Protein 2YW2 (pdb70)

Structure (mmCIF, N/CA/C/O backbone):
data_2YW2
#
_entry.id   2YW2
#
_cell.length_a   45.797
_cell.length_b   61.623
_cell.length_c   89.963
_cell.angle_alpha   97.65
_cell.angle_beta   102.98
_cell.angle_gamma   106.65
#
_symmetry.space_group_name_H-M   'P 1'
#
loop_
_entity.id
_entity.type
_entity.pdbx_description
1 polymer 'Phosphoribosylamine--glycine ligase'
2 non-polymer 'PHOSPHATE ION'
3 non-polymer "ADENOSINE-5'-TRIPHOSPHATE"
4 water water
#
loop_
_atom_site.group_PDB
_atom_site.id
_atom_site.type_symbol
_atom_site.label_atom_id
_atom_site.label_alt_id
_atom_site.label_comp_id
_atom_site.label_asym_id
_atom_site.label_entity_id
_atom_site.label_seq_id
_atom_site.pdbx_PDB_ins_code
_atom_site.Cartn_x
_atom_site.Cartn_y
_atom_site.Cartn_z
_atom_site.occupancy
_atom_site.B_iso_or_equiv
_atom_site.auth_seq_id
_atom_site.auth_comp_id
_atom_site.auth_asym_id
_atom_site.auth_atom_id
_atom_site.pdbx_PDB_model_num
ATOM 1 N N . MET A 1 1 ? 2.268 26.972 -1.246 1.00 30.62 1 MET A N 1
ATOM 2 C CA . MET A 1 1 ? 3.229 26.212 -0.394 1.00 29.38 1 MET A CA 1
ATOM 3 C C . MET A 1 1 ? 3.957 25.140 -1.199 1.00 27.16 1 MET A C 1
ATOM 4 O O . MET A 1 1 ? 3.497 24.732 -2.266 1.00 25.66 1 MET A O 1
ATOM 9 N N . LYS A 1 2 ? 5.095 24.691 -0.680 1.00 20.33 2 LYS A N 1
ATOM 10 C CA . LYS A 1 2 ? 5.885 23.659 -1.338 1.00 18.55 2 LYS A CA 1
ATOM 11 C C . LYS A 1 2 ? 5.563 22.306 -0.713 1.00 17.65 2 LYS A C 1
ATOM 12 O O . LYS A 1 2 ? 5.628 22.152 0.506 1.00 15.00 2 LYS A O 1
ATOM 18 N N . VAL A 1 3 ? 5.213 21.334 -1.551 1.00 18.38 3 VAL A N 1
ATOM 19 C CA . VAL A 1 3 ? 4.894 19.993 -1.077 1.00 17.08 3 VAL A CA 1
ATOM 20 C C . VAL A 1 3 ? 5.835 18.975 -1.710 1.00 15.71 3 VAL A C 1
ATOM 21 O O . VAL A 1 3 ? 6.122 19.040 -2.906 1.00 14.72 3 VAL A O 1
ATOM 25 N N . LEU A 1 4 ? 6.324 18.044 -0.894 1.00 12.32 4 LEU A N 1
ATOM 26 C CA . LEU A 1 4 ? 7.230 17.006 -1.360 1.00 11.69 4 LEU A CA 1
ATOM 27 C C . LEU A 1 4 ? 6.606 15.632 -1.154 1.00 11.41 4 LEU A C 1
ATOM 28 O O . LEU A 1 4 ? 6.086 15.333 -0.080 1.00 8.95 4 LEU A O 1
ATOM 33 N N . VAL A 1 5 ? 6.646 14.809 -2.198 1.00 13.39 5 VAL A N 1
ATOM 34 C CA . VAL A 1 5 ? 6.127 13.451 -2.132 1.00 12.38 5 VAL A CA 1
ATOM 35 C C . VAL A 1 5 ? 7.343 12.534 -2.225 1.00 10.84 5 VAL A C 1
ATOM 36 O O . VAL A 1 5 ? 8.157 12.673 -3.135 1.00 13.23 5 VAL A O 1
ATOM 40 N N . VAL A 1 6 ? 7.473 11.603 -1.284 1.00 9.19 6 VAL A N 1
ATOM 41 C CA . VAL A 1 6 ? 8.605 10.677 -1.277 1.00 9.89 6 VAL A CA 1
ATOM 42 C C . VAL A 1 6 ? 8.191 9.311 -1.818 1.00 11.31 6 VAL A C 1
ATOM 43 O O . VAL A 1 6 ? 7.280 8.678 -1.284 1.00 11.02 6 VAL A O 1
ATOM 47 N N . GLY A 1 7 ? 8.862 8.852 -2.871 1.00 12.75 7 GLY A N 1
ATOM 48 C CA . GLY A 1 7 ? 8.522 7.557 -3.447 1.00 13.83 7 GLY A CA 1
ATOM 49 C C . GLY A 1 7 ? 8.618 7.565 -4.959 1.00 13.50 7 GLY A C 1
ATOM 50 O O . GLY A 1 7 ? 8.633 8.631 -5.571 1.00 11.95 7 GLY A O 1
ATOM 51 N N . ASN A 1 8 ? 8.660 6.385 -5.568 1.00 10.69 8 ASN A N 1
ATOM 52 C CA . ASN A 1 8 ? 8.802 6.306 -7.018 1.00 10.84 8 ASN A CA 1
ATOM 53 C C . ASN A 1 8 ? 7.755 5.479 -7.752 1.00 11.86 8 ASN A C 1
ATOM 54 O O . ASN A 1 8 ? 7.895 5.263 -8.955 1.00 12.38 8 ASN A O 1
ATOM 59 N N . GLY A 1 9 ? 6.712 5.032 -7.058 1.00 12.11 9 GLY A N 1
ATOM 60 C CA . GLY A 1 9 ? 5.722 4.190 -7.711 1.00 12.36 9 GLY A CA 1
ATOM 61 C C . GLY A 1 9 ? 4.345 4.736 -8.029 1.00 13.47 9 GLY A C 1
ATOM 62 O O . GLY A 1 9 ? 4.124 5.944 -8.060 1.00 13.88 9 GLY A O 1
ATOM 63 N N . GLY A 1 10 ? 3.416 3.812 -8.278 1.00 12.69 10 GLY A N 1
ATOM 64 C CA . GLY A 1 10 ? 2.051 4.173 -8.610 1.00 12.43 10 GLY A CA 1
ATOM 65 C C . GLY A 1 10 ? 1.308 4.859 -7.487 1.00 11.11 10 GLY A C 1
ATOM 66 O O . GLY A 1 10 ? 0.494 5.747 -7.731 1.00 12.48 10 GLY A O 1
ATOM 67 N N . ARG A 1 11 ? 1.570 4.429 -6.259 1.00 6.85 11 ARG A N 1
ATOM 68 C CA . ARG A 1 11 ? 0.947 5.018 -5.086 1.00 9.58 11 ARG A CA 1
ATOM 69 C C . ARG A 1 11 ? 1.341 6.492 -5.017 1.00 10.15 11 ARG A C 1
ATOM 70 O O . ARG A 1 11 ? 0.511 7.355 -4.730 1.00 11.61 11 ARG A O 1
ATOM 78 N N . GLU A 1 12 ? 2.611 6.772 -5.293 1.00 11.54 12 GLU A N 1
ATOM 79 C CA . GLU A 1 12 ? 3.095 8.146 -5.253 1.00 12.84 12 GLU A CA 1
ATOM 80 C C . GLU A 1 12 ? 2.541 8.979 -6.408 1.00 12.96 12 GLU A C 1
ATOM 81 O O . GLU A 1 12 ? 2.341 10.188 -6.265 1.00 13.23 12 GLU A O 1
ATOM 87 N N . HIS A 1 13 ? 2.303 8.352 -7.559 1.00 10.37 13 HIS A N 1
ATOM 88 C CA . HIS A 1 13 ? 1.737 9.114 -8.669 1.00 11.13 13 HIS A CA 1
ATOM 89 C C . HIS A 1 13 ? 0.315 9.490 -8.259 1.00 11.27 13 HIS A C 1
ATOM 90 O O . HIS A 1 13 ? -0.128 10.611 -8.496 1.00 12.16 13 HIS A O 1
ATOM 97 N N . ALA A 1 14 ? -0.395 8.557 -7.627 1.00 12.91 14 ALA A N 1
ATOM 98 C CA . ALA A 1 14 ? -1.760 8.825 -7.182 1.00 13.50 14 ALA A CA 1
ATOM 99 C C . ALA A 1 14 ? -1.765 9.958 -6.155 1.00 13.78 14 ALA A C 1
ATOM 100 O O . ALA A 1 14 ? -2.629 10.837 -6.185 1.00 13.64 14 ALA A O 1
ATOM 102 N N . ILE A 1 15 ? -0.801 9.923 -5.243 1.00 12.32 15 ILE A N 1
ATOM 103 C CA . ILE A 1 15 ? -0.689 10.955 -4.211 1.00 12.85 15 ILE A CA 1
ATOM 104 C C . ILE A 1 15 ? -0.428 12.320 -4.851 1.00 12.73 15 ILE A C 1
ATOM 105 O O . ILE A 1 15 ? -1.131 13.293 -4.567 1.00 13.16 15 ILE A O 1
ATOM 110 N N . ALA A 1 16 ? 0.586 12.381 -5.710 1.00 12.81 16 ALA A N 1
ATOM 111 C CA . ALA A 1 16 ? 0.955 13.627 -6.382 1.00 13.18 16 ALA A CA 1
ATOM 112 C C . ALA A 1 16 ? -0.189 14.155 -7.236 1.00 14.70 16 ALA A C 1
ATOM 113 O O . ALA A 1 16 ? -0.451 15.357 -7.259 1.00 14.97 16 ALA A O 1
ATOM 115 N N . TRP A 1 17 ? -0.861 13.243 -7.933 1.00 14.91 17 TRP A N 1
ATOM 116 C CA . TRP A 1 17 ? -1.988 13.569 -8.801 1.00 16.51 17 TRP A CA 1
ATOM 117 C C . TRP A 1 17 ? -3.097 14.253 -8.013 1.00 17.67 17 TRP A C 1
ATOM 118 O O . TRP A 1 17 ? -3.684 15.238 -8.470 1.00 16.53 17 TRP A O 1
ATOM 129 N N . LYS A 1 18 ? -3.376 13.729 -6.822 1.00 17.03 18 LYS A N 1
ATOM 130 C CA . LYS A 1 18 ? -4.415 14.287 -5.970 1.00 19.28 18 LYS A CA 1
ATOM 131 C C . LYS A 1 18 ? -3.970 15.640 -5.409 1.00 18.79 18 LYS A C 1
ATOM 132 O O . LYS A 1 18 ? -4.731 16.612 -5.424 1.00 19.50 18 LYS A O 1
ATOM 138 N N . VAL A 1 19 ? -2.734 15.700 -4.926 1.00 17.47 19 VAL A N 1
ATOM 139 C CA . VAL A 1 19 ? -2.190 16.934 -4.371 1.00 17.58 19 VAL A CA 1
ATOM 140 C C . VAL A 1 19 ? -2.181 18.061 -5.408 1.00 17.65 19 VAL A C 1
ATOM 141 O O . VAL A 1 19 ? -2.453 19.217 -5.083 1.00 17.23 19 VAL A O 1
ATOM 145 N N . ALA A 1 20 ? -1.874 17.720 -6.655 1.00 16.44 20 ALA A N 1
ATOM 146 C CA . ALA A 1 20 ? -1.815 18.708 -7.726 1.00 18.10 20 ALA A CA 1
ATOM 147 C C . ALA A 1 20 ? -3.180 19.326 -8.046 1.00 19.10 20 ALA A C 1
ATOM 148 O O . ALA A 1 20 ? -3.261 20.332 -8.751 1.00 19.14 20 ALA A O 1
ATOM 150 N N . GLN A 1 21 ? -4.249 18.726 -7.536 1.00 21.02 21 GLN A N 1
ATOM 151 C CA . GLN A 1 21 ? -5.592 19.247 -7.777 1.00 23.07 21 GLN A CA 1
ATOM 152 C C . GLN A 1 21 ? -5.932 20.356 -6.783 1.00 23.62 21 GLN A C 1
ATOM 153 O O . GLN A 1 21 ? -6.919 21.072 -6.953 1.00 23.26 21 GLN A O 1
ATOM 159 N N . SER A 1 22 ? -5.103 20.499 -5.756 1.00 22.87 22 SER A N 1
ATOM 160 C CA . SER A 1 22 ? -5.330 21.506 -4.726 1.00 22.80 22 SER A CA 1
ATOM 161 C C . SER A 1 22 ? -4.812 22.890 -5.092 1.00 24.05 22 SER A C 1
ATOM 162 O O . SER A 1 22 ? -3.705 23.038 -5.603 1.00 23.85 22 SER A O 1
ATOM 165 N N . PRO A 1 23 ? -5.618 23.927 -4.824 1.00 27.54 23 PRO A N 1
ATOM 166 C CA . PRO A 1 23 ? -5.246 25.312 -5.115 1.00 28.70 23 PRO A CA 1
ATOM 167 C C . PRO A 1 23 ? -4.190 25.821 -4.136 1.00 29.33 23 PRO A C 1
ATOM 168 O O . PRO A 1 23 ? -3.651 26.915 -4.297 1.00 29.35 23 PRO A O 1
ATOM 172 N N . LEU A 1 24 ? -3.890 25.013 -3.124 1.00 30.44 24 LEU A N 1
ATOM 173 C CA . LEU A 1 24 ? -2.909 25.390 -2.112 1.00 29.96 24 LEU A CA 1
ATOM 174 C C . LEU A 1 24 ? -1.458 25.228 -2.550 1.00 31.17 24 LEU A C 1
ATOM 175 O O . LEU A 1 24 ? -0.616 26.073 -2.242 1.00 31.42 24 LEU A O 1
ATOM 180 N N . VAL A 1 25 ? -1.163 24.150 -3.269 1.00 26.46 25 VAL A N 1
ATOM 181 C CA . VAL A 1 25 ? 0.206 23.892 -3.706 1.00 26.64 25 VAL A CA 1
ATOM 182 C C . VAL A 1 25 ? 0.671 24.781 -4.862 1.00 27.28 25 VAL A C 1
ATOM 183 O O . VAL A 1 25 ? -0.024 24.931 -5.869 1.00 28.02 25 VAL A O 1
ATOM 187 N N . LYS A 1 26 ? 1.856 25.365 -4.703 1.00 28.45 26 LYS A N 1
ATOM 188 C CA . LYS A 1 26 ? 2.432 26.236 -5.721 1.00 29.45 26 LYS A CA 1
ATOM 189 C C . LYS A 1 26 ? 3.648 25.573 -6.361 1.00 29.20 26 LYS A C 1
ATOM 190 O O . LYS A 1 26 ? 4.003 25.872 -7.500 1.00 28.87 26 LYS A O 1
ATOM 196 N N . GLU A 1 27 ? 4.288 24.679 -5.614 1.00 24.61 27 GLU A N 1
ATOM 197 C CA . GLU A 1 27 ? 5.458 23.954 -6.096 1.00 22.62 27 GLU A CA 1
ATOM 198 C C . GLU A 1 27 ? 5.382 22.522 -5.579 1.00 20.29 27 GLU A C 1
ATOM 199 O O . GLU A 1 27 ? 5.342 22.295 -4.370 1.00 17.90 27 GLU A O 1
ATOM 205 N N . LEU A 1 28 ? 5.351 21.559 -6.490 1.00 21.92 28 LEU A N 1
ATOM 206 C CA . LEU A 1 28 ? 5.274 20.160 -6.088 1.00 20.79 28 LEU A CA 1
ATOM 207 C C . LEU A 1 28 ? 6.565 19.440 -6.457 1.00 18.85 28 LEU A C 1
ATOM 208 O O . LEU A 1 28 ? 7.074 19.580 -7.575 1.00 19.42 28 LEU A O 1
ATOM 213 N N . TYR A 1 29 ? 7.096 18.677 -5.505 1.00 13.62 29 TYR A N 1
ATOM 214 C CA . TYR A 1 29 ? 8.339 17.939 -5.697 1.00 13.17 29 TYR A CA 1
ATOM 215 C C . TYR A 1 29 ? 8.125 16.458 -5.418 1.00 11.86 29 TYR A C 1
ATOM 216 O O . TYR A 1 29 ? 7.260 16.089 -4.632 1.00 11.05 29 TYR A O 1
ATOM 225 N N . VAL A 1 30 ? 8.915 15.617 -6.075 1.00 15.51 30 VAL A N 1
ATOM 226 C CA . VAL A 1 30 ? 8.846 14.180 -5.851 1.00 15.77 30 VAL A CA 1
ATOM 227 C C . VAL A 1 30 ? 10.286 13.683 -5.821 1.00 15.51 30 VAL A C 1
ATOM 228 O O . VAL A 1 30 ? 11.047 13.895 -6.773 1.00 14.33 30 VAL A O 1
ATOM 232 N N . ALA A 1 31 ? 10.576 12.830 -4.854 1.00 13.30 31 ALA A N 1
ATOM 233 C CA . ALA A 1 31 ? 11.916 12.273 -4.738 1.00 15.07 31 ALA A CA 1
ATOM 234 C C . ALA A 1 31 ? 11.802 10.768 -4.766 1.00 16.87 31 ALA A C 1
ATOM 235 O O . ALA A 1 31 ? 11.196 10.142 -3.888 1.00 16.95 31 ALA A O 1
ATOM 237 N N . LYS A 1 32 ? 12.049 9.948 -5.767 1.00 16.16 32 LYS A N 1
ATOM 238 C CA . LYS A 1 32 ? 12.633 10.453 -6.994 1.00 18.49 32 LYS A CA 1
ATOM 239 C C . LYS A 1 32 ? 11.474 10.669 -7.954 1.00 17.89 32 LYS A C 1
ATOM 240 O O . LYS A 1 32 ? 11.683 11.148 -9.061 1.00 17.65 32 LYS A O 1
ATOM 246 N N . GLY A 1 33 ? 10.541 9.715 -7.934 1.00 15.69 33 GLY A N 1
ATOM 247 C CA . GLY A 1 33 ? 9.281 9.618 -8.656 1.00 13.42 33 GLY A CA 1
ATOM 248 C C . GLY A 1 33 ? 9.495 8.800 -9.919 1.00 14.17 33 GLY A C 1
ATOM 249 O O . GLY A 1 33 ? 10.314 7.887 -9.920 1.00 14.47 33 GLY A O 1
ATOM 250 N N . ASN A 1 34 ? 8.767 9.116 -10.988 1.00 14.24 34 ASN A N 1
ATOM 251 C CA . ASN A 1 34 ? 8.900 8.400 -12.259 1.00 14.50 34 ASN A CA 1
ATOM 252 C C . ASN A 1 34 ? 8.434 9.290 -13.412 1.00 15.95 34 ASN A C 1
ATOM 253 O O . ASN A 1 34 ? 8.016 10.424 -13.196 1.00 15.01 34 ASN A O 1
ATOM 258 N N . ALA A 1 35 ? 8.503 8.769 -14.635 1.00 17.47 35 ALA A N 1
ATOM 259 C CA . ALA A 1 35 ? 8.121 9.531 -15.817 1.00 17.05 35 ALA A CA 1
ATOM 260 C C . ALA A 1 35 ? 6.737 10.153 -15.728 1.00 17.86 35 ALA A C 1
ATOM 261 O O . ALA A 1 35 ? 6.538 11.304 -16.126 1.00 16.70 35 ALA A O 1
ATOM 263 N N . GLY A 1 36 ? 5.779 9.388 -15.216 1.00 16.85 36 GLY A N 1
ATOM 264 C CA . GLY A 1 36 ? 4.422 9.888 -15.100 1.00 16.25 36 GLY A CA 1
ATOM 265 C C . GLY A 1 36 ? 4.289 11.035 -14.115 1.00 17.77 36 GLY A C 1
ATOM 266 O O . GLY A 1 36 ? 3.619 12.030 -14.393 1.00 16.36 36 GLY A O 1
ATOM 267 N N . ILE A 1 37 ? 4.932 10.904 -12.961 1.00 15.74 37 ILE A N 1
ATOM 268 C CA . ILE A 1 37 ? 4.859 11.947 -11.949 1.00 16.71 37 ILE A CA 1
ATOM 269 C C . ILE A 1 37 ? 5.610 13.209 -12.370 1.00 16.93 37 ILE A C 1
ATOM 270 O O . ILE A 1 37 ? 5.230 14.311 -11.980 1.00 17.31 37 ILE A O 1
ATOM 275 N N . TRP A 1 38 ? 6.656 13.056 -13.179 1.00 16.99 38 TRP A N 1
ATOM 276 C CA . TRP A 1 38 ? 7.428 14.219 -13.606 1.00 17.16 38 TRP A CA 1
ATOM 277 C C . TRP A 1 38 ? 6.653 15.165 -14.520 1.00 18.25 38 TRP A C 1
ATOM 278 O O . TRP A 1 38 ? 7.143 16.245 -14.854 1.00 17.63 38 TRP A O 1
ATOM 289 N N . GLU A 1 39 ? 5.451 14.769 -14.926 1.00 18.43 39 GLU A N 1
ATOM 290 C CA . GLU A 1 39 ? 4.645 15.634 -15.780 1.00 21.27 39 GLU A CA 1
ATOM 291 C C . GLU A 1 39 ? 3.958 16.676 -14.906 1.00 22.06 39 GLU A C 1
ATOM 292 O O . GLU A 1 39 ? 3.511 17.716 -15.397 1.00 22.44 39 GLU A O 1
ATOM 298 N N . ILE A 1 40 ? 3.888 16.404 -13.606 1.00 19.92 40 ILE A N 1
ATOM 299 C CA . ILE A 1 40 ? 3.227 17.318 -12.683 1.00 19.45 40 ILE A CA 1
ATOM 300 C C . ILE A 1 40 ? 4.044 17.694 -11.449 1.00 18.45 40 ILE A C 1
ATOM 301 O O . ILE A 1 40 ? 3.593 18.493 -10.620 1.00 17.98 40 ILE A O 1
ATOM 306 N N . ALA A 1 41 ? 5.243 17.131 -11.329 1.00 15.46 41 ALA A N 1
ATOM 307 C CA . ALA A 1 41 ? 6.096 17.416 -10.182 1.00 16.02 41 ALA A CA 1
ATOM 308 C C . ALA A 1 41 ? 7.570 17.529 -10.546 1.00 16.08 41 ALA A C 1
ATOM 309 O O . ALA A 1 41 ? 8.047 16.889 -11.489 1.00 15.52 41 ALA A O 1
ATOM 311 N N . LYS A 1 42 ? 8.293 18.345 -9.786 1.00 18.27 42 LYS A N 1
ATOM 312 C CA . LYS A 1 42 ? 9.719 18.532 -10.019 1.00 19.31 42 LYS A CA 1
ATOM 313 C C . LYS A 1 42 ? 10.488 17.341 -9.463 1.00 19.05 42 LYS A C 1
ATOM 314 O O . LYS A 1 42 ? 10.279 16.932 -8.320 1.00 18.23 42 LYS A O 1
ATOM 320 N N . ARG A 1 43 ? 11.384 16.794 -10.277 1.00 18.29 43 ARG A N 1
ATOM 321 C CA . ARG A 1 43 ? 12.178 15.637 -9.884 1.00 18.98 43 ARG A CA 1
ATOM 322 C C . ARG A 1 43 ? 13.309 15.977 -8.925 1.00 19.03 43 ARG A C 1
ATOM 323 O O . ARG A 1 43 ? 14.126 16.857 -9.196 1.00 18.36 43 ARG A O 1
ATOM 331 N N . VAL A 1 44 ? 13.346 15.272 -7.798 1.00 15.62 44 VAL A N 1
ATOM 332 C CA . VAL A 1 44 ? 14.394 15.462 -6.803 1.00 15.01 44 VAL A CA 1
ATOM 333 C C . VAL A 1 44 ? 15.234 14.194 -6.834 1.00 15.05 44 VAL A C 1
ATOM 334 O O . VAL A 1 44 ? 14.772 13.121 -6.449 1.00 14.81 44 VAL A O 1
ATOM 338 N N . ASP A 1 45 ? 16.469 14.323 -7.306 1.00 16.05 45 ASP A N 1
ATOM 339 C CA . ASP A 1 45 ? 17.355 13.176 -7.434 1.00 19.22 45 ASP A CA 1
ATOM 340 C C . ASP A 1 45 ? 17.951 12.662 -6.128 1.00 18.18 45 ASP A C 1
ATOM 341 O O . ASP A 1 45 ? 19.169 12.660 -5.939 1.00 18.51 45 ASP A O 1
ATOM 346 N N . ILE A 1 46 ? 17.075 12.214 -5.234 1.00 18.64 46 ILE A N 1
ATOM 347 C CA . ILE A 1 46 ? 17.486 11.667 -3.948 1.00 17.38 46 ILE A CA 1
ATOM 348 C C . ILE A 1 46 ? 16.637 10.427 -3.677 1.00 17.07 46 ILE A C 1
ATOM 349 O O . ILE A 1 46 ? 15.412 10.497 -3.682 1.00 16.91 46 ILE A O 1
ATOM 354 N N . SER A 1 47 ? 17.287 9.293 -3.451 1.00 15.89 47 SER A N 1
ATOM 355 C CA . SER A 1 47 ? 16.568 8.049 -3.184 1.00 17.73 47 SER A CA 1
ATOM 356 C C . SER A 1 47 ? 15.697 8.179 -1.937 1.00 15.24 47 SER A C 1
ATOM 357 O O . SER A 1 47 ? 16.098 8.801 -0.954 1.00 14.64 47 SER A O 1
ATOM 360 N N . PRO A 1 48 ? 14.487 7.597 -1.962 1.00 16.57 48 PRO A N 1
ATOM 361 C CA . PRO A 1 48 ? 13.583 7.665 -0.809 1.00 16.20 48 PRO A CA 1
ATOM 362 C C . PRO A 1 48 ? 14.199 7.143 0.492 1.00 16.36 48 PRO A C 1
ATOM 363 O O . PRO A 1 48 ? 13.808 7.564 1.577 1.00 17.78 48 PRO A O 1
ATOM 367 N N . THR A 1 49 ? 15.168 6.239 0.387 1.00 15.94 49 THR A N 1
ATOM 368 C CA . THR A 1 49 ? 15.797 5.676 1.579 1.00 16.53 49 THR A CA 1
ATOM 369 C C . THR A 1 49 ? 16.998 6.459 2.095 1.00 16.79 49 THR A C 1
ATOM 370 O O . THR A 1 49 ? 17.570 6.111 3.128 1.00 15.14 49 THR A O 1
ATOM 374 N N . ASP A 1 50 ? 17.388 7.508 1.377 1.00 15.27 50 ASP A N 1
ATOM 375 C CA . ASP A 1 50 ? 18.503 8.346 1.816 1.00 17.36 50 ASP A CA 1
ATOM 376 C C . ASP A 1 50 ? 17.812 9.398 2.679 1.00 16.29 50 ASP A C 1
ATOM 377 O O . ASP A 1 50 ? 17.774 10.580 2.341 1.00 16.75 50 ASP A O 1
ATOM 382 N N . VAL A 1 51 ? 17.253 8.940 3.795 1.00 19.09 51 VAL A N 1
ATOM 383 C CA . VAL A 1 51 ? 16.480 9.789 4.694 1.00 18.78 51 VAL A CA 1
ATOM 384 C C . VAL A 1 51 ? 17.135 11.058 5.224 1.00 19.57 51 VAL A C 1
ATOM 385 O O . VAL A 1 51 ? 16.476 12.091 5.323 1.00 18.50 51 VAL A O 1
ATOM 389 N N . GLU A 1 52 ? 18.415 10.997 5.564 1.00 19.83 52 GLU A N 1
ATOM 390 C CA . GLU A 1 52 ? 19.087 12.190 6.070 1.00 22.06 52 GLU A CA 1
ATOM 391 C C . GLU A 1 52 ? 19.218 13.222 4.955 1.00 19.98 52 GLU A C 1
ATOM 392 O O . GLU A 1 52 ? 18.999 14.415 5.170 1.00 17.86 52 GLU A O 1
ATOM 398 N N . LYS A 1 53 ? 19.564 12.757 3.758 1.00 18.93 53 LYS A N 1
ATOM 399 C CA . LYS A 1 53 ? 19.733 13.649 2.617 1.00 18.84 53 LYS A CA 1
ATOM 400 C C . LYS A 1 53 ? 18.406 14.282 2.198 1.00 17.43 53 LYS A C 1
ATOM 401 O O . LYS A 1 53 ? 18.374 15.443 1.784 1.00 16.79 53 LYS A O 1
ATOM 407 N N . LEU A 1 54 ? 17.316 13.522 2.296 1.00 14.84 54 LEU A N 1
ATOM 408 C CA . LEU A 1 54 ? 15.990 14.043 1.950 1.00 13.28 54 LEU A CA 1
ATOM 409 C C . LEU A 1 54 ? 15.588 15.137 2.940 1.00 12.20 54 LEU A C 1
ATOM 410 O O . LEU A 1 54 ? 15.033 16.171 2.559 1.00 10.40 54 LEU A O 1
ATOM 415 N N . ALA A 1 55 ? 15.849 14.890 4.218 1.00 12.27 55 ALA A N 1
ATOM 416 C CA . ALA A 1 55 ? 15.522 15.864 5.256 1.00 14.00 55 ALA A CA 1
ATOM 417 C C . ALA A 1 55 ? 16.319 17.149 5.029 1.00 14.96 55 ALA A C 1
ATOM 418 O O . ALA A 1 55 ? 15.791 18.255 5.162 1.00 16.48 55 ALA A O 1
ATOM 420 N N . GLU A 1 56 ? 17.591 17.005 4.679 1.00 18.39 56 GLU A N 1
ATOM 421 C CA . GLU A 1 56 ? 18.437 18.170 4.432 1.00 19.38 56 GLU A CA 1
ATOM 422 C C . GLU A 1 56 ? 17.925 18.964 3.226 1.00 19.11 56 GLU A C 1
ATOM 423 O O . GLU A 1 56 ? 17.930 20.200 3.234 1.00 18.00 56 GLU A O 1
ATOM 429 N N . PHE A 1 57 ? 17.473 18.252 2.197 1.00 18.38 57 PHE A N 1
ATOM 430 C CA . PHE A 1 57 ? 16.931 18.894 1.006 1.00 18.38 57 PHE A CA 1
ATOM 431 C C . PHE A 1 57 ? 15.683 19.696 1.361 1.00 18.61 57 PHE A C 1
ATOM 432 O O . PHE A 1 57 ? 15.577 20.879 1.039 1.00 20.44 57 PHE A O 1
ATOM 440 N N . ALA A 1 58 ? 14.732 19.034 2.011 1.00 15.43 58 ALA A N 1
ATOM 441 C CA . ALA A 1 58 ? 13.486 19.672 2.408 1.00 14.76 58 ALA A CA 1
ATOM 442 C C . ALA A 1 58 ? 13.749 20.939 3.217 1.00 15.35 58 ALA A C 1
ATOM 443 O O . ALA A 1 58 ? 13.090 21.961 3.025 1.00 15.47 58 ALA A O 1
ATOM 445 N N . LYS A 1 59 ? 14.719 20.864 4.119 1.00 15.88 59 LYS A N 1
ATOM 446 C CA . LYS A 1 59 ? 15.068 22.000 4.962 1.00 18.52 59 LYS A CA 1
ATOM 447 C C . LYS A 1 59 ? 15.626 23.149 4.119 1.00 18.28 59 LYS A C 1
ATOM 448 O O . LYS A 1 59 ? 15.148 24.280 4.205 1.00 17.15 59 LYS A O 1
ATOM 454 N N . ASN A 1 60 ? 16.632 22.856 3.303 1.00 24.88 60 ASN A N 1
ATOM 455 C CA . ASN A 1 60 ? 17.255 23.876 2.463 1.00 27.17 60 ASN A CA 1
ATOM 456 C C . ASN A 1 60 ? 16.307 24.437 1.411 1.00 27.50 60 ASN A C 1
ATOM 457 O O . ASN A 1 60 ? 16.340 25.628 1.110 1.00 26.79 60 ASN A O 1
ATOM 462 N N . GLU A 1 61 ? 15.460 23.574 0.858 1.00 20.70 61 GLU A N 1
ATOM 463 C CA . GLU A 1 61 ? 14.508 23.978 -0.167 1.00 20.39 61 GLU A CA 1
ATOM 464 C C . GLU A 1 61 ? 13.286 24.657 0.444 1.00 20.16 61 GLU A C 1
ATOM 465 O O . GLU A 1 61 ? 12.513 25.310 -0.255 1.00 20.62 61 GLU A O 1
ATOM 471 N N . GLY A 1 62 ? 13.114 24.502 1.753 1.00 23.41 62 GLY A N 1
ATOM 472 C CA . GLY A 1 62 ? 11.982 25.114 2.422 1.00 22.53 62 GLY A CA 1
ATOM 473 C C . GLY A 1 62 ? 10.657 24.418 2.168 1.00 23.51 62 GLY A C 1
ATOM 474 O O . GLY A 1 62 ? 9.621 25.073 2.030 1.00 23.00 62 GLY A O 1
ATOM 475 N N . VAL A 1 63 ? 10.682 23.088 2.102 1.00 19.71 63 VAL A N 1
ATOM 476 C CA . VAL A 1 63 ? 9.460 22.322 1.877 1.00 17.44 63 VAL A CA 1
ATOM 477 C C . VAL A 1 63 ? 8.532 22.488 3.076 1.00 17.47 63 VAL A C 1
ATOM 478 O O . VAL A 1 63 ? 8.935 22.280 4.221 1.00 18.94 63 VAL A O 1
ATOM 482 N N . ASP A 1 64 ? 7.287 22.859 2.800 1.00 17.32 64 ASP A N 1
ATOM 483 C CA . ASP A 1 64 ? 6.298 23.088 3.839 1.00 18.29 64 ASP A CA 1
ATOM 484 C C . ASP A 1 64 ? 5.603 21.836 4.343 1.00 17.88 64 ASP A C 1
ATOM 485 O O . ASP A 1 64 ? 5.211 21.768 5.501 1.00 17.73 64 ASP A O 1
ATOM 490 N N . PHE A 1 65 ? 5.442 20.846 3.476 1.00 14.69 65 PHE A N 1
ATOM 491 C CA . PHE A 1 65 ? 4.765 19.624 3.882 1.00 14.65 65 PHE A CA 1
ATOM 492 C C . PHE A 1 65 ? 5.292 18.464 3.054 1.00 13.97 65 PHE A C 1
ATOM 493 O O . PHE A 1 65 ? 5.451 18.579 1.841 1.00 13.28 65 PHE A O 1
ATOM 501 N N . THR A 1 66 ? 5.573 17.347 3.720 1.00 15.25 66 THR A N 1
ATOM 502 C CA . THR A 1 66 ? 6.086 16.170 3.041 1.00 12.98 66 THR A CA 1
ATOM 503 C C . THR A 1 66 ? 5.180 14.972 3.312 1.00 12.70 66 THR A C 1
ATOM 504 O O . THR A 1 66 ? 4.745 14.761 4.440 1.00 10.93 66 THR A O 1
ATOM 508 N N . ILE A 1 67 ? 4.892 14.206 2.264 1.00 11.78 67 ILE A N 1
ATOM 509 C CA . ILE A 1 67 ? 4.029 13.025 2.367 1.00 11.63 67 ILE A CA 1
ATOM 510 C C . ILE A 1 67 ? 4.853 11.818 1.918 1.00 11.68 67 ILE A C 1
ATOM 511 O O . ILE A 1 67 ? 5.357 11.795 0.794 1.00 11.50 67 ILE A O 1
ATOM 516 N N . VAL A 1 68 ? 4.986 10.822 2.793 1.00 9.27 68 VAL A N 1
ATOM 517 C CA . VAL A 1 68 ? 5.779 9.636 2.484 1.00 9.33 68 VAL A CA 1
ATOM 518 C C . VAL A 1 68 ? 4.952 8.479 1.935 1.00 9.94 68 VAL A C 1
ATOM 519 O O . VAL A 1 68 ? 3.967 8.054 2.543 1.00 8.16 68 VAL A O 1
ATOM 523 N N . GLY A 1 69 ? 5.383 7.961 0.790 1.00 10.02 69 GLY A N 1
ATOM 524 C CA . GLY A 1 69 ? 4.677 6.863 0.161 1.00 10.52 69 GLY A CA 1
ATOM 525 C C . GLY A 1 69 ? 5.053 5.461 0.619 1.00 12.26 69 GLY A C 1
ATOM 526 O O . GLY A 1 69 ? 4.214 4.766 1.196 1.00 14.38 69 GLY A O 1
ATOM 527 N N . PRO A 1 70 ? 6.306 5.024 0.403 1.00 13.42 70 PRO A N 1
ATOM 528 C CA . PRO A 1 70 ? 6.788 3.689 0.780 1.00 14.25 70 PRO A CA 1
ATOM 529 C C . PRO A 1 70 ? 7.189 3.426 2.231 1.00 13.21 70 PRO A C 1
ATOM 530 O O . PRO A 1 70 ? 7.469 4.348 3.000 1.00 13.91 70 PRO A O 1
ATOM 534 N N . GLU A 1 71 ? 7.238 2.144 2.576 1.00 11.32 71 GLU A N 1
ATOM 535 C CA . GLU A 1 71 ? 7.564 1.708 3.925 1.00 13.72 71 GLU A CA 1
ATOM 536 C C . GLU A 1 71 ? 9.026 1.840 4.364 1.00 11.76 71 GLU A C 1
ATOM 537 O O . GLU A 1 71 ? 9.288 2.205 5.506 1.00 10.98 71 GLU A O 1
ATOM 543 N N . ALA A 1 72 ? 9.967 1.550 3.470 1.00 8.59 72 ALA A N 1
ATOM 544 C CA . ALA A 1 72 ? 11.385 1.602 3.826 1.00 10.73 72 ALA A CA 1
ATOM 545 C C . ALA A 1 72 ? 11.815 2.887 4.532 1.00 10.49 72 ALA A C 1
ATOM 546 O O . ALA A 1 72 ? 12.397 2.838 5.613 1.00 10.91 72 ALA A O 1
ATOM 548 N N . PRO A 1 73 ? 11.536 4.052 3.929 1.00 12.42 73 PRO A N 1
ATOM 549 C CA . PRO A 1 73 ? 11.919 5.325 4.548 1.00 12.50 73 PRO A CA 1
ATOM 550 C C . PRO A 1 73 ? 11.317 5.505 5.938 1.00 11.19 73 PRO A C 1
ATOM 551 O O . PRO A 1 73 ? 11.959 6.055 6.833 1.00 9.63 73 PRO A O 1
ATOM 555 N N . LEU A 1 74 ? 10.083 5.040 6.116 1.00 10.23 74 LEU A N 1
ATOM 556 C CA . LEU A 1 74 ? 9.411 5.174 7.403 1.00 10.56 74 LEU A CA 1
ATOM 557 C C . LEU A 1 74 ? 10.055 4.294 8.468 1.00 10.74 74 LEU A C 1
ATOM 558 O O . LEU A 1 74 ? 10.347 4.743 9.582 1.00 10.84 74 LEU A O 1
ATOM 563 N N . VAL A 1 75 ? 10.282 3.037 8.120 1.00 9.35 75 VAL A N 1
ATOM 564 C CA . VAL A 1 75 ? 10.901 2.112 9.048 1.00 10.10 75 VAL A CA 1
ATOM 565 C C . VAL A 1 75 ? 12.307 2.599 9.395 1.00 11.47 75 VAL A C 1
ATOM 566 O O . VAL A 1 75 ? 12.806 2.341 10.489 1.00 10.87 75 VAL A O 1
ATOM 570 N N . GLU A 1 76 ? 12.922 3.330 8.469 1.00 13.82 76 GLU A N 1
ATOM 571 C CA . GLU A 1 76 ? 14.272 3.855 8.675 1.00 15.73 76 GLU A CA 1
ATOM 572 C C . GLU A 1 76 ? 14.314 5.153 9.482 1.00 15.79 76 GLU A C 1
ATOM 573 O O . GLU A 1 76 ? 15.392 5.641 9.831 1.00 16.64 76 GLU A O 1
ATOM 579 N N . GLY A 1 77 ? 13.145 5.714 9.766 1.00 12.29 77 GLY A N 1
ATOM 580 C CA . GLY A 1 77 ? 13.089 6.932 10.555 1.00 10.37 77 GLY A CA 1
ATOM 581 C C . GLY A 1 77 ? 13.154 8.245 9.796 1.00 11.55 77 GLY A C 1
ATOM 582 O O . GLY A 1 77 ? 13.689 9.231 10.310 1.00 11.39 77 GLY A O 1
ATOM 583 N N . ILE A 1 78 ? 12.616 8.284 8.583 1.00 12.69 78 ILE A N 1
ATOM 584 C CA . ILE A 1 78 ? 12.635 9.536 7.829 1.00 12.35 78 ILE A CA 1
ATOM 585 C C . ILE A 1 78 ? 11.879 10.636 8.581 1.00 12.37 78 ILE A C 1
ATOM 586 O O . ILE A 1 78 ? 12.273 11.805 8.554 1.00 13.02 78 ILE A O 1
ATOM 591 N N . VAL A 1 79 ? 10.802 10.264 9.266 1.00 10.79 79 VAL A N 1
ATOM 592 C CA . VAL A 1 79 ? 9.995 11.230 10.005 1.00 9.59 79 VAL A CA 1
ATOM 593 C C . VAL A 1 79 ? 10.815 11.880 11.116 1.00 10.35 79 VAL A C 1
ATOM 594 O O . VAL A 1 79 ? 10.769 13.100 11.302 1.00 11.97 79 VAL A O 1
ATOM 598 N N . ASP A 1 80 ? 11.563 11.064 11.848 1.00 9.37 80 ASP A N 1
ATOM 599 C CA . ASP A 1 80 ? 12.422 11.552 12.926 1.00 10.93 80 ASP A CA 1
ATOM 600 C C . ASP A 1 80 ? 13.481 12.509 12.366 1.00 12.60 80 ASP A C 1
ATOM 601 O O . ASP A 1 80 ? 13.820 13.518 12.993 1.00 13.37 80 ASP A O 1
ATOM 606 N N . GLU A 1 81 ? 14.010 12.180 11.190 1.00 9.84 81 GLU A N 1
ATOM 607 C CA . GLU A 1 81 ? 15.010 13.024 10.534 1.00 11.83 81 GLU A CA 1
ATOM 608 C C . GLU A 1 81 ? 14.414 14.385 10.178 1.00 12.73 81 GLU A C 1
ATOM 609 O O . GLU A 1 81 ? 15.098 15.413 10.249 1.00 11.81 81 GLU A O 1
ATOM 615 N N . PHE A 1 82 ? 13.144 14.382 9.775 1.00 12.30 82 PHE A N 1
ATOM 616 C CA . PHE A 1 82 ? 12.440 15.608 9.404 1.00 12.82 82 PHE A CA 1
ATOM 617 C C . PHE A 1 82 ? 12.061 16.422 10.650 1.00 13.10 82 PHE A C 1
ATOM 618 O O . PHE A 1 82 ? 12.158 17.653 10.655 1.00 13.74 82 PHE A O 1
ATOM 626 N N . GLU A 1 83 ? 11.628 15.735 11.703 1.00 12.28 83 GLU A N 1
ATOM 627 C CA . GLU A 1 83 ? 11.262 16.411 12.945 1.00 13.10 83 GLU A CA 1
ATOM 628 C C . GLU A 1 83 ? 12.498 17.066 13.556 1.00 12.63 83 GLU A C 1
ATOM 629 O O . GLU A 1 83 ? 12.405 18.121 14.194 1.00 12.69 83 GLU A O 1
ATOM 635 N N . LYS A 1 84 ? 13.649 16.424 13.370 1.00 9.85 84 LYS A N 1
ATOM 636 C CA . LYS A 1 84 ? 14.914 16.923 13.908 1.00 12.72 84 LYS A CA 1
ATOM 637 C C . LYS A 1 84 ? 15.248 18.310 13.351 1.00 12.95 84 LYS A C 1
ATOM 638 O O . LYS A 1 84 ? 15.924 19.118 14.002 1.00 11.34 84 LYS A O 1
ATOM 644 N N . ARG A 1 85 ? 14.765 18.577 12.146 1.00 13.20 85 ARG A N 1
ATOM 645 C CA . ARG A 1 85 ? 15.011 19.847 11.481 1.00 12.76 85 ARG A CA 1
ATOM 646 C C . ARG A 1 85 ? 13.774 20.749 11.477 1.00 12.73 85 ARG A C 1
ATOM 647 O O . ARG A 1 85 ? 13.700 21.720 10.719 1.00 13.02 85 ARG A O 1
ATOM 655 N N . GLY A 1 86 ? 12.810 20.422 12.333 1.00 13.08 86 GLY A N 1
ATOM 656 C CA . GLY A 1 86 ? 11.593 21.207 12.449 1.00 14.86 86 GLY A CA 1
ATOM 657 C C . GLY A 1 86 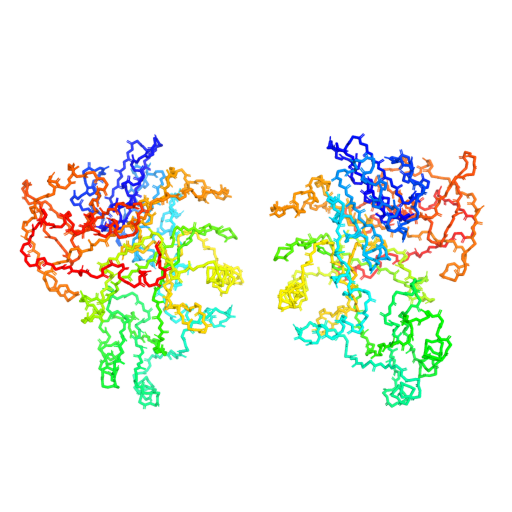? 10.692 21.214 11.228 1.00 16.29 86 GLY A C 1
ATOM 658 O O . GLY A 1 86 ? 10.044 22.219 10.935 1.00 16.00 86 GLY A O 1
ATOM 659 N N . LEU A 1 87 ? 10.631 20.086 10.527 1.00 14.14 87 LEU A N 1
ATOM 660 C CA . LEU A 1 87 ? 9.810 19.971 9.323 1.00 15.10 87 LEU A CA 1
ATOM 661 C C . LEU A 1 87 ? 8.527 19.166 9.535 1.00 14.75 87 LEU A C 1
ATOM 662 O O . LEU A 1 87 ? 8.485 18.245 10.353 1.00 14.47 87 LEU A O 1
ATOM 667 N N . LYS A 1 88 ? 7.482 19.521 8.789 1.00 12.16 88 LYS A N 1
ATOM 668 C CA . LYS A 1 88 ? 6.209 18.816 8.877 1.00 12.08 88 LYS A CA 1
ATOM 669 C C . LYS A 1 88 ? 6.210 17.679 7.859 1.00 12.76 88 LYS A C 1
ATOM 670 O O . LYS A 1 88 ? 6.439 17.895 6.671 1.00 12.78 88 LYS A O 1
ATOM 676 N N . ILE A 1 89 ? 5.971 16.462 8.330 1.00 14.13 89 ILE A N 1
ATOM 677 C CA . ILE A 1 89 ? 5.947 15.311 7.441 1.00 12.61 89 ILE A CA 1
ATOM 678 C C . ILE A 1 89 ? 4.844 14.372 7.892 1.00 12.57 89 ILE A C 1
ATOM 679 O O . ILE A 1 89 ? 4.667 14.149 9.088 1.00 11.90 89 ILE A O 1
ATOM 684 N N . PHE A 1 90 ? 4.093 13.835 6.934 1.00 12.47 90 PHE A N 1
ATOM 685 C CA . PHE A 1 90 ? 2.997 12.928 7.251 1.00 12.98 90 PHE A CA 1
ATOM 686 C C . PHE A 1 90 ? 3.468 11.486 7.146 1.00 13.79 90 PHE A C 1
ATOM 687 O O . PHE A 1 90 ? 3.804 10.998 6.062 1.00 14.50 90 PHE A O 1
ATOM 695 N N . GLY A 1 91 ? 3.488 10.816 8.292 1.00 14.73 91 GLY A N 1
ATOM 696 C CA . GLY A 1 91 ? 3.936 9.440 8.355 1.00 12.87 91 GLY A CA 1
ATOM 697 C C . GLY A 1 91 ? 4.360 9.168 9.784 1.00 12.89 91 GLY A C 1
ATOM 698 O O . GLY A 1 91 ? 4.624 10.103 10.538 1.00 11.78 91 GLY A O 1
ATOM 699 N N . PRO A 1 92 ? 4.442 7.898 10.189 1.00 10.35 92 PRO A N 1
ATOM 700 C CA . PRO A 1 92 ? 4.838 7.537 11.552 1.00 9.53 92 PRO A CA 1
ATOM 701 C C . PRO A 1 92 ? 6.335 7.644 11.834 1.00 9.09 92 PRO A C 1
ATOM 702 O O . PRO A 1 92 ? 7.155 7.455 10.935 1.00 10.52 92 PRO A O 1
ATOM 706 N N . ASN A 1 93 ? 6.691 7.962 13.077 1.00 7.86 93 ASN A N 1
ATOM 707 C CA . ASN A 1 93 ? 8.101 8.045 13.442 1.00 10.26 93 ASN A CA 1
ATOM 708 C C . ASN A 1 93 ? 8.628 6.611 13.473 1.00 11.98 93 ASN A C 1
ATOM 709 O O . ASN A 1 93 ? 7.847 5.663 13.355 1.00 11.11 93 ASN A O 1
ATOM 714 N N . LYS A 1 94 ? 9.941 6.458 13.646 1.00 11.68 94 LYS A N 1
ATOM 715 C CA . LYS A 1 94 ? 10.576 5.141 13.639 1.00 13.76 94 LYS A CA 1
ATOM 716 C C . LYS A 1 94 ? 10.030 4.115 14.632 1.00 14.83 94 LYS A C 1
ATOM 717 O O . LYS A 1 94 ? 9.964 2.924 14.321 1.00 15.37 94 LYS A O 1
ATOM 723 N N . GLU A 1 95 ? 9.648 4.566 15.821 1.00 13.73 95 GLU A N 1
ATOM 724 C CA . GLU A 1 95 ? 9.117 3.653 16.826 1.00 14.22 95 GLU A CA 1
ATOM 725 C C . GLU A 1 95 ? 7.754 3.108 16.388 1.00 13.59 95 GLU A C 1
ATOM 726 O O . GLU A 1 95 ? 7.514 1.900 16.430 1.00 13.90 95 GLU A O 1
ATOM 732 N N . ALA A 1 96 ? 6.875 3.999 15.942 1.00 10.06 96 ALA A N 1
ATOM 733 C CA . ALA A 1 96 ? 5.541 3.606 15.505 1.00 11.17 96 ALA A CA 1
ATOM 734 C C . ALA A 1 96 ? 5.562 2.783 14.221 1.00 12.15 96 ALA A C 1
ATOM 735 O O . ALA A 1 96 ? 4.657 1.968 13.977 1.00 10.57 96 ALA A O 1
ATOM 737 N N . ALA A 1 97 ? 6.588 2.990 13.402 1.00 8.50 97 ALA A N 1
ATOM 738 C CA . ALA A 1 97 ? 6.692 2.263 12.141 1.00 9.84 97 ALA A CA 1
ATOM 739 C C . ALA A 1 97 ? 7.000 0.795 12.377 1.00 9.56 97 ALA A C 1
ATOM 740 O O . ALA A 1 97 ? 6.915 -0.012 11.453 1.00 9.70 97 ALA A O 1
ATOM 742 N N . LYS A 1 98 ? 7.360 0.453 13.611 1.00 10.87 98 LYS A N 1
ATOM 743 C CA . LYS A 1 98 ? 7.669 -0.933 13.950 1.00 10.93 98 LYS A CA 1
ATOM 744 C C . LYS A 1 98 ? 6.447 -1.832 13.750 1.00 10.88 98 LYS A C 1
ATOM 745 O O . LYS A 1 98 ? 6.594 -3.041 13.597 1.00 10.70 98 LYS A O 1
ATOM 751 N N . LEU A 1 99 ? 5.246 -1.252 13.753 1.00 11.10 99 LEU A N 1
ATOM 752 C CA . LEU A 1 99 ? 4.044 -2.063 13.551 1.00 12.24 99 LEU A CA 1
ATOM 753 C C . LEU A 1 99 ? 4.149 -2.784 12.213 1.00 12.30 99 LEU A C 1
ATOM 754 O O . LEU A 1 99 ? 3.552 -3.851 12.030 1.00 12.03 99 LEU A O 1
ATOM 759 N N . GLU A 1 100 ? 4.904 -2.201 11.277 1.00 7.34 100 GLU A N 1
ATOM 760 C CA . GLU A 1 100 ? 5.122 -2.843 9.978 1.00 7.92 100 GLU A CA 1
ATOM 761 C C . GLU A 1 100 ? 6.543 -3.377 9.917 1.00 9.37 100 GLU A C 1
ATOM 762 O O . GLU A 1 100 ? 6.772 -4.473 9.407 1.00 9.84 100 GLU A O 1
ATOM 768 N N . GLY A 1 101 ? 7.482 -2.594 10.455 1.00 11.82 101 GLY A N 1
ATOM 769 C CA . GLY A 1 101 ? 8.896 -2.943 10.438 1.00 12.17 101 GLY A CA 1
ATOM 770 C C . GLY A 1 101 ? 9.325 -4.250 11.081 1.00 11.97 101 GLY A C 1
ATOM 771 O O . GLY A 1 101 ? 10.324 -4.857 10.663 1.00 11.23 101 GLY A O 1
ATOM 772 N N . SER A 1 102 ? 8.592 -4.679 12.102 1.00 8.08 102 SER A N 1
ATOM 773 C CA . SER A 1 102 ? 8.903 -5.934 12.788 1.00 10.35 102 SER A CA 1
ATOM 774 C C . SER A 1 102 ? 7.654 -6.780 13.019 1.00 10.93 102 SER A C 1
ATOM 775 O O . SER A 1 102 ? 6.798 -6.422 13.823 1.00 10.33 102 SER A O 1
ATOM 778 N N . LYS A 1 103 ? 7.557 -7.904 12.311 1.00 12.83 103 LYS A N 1
ATOM 779 C CA . LYS A 1 103 ? 6.416 -8.804 12.466 1.00 15.13 103 LYS A CA 1
ATOM 780 C C . LYS A 1 103 ? 6.301 -9.245 13.919 1.00 14.43 103 LYS A C 1
ATOM 781 O O . LYS A 1 103 ? 5.200 -9.338 14.463 1.00 15.06 103 LYS A O 1
ATOM 787 N N . ALA A 1 104 ? 7.444 -9.530 14.541 1.00 18.45 104 ALA A N 1
ATOM 788 C CA . ALA A 1 104 ? 7.466 -9.966 15.932 1.00 17.96 104 ALA A CA 1
ATOM 789 C C . ALA A 1 104 ? 6.853 -8.887 16.816 1.00 17.71 104 ALA A C 1
ATOM 790 O O . ALA A 1 104 ? 6.065 -9.175 17.715 1.00 17.46 104 ALA A O 1
ATOM 792 N N . PHE A 1 105 ? 7.223 -7.639 16.555 1.00 13.35 105 PHE A N 1
ATOM 793 C CA . PHE A 1 105 ? 6.688 -6.524 17.324 1.00 11.77 105 PHE A CA 1
ATOM 794 C C . PHE A 1 105 ? 5.178 -6.470 17.111 1.00 11.19 105 PHE A C 1
ATOM 795 O O . PHE A 1 105 ? 4.402 -6.401 18.067 1.00 11.02 105 PHE A O 1
ATOM 803 N N . ALA A 1 106 ? 4.765 -6.510 15.849 1.00 9.77 106 ALA A N 1
ATOM 804 C CA . ALA A 1 106 ? 3.343 -6.438 15.517 1.00 10.72 106 ALA A CA 1
ATOM 805 C C . ALA A 1 106 ? 2.510 -7.569 16.119 1.00 9.64 106 ALA A C 1
ATOM 806 O O . ALA A 1 106 ? 1.434 -7.329 16.668 1.00 10.79 106 ALA A O 1
ATOM 808 N N . LYS A 1 107 ? 3.001 -8.798 16.018 1.00 12.85 107 LYS A N 1
ATOM 809 C CA . LYS A 1 107 ? 2.260 -9.938 16.549 1.00 13.04 107 LYS A CA 1
ATOM 810 C C . LYS A 1 107 ? 2.170 -9.879 18.070 1.00 13.43 107 LYS A C 1
ATOM 811 O O . LYS A 1 107 ? 1.109 -10.136 18.638 1.00 11.95 107 LYS A O 1
ATOM 817 N N . THR A 1 108 ? 3.279 -9.545 18.728 1.00 12.97 108 THR A N 1
ATOM 818 C CA . THR A 1 108 ? 3.295 -9.450 20.185 1.00 14.89 108 THR A CA 1
ATOM 819 C C . THR A 1 108 ? 2.329 -8.358 20.632 1.00 13.99 108 THR A C 1
ATOM 820 O O . THR A 1 108 ? 1.601 -8.514 21.611 1.00 14.85 108 THR A O 1
ATOM 824 N N . PHE A 1 109 ? 2.329 -7.251 19.898 1.00 12.19 109 PHE A N 1
ATOM 825 C CA . PHE A 1 109 ? 1.448 -6.123 20.176 1.00 11.94 109 PHE A CA 1
ATOM 826 C C . PHE A 1 109 ? -0.021 -6.542 20.057 1.00 12.79 109 PHE A C 1
ATOM 827 O O . PHE A 1 109 ? -0.831 -6.268 20.947 1.00 13.25 109 PHE A O 1
ATOM 835 N N . MET A 1 110 ? -0.362 -7.207 18.955 1.00 12.53 110 MET A N 1
ATOM 836 C CA . MET A 1 110 ? -1.741 -7.640 18.732 1.00 14.54 110 MET A CA 1
ATOM 837 C C . MET A 1 110 ? -2.216 -8.629 19.799 1.00 15.64 110 MET A C 1
ATOM 838 O O . MET A 1 110 ? -3.378 -8.592 20.222 1.00 15.20 110 MET A O 1
ATOM 843 N N . LYS A 1 111 ? -1.326 -9.516 20.230 1.00 14.55 111 LYS A N 1
ATOM 844 C CA . LYS A 1 111 ? -1.698 -10.490 21.256 1.00 16.24 111 LYS A CA 1
ATOM 845 C C . LYS A 1 111 ? -1.993 -9.752 22.559 1.00 15.06 111 LYS A C 1
ATOM 846 O O . LYS A 1 111 ? -3.006 -9.996 23.222 1.00 13.22 111 LYS A O 1
ATOM 852 N N . LYS A 1 112 ? -1.108 -8.826 22.907 1.00 14.13 112 LYS A N 1
ATOM 853 C CA . LYS A 1 112 ? -1.257 -8.054 24.130 1.00 15.80 112 LYS A CA 1
ATOM 854 C C . LYS A 1 112 ? -2.537 -7.229 24.186 1.00 15.50 112 LYS A C 1
ATOM 855 O O . LYS A 1 112 ? -3.146 -7.101 25.245 1.00 16.61 112 LYS A O 1
ATOM 861 N N . TYR A 1 113 ? -2.953 -6.677 23.050 1.00 13.87 113 TYR A N 1
ATOM 862 C CA . TYR A 1 113 ? -4.143 -5.840 23.020 1.00 13.85 113 TYR A CA 1
ATOM 863 C C . TYR A 1 113 ? -5.409 -6.465 22.448 1.00 14.02 113 TYR A C 1
ATOM 864 O O . TYR A 1 113 ? -6.385 -5.765 22.170 1.00 16.84 113 TYR A O 1
ATOM 873 N N . GLY A 1 114 ? -5.388 -7.786 22.295 1.00 16.19 114 GLY A N 1
ATOM 874 C CA . GLY A 1 114 ? -6.548 -8.507 21.803 1.00 15.74 114 GLY A CA 1
ATOM 875 C C . GLY A 1 114 ? -6.991 -8.253 20.377 1.00 15.89 114 GLY A C 1
ATOM 876 O O . GLY A 1 114 ? -8.184 -8.318 20.073 1.00 17.43 114 GLY A O 1
ATOM 877 N N . ILE A 1 115 ? -6.041 -7.975 19.494 1.00 10.59 115 ILE A N 1
ATOM 878 C CA . ILE A 1 115 ? -6.359 -7.726 18.097 1.00 9.61 115 ILE A CA 1
ATOM 879 C C . ILE A 1 115 ? -6.393 -9.058 17.347 1.00 10.82 115 ILE A C 1
ATOM 880 O O . ILE A 1 115 ? -5.434 -9.833 17.395 1.00 10.90 115 ILE A O 1
ATOM 885 N N . PRO A 1 116 ? -7.512 -9.349 16.657 1.00 11.69 116 PRO A N 1
ATOM 886 C CA . PRO A 1 116 ? -7.685 -10.594 15.896 1.00 13.55 116 PRO A CA 1
ATOM 887 C C . PRO A 1 116 ? -6.600 -10.763 14.845 1.00 13.54 116 PRO A C 1
ATOM 888 O O . PRO A 1 116 ? -6.409 -9.888 14.003 1.00 12.87 116 PRO A O 1
ATOM 892 N N . THR A 1 117 ? -5.898 -11.891 14.897 1.00 15.02 117 THR A N 1
ATOM 893 C CA . THR A 1 117 ? -4.821 -12.174 13.951 1.00 15.33 117 THR A CA 1
ATOM 894 C C . THR A 1 117 ? -4.540 -13.678 13.973 1.00 16.71 117 THR A C 1
ATOM 895 O O . THR A 1 117 ? -5.112 -14.402 14.787 1.00 18.26 117 THR A O 1
ATOM 899 N N . ALA A 1 118 ? -3.675 -14.150 13.081 1.00 14.76 118 ALA A N 1
ATOM 900 C CA . ALA A 1 118 ? -3.347 -15.572 13.029 1.00 14.05 118 ALA A CA 1
ATOM 901 C C . ALA A 1 118 ? -2.502 -15.981 14.225 1.00 16.45 118 ALA A C 1
ATOM 902 O O . ALA A 1 118 ? -1.611 -15.240 14.647 1.00 15.99 118 ALA A O 1
ATOM 904 N N . ARG A 1 119 ? -2.780 -17.158 14.781 1.00 17.03 119 ARG A N 1
ATOM 905 C CA . ARG A 1 119 ? -1.995 -17.640 15.909 1.00 17.41 119 ARG A CA 1
ATOM 906 C C . ARG A 1 119 ? -0.586 -17.818 15.373 1.00 16.18 119 ARG A C 1
ATOM 907 O O . ARG A 1 119 ? -0.403 -18.123 14.189 1.00 14.81 119 ARG A O 1
ATOM 915 N N . TYR A 1 120 ? 0.410 -17.647 16.237 1.00 14.20 120 TYR A N 1
ATOM 916 C CA . TYR A 1 120 ? 1.796 -17.684 15.783 1.00 14.65 120 TYR A CA 1
ATOM 917 C C . TYR A 1 120 ? 2.821 -18.102 16.833 1.00 15.10 120 TYR A C 1
ATOM 918 O O . TYR A 1 120 ? 2.506 -18.284 18.006 1.00 15.97 120 TYR A O 1
ATOM 927 N N . GLU A 1 121 ? 4.064 -18.188 16.376 1.00 15.54 121 GLU A N 1
ATOM 928 C CA . GLU A 1 121 ? 5.220 -18.520 17.191 1.00 16.67 121 GLU A CA 1
ATOM 929 C C . GLU A 1 121 ? 6.409 -17.827 16.525 1.00 16.43 121 GLU A C 1
ATOM 930 O O . GLU A 1 121 ? 6.469 -17.739 15.297 1.00 17.60 121 GLU A O 1
ATOM 936 N N . VAL A 1 122 ? 7.341 -17.322 17.327 1.00 14.22 122 VAL A N 1
ATOM 937 C CA . VAL A 1 122 ? 8.526 -16.644 16.795 1.00 14.60 122 VAL A CA 1
ATOM 938 C C . VAL A 1 122 ? 9.765 -17.518 16.982 1.00 15.05 122 VAL A C 1
ATOM 939 O O . VAL A 1 122 ? 9.901 -18.198 18.002 1.00 15.26 122 VAL A O 1
ATOM 943 N N . PHE A 1 123 ? 10.668 -17.500 16.003 1.00 14.72 123 PHE A N 1
ATOM 944 C CA . PHE A 1 123 ? 11.884 -18.311 16.086 1.00 16.45 123 PHE A CA 1
ATOM 945 C C . PHE A 1 123 ? 13.123 -17.586 15.573 1.00 17.38 123 PHE A C 1
ATOM 946 O O . PHE A 1 123 ? 13.034 -16.712 14.713 1.00 16.82 123 PHE A O 1
ATOM 954 N N . THR A 1 124 ? 14.278 -17.971 16.105 1.00 22.76 124 THR A N 1
ATOM 955 C CA . THR A 1 124 ? 15.556 -17.418 15.667 1.00 23.80 124 THR A CA 1
ATOM 956 C C . THR A 1 124 ? 16.483 -18.601 15.404 1.00 23.74 124 THR A C 1
ATOM 957 O O . THR A 1 124 ? 17.595 -18.436 14.906 1.00 25.58 124 THR A O 1
ATOM 961 N N . ASP A 1 125 ? 16.004 -19.796 15.735 1.00 16.80 125 ASP A N 1
ATOM 962 C CA . ASP A 1 125 ? 16.778 -21.030 15.567 1.00 17.97 125 ASP A CA 1
ATOM 963 C C . ASP A 1 125 ? 16.167 -21.935 14.485 1.00 18.16 125 ASP A C 1
ATOM 964 O O . ASP A 1 125 ? 15.028 -22.385 14.617 1.00 19.41 125 ASP A O 1
ATOM 969 N N . PHE A 1 126 ? 16.932 -22.209 13.430 1.00 17.38 126 PHE A N 1
ATOM 970 C CA . PHE A 1 126 ? 16.455 -23.044 12.328 1.00 20.13 126 PHE A CA 1
ATOM 971 C C . PHE A 1 126 ? 15.970 -24.423 12.777 1.00 19.17 126 PHE A C 1
ATOM 972 O O . PHE A 1 126 ? 14.829 -24.804 12.511 1.00 19.47 126 PHE A O 1
ATOM 980 N N . GLU A 1 127 ? 16.840 -25.172 13.450 1.00 21.94 127 GLU A N 1
ATOM 981 C CA . GLU A 1 127 ? 16.478 -26.505 13.916 1.00 22.01 127 GLU A CA 1
ATOM 982 C C . GLU A 1 127 ? 15.188 -26.493 14.718 1.00 20.15 127 GLU A C 1
ATOM 983 O O . GLU A 1 127 ? 14.320 -27.345 14.525 1.00 20.77 127 GLU A O 1
ATOM 989 N N . LYS A 1 128 ? 15.059 -25.523 15.614 1.00 16.75 128 LYS A N 1
ATOM 990 C CA . LYS A 1 128 ? 13.868 -25.421 16.444 1.00 14.53 128 LYS A CA 1
ATOM 991 C C . LYS A 1 128 ? 12.641 -25.109 15.590 1.00 14.55 128 LYS A C 1
ATOM 992 O O . LYS A 1 128 ? 11.586 -25.716 15.764 1.00 13.99 128 LYS A O 1
ATOM 998 N N . ALA A 1 129 ? 12.781 -24.165 14.664 1.00 15.45 129 ALA A N 1
ATOM 999 C CA . ALA A 1 129 ? 11.668 -23.805 13.791 1.00 15.79 129 ALA A CA 1
ATOM 1000 C C . ALA A 1 129 ? 11.289 -24.984 12.899 1.00 17.07 129 ALA A C 1
ATOM 1001 O O . ALA A 1 129 ? 10.109 -25.237 12.664 1.00 17.92 129 ALA A O 1
ATOM 1003 N N . LYS A 1 130 ? 12.292 -25.702 12.404 1.00 20.03 130 LYS A N 1
ATOM 1004 C CA . LYS A 1 130 ? 12.037 -26.855 11.547 1.00 21.40 130 LYS A CA 1
ATOM 1005 C C . LYS A 1 130 ? 11.223 -27.905 12.290 1.00 20.45 130 LYS A C 1
ATOM 1006 O O . LYS A 1 130 ? 10.212 -28.397 11.789 1.00 20.18 130 LYS A O 1
ATOM 1012 N N . GLU A 1 131 ? 11.665 -28.246 13.494 1.00 17.48 131 GLU A N 1
ATOM 1013 C CA . GLU A 1 131 ? 10.977 -29.253 14.289 1.00 18.23 131 GLU A CA 1
ATOM 1014 C C . GLU A 1 131 ? 9.541 -28.823 14.572 1.00 18.96 131 GLU A C 1
ATOM 1015 O O . GLU A 1 131 ? 8.631 -29.652 14.636 1.00 18.22 131 GLU A O 1
ATOM 1021 N N . TYR A 1 132 ? 9.335 -27.519 14.721 1.00 17.30 132 TYR A N 1
ATOM 1022 C CA . TYR A 1 132 ? 8.007 -26.993 14.998 1.00 18.82 132 TYR A CA 1
ATOM 1023 C C . TYR A 1 132 ? 7.033 -27.213 13.840 1.00 18.60 132 TYR A C 1
ATOM 1024 O O . TYR A 1 132 ? 5.934 -27.735 14.035 1.00 18.75 132 TYR A O 1
ATOM 1033 N N . VAL A 1 133 ? 7.433 -26.805 12.640 1.00 21.84 133 VAL A N 1
ATOM 1034 C CA . VAL A 1 133 ? 6.567 -26.953 11.475 1.00 23.91 133 VAL A CA 1
ATOM 1035 C C . VAL A 1 133 ? 6.272 -28.415 11.177 1.00 24.89 133 VAL A C 1
ATOM 1036 O O . VAL A 1 133 ? 5.157 -28.759 10.780 1.00 24.53 133 VAL A O 1
ATOM 1040 N N . GLU A 1 134 ? 7.264 -29.279 11.375 1.00 24.52 134 GLU A N 1
ATOM 1041 C CA . GLU A 1 134 ? 7.062 -30.700 11.120 1.00 26.39 134 GLU A CA 1
ATOM 1042 C C . GLU A 1 134 ? 5.967 -31.214 12.042 1.00 27.37 134 GLU A C 1
ATOM 1043 O O . GLU A 1 134 ? 5.197 -32.100 11.676 1.00 27.65 134 GLU A O 1
ATOM 1049 N N . LYS A 1 135 ? 5.890 -30.636 13.236 1.00 27.90 135 LYS A N 1
ATOM 1050 C CA . LYS A 1 135 ? 4.894 -31.040 14.218 1.00 29.49 135 LYS A CA 1
ATOM 1051 C C . LYS A 1 135 ? 3.498 -30.489 13.921 1.00 29.42 135 LYS A C 1
ATOM 1052 O O . LYS A 1 135 ? 2.501 -31.203 14.056 1.00 28.39 135 LYS A O 1
ATOM 1058 N N . VAL A 1 136 ? 3.426 -29.223 13.515 1.00 29.84 136 VAL A N 1
ATOM 1059 C CA . VAL A 1 136 ? 2.142 -28.600 13.213 1.00 29.47 136 VAL A CA 1
ATOM 1060 C C . VAL A 1 136 ? 1.633 -28.937 11.814 1.00 29.46 136 VAL A C 1
ATOM 1061 O O . VAL A 1 136 ? 0.427 -28.909 11.565 1.00 29.79 136 VAL A O 1
ATOM 1065 N N . GLY A 1 137 ? 2.552 -29.249 10.905 1.00 29.55 137 GLY A N 1
ATOM 1066 C CA . GLY A 1 137 ? 2.165 -29.587 9.545 1.00 29.11 137 GLY A CA 1
ATOM 1067 C C . GLY A 1 137 ? 1.721 -28.396 8.714 1.00 29.60 137 GLY A C 1
ATOM 1068 O O . GLY A 1 137 ? 1.681 -27.264 9.200 1.00 29.86 137 GLY A O 1
ATOM 1069 N N . ALA A 1 138 ? 1.388 -28.656 7.454 1.00 28.80 138 ALA A N 1
ATOM 1070 C CA . ALA A 1 138 ? 0.946 -27.610 6.539 1.00 27.91 138 ALA A CA 1
ATOM 1071 C C . ALA A 1 138 ? -0.564 -27.697 6.330 1.00 28.14 138 ALA A C 1
ATOM 1072 O O . ALA A 1 138 ? -1.186 -28.706 6.667 1.00 27.10 138 ALA A O 1
ATOM 1074 N N . PRO A 1 139 ? -1.178 -26.642 5.765 1.00 28.51 139 PRO A N 1
ATOM 1075 C CA . PRO A 1 139 ? -0.567 -25.388 5.309 1.00 26.50 139 PRO A CA 1
ATOM 1076 C C . PRO A 1 139 ? -0.130 -24.482 6.459 1.00 25.01 139 PRO A C 1
ATOM 1077 O O . PRO A 1 139 ? -0.748 -24.464 7.519 1.00 25.22 139 PRO A O 1
ATOM 1081 N N . ILE A 1 140 ? 0.941 -23.728 6.240 1.00 23.04 140 ILE A N 1
ATOM 1082 C CA . ILE A 1 140 ? 1.442 -22.829 7.265 1.00 20.74 140 ILE A CA 1
ATOM 1083 C C . ILE A 1 140 ? 2.130 -21.648 6.595 1.00 19.60 140 ILE A C 1
ATOM 1084 O O . ILE A 1 140 ? 2.555 -21.741 5.443 1.00 18.15 140 ILE A O 1
ATOM 1089 N N . VAL A 1 141 ? 2.232 -20.532 7.310 1.00 18.09 141 VAL A N 1
ATOM 1090 C CA . VAL A 1 141 ? 2.843 -19.336 6.745 1.00 15.82 141 VAL A CA 1
ATOM 1091 C C . VAL A 1 141 ? 4.118 -18.959 7.487 1.00 16.25 141 VAL A C 1
ATOM 1092 O O . VAL A 1 141 ? 4.116 -18.833 8.713 1.00 15.17 141 VAL A O 1
ATOM 1096 N N . VAL A 1 142 ? 5.203 -18.783 6.734 1.00 15.66 142 VAL A N 1
ATOM 1097 C CA . VAL A 1 142 ? 6.506 -18.428 7.294 1.00 14.40 142 VAL A CA 1
ATOM 1098 C C . VAL A 1 142 ? 6.883 -17.021 6.846 1.00 15.57 142 VAL A C 1
ATOM 1099 O O . VAL A 1 142 ? 6.962 -16.750 5.650 1.00 16.02 142 VAL A O 1
ATOM 1103 N N . LYS A 1 143 ? 7.136 -16.136 7.807 1.00 15.59 143 LYS A N 1
ATOM 1104 C CA . LYS A 1 143 ? 7.471 -14.751 7.491 1.00 15.80 143 LYS A CA 1
ATOM 1105 C C . LYS A 1 143 ? 8.752 -14.236 8.133 1.00 16.57 143 LYS A C 1
ATOM 1106 O O . LYS A 1 143 ? 9.051 -14.540 9.287 1.00 18.54 143 LYS A O 1
ATOM 1112 N N . ALA A 1 144 ? 9.502 -13.438 7.376 1.00 14.50 144 ALA A N 1
ATOM 1113 C CA . ALA A 1 144 ? 10.725 -12.831 7.883 1.00 15.34 144 ALA A CA 1
ATOM 1114 C C . ALA A 1 144 ? 10.263 -11.725 8.837 1.00 15.63 144 ALA A C 1
ATOM 1115 O O . ALA A 1 144 ? 9.173 -11.175 8.672 1.00 12.60 144 ALA A O 1
ATOM 1117 N N . ASP A 1 145 ? 11.081 -11.384 9.826 1.00 16.54 145 ASP A N 1
ATOM 1118 C CA . ASP A 1 145 ? 10.682 -10.349 10.772 1.00 18.25 145 ASP A CA 1
ATOM 1119 C C . ASP A 1 145 ? 10.657 -8.945 10.167 1.00 16.99 145 ASP A C 1
ATOM 1120 O O . ASP A 1 145 ? 9.699 -8.200 10.363 1.00 13.85 145 ASP A O 1
ATOM 1125 N N . GLY A 1 146 ? 11.703 -8.588 9.425 1.00 18.02 146 GLY A N 1
ATOM 1126 C CA . GLY A 1 146 ? 11.764 -7.256 8.841 1.00 18.69 146 GLY A CA 1
ATOM 1127 C C . GLY A 1 146 ? 11.430 -7.141 7.366 1.00 21.05 146 GLY A C 1
ATOM 1128 O O . GLY A 1 146 ? 11.051 -8.122 6.727 1.00 20.45 146 GLY A O 1
ATOM 1129 N N . LEU A 1 147 ? 11.576 -5.933 6.822 1.00 20.22 147 LEU A N 1
ATOM 1130 C CA . LEU A 1 147 ? 11.284 -5.685 5.410 1.00 21.57 147 LEU A CA 1
ATOM 1131 C C . LEU A 1 147 ? 12.138 -6.586 4.530 1.00 23.30 147 LEU A C 1
ATOM 1132 O O . LEU A 1 147 ? 13.335 -6.747 4.768 1.00 22.79 147 LEU A O 1
ATOM 1137 N N . ALA A 1 148 ? 11.519 -7.170 3.511 1.00 26.79 148 ALA A N 1
ATOM 1138 C CA . ALA A 1 148 ? 12.226 -8.068 2.609 1.00 29.25 148 ALA A CA 1
ATOM 1139 C C . ALA A 1 148 ? 11.846 -7.799 1.159 1.00 30.26 148 ALA A C 1
ATOM 1140 O O . ALA A 1 148 ? 11.956 -8.674 0.301 1.00 30.70 148 ALA A O 1
ATOM 1142 N N . ALA A 1 149 ? 11.395 -6.577 0.897 1.00 38.13 149 ALA A N 1
ATOM 1143 C CA . ALA A 1 149 ? 11.009 -6.171 -0.446 1.00 38.98 149 ALA A CA 1
ATOM 1144 C C . ALA A 1 149 ? 10.045 -7.150 -1.112 1.00 38.69 149 ALA A C 1
ATOM 1145 O O . ALA A 1 149 ? 10.257 -7.560 -2.252 1.00 38.81 149 ALA A O 1
ATOM 1147 N N . GLY A 1 150 ? 8.993 -7.527 -0.391 1.00 30.88 150 GLY A N 1
ATOM 1148 C CA . GLY A 1 150 ? 7.995 -8.431 -0.940 1.00 31.65 150 GLY A CA 1
ATOM 1149 C C . GLY A 1 150 ? 8.333 -9.912 -0.990 1.00 31.68 150 GLY A C 1
ATOM 1150 O O . GLY A 1 150 ? 7.596 -10.698 -1.587 1.00 31.06 150 GLY A O 1
ATOM 1151 N N . LYS A 1 151 ? 9.435 -10.307 -0.363 1.00 31.71 151 LYS A N 1
ATOM 1152 C CA . LYS A 1 151 ? 9.830 -11.710 -0.367 1.00 31.16 151 LYS A CA 1
ATOM 1153 C C . LYS A 1 151 ? 9.901 -12.305 1.040 1.00 30.24 151 LYS A C 1
ATOM 1154 O O . LYS A 1 151 ? 10.345 -13.439 1.221 1.00 30.21 151 LYS A O 1
ATOM 1160 N N . GLY A 1 152 ? 9.445 -11.544 2.031 1.00 27.23 152 GLY A N 1
ATOM 1161 C CA . GLY A 1 152 ? 9.502 -12.008 3.406 1.00 26.27 152 GLY A CA 1
ATOM 1162 C C . GLY A 1 152 ? 8.374 -12.889 3.918 1.00 25.65 152 GLY A C 1
ATOM 1163 O O . GLY A 1 152 ? 8.578 -13.648 4.862 1.00 24.72 152 GLY A O 1
ATOM 1164 N N . ALA A 1 153 ? 7.192 -12.791 3.319 1.00 24.26 153 ALA A N 1
ATOM 1165 C CA . ALA A 1 153 ? 6.052 -13.594 3.760 1.00 24.37 153 ALA A CA 1
ATOM 1166 C C . ALA A 1 153 ? 5.734 -14.676 2.738 1.00 23.93 153 ALA A C 1
ATOM 1167 O O . ALA A 1 153 ? 5.316 -14.383 1.618 1.00 23.45 153 ALA A O 1
ATOM 1169 N N . VAL A 1 154 ? 5.913 -15.932 3.139 1.00 24.70 154 VAL A N 1
ATOM 1170 C CA . VAL A 1 154 ? 5.680 -17.060 2.246 1.00 23.97 154 VAL A CA 1
ATOM 1171 C C . VAL A 1 154 ? 4.653 -18.082 2.719 1.00 23.63 154 VAL A C 1
ATOM 1172 O O . VAL A 1 154 ? 4.799 -18.673 3.788 1.00 22.41 154 VAL A O 1
ATOM 1176 N N . VAL A 1 155 ? 3.620 -18.301 1.909 1.00 21.59 155 VAL A N 1
ATOM 1177 C CA . VAL A 1 155 ? 2.603 -19.293 2.230 1.00 22.55 155 VAL A CA 1
ATOM 1178 C C . VAL A 1 155 ? 3.181 -20.635 1.782 1.00 23.80 155 VAL A C 1
ATOM 1179 O O . VAL A 1 155 ? 3.559 -20.797 0.620 1.00 23.79 155 VAL A O 1
ATOM 1183 N N . CYS A 1 156 ? 3.258 -21.588 2.705 1.00 24.21 156 CYS A N 1
ATOM 1184 C CA . CYS A 1 156 ? 3.814 -22.903 2.396 1.00 25.84 156 CYS A CA 1
ATOM 1185 C C . CYS A 1 156 ? 2.738 -23.981 2.441 1.00 25.62 156 CYS A C 1
ATOM 1186 O O . CYS A 1 156 ? 2.160 -24.252 3.489 1.00 24.86 156 CYS A O 1
ATOM 1189 N N . GLU A 1 157 ? 2.475 -24.594 1.292 1.00 35.01 157 GLU A N 1
ATOM 1190 C CA . GLU A 1 157 ? 1.455 -25.626 1.196 1.00 35.32 157 GLU A CA 1
ATOM 1191 C C . GLU A 1 157 ? 1.945 -26.959 1.747 1.00 35.46 157 GLU A C 1
ATOM 1192 O O . GLU A 1 157 ? 1.146 -27.823 2.108 1.00 35.80 157 GLU A O 1
ATOM 1198 N N . THR A 1 158 ? 3.261 -27.117 1.821 1.00 28.05 158 THR A N 1
ATOM 1199 C CA . THR A 1 158 ? 3.846 -28.348 2.335 1.00 27.16 158 THR A CA 1
ATOM 1200 C C . THR A 1 158 ? 4.889 -28.050 3.402 1.00 26.46 158 THR A C 1
ATOM 1201 O O . THR A 1 158 ? 5.459 -26.957 3.440 1.00 25.43 158 THR A O 1
ATOM 1205 N N . VAL A 1 159 ? 5.135 -29.033 4.264 1.00 25.08 159 VAL A N 1
ATOM 1206 C CA . VAL A 1 159 ? 6.124 -28.887 5.326 1.00 24.88 159 VAL A CA 1
ATOM 1207 C C . VAL A 1 159 ? 7.497 -28.641 4.699 1.00 24.42 159 VAL A C 1
ATOM 1208 O O . VAL A 1 159 ? 8.276 -27.818 5.180 1.00 24.59 159 VAL A O 1
ATOM 1212 N N . GLU A 1 160 ? 7.782 -29.352 3.613 1.00 24.99 160 GLU A N 1
ATOM 1213 C CA . GLU A 1 160 ? 9.057 -29.218 2.916 1.00 23.93 160 GLU A CA 1
ATOM 1214 C C . GLU A 1 160 ? 9.291 -27.797 2.409 1.00 22.78 160 GLU A C 1
ATOM 1215 O O . GLU A 1 160 ? 10.416 -27.293 2.449 1.00 22.88 160 GLU A O 1
ATOM 1221 N N . LYS A 1 161 ? 8.236 -27.151 1.921 1.00 20.50 161 LYS A N 1
ATOM 1222 C CA . LYS A 1 161 ? 8.370 -25.784 1.424 1.00 20.36 161 LYS A CA 1
ATOM 1223 C C . LYS A 1 161 ? 8.658 -24.868 2.610 1.00 18.06 161 LYS A C 1
ATOM 1224 O O . LYS A 1 161 ? 9.422 -23.908 2.502 1.00 20.39 161 LYS A O 1
ATOM 1230 N N . ALA A 1 162 ? 8.051 -25.185 3.745 1.00 19.23 162 ALA A N 1
ATOM 1231 C CA . ALA A 1 162 ? 8.236 -24.402 4.959 1.00 18.33 162 ALA A CA 1
ATOM 1232 C C . ALA A 1 162 ? 9.678 -24.483 5.450 1.00 19.67 162 ALA A C 1
ATOM 1233 O O . ALA A 1 162 ? 10.292 -23.465 5.767 1.00 17.02 162 ALA A O 1
ATOM 1235 N N . ILE A 1 163 ? 10.224 -25.695 5.513 1.00 19.42 163 ILE A N 1
ATOM 1236 C CA . ILE A 1 163 ? 11.595 -25.863 5.978 1.00 21.60 163 ILE A CA 1
ATOM 1237 C C . ILE A 1 163 ? 12.569 -25.237 4.991 1.00 21.98 163 ILE A C 1
ATOM 1238 O O . ILE A 1 163 ? 13.594 -24.674 5.379 1.00 22.16 163 ILE A O 1
ATOM 1243 N N . GLU A 1 164 ? 12.236 -25.325 3.709 1.00 24.89 164 GLU A N 1
ATOM 1244 C CA . GLU A 1 164 ? 13.079 -24.766 2.665 1.00 26.12 164 GLU A CA 1
ATOM 1245 C C . GLU A 1 164 ? 13.123 -23.249 2.833 1.00 25.62 164 GLU A C 1
ATOM 1246 O O . GLU A 1 164 ? 14.167 -22.619 2.643 1.00 24.23 164 GLU A O 1
ATOM 1252 N N . THR A 1 165 ? 11.980 -22.675 3.200 1.00 23.66 165 THR A N 1
ATOM 1253 C CA . THR A 1 165 ? 11.868 -21.236 3.409 1.00 23.03 165 THR A CA 1
ATOM 1254 C C . THR A 1 165 ? 12.656 -20.839 4.651 1.00 22.00 165 THR A C 1
ATOM 1255 O O . THR A 1 165 ? 13.405 -19.862 4.642 1.00 21.01 165 THR A O 1
ATOM 1259 N N . LEU A 1 166 ? 12.479 -21.598 5.729 1.00 22.75 166 LEU A N 1
ATOM 1260 C CA . LEU A 1 166 ? 13.191 -21.310 6.969 1.00 23.06 166 LEU A CA 1
ATOM 1261 C C . LEU A 1 166 ? 14.698 -21.369 6.747 1.00 23.15 166 LEU A C 1
ATOM 1262 O O . LEU A 1 166 ? 15.457 -20.607 7.344 1.00 23.96 166 LEU A O 1
ATOM 1267 N N . ASP A 1 167 ? 15.124 -22.277 5.877 1.00 20.63 167 ASP A N 1
ATOM 1268 C CA . ASP A 1 167 ? 16.540 -22.449 5.573 1.00 22.04 167 ASP A CA 1
ATOM 1269 C C . ASP A 1 167 ? 17.133 -21.183 4.964 1.00 22.51 167 ASP A C 1
ATOM 1270 O O . ASP A 1 167 ? 18.202 -20.722 5.372 1.00 22.58 167 ASP A O 1
ATOM 1275 N N . ARG A 1 168 ? 16.433 -20.620 3.986 1.00 26.12 168 ARG A N 1
ATOM 1276 C CA . ARG A 1 168 ? 16.896 -19.409 3.318 1.00 28.61 168 ARG A CA 1
ATOM 1277 C C . ARG A 1 168 ? 16.915 -18.225 4.280 1.00 27.12 168 ARG A C 1
ATOM 1278 O O . ARG A 1 168 ? 17.836 -17.404 4.254 1.00 27.78 168 ARG A O 1
ATOM 1286 N N . PHE A 1 169 ? 15.903 -18.153 5.139 1.00 26.01 169 PHE A N 1
ATOM 1287 C CA . PHE A 1 169 ? 15.795 -17.066 6.102 1.00 24.06 169 PHE A CA 1
ATOM 1288 C C . PHE A 1 169 ? 16.777 -17.156 7.270 1.00 24.52 169 PHE A C 1
ATOM 1289 O O . PHE A 1 169 ? 17.546 -16.225 7.517 1.00 22.82 169 PHE A O 1
ATOM 1297 N N . LEU A 1 170 ? 16.752 -18.280 7.983 1.00 21.68 170 LEU A N 1
ATOM 1298 C CA . LEU A 1 170 ? 17.601 -18.465 9.157 1.00 24.08 170 LEU A CA 1
ATOM 1299 C C . LEU A 1 170 ? 19.041 -18.938 8.937 1.00 25.24 170 LEU A C 1
ATOM 1300 O O . LEU A 1 170 ? 19.959 -18.456 9.601 1.00 26.33 170 LEU A O 1
ATOM 1305 N N . ASN A 1 171 ? 19.245 -19.878 8.024 1.00 31.05 171 ASN A N 1
ATOM 1306 C CA . ASN A 1 171 ? 20.591 -20.382 7.770 1.00 32.74 171 ASN A CA 1
ATOM 1307 C C . ASN A 1 171 ? 21.361 -19.500 6.801 1.00 33.81 171 ASN A C 1
ATOM 1308 O O . ASN A 1 171 ? 22.483 -19.081 7.088 1.00 34.73 171 ASN A O 1
ATOM 1313 N N . LYS A 1 172 ? 20.753 -19.216 5.654 1.00 31.67 172 LYS A N 1
ATOM 1314 C CA . LYS A 1 172 ? 21.391 -18.390 4.640 1.00 33.16 172 LYS A CA 1
ATOM 1315 C C . LYS A 1 172 ? 21.332 -16.898 4.957 1.00 33.77 172 LYS A C 1
ATOM 1316 O O . LYS A 1 172 ? 22.188 -16.133 4.513 1.00 33.41 172 LYS A O 1
ATOM 1322 N N . LYS A 1 173 ? 20.330 -16.492 5.731 1.00 30.16 173 LYS A N 1
ATOM 1323 C CA . LYS A 1 173 ? 20.173 -15.090 6.112 1.00 29.85 173 LYS A CA 1
ATOM 1324 C C . LYS A 1 173 ? 20.093 -14.187 4.884 1.00 28.96 173 LYS A C 1
ATOM 1325 O O . LYS A 1 173 ? 20.711 -13.120 4.842 1.00 27.27 173 LYS A O 1
ATOM 1331 N N . ILE A 1 174 ? 19.313 -14.621 3.899 1.00 40.15 174 ILE A N 1
ATOM 1332 C CA . ILE A 1 174 ? 19.138 -13.887 2.651 1.00 40.34 174 ILE A CA 1
ATOM 1333 C C . ILE A 1 174 ? 18.757 -12.413 2.827 1.00 39.90 174 ILE A C 1
ATOM 1334 O O . ILE A 1 174 ? 19.053 -11.589 1.960 1.00 40.03 174 ILE A O 1
ATOM 1339 N N . PHE A 1 175 ? 18.104 -12.075 3.936 1.00 27.16 175 PHE A N 1
ATOM 1340 C CA . PHE A 1 175 ? 17.716 -10.685 4.174 1.00 26.28 175 PHE A CA 1
ATOM 1341 C C . PHE A 1 175 ? 18.457 -10.098 5.373 1.00 25.46 175 PHE A C 1
ATOM 1342 O O . PHE A 1 175 ? 18.056 -9.072 5.918 1.00 25.21 175 PHE A O 1
ATOM 1350 N N . GLY A 1 176 ? 19.539 -10.749 5.780 1.00 28.20 176 GLY A N 1
ATOM 1351 C CA . GLY A 1 176 ? 20.301 -10.255 6.912 1.00 27.72 176 GLY A CA 1
ATOM 1352 C C . GLY A 1 176 ? 19.514 -10.310 8.206 1.00 28.21 176 GLY A C 1
ATOM 1353 O O . GLY A 1 176 ? 18.796 -11.279 8.461 1.00 26.87 176 GLY A O 1
ATOM 1354 N N . LYS A 1 177 ? 19.637 -9.268 9.022 1.00 26.39 177 LYS A N 1
ATOM 1355 C CA . LYS A 1 177 ? 18.939 -9.220 10.301 1.00 28.07 177 LYS A CA 1
ATOM 1356 C C . LYS A 1 177 ? 17.433 -9.389 10.143 1.00 27.69 177 LYS A C 1
ATOM 1357 O O . LYS A 1 177 ? 16.760 -9.898 11.040 1.00 26.79 177 LYS A O 1
ATOM 1363 N N . SER A 1 178 ? 16.909 -8.968 8.997 1.00 28.95 178 SER A N 1
ATOM 1364 C CA . SER A 1 178 ? 15.482 -9.078 8.728 1.00 27.63 178 SER A CA 1
ATOM 1365 C C . SER A 1 178 ? 14.990 -10.527 8.722 1.00 26.14 178 SER A C 1
ATOM 1366 O O . SER A 1 178 ? 13.850 -10.801 9.107 1.00 26.16 178 SER A O 1
ATOM 1369 N N . SER A 1 179 ? 15.837 -11.453 8.280 1.00 24.07 179 SER A N 1
ATOM 1370 C CA . SER A 1 179 ? 15.447 -12.865 8.236 1.00 23.47 179 SER A CA 1
ATOM 1371 C C . SER A 1 179 ? 16.070 -13.690 9.359 1.00 23.46 179 SER A C 1
ATOM 1372 O O . SER A 1 179 ? 15.895 -14.910 9.407 1.00 21.92 179 SER A O 1
ATOM 1375 N N . GLU A 1 180 ? 16.795 -13.025 10.256 1.00 23.11 180 GLU A N 1
ATOM 1376 C CA . GLU A 1 180 ? 17.425 -13.711 11.381 1.00 24.71 180 GLU A CA 1
ATOM 1377 C C . GLU A 1 180 ? 16.376 -14.079 12.430 1.00 22.99 180 GLU A C 1
ATOM 1378 O O . GLU A 1 180 ? 16.642 -14.851 13.351 1.00 22.98 180 GLU A O 1
ATOM 1384 N N . ARG A 1 181 ? 15.186 -13.505 12.290 1.00 23.50 181 ARG A N 1
ATOM 1385 C CA . ARG A 1 181 ? 14.072 -13.790 13.187 1.00 21.58 181 ARG A CA 1
ATOM 1386 C C . ARG A 1 181 ? 12.865 -14.017 12.286 1.00 19.56 181 ARG A C 1
ATOM 1387 O O . ARG A 1 181 ? 12.651 -13.274 11.332 1.00 19.16 181 ARG A O 1
ATOM 1395 N N . VAL A 1 182 ? 12.081 -15.049 12.572 1.00 16.49 182 VAL A N 1
ATOM 1396 C CA . VAL A 1 182 ? 10.921 -15.329 11.744 1.00 14.72 182 VAL A CA 1
ATOM 1397 C C . VAL A 1 182 ? 9.668 -15.576 12.563 1.00 14.22 182 VAL A C 1
ATOM 1398 O O . VAL A 1 182 ? 9.738 -15.950 13.730 1.00 13.49 182 VAL A O 1
ATOM 1402 N N . VAL A 1 183 ? 8.526 -15.351 11.928 1.00 15.29 183 VAL A N 1
ATOM 1403 C CA . VAL A 1 183 ? 7.225 -15.574 12.537 1.00 13.40 183 VAL A CA 1
ATOM 1404 C C . VAL A 1 183 ? 6.562 -16.671 11.710 1.00 14.51 183 VAL A C 1
ATOM 1405 O O . VAL A 1 183 ? 6.515 -16.584 10.483 1.00 14.82 183 VAL A O 1
ATOM 1409 N N . ILE A 1 184 ? 6.072 -17.705 12.385 1.00 12.68 184 ILE A N 1
ATOM 1410 C CA . ILE A 1 184 ? 5.389 -18.808 11.718 1.00 12.82 184 ILE A CA 1
ATOM 1411 C C . ILE A 1 184 ? 3.953 -18.739 12.217 1.00 13.88 184 ILE A C 1
ATOM 1412 O O . ILE A 1 184 ? 3.707 -18.846 13.416 1.00 14.76 184 ILE A O 1
ATOM 1417 N N . GLU A 1 185 ? 3.003 -18.544 11.310 1.00 14.07 185 GLU A N 1
ATOM 1418 C CA . GLU A 1 185 ? 1.620 -18.441 11.736 1.00 15.09 185 GLU A CA 1
ATOM 1419 C C . GLU A 1 185 ? 0.671 -19.319 10.954 1.00 14.41 185 GLU A C 1
ATOM 1420 O O . GLU A 1 185 ? 0.987 -19.774 9.855 1.00 14.18 185 GLU A O 1
ATOM 1426 N N . GLU A 1 186 ? -0.503 -19.543 11.534 1.00 17.47 186 GLU A N 1
ATOM 1427 C CA . GLU A 1 186 ? -1.514 -20.384 10.907 1.00 19.57 186 GLU A CA 1
ATOM 1428 C C . GLU A 1 186 ? -2.044 -19.784 9.615 1.00 20.07 186 GLU A C 1
ATOM 1429 O O . GLU A 1 186 ? -2.185 -18.568 9.490 1.00 18.56 186 GLU A O 1
ATOM 1435 N N . PHE A 1 187 ? -2.330 -20.655 8.654 1.00 20.00 187 PHE A N 1
ATOM 1436 C CA . PHE A 1 187 ? -2.871 -20.236 7.370 1.00 21.71 187 PHE A CA 1
ATOM 1437 C C . PHE A 1 187 ? -4.348 -19.925 7.589 1.00 21.97 187 PHE A C 1
ATOM 1438 O O . PHE A 1 187 ? -5.095 -20.764 8.091 1.00 22.75 187 PHE A O 1
ATOM 1446 N N . LEU A 1 188 ? -4.763 -18.714 7.236 1.00 20.51 188 LEU A N 1
ATOM 1447 C CA . LEU A 1 188 ? -6.157 -18.311 7.402 1.00 21.60 188 LEU A CA 1
ATOM 1448 C C . LEU A 1 188 ? -6.871 -18.352 6.059 1.00 21.28 188 LEU A C 1
ATOM 1449 O O . LEU A 1 188 ? -6.281 -18.053 5.022 1.00 21.36 188 LEU A O 1
ATOM 1454 N N . GLU A 1 189 ? -8.144 -18.723 6.081 1.00 24.61 189 GLU A N 1
ATOM 1455 C CA . GLU A 1 189 ? -8.928 -18.791 4.858 1.00 25.40 189 GLU A CA 1
ATOM 1456 C C . GLU A 1 189 ? -10.072 -17.787 4.886 1.00 23.93 189 GLU A C 1
ATOM 1457 O O . GLU A 1 189 ? -10.576 -17.429 5.950 1.00 24.13 189 GLU A O 1
ATOM 1463 N N . GLY A 1 190 ? -10.470 -17.332 3.706 1.00 25.59 190 GLY A N 1
ATOM 1464 C CA . GLY A 1 190 ? -11.548 -16.369 3.609 1.00 24.47 190 GLY A CA 1
ATOM 1465 C C . GLY A 1 190 ? -11.317 -15.424 2.448 1.00 24.92 190 GLY A C 1
ATOM 1466 O O . GLY A 1 190 ? -10.717 -15.803 1.442 1.00 23.70 190 GLY A O 1
ATOM 1467 N N . GLU A 1 191 ? -11.794 -14.192 2.585 1.00 18.98 191 GLU A N 1
ATOM 1468 C CA . GLU A 1 191 ? -11.634 -13.186 1.546 1.00 19.04 191 GLU A CA 1
ATOM 1469 C C . GLU A 1 191 ? -10.680 -12.103 2.029 1.00 16.51 191 GLU A C 1
ATOM 1470 O O . GLU A 1 191 ? -10.832 -11.591 3.136 1.00 16.00 191 GLU A O 1
ATOM 1476 N N . GLU A 1 192 ? -9.700 -11.756 1.203 1.00 18.41 192 GLU A N 1
ATOM 1477 C CA . GLU A 1 192 ? -8.758 -10.708 1.577 1.00 17.92 192 GLU A CA 1
ATOM 1478 C C . GLU A 1 192 ? -9.377 -9.344 1.301 1.00 16.36 192 GLU A C 1
ATOM 1479 O O . GLU A 1 192 ? -10.183 -9.190 0.382 1.00 14.24 192 GLU A O 1
ATOM 1485 N N . ALA A 1 193 ? -9.006 -8.360 2.112 1.00 12.75 193 ALA A N 1
ATOM 1486 C CA . ALA A 1 193 ? -9.505 -7.005 1.942 1.00 13.45 193 ALA A CA 1
ATOM 1487 C C . ALA A 1 193 ? -8.529 -6.049 2.609 1.00 12.25 193 ALA A C 1
ATOM 1488 O O . ALA A 1 193 ? -7.736 -6.455 3.466 1.00 12.79 193 ALA A O 1
ATOM 1490 N N . SER A 1 194 ? -8.586 -4.784 2.206 1.00 11.40 194 SER A N 1
ATOM 1491 C CA . SER A 1 194 ? -7.699 -3.769 2.753 1.00 12.50 194 SER A CA 1
ATOM 1492 C C . SER A 1 194 ? -8.488 -2.629 3.383 1.00 12.26 194 SER A C 1
ATOM 1493 O O . SER A 1 194 ? -9.366 -2.041 2.751 1.00 12.19 194 SER A O 1
ATOM 1496 N N . TYR A 1 195 ? -8.170 -2.320 4.632 1.00 13.55 195 TYR A N 1
ATOM 1497 C CA . TYR A 1 195 ? -8.846 -1.241 5.331 1.00 13.17 195 TYR A CA 1
ATOM 1498 C C . TYR A 1 195 ? -7.774 -0.245 5.737 1.00 12.99 195 TYR A C 1
ATOM 1499 O O . TYR A 1 195 ? -6.853 -0.586 6.473 1.00 11.75 195 TYR A O 1
ATOM 1508 N N . ILE A 1 196 ? -7.898 0.984 5.251 1.00 11.12 196 ILE A N 1
ATOM 1509 C CA . ILE A 1 196 ? -6.919 2.023 5.544 1.00 11.71 196 ILE A CA 1
ATOM 1510 C C . ILE A 1 196 ? -7.550 3.212 6.249 1.00 13.17 196 ILE A C 1
ATOM 1511 O O . ILE A 1 196 ? -8.630 3.671 5.873 1.00 13.25 196 ILE A O 1
ATOM 1516 N N . VAL A 1 197 ? -6.873 3.707 7.280 1.00 12.30 197 VAL A N 1
ATOM 1517 C CA . VAL A 1 197 ? -7.363 4.862 8.017 1.00 13.01 197 VAL A CA 1
ATOM 1518 C C . VAL A 1 197 ? -6.220 5.849 8.172 1.00 12.71 197 VAL A C 1
ATOM 1519 O O . VAL A 1 197 ? -5.064 5.528 7.889 1.00 11.46 197 VAL A O 1
ATOM 1523 N N . MET A 1 198 ? -6.555 7.065 8.582 1.00 11.28 198 MET A N 1
ATOM 1524 C CA . MET A 1 198 ? -5.541 8.066 8.859 1.00 11.05 198 MET A CA 1
ATOM 1525 C C . MET A 1 198 ? -5.642 8.192 10.371 1.00 9.85 198 MET A C 1
ATOM 1526 O O . MET A 1 198 ? -6.741 8.258 10.918 1.00 10.52 198 MET A O 1
ATOM 1531 N N . ILE A 1 199 ? -4.502 8.197 11.048 1.00 12.03 199 ILE A N 1
ATOM 1532 C CA . ILE A 1 199 ? -4.485 8.299 12.500 1.00 12.02 199 ILE A CA 1
ATOM 1533 C C . ILE A 1 199 ? -3.608 9.458 12.948 1.00 12.10 199 ILE A C 1
ATOM 1534 O O . ILE A 1 199 ? -2.606 9.767 12.313 1.00 12.64 199 ILE A O 1
ATOM 1539 N N . ASN A 1 200 ? -4.016 10.116 14.028 1.00 11.52 200 ASN A N 1
ATOM 1540 C CA . ASN A 1 200 ? -3.228 11.189 14.623 1.00 12.00 200 ASN A CA 1
ATOM 1541 C C . ASN A 1 200 ? -3.560 11.134 16.099 1.00 13.08 200 ASN A C 1
ATOM 1542 O O . ASN A 1 200 ? -4.519 11.761 16.564 1.00 12.48 200 ASN A O 1
ATOM 1547 N N . GLY A 1 201 ? -2.775 10.358 16.833 1.00 14.96 201 GLY A N 1
ATOM 1548 C CA . GLY A 1 201 ? -3.023 10.224 18.249 1.00 17.98 201 GLY A CA 1
ATOM 1549 C C . GLY A 1 201 ? -4.306 9.455 18.483 1.00 19.34 201 GLY A C 1
ATOM 1550 O O . GLY A 1 201 ? -4.489 8.359 17.957 1.00 19.78 201 GLY A O 1
ATOM 1551 N N . ASP A 1 202 ? -5.202 10.045 19.263 1.00 15.54 202 ASP A N 1
ATOM 1552 C CA . ASP A 1 202 ? -6.472 9.425 19.605 1.00 18.81 202 ASP A CA 1
ATOM 1553 C C . ASP A 1 202 ? -7.532 9.481 18.508 1.00 18.25 202 ASP A C 1
ATOM 1554 O O . ASP A 1 202 ? -8.571 8.837 18.622 1.00 20.79 202 ASP A O 1
ATOM 1559 N N . ARG A 1 203 ? -7.281 10.246 17.451 1.00 20.54 203 ARG A N 1
ATOM 1560 C CA . ARG A 1 203 ? -8.256 10.378 16.372 1.00 19.99 203 ARG A CA 1
ATOM 1561 C C . ARG A 1 203 ? -7.909 9.598 15.112 1.00 19.06 203 ARG A C 1
ATOM 1562 O O . ARG A 1 203 ? -6.737 9.465 14.758 1.00 14.67 203 ARG A O 1
ATOM 1570 N N . TYR A 1 204 ? -8.933 9.085 14.437 1.00 14.82 204 TYR A N 1
ATOM 1571 C CA . TYR A 1 204 ? -8.716 8.365 13.190 1.00 14.82 204 TYR A CA 1
ATOM 1572 C C . TYR A 1 204 ? -9.886 8.599 12.245 1.00 13.84 204 TYR A C 1
ATOM 1573 O O . TYR A 1 204 ? -11.021 8.815 12.677 1.00 13.76 204 TYR A O 1
ATOM 1582 N N . VAL A 1 205 ? -9.594 8.579 10.952 1.00 13.85 205 VAL A N 1
ATOM 1583 C CA . VAL A 1 205 ? -10.604 8.783 9.929 1.00 13.68 205 VAL A CA 1
ATOM 1584 C C . VAL A 1 205 ? -10.401 7.728 8.852 1.00 13.68 205 VAL A C 1
ATOM 1585 O O . VAL A 1 205 ? -9.316 7.610 8.287 1.00 13.07 205 VAL A O 1
ATOM 1589 N N . PRO A 1 206 ? -11.442 6.940 8.560 1.00 16.64 206 PRO A N 1
ATOM 1590 C CA . PRO A 1 206 ? -11.348 5.895 7.535 1.00 16.51 206 PRO A CA 1
ATOM 1591 C C . PRO A 1 206 ? -11.272 6.441 6.114 1.00 17.36 206 PRO A C 1
ATOM 1592 O O . PRO A 1 206 ? -11.840 7.493 5.805 1.00 17.87 206 PRO A O 1
ATOM 1596 N N . LEU A 1 207 ? -10.564 5.720 5.250 1.00 14.51 207 LEU A N 1
ATOM 1597 C CA . LEU A 1 207 ? -10.466 6.089 3.843 1.00 13.89 207 LEU A CA 1
ATOM 1598 C C . LEU A 1 207 ? -11.260 5.008 3.109 1.00 13.80 207 LEU A C 1
ATOM 1599 O O . LEU A 1 207 ? -11.664 4.022 3.715 1.00 15.13 207 LEU A O 1
ATOM 1604 N N . PRO A 1 208 ? -11.516 5.190 1.807 1.00 14.53 208 PRO A N 1
ATOM 1605 C CA . PRO A 1 208 ? -12.274 4.174 1.063 1.00 14.87 208 PRO A CA 1
ATOM 1606 C C . PRO A 1 208 ? -11.728 2.749 1.237 1.00 15.54 208 PRO A C 1
ATOM 1607 O O . PRO A 1 208 ? -10.519 2.545 1.360 1.00 14.02 208 PRO A O 1
ATOM 1611 N N . THR A 1 209 ? -12.624 1.765 1.247 1.00 15.43 209 THR A N 1
ATOM 1612 C CA . THR A 1 209 ? -12.219 0.367 1.390 1.00 16.45 209 THR A CA 1
ATOM 1613 C C . THR A 1 209 ? -11.724 -0.148 0.040 1.00 14.67 209 THR A C 1
ATOM 1614 O O . THR A 1 209 ? -11.963 0.470 -0.997 1.00 13.37 209 THR A O 1
ATOM 1618 N N . SER A 1 210 ? -11.036 -1.284 0.047 1.00 11.37 210 SER A N 1
ATOM 1619 C CA . SER A 1 210 ? -10.534 -1.839 -1.201 1.00 11.42 210 SER A CA 1
ATOM 1620 C C . SER A 1 210 ? -10.114 -3.296 -1.086 1.00 12.06 210 SER A C 1
ATOM 1621 O O . SER A 1 210 ? -9.987 -3.841 0.012 1.00 11.69 210 SER A O 1
ATOM 1624 N N . GLN A 1 211 ? -9.927 -3.932 -2.238 1.00 12.98 211 GLN A N 1
ATOM 1625 C CA . GLN A 1 211 ? -9.487 -5.316 -2.272 1.00 13.45 211 GLN A CA 1
ATOM 1626 C C . GLN A 1 211 ? -8.393 -5.402 -3.329 1.00 12.47 211 GLN A C 1
ATOM 1627 O O . GLN A 1 211 ? -8.567 -4.938 -4.455 1.00 13.53 211 GLN A O 1
ATOM 1633 N N . ASP A 1 212 ? -7.270 -5.997 -2.944 1.00 10.27 212 ASP A N 1
ATOM 1634 C CA . ASP A 1 212 ? -6.107 -6.155 -3.808 1.00 12.43 212 ASP A CA 1
ATOM 1635 C C . ASP A 1 212 ? -6.053 -7.611 -4.275 1.00 13.48 212 ASP A C 1
ATOM 1636 O O . ASP A 1 212 ? -6.770 -8.465 -3.754 1.00 12.72 212 ASP A O 1
ATOM 1641 N N . HIS A 1 213 ? -5.210 -7.872 -5.268 1.00 14.03 213 HIS A N 1
ATOM 1642 C CA . HIS A 1 213 ? -5.020 -9.211 -5.821 1.00 15.30 213 HIS A CA 1
ATOM 1643 C C . HIS A 1 213 ? -3.509 -9.421 -5.828 1.00 14.69 213 HIS A C 1
ATOM 1644 O O . HIS A 1 213 ? -2.804 -8.931 -6.710 1.00 13.46 213 HIS A O 1
ATOM 1651 N N . LYS A 1 214 ? -3.029 -10.152 -4.826 1.00 13.55 214 LYS A N 1
ATOM 1652 C CA . LYS A 1 214 ? -1.601 -10.389 -4.630 1.00 15.61 214 LYS A CA 1
ATOM 1653 C C . LYS A 1 214 ? -0.868 -11.365 -5.541 1.00 15.80 214 LYS A C 1
ATOM 1654 O O . LYS A 1 214 ? 0.312 -11.163 -5.828 1.00 15.75 214 LYS A O 1
ATOM 1660 N N . ARG A 1 215 ? -1.542 -12.422 -5.986 1.00 15.32 215 ARG A N 1
ATOM 1661 C CA . ARG A 1 215 ? -0.906 -13.410 -6.856 1.00 15.78 215 ARG A CA 1
ATOM 1662 C C . ARG A 1 215 ? -0.677 -12.855 -8.253 1.00 14.78 215 ARG A C 1
ATOM 1663 O O . ARG A 1 215 ? -1.462 -12.041 -8.747 1.00 13.78 215 ARG A O 1
ATOM 1671 N N . LEU A 1 216 ? 0.396 -13.313 -8.891 1.00 13.76 216 LEU A N 1
ATOM 1672 C CA . LEU A 1 216 ? 0.758 -12.853 -10.225 1.00 13.90 216 LEU A CA 1
ATOM 1673 C C . LEU A 1 216 ? -0.236 -13.191 -11.332 1.00 14.39 216 LEU A C 1
ATOM 1674 O O . LEU A 1 216 ? -0.464 -12.374 -12.224 1.00 14.77 216 LEU A O 1
ATOM 1679 N N . LEU A 1 217 ? -0.835 -14.379 -11.261 1.00 13.88 217 LEU A N 1
ATOM 1680 C CA . LEU A 1 217 ? -1.740 -14.859 -12.308 1.00 14.20 217 LEU A CA 1
ATOM 1681 C C . LEU A 1 217 ? -3.229 -14.971 -11.987 1.00 14.18 217 LEU A C 1
ATOM 1682 O O . LEU A 1 217 ? -3.636 -15.016 -10.826 1.00 12.86 217 LEU A O 1
ATOM 1687 N N . ASP A 1 218 ? -4.034 -15.035 -13.045 1.00 17.73 218 ASP A N 1
ATOM 1688 C CA . ASP A 1 218 ? -5.480 -15.172 -12.912 1.00 18.36 218 ASP A CA 1
ATOM 1689 C C . ASP A 1 218 ? -5.794 -16.374 -12.027 1.00 20.13 218 ASP A C 1
ATOM 1690 O O . ASP A 1 218 ? -5.026 -17.344 -11.985 1.00 20.24 218 ASP A O 1
ATOM 1695 N N . GLU A 1 219 ? -6.944 -16.389 -11.376 1.00 17.98 219 GLU A N 1
ATOM 1696 C CA . GLU A 1 219 ? -7.440 -17.340 -10.390 1.00 20.16 219 GLU A CA 1
ATOM 1697 C C . GLU A 1 219 ? -6.443 -17.580 -9.255 1.00 19.78 219 GLU A C 1
ATOM 1698 O O . GLU A 1 219 ? -6.453 -18.633 -8.616 1.00 19.86 219 GLU A O 1
ATOM 1704 N N . ASP A 1 220 ? -5.805 -16.487 -8.831 1.00 22.78 220 ASP A N 1
ATOM 1705 C CA . ASP A 1 220 ? -4.875 -16.446 -7.704 1.00 23.64 220 ASP A CA 1
ATOM 1706 C C . ASP A 1 220 ? -3.782 -17.512 -7.772 1.00 23.63 220 ASP A C 1
ATOM 1707 O O . ASP A 1 220 ? -3.528 -18.220 -6.798 1.00 24.35 220 ASP A O 1
ATOM 1712 N N . LYS A 1 221 ? -3.129 -17.611 -8.923 1.00 20.30 221 LYS A N 1
ATOM 1713 C CA . LYS A 1 221 ? -2.063 -18.583 -9.116 1.00 19.91 221 LYS A CA 1
ATOM 1714 C C . LYS A 1 221 ? -0.725 -17.869 -9.287 1.00 19.02 221 LYS A C 1
ATOM 1715 O O . LYS A 1 221 ? -0.671 -16.642 -9.374 1.00 18.56 221 LYS A O 1
ATOM 1721 N N . GLY A 1 222 ? 0.353 -18.640 -9.335 1.00 17.83 222 GLY A N 1
ATOM 1722 C CA . GLY A 1 222 ? 1.663 -18.037 -9.477 1.00 17.42 222 GLY A CA 1
ATOM 1723 C C . GLY A 1 222 ? 2.136 -17.504 -8.139 1.00 17.21 222 GLY A C 1
ATOM 1724 O O . GLY A 1 222 ? 1.423 -17.619 -7.137 1.00 15.57 222 GLY A O 1
ATOM 1725 N N . PRO A 1 223 ? 3.328 -16.896 -8.091 1.00 18.09 223 PRO A N 1
ATOM 1726 C CA . PRO A 1 223 ? 3.897 -16.345 -6.860 1.00 19.16 223 PRO A CA 1
ATOM 1727 C C . PRO A 1 223 ? 3.216 -15.088 -6.339 1.00 19.04 223 PRO A C 1
ATOM 1728 O O . PRO A 1 223 ? 2.414 -14.456 -7.028 1.00 16.02 223 PRO A O 1
ATOM 1732 N N . ASN A 1 224 ? 3.555 -14.743 -5.103 1.00 16.50 224 ASN A N 1
ATOM 1733 C CA . ASN A 1 224 ? 3.026 -13.562 -4.446 1.00 16.19 224 ASN A CA 1
ATOM 1734 C C . ASN A 1 224 ? 3.748 -12.343 -5.031 1.00 14.98 224 ASN A C 1
ATOM 1735 O O . ASN A 1 224 ? 4.906 -12.443 -5.432 1.00 14.20 224 ASN A O 1
ATOM 1740 N N . THR A 1 225 ? 3.061 -11.204 -5.094 1.00 14.05 225 THR A N 1
ATOM 1741 C CA . THR A 1 225 ? 3.644 -9.979 -5.638 1.00 13.72 225 THR A CA 1
ATOM 1742 C C . THR A 1 225 ? 3.257 -8.827 -4.719 1.00 12.26 225 THR A C 1
ATOM 1743 O O . THR A 1 225 ? 2.606 -9.036 -3.702 1.00 13.54 225 THR A O 1
ATOM 1747 N N . GLY A 1 226 ? 3.645 -7.611 -5.084 1.00 14.00 226 GLY A N 1
ATOM 1748 C CA . GLY A 1 226 ? 3.294 -6.466 -4.260 1.00 13.13 226 GLY A CA 1
ATOM 1749 C C . GLY A 1 226 ? 1.841 -6.057 -4.449 1.00 14.29 226 GLY A C 1
ATOM 1750 O O . GLY A 1 226 ? 1.300 -5.268 -3.671 1.00 13.48 226 GLY A O 1
ATOM 1751 N N . GLY A 1 227 ? 1.199 -6.607 -5.478 1.00 13.73 227 GLY A N 1
ATOM 1752 C CA . GLY A 1 227 ? -0.188 -6.272 -5.762 1.00 12.71 227 GLY A CA 1
ATOM 1753 C C . GLY A 1 227 ? -0.384 -6.052 -7.249 1.00 12.33 227 GLY A C 1
ATOM 1754 O O . GLY A 1 227 ? 0.251 -5.174 -7.837 1.00 12.65 227 GLY A O 1
ATOM 1755 N N . MET A 1 228 ? -1.267 -6.845 -7.858 1.00 11.80 228 MET A N 1
ATOM 1756 C CA . MET A 1 228 ? -1.525 -6.777 -9.293 1.00 12.01 228 MET A CA 1
ATOM 1757 C C . MET A 1 228 ? -2.799 -6.041 -9.700 1.00 11.54 228 MET A C 1
ATOM 1758 O O . MET A 1 228 ? -3.136 -5.995 -10.881 1.00 11.29 228 MET A O 1
ATOM 1763 N N . GLY A 1 229 ? -3.514 -5.481 -8.733 1.00 14.02 229 GLY A N 1
ATOM 1764 C CA . GLY A 1 229 ? -4.730 -4.761 -9.057 1.00 14.33 229 GLY A CA 1
ATOM 1765 C C . GLY A 1 229 ? -5.642 -4.618 -7.858 1.00 13.50 229 GLY A C 1
ATOM 1766 O O . GLY A 1 229 ? -5.663 -5.481 -6.979 1.00 15.38 229 GLY A O 1
ATOM 1767 N N . ALA A 1 230 ? -6.396 -3.528 -7.820 1.00 10.69 230 ALA A N 1
ATOM 1768 C CA . ALA A 1 230 ? -7.314 -3.291 -6.712 1.00 12.26 230 ALA A CA 1
ATOM 1769 C C . ALA A 1 230 ? -8.475 -2.402 -7.141 1.00 12.40 230 ALA A C 1
ATOM 1770 O O . ALA A 1 230 ? -8.374 -1.655 -8.106 1.00 14.60 230 ALA A O 1
ATOM 1772 N N . TYR A 1 231 ? -9.581 -2.493 -6.414 1.00 11.59 231 TYR A N 1
ATOM 1773 C CA . TYR A 1 231 ? -10.741 -1.684 -6.723 1.00 11.99 231 TYR A CA 1
ATOM 1774 C C . TYR A 1 231 ? -11.335 -1.190 -5.414 1.00 11.39 231 TYR A C 1
ATOM 1775 O O . TYR A 1 231 ? -11.049 -1.731 -4.337 1.00 11.67 231 TYR A O 1
ATOM 1784 N N . SER A 1 232 ? -12.154 -0.153 -5.516 1.00 13.00 232 SER A N 1
ATOM 1785 C CA . SER A 1 232 ? -12.806 0.448 -4.363 1.00 12.71 232 SER A CA 1
ATOM 1786 C C . SER A 1 232 ? -14.185 0.954 -4.763 1.00 14.98 232 SER A C 1
ATOM 1787 O O . SER A 1 232 ? -14.367 1.472 -5.864 1.00 14.47 232 SER A O 1
ATOM 1790 N N . PRO A 1 233 ? -15.184 0.779 -3.884 1.00 15.55 233 PRO A N 1
ATOM 1791 C CA . PRO A 1 233 ? -15.035 0.130 -2.579 1.00 15.61 233 PRO A CA 1
ATOM 1792 C C . PRO A 1 233 ? -15.205 -1.373 -2.775 1.00 16.64 233 PRO A C 1
ATOM 1793 O O . PRO A 1 233 ? -15.534 -1.815 -3.876 1.00 17.23 233 PRO A O 1
ATOM 1797 N N . THR A 1 234 ? -14.968 -2.165 -1.735 1.00 17.46 234 THR A N 1
ATOM 1798 C CA . THR A 1 234 ? -15.146 -3.609 -1.861 1.00 15.48 234 THR A CA 1
ATOM 1799 C C . THR A 1 234 ? -16.307 -4.065 -0.985 1.00 16.91 234 THR A C 1
ATOM 1800 O O . THR A 1 234 ? -16.353 -3.755 0.208 1.00 16.48 234 THR A O 1
ATOM 1804 N N . PRO A 1 235 ? -17.268 -4.804 -1.571 1.00 15.33 235 PRO A N 1
ATOM 1805 C CA . PRO A 1 235 ? -18.422 -5.287 -0.805 1.00 16.23 235 PRO A CA 1
ATOM 1806 C C . PRO A 1 235 ? -18.033 -6.337 0.223 1.00 16.84 235 PRO A C 1
ATOM 1807 O O . PRO A 1 235 ? -18.852 -6.749 1.048 1.00 18.63 235 PRO A O 1
ATOM 1811 N N . VAL A 1 236 ? -16.780 -6.774 0.167 1.00 15.62 236 VAL A N 1
ATOM 1812 C CA . VAL A 1 236 ? -16.279 -7.761 1.113 1.00 18.49 236 VAL A CA 1
ATOM 1813 C C . VAL A 1 236 ? -16.327 -7.132 2.503 1.00 19.29 236 VAL A C 1
ATOM 1814 O O . VAL A 1 236 ? -16.508 -7.822 3.508 1.00 20.07 236 VAL A O 1
ATOM 1818 N N . ILE A 1 237 ? -16.239 -5.808 2.564 1.00 18.54 237 ILE A N 1
ATOM 1819 C CA . ILE A 1 237 ? -16.290 -5.086 3.827 1.00 20.82 237 ILE A CA 1
ATOM 1820 C C . ILE A 1 237 ? -17.637 -4.387 3.926 1.00 23.19 237 ILE A C 1
ATOM 1821 O O . ILE A 1 237 ? -17.794 -3.218 3.558 1.00 22.33 237 ILE A O 1
ATOM 1826 N N . ASN A 1 238 ? -18.709 -5.099 4.256 1.00 26.96 238 ASN A N 1
ATOM 1827 C CA . ASN A 1 238 ? -19.986 -4.481 4.590 1.00 26.96 238 ASN A CA 1
ATOM 1828 C C . ASN A 1 238 ? -19.937 -3.833 5.969 1.00 26.96 238 ASN A C 1
ATOM 1829 O O . ASN A 1 238 ? -19.044 -4.137 6.765 1.00 43.35 238 ASN A O 1
ATOM 1834 N N . GLU A 1 239 ? -21.155 -3.327 6.209 1.00 41.79 239 GLU A N 1
ATOM 1835 C CA . GLU A 1 239 ? -21.400 -2.365 7.277 1.00 41.79 239 GLU A CA 1
ATOM 1836 C C . GLU A 1 239 ? -21.014 -2.944 8.634 1.00 41.79 239 GLU A C 1
ATOM 1837 O O . GLU A 1 239 ? -20.436 -2.254 9.474 1.00 41.79 239 GLU A O 1
ATOM 1843 N N . GLU A 1 240 ? -21.570 -4.146 8.707 1.00 34.25 240 GLU A N 1
ATOM 1844 C CA . GLU A 1 240 ? -21.131 -4.818 9.920 1.00 34.06 240 GLU A CA 1
ATOM 1845 C C . GLU A 1 240 ? -19.668 -5.238 9.838 1.00 31.67 240 GLU A C 1
ATOM 1846 O O . GLU A 1 240 ? -18.904 -5.019 10.773 1.00 31.51 240 GLU A O 1
ATOM 1852 N N . VAL A 1 241 ? -19.008 -5.875 8.879 1.00 26.81 241 VAL A N 1
ATOM 1853 C CA . VAL A 1 241 ? -17.573 -6.128 8.850 1.00 24.98 241 VAL A CA 1
ATOM 1854 C C . VAL A 1 241 ? -16.778 -4.872 9.190 1.00 23.11 241 VAL A C 1
ATOM 1855 O O . VAL A 1 241 ? -15.822 -4.933 9.964 1.00 21.91 241 VAL A O 1
ATOM 1859 N N . GLU A 1 242 ? -17.167 -3.737 8.619 1.00 23.73 242 GLU A N 1
ATOM 1860 C CA . GLU A 1 242 ? -16.458 -2.492 8.891 1.00 23.61 242 GLU A CA 1
ATOM 1861 C C . GLU A 1 242 ? -16.545 -2.112 10.365 1.00 23.34 242 GLU A C 1
ATOM 1862 O O . GLU A 1 242 ? -15.587 -1.591 10.937 1.00 22.18 242 GLU A O 1
ATOM 1868 N N . LYS A 1 243 ? -17.696 -2.379 10.975 1.00 23.49 243 LYS A N 1
ATOM 1869 C CA . LYS A 1 243 ? -17.897 -2.086 12.388 1.00 23.09 243 LYS A CA 1
ATOM 1870 C C . LYS A 1 243 ? -16.940 -2.930 13.222 1.00 21.06 243 LYS A C 1
ATOM 1871 O O . LYS A 1 243 ? -16.330 -2.436 14.170 1.00 19.67 243 LYS A O 1
ATOM 1877 N N . ARG A 1 244 ? -16.806 -4.206 12.864 1.00 17.13 244 ARG A N 1
ATOM 1878 C CA . ARG A 1 244 ? -15.912 -5.097 13.589 1.00 16.13 244 ARG A CA 1
ATOM 1879 C C . ARG A 1 244 ? -14.452 -4.694 13.404 1.00 14.11 244 ARG A C 1
ATOM 1880 O O . ARG A 1 244 ? -13.655 -4.789 14.339 1.00 12.37 244 ARG A O 1
ATOM 1888 N N . ILE A 1 245 ? -14.102 -4.263 12.197 1.00 14.00 245 ILE A N 1
ATOM 1889 C CA . ILE A 1 245 ? -12.732 -3.844 11.918 1.00 12.55 245 ILE A CA 1
ATOM 1890 C C . ILE A 1 245 ? -12.384 -2.642 12.791 1.00 13.02 245 ILE A C 1
ATOM 1891 O O . ILE A 1 245 ? -11.369 -2.629 13.485 1.00 13.16 245 ILE A O 1
ATOM 1896 N N . ARG A 1 246 ? -13.243 -1.637 12.767 1.00 16.06 246 ARG A N 1
ATOM 1897 C CA . ARG A 1 246 ? -12.998 -0.434 13.555 1.00 17.68 246 ARG A CA 1
ATOM 1898 C C . ARG A 1 246 ? -12.898 -0.701 15.056 1.00 18.04 246 ARG A C 1
ATOM 1899 O O . ARG A 1 246 ? -12.020 -0.156 15.727 1.00 18.40 246 ARG A O 1
ATOM 1907 N N . GLU A 1 247 ? -13.775 -1.553 15.581 1.00 16.87 247 GLU A N 1
ATOM 1908 C CA . GLU A 1 247 ? -13.783 -1.839 17.015 1.00 17.97 247 GLU A CA 1
ATOM 1909 C C . GLU A 1 247 ? -12.767 -2.860 17.522 1.00 17.28 247 GLU A C 1
ATOM 1910 O O . GLU A 1 247 ? -12.171 -2.673 18.583 1.00 17.28 247 GLU A O 1
ATOM 1916 N N . GLU A 1 248 ? -12.568 -3.939 16.775 1.00 13.04 248 GLU A N 1
ATOM 1917 C CA . GLU A 1 248 ? -11.648 -4.989 17.196 1.00 13.35 248 GLU A CA 1
ATOM 1918 C C . GLU A 1 248 ? -10.220 -4.814 16.704 1.00 12.69 248 GLU A C 1
ATOM 1919 O O . GLU A 1 248 ? -9.305 -5.451 17.225 1.00 13.39 248 GLU A O 1
ATOM 1925 N N . ILE A 1 249 ? -10.030 -3.968 15.697 1.00 15.27 249 ILE A N 1
ATOM 1926 C CA . ILE A 1 249 ? -8.700 -3.760 15.142 1.00 14.10 249 ILE A CA 1
ATOM 1927 C C . ILE A 1 249 ? -8.196 -2.325 15.283 1.00 14.49 249 ILE A C 1
ATOM 1928 O O . ILE A 1 249 ? -7.282 -2.064 16.065 1.00 13.97 249 ILE A O 1
ATOM 1933 N N . VAL A 1 250 ? -8.799 -1.392 14.549 1.00 13.22 250 VAL A N 1
ATOM 1934 C CA . VAL A 1 250 ? -8.369 0.003 14.588 1.00 14.03 250 VAL A CA 1
ATOM 1935 C C . VAL A 1 250 ? -8.373 0.620 15.987 1.00 14.77 250 VAL A C 1
ATOM 1936 O O . VAL A 1 250 ? -7.371 1.180 16.427 1.00 12.53 250 VAL A O 1
ATOM 1940 N N . GLU A 1 251 ? -9.498 0.526 16.683 1.00 13.14 251 GLU A N 1
ATOM 1941 C CA . GLU A 1 251 ? -9.588 1.101 18.020 1.00 12.77 251 GLU A CA 1
ATOM 1942 C C . GLU A 1 251 ? -8.713 0.388 19.045 1.00 10.99 251 GLU A C 1
ATOM 1943 O O . GLU A 1 251 ? -8.232 1.009 19.994 1.00 12.57 251 GLU A O 1
ATOM 1949 N N . ARG A 1 252 ? -8.487 -0.907 18.860 1.00 11.98 252 ARG A N 1
ATOM 1950 C CA . ARG A 1 252 ? -7.628 -1.631 19.789 1.00 13.11 252 ARG A CA 1
ATOM 1951 C C . ARG A 1 252 ? -6.164 -1.272 19.525 1.00 12.53 252 ARG A C 1
ATOM 1952 O O . ARG A 1 252 ? -5.333 -1.293 20.437 1.00 14.82 252 ARG A O 1
ATOM 1960 N N . VAL A 1 253 ? -5.845 -0.936 18.282 1.00 10.54 253 VAL A N 1
ATOM 1961 C CA . VAL A 1 253 ? -4.480 -0.532 17.955 1.00 11.31 253 VAL A CA 1
ATOM 1962 C C . VAL A 1 253 ? -4.253 0.808 18.646 1.00 11.36 253 VAL A C 1
ATOM 1963 O O . VAL A 1 253 ? -3.216 1.028 19.272 1.00 9.79 253 VAL A O 1
ATOM 1967 N N . ILE A 1 254 ? -5.244 1.691 18.543 1.00 11.60 254 ILE A N 1
ATOM 1968 C CA . ILE A 1 254 ? -5.172 3.015 19.161 1.00 13.55 254 ILE A CA 1
ATOM 1969 C C . ILE A 1 254 ? -4.978 2.888 20.670 1.00 14.87 254 ILE A C 1
ATOM 1970 O O . ILE A 1 254 ? -4.118 3.553 21.259 1.00 12.84 254 ILE A O 1
ATOM 1975 N N . LYS A 1 255 ? -5.778 2.030 21.296 1.00 13.59 255 LYS A N 1
ATOM 1976 C CA . LYS A 1 255 ? -5.674 1.821 22.734 1.00 15.58 255 LYS A CA 1
ATOM 1977 C C . LYS A 1 255 ? -4.293 1.290 23.091 1.00 14.28 255 LYS A C 1
ATOM 1978 O O . LYS A 1 255 ? -3.672 1.751 24.046 1.00 12.35 255 LYS A O 1
ATOM 1984 N N . GLY A 1 256 ? -3.816 0.320 22.318 1.00 15.70 256 GLY A N 1
ATOM 1985 C CA . GLY A 1 256 ? -2.511 -0.261 22.573 1.00 14.88 256 GLY A CA 1
ATOM 1986 C C . GLY A 1 256 ? -1.394 0.763 22.463 1.00 16.73 256 GLY A C 1
ATOM 1987 O O . GLY A 1 256 ? -0.501 0.821 23.315 1.00 15.84 256 GLY A O 1
ATOM 1988 N N . LEU A 1 257 ? -1.432 1.565 21.406 1.00 14.13 257 LEU A N 1
ATOM 1989 C CA . LEU A 1 257 ? -0.417 2.592 21.210 1.00 13.68 257 LEU A CA 1
ATOM 1990 C C . LEU A 1 257 ? -0.420 3.546 22.397 1.00 12.40 257 LEU A C 1
ATOM 1991 O O . LEU A 1 257 ? 0.633 3.966 22.863 1.00 10.00 257 LEU A O 1
ATOM 1996 N N . LYS A 1 258 ? -1.610 3.874 22.885 1.00 12.83 258 LYS A N 1
ATOM 1997 C CA . LYS A 1 258 ? -1.750 4.767 24.032 1.00 13.24 258 LYS A CA 1
ATOM 1998 C C . LYS A 1 258 ? -1.146 4.133 25.283 1.00 15.21 258 LYS A C 1
ATOM 1999 O O . LYS A 1 258 ? -0.456 4.794 26.064 1.00 12.91 258 LYS A O 1
ATOM 2005 N N . GLU A 1 259 ? -1.410 2.849 25.487 1.00 16.05 259 GLU A N 1
ATOM 2006 C CA . GLU A 1 259 ? -0.874 2.176 26.663 1.00 17.96 259 GLU A CA 1
ATOM 2007 C C . GLU A 1 259 ? 0.643 2.047 26.582 1.00 17.35 259 GLU A C 1
ATOM 2008 O O . GLU A 1 259 ? 1.329 2.094 27.602 1.00 16.53 259 GLU A O 1
ATOM 2014 N N . GLU A 1 260 ? 1.161 1.899 25.365 1.00 14.25 260 GLU A N 1
ATOM 2015 C CA . GLU A 1 260 ? 2.599 1.780 25.153 1.00 14.99 260 GLU A CA 1
ATOM 2016 C C . GLU A 1 260 ? 3.290 3.141 25.185 1.00 14.66 260 GLU A C 1
ATOM 2017 O O . GLU A 1 260 ? 4.513 3.212 25.277 1.00 16.29 260 GLU A O 1
ATOM 2023 N N . GLY A 1 261 ? 2.511 4.214 25.088 1.00 15.06 261 GLY A N 1
ATOM 2024 C CA . GLY A 1 261 ? 3.095 5.545 25.114 1.00 13.62 261 GLY A CA 1
ATOM 2025 C C . GLY A 1 261 ? 3.729 5.920 23.788 1.00 14.81 261 GLY A C 1
ATOM 2026 O O . GLY A 1 261 ? 4.616 6.781 23.731 1.00 12.89 261 GLY A O 1
ATOM 2027 N N . ILE A 1 262 ? 3.270 5.271 22.718 1.00 9.91 262 ILE A N 1
ATOM 2028 C CA . ILE A 1 262 ? 3.787 5.515 21.375 1.00 10.02 262 ILE A CA 1
ATOM 2029 C C . ILE A 1 262 ? 2.859 6.437 20.591 1.00 9.76 262 ILE A C 1
ATOM 2030 O O . ILE A 1 262 ? 1.669 6.162 20.467 1.00 8.66 262 ILE A O 1
ATOM 2035 N N . TYR A 1 263 ? 3.397 7.528 20.065 1.00 8.31 263 TYR A N 1
ATOM 2036 C CA . TYR A 1 263 ? 2.592 8.468 19.284 1.00 9.73 263 TYR A CA 1
ATOM 2037 C C . TYR A 1 263 ? 2.583 8.040 17.814 1.00 8.40 263 TYR A C 1
ATOM 2038 O O . TYR A 1 263 ? 3.636 7.806 17.221 1.00 9.29 263 TYR A O 1
ATOM 2047 N N . TYR A 1 264 ? 1.388 7.925 17.238 1.00 9.25 264 TYR A N 1
ATOM 2048 C CA . TYR A 1 264 ? 1.245 7.524 15.840 1.00 8.60 264 TYR A CA 1
ATOM 2049 C C . TYR A 1 264 ? 0.491 8.569 15.033 1.00 10.33 264 TYR A C 1
ATOM 2050 O O . TYR A 1 264 ? -0.604 8.983 15.408 1.00 10.12 264 TYR A O 1
ATOM 2059 N N . ARG A 1 265 ? 1.101 8.993 13.931 1.00 9.14 265 ARG A N 1
ATOM 2060 C CA . ARG A 1 265 ? 0.492 9.942 13.008 1.00 9.94 265 ARG A CA 1
ATOM 2061 C C . ARG A 1 265 ? 0.842 9.502 11.592 1.00 11.02 265 ARG A C 1
ATOM 2062 O O . ARG A 1 265 ? 2.021 9.409 11.237 1.00 10.25 265 ARG A O 1
ATOM 2070 N N . GLY A 1 266 ? -0.185 9.235 10.794 1.00 11.67 266 GLY A N 1
ATOM 2071 C CA . GLY A 1 266 ? 0.028 8.804 9.422 1.00 10.23 266 GLY A CA 1
ATOM 2072 C C . GLY A 1 266 ? -1.067 7.848 8.980 1.00 10.74 266 GLY A C 1
ATOM 2073 O O . GLY A 1 266 ? -2.114 7.755 9.613 1.00 10.42 266 GLY A O 1
ATOM 2074 N N . PHE A 1 267 ? -0.837 7.139 7.882 1.00 8.76 267 PHE A N 1
ATOM 2075 C CA . PHE A 1 267 ? -1.823 6.171 7.407 1.00 9.64 267 PHE A CA 1
ATOM 2076 C C . PHE A 1 267 ? -1.560 4.842 8.093 1.00 9.57 267 PHE A C 1
ATOM 2077 O O . PHE A 1 267 ? -0.423 4.544 8.444 1.00 9.68 267 PHE A O 1
ATOM 2085 N N . LEU A 1 268 ? -2.611 4.050 8.293 1.00 9.29 268 LEU A N 1
ATOM 2086 C CA . LEU A 1 268 ? -2.459 2.718 8.854 1.00 9.38 268 LEU A CA 1
ATOM 2087 C C . LEU A 1 268 ? -3.312 1.823 7.967 1.00 10.09 268 LEU A C 1
ATOM 2088 O O . LEU A 1 268 ? -4.538 1.921 7.967 1.00 10.65 268 LEU A O 1
ATOM 2093 N N . TYR A 1 269 ? -2.649 0.972 7.194 1.00 10.41 269 TYR A N 1
ATOM 2094 C CA . TYR A 1 269 ? -3.331 0.065 6.282 1.00 9.75 269 TYR A CA 1
ATOM 2095 C C . TYR A 1 269 ? -3.269 -1.343 6.861 1.00 10.90 269 TYR A C 1
ATOM 2096 O O . TYR A 1 269 ? -2.193 -1.920 7.012 1.00 10.74 269 TYR A O 1
ATOM 2105 N N . ALA A 1 270 ? -4.433 -1.871 7.224 1.00 11.96 270 ALA A N 1
ATOM 2106 C CA . ALA A 1 270 ? -4.501 -3.208 7.785 1.00 12.21 270 ALA A CA 1
ATOM 2107 C C . ALA A 1 270 ? -4.797 -4.195 6.668 1.00 12.48 270 ALA A C 1
ATOM 2108 O O . ALA A 1 270 ? -5.825 -4.085 6.003 1.00 14.21 270 ALA A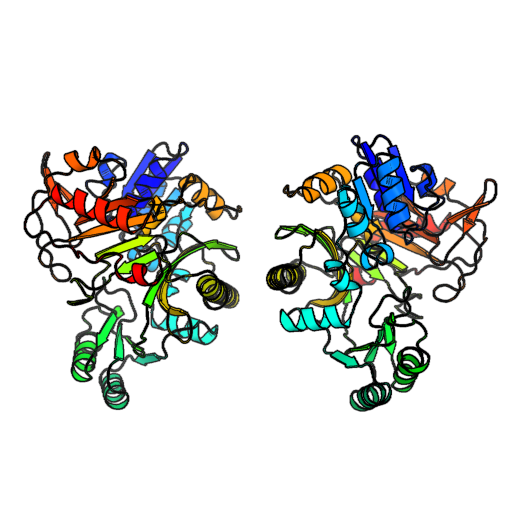 O 1
ATOM 2110 N N . GLY A 1 271 ? -3.870 -5.125 6.443 1.00 11.09 271 GLY A N 1
ATOM 2111 C CA . GLY A 1 271 ? -4.062 -6.148 5.425 1.00 11.64 271 GLY A CA 1
ATOM 2112 C C . GLY A 1 271 ? -4.899 -7.193 6.133 1.00 9.67 271 GLY A C 1
ATOM 2113 O O . GLY A 1 271 ? -4.455 -7.776 7.121 1.00 9.65 271 GLY A O 1
ATOM 2114 N N . LEU A 1 272 ? -6.107 -7.434 5.640 1.00 10.81 272 LEU A N 1
ATOM 2115 C CA . LEU A 1 272 ? -7.012 -8.364 6.294 1.00 11.44 272 LEU A CA 1
ATOM 2116 C C . LEU A 1 272 ? -7.394 -9.630 5.545 1.00 13.74 272 LEU A C 1
ATOM 2117 O O . LEU A 1 272 ? -7.255 -9.740 4.327 1.00 13.64 272 LEU A O 1
ATOM 2122 N N . MET A 1 273 ? -7.878 -10.585 6.323 1.00 14.05 273 MET A N 1
ATOM 2123 C CA . MET A 1 273 ? -8.412 -11.826 5.796 1.00 14.65 273 MET A CA 1
ATOM 2124 C C . MET A 1 273 ? -9.745 -11.866 6.526 1.00 15.34 273 MET A C 1
ATOM 2125 O O . MET A 1 273 ? -9.788 -11.911 7.756 1.00 14.68 273 MET A O 1
ATOM 2130 N N . ILE A 1 274 ? -10.837 -11.797 5.777 1.00 17.18 274 ILE A N 1
ATOM 2131 C CA . ILE A 1 274 ? -12.146 -11.836 6.401 1.00 19.91 274 ILE A CA 1
ATOM 2132 C C . ILE A 1 274 ? -12.540 -13.299 6.497 1.00 21.08 274 ILE A C 1
ATOM 2133 O O . ILE A 1 274 ? -12.933 -13.914 5.509 1.00 21.77 274 ILE A O 1
ATOM 2138 N N . THR A 1 275 ? -12.392 -13.852 7.697 1.00 18.73 275 THR A N 1
ATOM 2139 C CA . THR A 1 275 ? -12.700 -15.251 7.955 1.00 21.00 275 THR A CA 1
ATOM 2140 C C . THR A 1 275 ? -14.121 -15.390 8.482 1.00 22.40 275 THR A C 1
ATOM 2141 O O . THR A 1 275 ? -14.769 -14.397 8.804 1.00 21.27 275 THR A O 1
ATOM 2145 N N . LYS A 1 276 ? -14.603 -16.625 8.571 1.00 37.50 276 LYS A N 1
ATOM 2146 C CA . LYS A 1 276 ? -15.945 -16.863 9.078 1.00 39.47 276 LYS A CA 1
ATOM 2147 C C . LYS A 1 276 ? -15.987 -16.476 10.550 1.00 39.68 276 LYS A C 1
ATOM 2148 O O . LYS A 1 276 ? -17.059 -16.290 11.125 1.00 40.29 276 LYS A O 1
ATOM 2154 N N . GLU A 1 277 ? -14.810 -16.348 11.156 1.00 26.97 277 GLU A N 1
ATOM 2155 C CA . GLU A 1 277 ? -14.713 -15.954 12.557 1.00 25.88 277 GLU A CA 1
ATOM 2156 C C . GLU A 1 277 ? -14.684 -14.429 12.685 1.00 23.53 277 GLU A C 1
ATOM 2157 O O . GLU A 1 277 ? -14.825 -13.891 13.783 1.00 24.03 277 GLU A O 1
ATOM 2163 N N . GLY A 1 278 ? -14.499 -13.737 11.563 1.00 20.27 278 GLY A N 1
ATOM 2164 C CA . GLY A 1 278 ? -14.452 -12.283 11.597 1.00 17.69 278 GLY A CA 1
ATOM 2165 C C . GLY A 1 278 ? -13.185 -11.760 10.946 1.00 16.93 278 GLY A C 1
ATOM 2166 O O . GLY A 1 278 ? -12.356 -12.550 10.494 1.00 14.64 278 GLY A O 1
ATOM 2167 N N . PRO A 1 279 ? -12.998 -10.434 10.876 1.00 19.30 279 PRO A N 1
ATOM 2168 C CA . PRO A 1 279 ? -11.783 -9.908 10.250 1.00 18.09 279 PRO A CA 1
ATOM 2169 C C . PRO A 1 279 ? -10.541 -10.155 11.100 1.00 18.50 279 PRO A C 1
ATOM 2170 O O . PRO A 1 279 ? -10.567 -9.991 12.323 1.00 18.14 279 PRO A O 1
ATOM 2174 N N . LYS A 1 280 ? -9.463 -10.570 10.447 1.00 14.37 280 LYS A N 1
ATOM 2175 C CA . LYS A 1 280 ? -8.207 -10.822 11.137 1.00 14.23 280 LYS A CA 1
ATOM 2176 C C . LYS A 1 280 ? -7.050 -10.132 10.420 1.00 12.25 280 LYS A C 1
ATOM 2177 O O . LYS A 1 280 ? -7.003 -10.073 9.193 1.00 12.77 280 LYS A O 1
ATOM 2183 N N . VAL A 1 281 ? -6.115 -9.60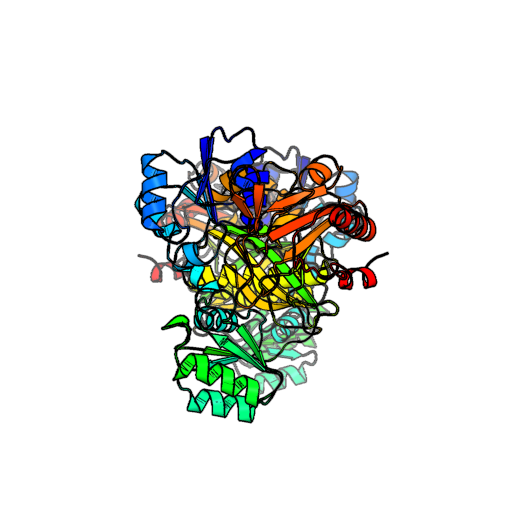4 11.197 1.00 14.43 281 VAL A N 1
ATOM 2184 C CA . VAL A 1 281 ? -4.973 -8.902 10.631 1.00 12.50 281 VAL A CA 1
ATOM 2185 C C . VAL A 1 281 ? -3.878 -9.814 10.097 1.00 11.56 281 VAL A C 1
ATOM 2186 O O . VAL A 1 281 ? -3.311 -10.607 10.841 1.00 12.38 281 VAL A O 1
ATOM 2190 N N . LEU A 1 282 ? -3.583 -9.701 8.806 1.00 9.95 282 LEU A N 1
ATOM 2191 C CA . LEU A 1 282 ? -2.510 -10.487 8.217 1.00 10.91 282 LEU A CA 1
ATOM 2192 C C . LEU A 1 282 ? -1.222 -9.733 8.535 1.00 11.01 282 LEU A C 1
ATOM 2193 O O . LEU A 1 282 ? -0.196 -10.328 8.870 1.00 11.58 282 LEU A O 1
ATOM 2198 N N . GLU A 1 283 ? -1.286 -8.414 8.417 1.00 11.49 283 GLU A N 1
ATOM 2199 C CA . GLU A 1 283 ? -0.147 -7.568 8.750 1.00 12.71 283 GLU A CA 1
ATOM 2200 C C . GLU A 1 283 ? -0.560 -6.106 8.763 1.00 12.46 283 GLU A C 1
ATOM 2201 O O . GLU A 1 283 ? -1.598 -5.743 8.213 1.00 11.65 283 GLU A O 1
ATOM 2207 N N . PHE A 1 284 ? 0.236 -5.274 9.426 1.00 11.98 284 PHE A N 1
ATOM 2208 C CA . PHE A 1 284 ? -0.022 -3.841 9.445 1.00 11.36 284 PHE A CA 1
ATOM 2209 C C . PHE A 1 284 ? 0.974 -3.218 8.478 1.00 12.07 284 PHE A C 1
ATOM 2210 O O . PHE A 1 284 ? 2.097 -3.700 8.340 1.00 12.64 284 PHE A O 1
ATOM 2218 N N . ASN A 1 285 ? 0.543 -2.161 7.805 1.00 10.85 285 ASN A N 1
ATOM 2219 C CA . ASN A 1 285 ? 1.378 -1.422 6.867 1.00 11.94 285 ASN A CA 1
ATOM 2220 C C . ASN A 1 285 ? 1.174 0.024 7.317 1.00 10.77 285 ASN A C 1
ATOM 2221 O O . ASN A 1 285 ? 0.050 0.527 7.319 1.00 11.28 285 ASN A O 1
ATOM 2226 N N . VAL A 1 286 ? 2.258 0.682 7.713 1.00 9.79 286 VAL A N 1
ATOM 2227 C CA . VAL A 1 286 ? 2.179 2.048 8.233 1.00 8.91 286 VAL A CA 1
ATOM 2228 C C . VAL A 1 286 ? 2.212 3.135 7.171 1.00 9.30 286 VAL A C 1
ATOM 2229 O O . VAL A 1 286 ? 2.836 4.187 7.351 1.00 8.75 286 VAL A O 1
ATOM 2233 N N . ARG A 1 287 ? 1.516 2.876 6.073 1.00 9.54 287 ARG A N 1
ATOM 2234 C CA . ARG A 1 287 ? 1.447 3.792 4.949 1.00 10.07 287 ARG A CA 1
ATOM 2235 C C . ARG A 1 287 ? 0.329 3.324 4.027 1.00 9.38 287 ARG A C 1
ATOM 2236 O O . ARG A 1 287 ? -0.328 2.329 4.311 1.00 8.84 287 ARG A O 1
ATOM 2244 N N . LEU A 1 288 ? 0.100 4.045 2.937 1.00 7.88 288 LEU A N 1
ATOM 2245 C CA . LEU A 1 288 ? -0.937 3.630 1.996 1.00 8.31 288 LEU A CA 1
ATOM 2246 C C . LEU A 1 288 ? -0.463 2.380 1.264 1.00 10.21 288 LEU A C 1
ATOM 2247 O O . LEU A 1 288 ? 0.733 2.162 1.096 1.00 9.11 288 LEU A O 1
ATOM 2252 N N . GLY A 1 289 ? -1.402 1.544 0.839 1.00 9.89 289 GLY A N 1
ATOM 2253 C CA . GLY A 1 289 ? -1.011 0.364 0.105 1.00 11.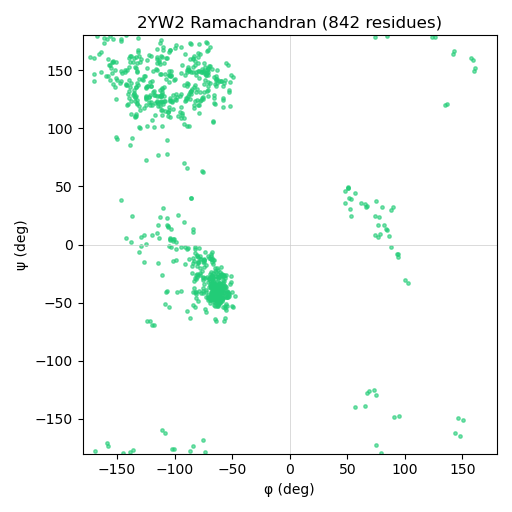08 289 GLY A CA 1
ATOM 2254 C C . GLY A 1 289 ? -0.824 0.741 -1.353 1.00 11.30 289 GLY A C 1
ATOM 2255 O O . GLY A 1 289 ? -1.296 1.786 -1.800 1.00 12.04 289 GLY A O 1
ATOM 2256 N N . ASP A 1 290 ? -0.098 -0.089 -2.089 1.00 9.53 290 ASP A N 1
ATOM 2257 C CA . ASP A 1 290 ? 0.109 0.122 -3.515 1.00 11.05 290 ASP A CA 1
ATOM 2258 C C . ASP A 1 290 ? -0.185 -1.275 -4.058 1.00 10.97 290 ASP A C 1
ATOM 2259 O O . ASP A 1 290 ? 0.478 -2.239 -3.672 1.00 12.52 290 ASP A O 1
ATOM 2264 N N . PRO A 1 291 ? -1.134 -1.402 -5.000 1.00 11.05 291 PRO A N 1
ATOM 2265 C CA . PRO A 1 291 ? -1.980 -0.397 -5.649 1.00 11.78 291 PRO A CA 1
ATOM 2266 C C . PRO A 1 291 ? -3.280 0.090 -4.991 1.00 12.20 291 PRO A C 1
ATOM 2267 O O . PRO A 1 291 ? -4.062 0.779 -5.644 1.00 13.94 291 PRO A O 1
ATOM 2271 N N . GLU A 1 292 ? -3.535 -0.238 -3.728 1.00 12.93 292 GLU A N 1
ATOM 2272 C CA . GLU A 1 292 ? -4.778 0.219 -3.101 1.00 13.82 292 GLU A CA 1
ATOM 2273 C C . GLU A 1 292 ? -4.981 1.732 -3.124 1.00 13.22 292 GLU A C 1
ATOM 2274 O O . GLU A 1 292 ? -6.103 2.206 -3.298 1.00 14.37 292 GLU A O 1
ATOM 2280 N N . ALA A 1 293 ? -3.901 2.484 -2.945 1.00 12.20 293 ALA A N 1
ATOM 2281 C CA . ALA A 1 293 ? -3.975 3.944 -2.929 1.00 12.97 293 ALA A CA 1
ATOM 2282 C C . ALA A 1 293 ? -4.562 4.505 -4.220 1.00 12.49 293 ALA A C 1
ATOM 2283 O O . ALA A 1 293 ? -5.273 5.513 -4.205 1.00 12.33 293 ALA A O 1
ATOM 2285 N N . GLN A 1 294 ? -4.257 3.858 -5.339 1.00 11.06 294 GLN A N 1
ATOM 2286 C CA . GLN A 1 294 ? -4.745 4.337 -6.621 1.00 11.65 294 GLN A CA 1
ATOM 2287 C C . GLN A 1 294 ? -6.278 4.467 -6.691 1.00 11.76 294 GLN A C 1
ATOM 2288 O O . GLN A 1 294 ? -6.789 5.573 -6.854 1.00 12.47 294 GLN A O 1
ATOM 2294 N N . PRO A 1 295 ? -7.031 3.356 -6.558 1.00 14.02 295 PRO A N 1
ATOM 2295 C CA . PRO A 1 295 ? -8.492 3.506 -6.624 1.00 14.55 295 PRO A CA 1
ATOM 2296 C C . PRO A 1 295 ? -9.074 4.277 -5.437 1.00 16.19 295 PRO A C 1
ATOM 2297 O O . PRO A 1 295 ? -10.105 4.948 -5.561 1.00 14.67 295 PRO A O 1
ATOM 2301 N N . ILE A 1 296 ? -8.412 4.178 -4.289 1.00 14.58 296 ILE A N 1
ATOM 2302 C CA . ILE A 1 296 ? -8.855 4.882 -3.090 1.00 14.90 296 ILE A CA 1
ATOM 2303 C C . ILE A 1 296 ? -8.826 6.389 -3.314 1.00 14.78 296 ILE A C 1
ATOM 2304 O O . ILE A 1 296 ? -9.820 7.080 -3.076 1.00 13.52 296 ILE A O 1
ATOM 2309 N N . LEU A 1 297 ? -7.681 6.895 -3.765 1.00 12.38 297 LEU A N 1
ATOM 2310 C CA . LEU A 1 297 ? -7.538 8.328 -3.996 1.00 14.11 297 LEU A CA 1
ATOM 2311 C C . LEU A 1 297 ? -8.402 8.804 -5.155 1.00 15.25 297 LEU A C 1
ATOM 2312 O O . LEU A 1 297 ? -8.792 9.966 -5.208 1.00 14.94 297 LEU A O 1
ATOM 2317 N N . MET A 1 298 ? -8.707 7.904 -6.079 1.00 15.94 298 MET A N 1
ATOM 2318 C CA . MET A 1 298 ? -9.576 8.249 -7.189 1.00 16.87 298 MET A CA 1
ATOM 2319 C C . MET A 1 298 ? -10.984 8.527 -6.651 1.00 17.13 298 MET A C 1
ATOM 2320 O O . MET A 1 298 ? -11.753 9.261 -7.267 1.00 17.73 298 MET A O 1
ATOM 2325 N N . ARG A 1 299 ? -11.313 7.957 -5.493 1.00 19.19 299 ARG A N 1
ATOM 2326 C CA . ARG A 1 299 ? -12.641 8.154 -4.912 1.00 20.03 299 ARG A CA 1
ATOM 2327 C C . ARG A 1 299 ? -12.735 9.186 -3.785 1.00 21.50 299 ARG A C 1
ATOM 2328 O O . ARG A 1 299 ? -13.795 9.347 -3.176 1.00 22.52 299 ARG A O 1
ATOM 2336 N N . VAL A 1 300 ? -11.638 9.877 -3.497 1.00 15.42 300 VAL A N 1
ATOM 2337 C CA . VAL A 1 300 ? -11.664 10.910 -2.470 1.00 16.72 300 VAL A CA 1
ATOM 2338 C C . VAL A 1 300 ? -11.985 12.211 -3.203 1.00 18.02 300 VAL A C 1
ATOM 2339 O O . VAL A 1 300 ? -11.129 12.772 -3.882 1.00 17.22 300 VAL A O 1
ATOM 2343 N N . LYS A 1 301 ? -13.227 12.672 -3.079 1.00 20.36 301 LYS A N 1
ATOM 2344 C CA . LYS A 1 301 ? -13.681 13.890 -3.752 1.00 24.37 301 LYS A CA 1
ATOM 2345 C C . LYS A 1 301 ? -13.022 15.190 -3.305 1.00 24.05 301 LYS A C 1
ATOM 2346 O O . LYS A 1 301 ? -12.676 16.037 -4.128 1.00 26.19 301 LYS A O 1
ATOM 2352 N N . ASN A 1 302 ? -12.862 15.355 -2.001 1.00 30.41 302 ASN A N 1
ATOM 2353 C CA . ASN A 1 302 ? -12.293 16.584 -1.470 1.00 30.19 302 ASN A CA 1
ATOM 2354 C C . ASN A 1 302 ? -10.817 16.833 -1.748 1.00 27.87 302 ASN A C 1
ATOM 2355 O O . ASN A 1 302 ? -10.095 15.972 -2.247 1.00 26.37 302 ASN A O 1
ATOM 2360 N N . ASP A 1 303 ? -10.391 18.052 -1.434 1.00 20.90 303 ASP A N 1
ATOM 2361 C CA . ASP A 1 303 ? -9.010 18.472 -1.605 1.00 20.08 303 ASP A CA 1
ATOM 2362 C C . ASP A 1 303 ? -8.210 17.629 -0.611 1.00 19.98 303 ASP A C 1
ATOM 2363 O O . ASP A 1 303 ? -8.259 17.876 0.595 1.00 20.32 303 ASP A O 1
ATOM 2368 N N . PHE A 1 304 ? -7.479 16.641 -1.113 1.00 17.83 304 PHE A N 1
ATOM 2369 C CA . PHE A 1 304 ? -6.712 15.765 -0.237 1.00 18.35 304 PHE A CA 1
ATOM 2370 C C . PHE A 1 304 ? -5.538 16.450 0.459 1.00 17.80 304 PHE A C 1
ATOM 2371 O O . PHE A 1 304 ? -5.147 16.049 1.557 1.00 18.48 304 PHE A O 1
ATOM 2379 N N . LEU A 1 305 ? -4.971 17.474 -0.173 1.00 16.03 305 LEU A N 1
ATOM 2380 C CA . LEU A 1 305 ? -3.852 18.187 0.432 1.00 16.06 305 LEU A CA 1
ATOM 2381 C C . LEU A 1 305 ? -4.361 18.919 1.671 1.00 16.57 305 LEU A C 1
ATOM 2382 O O . LEU A 1 305 ? -3.731 18.885 2.727 1.00 15.02 305 L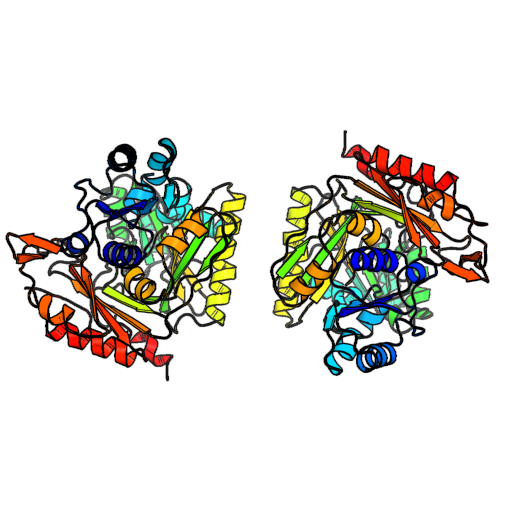EU A O 1
ATOM 2387 N N . GLU A 1 306 ? -5.510 19.575 1.529 1.00 16.98 306 GLU A N 1
ATOM 2388 C CA . GLU A 1 306 ? -6.122 20.304 2.634 1.00 17.87 306 GLU A CA 1
ATOM 2389 C C . GLU A 1 306 ? -6.513 19.332 3.742 1.00 17.16 306 GLU A C 1
ATOM 2390 O O . GLU A 1 306 ? -6.324 19.611 4.926 1.00 16.03 306 GLU A O 1
ATOM 2396 N N . THR A 1 307 ? -7.061 18.187 3.347 1.00 14.72 307 THR A N 1
ATOM 2397 C CA . THR A 1 307 ? -7.475 17.172 4.300 1.00 17.07 307 THR A CA 1
ATOM 2398 C C . THR A 1 307 ? -6.288 16.707 5.129 1.00 16.03 307 THR A C 1
ATOM 2399 O O . THR A 1 307 ? -6.386 16.608 6.349 1.00 17.27 307 THR A O 1
ATOM 2403 N N . LEU A 1 308 ? -5.173 16.420 4.460 1.00 16.10 308 LEU A N 1
ATOM 2404 C CA . LEU A 1 308 ? -3.964 15.969 5.145 1.00 15.37 308 LEU A CA 1
ATOM 2405 C C . LEU A 1 308 ? -3.392 17.049 6.063 1.00 14.71 308 LEU A C 1
ATOM 2406 O O . LEU A 1 308 ? -2.989 16.760 7.189 1.00 13.74 308 LEU A O 1
ATOM 2411 N N . LEU A 1 309 ? -3.351 18.288 5.576 1.00 12.98 309 LEU A N 1
ATOM 2412 C CA . LEU A 1 309 ? -2.814 19.394 6.366 1.00 13.83 309 LEU A CA 1
ATOM 2413 C C . LEU A 1 309 ? -3.628 19.609 7.629 1.00 14.56 309 LEU A C 1
ATOM 2414 O O . LEU A 1 309 ? -3.068 19.784 8.707 1.00 14.90 309 LEU A O 1
ATOM 2419 N N . ASN A 1 310 ? -4.950 19.594 7.498 1.00 15.21 310 ASN A N 1
ATOM 2420 C CA . ASN A 1 310 ? -5.822 19.782 8.650 1.00 16.11 310 ASN A CA 1
ATOM 2421 C C . ASN A 1 310 ? -5.718 18.606 9.618 1.00 14.67 310 ASN A C 1
ATOM 2422 O O . ASN A 1 310 ? -5.593 18.790 10.826 1.00 13.69 310 ASN A O 1
ATOM 2427 N N . PHE A 1 311 ? -5.762 17.391 9.084 1.00 11.85 311 PHE A N 1
ATOM 2428 C CA . PHE A 1 311 ? -5.675 16.209 9.931 1.00 12.46 311 PHE A CA 1
ATOM 2429 C C . PHE A 1 311 ? -4.329 16.159 10.652 1.00 11.66 311 PHE A C 1
ATOM 2430 O O . PHE A 1 311 ? -4.255 15.779 11.822 1.00 13.90 311 PHE A O 1
ATOM 2438 N N . TYR A 1 312 ? -3.272 16.556 9.951 1.00 12.09 312 TYR A N 1
ATOM 2439 C CA . TYR A 1 312 ? -1.924 16.565 10.510 1.00 13.69 312 TYR A CA 1
ATOM 2440 C C . TYR A 1 312 ? -1.878 17.376 11.811 1.00 15.12 312 TYR A C 1
ATOM 2441 O O . TYR A 1 312 ? -1.224 16.977 12.777 1.00 14.23 312 TYR A O 1
ATOM 2450 N N . GLU A 1 313 ? -2.567 18.514 11.839 1.00 14.48 313 GLU A N 1
ATOM 2451 C CA . GLU A 1 313 ? -2.545 19.332 13.050 1.00 16.31 313 GLU A CA 1
ATOM 2452 C C . GLU A 1 313 ? -3.725 19.153 13.997 1.00 16.63 313 GLU A C 1
ATOM 2453 O O . GLU A 1 313 ? -4.059 20.062 14.769 1.00 14.66 313 GLU A O 1
ATOM 2459 N N . GLY A 1 314 ? -4.347 17.978 13.939 1.00 16.55 314 GLY A N 1
ATOM 2460 C CA . GLY A 1 314 ? -5.450 17.665 14.831 1.00 19.16 314 GLY A CA 1
ATOM 2461 C C . GLY A 1 314 ? -6.819 18.257 14.569 1.00 20.82 314 GLY A C 1
ATOM 2462 O O . GLY A 1 314 ? -7.662 18.262 15.467 1.00 22.29 314 GLY A O 1
ATOM 2463 N N . LYS A 1 315 ? -7.048 18.756 13.361 1.00 20.39 315 LYS A N 1
ATOM 2464 C CA . LYS A 1 315 ? -8.342 19.333 13.011 1.00 23.65 315 LYS A CA 1
ATOM 2465 C C . LYS A 1 315 ? -9.239 18.208 12.517 1.00 25.16 315 LYS A C 1
ATOM 2466 O O . LYS A 1 315 ? -8.755 17.229 11.949 1.00 23.41 315 LYS A O 1
ATOM 2472 N N . ASP A 1 316 ? -10.542 18.341 12.731 1.00 25.05 316 ASP A N 1
ATOM 2473 C CA . ASP A 1 316 ? -11.475 17.321 12.272 1.00 28.08 316 ASP A CA 1
ATOM 2474 C C . ASP A 1 316 ? -11.591 17.419 10.748 1.00 26.71 316 ASP A C 1
ATOM 2475 O O . ASP A 1 316 ? -11.502 18.509 10.180 1.00 26.67 316 ASP A O 1
ATOM 2480 N N . VAL A 1 317 ? -11.763 16.278 10.090 1.00 22.69 317 VAL A N 1
ATOM 2481 C CA . VAL A 1 317 ? -11.907 16.243 8.638 1.00 22.66 317 VAL A CA 1
ATOM 2482 C C . VAL A 1 317 ? -12.997 15.247 8.262 1.00 23.28 317 VAL A C 1
ATOM 2483 O O . VAL A 1 317 ? -13.313 14.336 9.028 1.00 22.23 317 VAL A O 1
ATOM 2487 N N . HIS A 1 318 ? -13.569 15.428 7.078 1.00 26.31 318 HIS A N 1
ATOM 2488 C CA . HIS A 1 318 ? -14.626 14.548 6.599 1.00 27.39 318 HIS A CA 1
ATOM 2489 C C . HIS A 1 318 ? -14.360 14.134 5.157 1.00 27.09 318 HIS A C 1
ATOM 2490 O O . HIS A 1 318 ? -14.409 14.958 4.242 1.00 26.75 318 HIS A O 1
ATOM 2497 N N . ILE A 1 319 ? -14.071 12.851 4.964 1.00 24.50 319 ILE A N 1
ATOM 2498 C CA . ILE A 1 319 ? -13.792 12.319 3.636 1.00 23.77 319 ILE A CA 1
ATOM 2499 C C . ILE A 1 319 ? -15.088 12.181 2.844 1.00 23.36 319 ILE A C 1
ATOM 2500 O O . ILE A 1 319 ? -16.042 11.551 3.303 1.00 23.57 319 ILE A O 1
ATOM 2505 N N . LYS A 1 320 ? -15.118 12.784 1.659 1.00 23.40 320 LYS A N 1
ATOM 2506 C CA . LYS A 1 320 ? -16.284 12.713 0.784 1.00 24.23 320 LYS A CA 1
ATOM 2507 C C . LYS A 1 320 ? -15.936 11.719 -0.318 1.00 22.01 320 LYS A C 1
ATOM 2508 O O . LYS A 1 320 ? -15.102 12.005 -1.172 1.00 22.28 320 LYS A O 1
ATOM 2514 N N . GLU A 1 321 ? -16.578 10.557 -0.297 1.00 21.39 321 GLU A N 1
ATOM 2515 C CA . GLU A 1 321 ? -16.294 9.517 -1.279 1.00 21.91 321 GLU A CA 1
ATOM 2516 C C . GLU A 1 321 ? -17.092 9.577 -2.578 1.00 20.74 321 GLU A C 1
ATOM 2517 O O . GLU A 1 321 ? -18.295 9.844 -2.582 1.00 18.41 321 GLU A O 1
ATOM 2523 N N . ASP A 1 322 ? -16.395 9.337 -3.685 1.00 22.10 322 ASP A N 1
ATOM 2524 C CA . ASP A 1 322 ? -17.011 9.341 -5.003 1.00 22.36 322 ASP A CA 1
ATOM 2525 C C . ASP A 1 322 ? -18.006 8.183 -5.034 1.00 22.05 322 ASP A C 1
ATOM 2526 O O . ASP A 1 322 ? -17.717 7.095 -4.531 1.00 19.01 322 ASP A O 1
ATOM 2531 N N . GLU A 1 323 ? -19.174 8.423 -5.619 1.00 22.72 323 GLU A N 1
ATOM 2532 C CA . GLU A 1 323 ? -20.215 7.402 -5.700 1.00 23.75 323 GLU A CA 1
ATOM 2533 C C . GLU A 1 323 ? -19.857 6.316 -6.716 1.00 22.44 323 GLU A C 1
ATOM 2534 O O . GLU A 1 323 ? -20.426 5.227 -6.699 1.00 22.19 323 GLU A O 1
ATOM 2540 N N . ARG A 1 324 ? -18.910 6.622 -7.595 1.00 20.89 324 ARG A N 1
ATOM 2541 C CA . ARG A 1 324 ? -18.463 5.680 -8.614 1.00 19.58 324 ARG A CA 1
ATOM 2542 C C . ARG A 1 324 ? -17.440 4.697 -8.066 1.00 19.97 324 ARG A C 1
ATOM 2543 O O . ARG A 1 324 ? -16.739 4.987 -7.094 1.00 19.44 324 ARG A O 1
ATOM 2551 N N . TYR A 1 325 ? -17.365 3.529 -8.697 1.00 18.68 325 TYR A N 1
ATOM 2552 C CA . TYR A 1 325 ? -16.389 2.507 -8.336 1.00 16.38 325 TYR A CA 1
ATOM 2553 C C . TYR A 1 325 ? -15.117 2.940 -9.050 1.00 15.29 325 TYR A C 1
ATOM 2554 O O . TYR A 1 325 ? -15.175 3.690 -10.020 1.00 13.64 325 TYR A O 1
ATOM 2563 N N . ALA A 1 326 ? -13.973 2.471 -8.567 1.00 14.06 326 ALA A N 1
ATOM 2564 C CA . ALA A 1 326 ? -12.694 2.780 -9.193 1.00 13.82 326 ALA A CA 1
ATOM 2565 C C . ALA A 1 326 ? -11.952 1.453 -9.241 1.00 13.37 326 ALA A C 1
ATOM 2566 O O . ALA A 1 326 ? -11.890 0.748 -8.239 1.00 13.08 326 ALA A O 1
ATOM 2568 N N . LEU A 1 327 ? -11.411 1.104 -10.405 1.00 12.65 327 LEU A N 1
ATOM 2569 C CA . LEU A 1 327 ? -10.696 -0.155 -10.546 1.00 14.19 327 LEU A CA 1
ATOM 2570 C C . LEU A 1 327 ? -9.355 0.072 -11.229 1.00 13.39 327 LEU A C 1
ATOM 2571 O O . LEU A 1 327 ? -9.259 0.822 -12.202 1.00 15.36 327 LEU A O 1
ATOM 2576 N N . ASP A 1 328 ? -8.327 -0.588 -10.709 1.00 13.66 328 ASP A N 1
ATOM 2577 C CA . ASP A 1 328 ? -6.969 -0.457 -11.231 1.00 13.63 328 ASP A CA 1
ATOM 2578 C C . ASP A 1 328 ? -6.346 -1.797 -11.612 1.00 13.67 328 ASP A C 1
ATOM 2579 O O . ASP A 1 328 ? -6.288 -2.718 -10.798 1.00 12.71 328 ASP A O 1
ATOM 2584 N N . VAL A 1 329 ? -5.890 -1.900 -12.858 1.00 13.28 329 VAL A N 1
ATOM 2585 C CA . VAL A 1 329 ? -5.231 -3.111 -13.334 1.00 12.14 329 VAL A CA 1
ATOM 2586 C C . VAL A 1 329 ? -3.752 -2.800 -13.516 1.00 11.29 329 VAL A C 1
ATOM 2587 O O . VAL A 1 329 ? -3.389 -1.875 -14.250 1.00 11.38 329 VAL A O 1
ATOM 2591 N N . VAL A 1 330 ? -2.901 -3.576 -12.852 1.00 12.40 330 VAL A N 1
ATOM 2592 C CA . VAL A 1 330 ? -1.462 -3.376 -12.950 1.00 11.23 330 VAL A CA 1
ATOM 2593 C C . VAL A 1 330 ? -0.863 -4.109 -14.142 1.00 11.94 330 VAL A C 1
ATOM 2594 O O . VAL A 1 330 ? -1.137 -5.292 -14.356 1.00 13.58 330 VAL A O 1
ATOM 2598 N N . LEU A 1 331 ? -0.051 -3.397 -14.909 1.00 10.04 331 LEU A N 1
ATOM 2599 C CA . LEU A 1 331 ? 0.651 -3.968 -16.049 1.00 13.22 331 LEU A CA 1
ATOM 2600 C C . LEU A 1 331 ? 2.086 -4.125 -15.561 1.00 14.44 331 LEU A C 1
ATOM 2601 O O . LEU A 1 331 ? 2.733 -3.145 -15.202 1.00 14.93 331 LEU A O 1
ATOM 2606 N N . ALA A 1 332 ? 2.570 -5.359 -15.526 1.00 12.16 332 ALA A N 1
ATOM 2607 C CA . ALA A 1 332 ? 3.917 -5.624 -15.047 1.00 12.08 332 ALA A CA 1
ATOM 2608 C C . ALA A 1 332 ? 4.827 -6.091 -16.167 1.00 12.91 332 ALA A C 1
ATOM 2609 O O . ALA A 1 332 ? 4.372 -6.525 -17.230 1.00 12.79 332 ALA A O 1
ATOM 2611 N N . SER A 1 333 ? 6.136 -5.995 -15.894 1.00 12.44 333 SER A N 1
ATOM 2612 C CA . SER A 1 333 ? 7.317 -6.314 -16.666 1.00 13.83 333 SER A CA 1
ATOM 2613 C C . SER A 1 333 ? 7.508 -7.825 -16.724 1.00 13.67 333 SER A C 1
ATOM 2614 O O . SER A 1 333 ? 7.218 -8.556 -15.767 1.00 11.76 333 SER A O 1
ATOM 2617 N N . ARG A 1 334 ? 7.872 -8.509 -17.817 1.00 13.06 334 ARG A N 1
ATOM 2618 C CA . ARG A 1 334 ? 8.225 -9.919 -17.818 1.00 15.71 334 ARG A CA 1
ATOM 2619 C C . ARG A 1 334 ? 9.288 -10.107 -16.738 1.00 14.42 334 ARG A C 1
ATOM 2620 O O . ARG A 1 334 ? 10.170 -9.260 -16.581 1.00 15.93 334 ARG A O 1
ATOM 2628 N N . GLY A 1 335 ? 9.194 -11.198 -15.986 1.00 16.55 335 GLY A N 1
ATOM 2629 C CA . GLY A 1 335 ? 10.170 -11.450 -14.939 1.00 16.48 335 GLY A CA 1
ATOM 2630 C C . GLY A 1 335 ? 9.656 -11.142 -13.542 1.00 17.56 335 GLY A C 1
ATOM 2631 O O . GLY A 1 335 ? 10.044 -11.797 -12.573 1.00 18.64 335 GLY A O 1
ATOM 2632 N N . TYR A 1 336 ? 8.794 -10.136 -13.435 1.00 11.65 336 TYR A N 1
ATOM 2633 C CA . TYR A 1 336 ? 8.209 -9.753 -12.147 1.00 11.56 336 TYR A CA 1
ATOM 2634 C C . TYR A 1 336 ? 7.424 -10.968 -11.651 1.00 13.10 336 TYR A C 1
ATOM 2635 O O . TYR A 1 336 ? 6.740 -11.620 -12.442 1.00 12.85 336 TYR A O 1
ATOM 2644 N N . PRO A 1 337 ? 7.459 -11.267 -10.337 1.00 13.65 337 PRO A N 1
ATOM 2645 C CA . PRO A 1 337 ? 8.136 -10.612 -9.213 1.00 15.49 337 PRO A CA 1
ATOM 2646 C C . PRO A 1 337 ? 9.608 -10.946 -8.995 1.00 19.07 337 PRO A C 1
ATOM 2647 O O . PRO A 1 337 ? 10.196 -10.505 -8.006 1.00 18.57 337 PRO A O 1
ATOM 2651 N N . GLU A 1 338 ? 10.233 -11.832 -9.765 1.00 24.45 338 GLU A N 1
ATOM 2652 C CA . GLU A 1 338 ? 11.662 -12.127 -9.786 1.00 28.92 338 GLU A CA 1
ATOM 2653 C C . GLU A 1 338 ? 12.238 -11.063 -10.708 1.00 29.46 338 GLU A C 1
ATOM 2654 O O . GLU A 1 338 ? 11.645 -9.991 -10.858 1.00 31.14 338 GLU A O 1
ATOM 2660 N N . LYS A 1 339 ? 13.515 -11.120 -11.057 1.00 25.30 339 LYS A N 1
ATOM 2661 C CA . LYS A 1 339 ? 14.214 -10.007 -11.690 1.00 25.28 339 LYS A CA 1
ATOM 2662 C C . LYS A 1 339 ? 13.399 -9.543 -12.895 1.00 24.36 339 LYS A C 1
ATOM 2663 O O . LYS A 1 339 ? 13.114 -10.321 -13.808 1.00 22.22 339 LYS A O 1
ATOM 2669 N N . PRO A 1 340 ? 12.951 -8.305 -12.918 1.00 23.13 340 PRO A N 1
ATOM 2670 C CA . PRO A 1 340 ? 12.160 -7.849 -14.059 1.00 21.93 340 PRO A CA 1
ATOM 2671 C C . PRO A 1 340 ? 12.993 -7.378 -15.244 1.00 21.56 340 PRO A C 1
ATOM 2672 O O . PRO A 1 340 ? 14.100 -6.865 -15.085 1.00 20.13 340 PRO A O 1
ATOM 2676 N N . GLU A 1 341 ? 12.445 -7.569 -16.433 1.00 21.78 341 GLU A N 1
ATOM 2677 C CA . GLU A 1 341 ? 13.086 -7.127 -17.656 1.00 22.82 341 GLU A CA 1
ATOM 2678 C C . GLU A 1 341 ? 12.707 -5.651 -17.712 1.00 22.10 341 GLU A C 1
ATOM 2679 O O . GLU A 1 341 ? 11.625 -5.277 -17.257 1.00 22.76 341 GLU A O 1
ATOM 2685 N N . THR A 1 342 ? 13.588 -4.807 -18.234 1.00 20.32 342 THR A N 1
ATOM 2686 C CA . THR A 1 342 ? 13.290 -3.382 -18.325 1.00 19.79 342 THR A CA 1
ATOM 2687 C C . THR A 1 342 ? 13.827 -2.768 -19.609 1.00 18.90 342 THR A C 1
ATOM 2688 O O . THR A 1 342 ? 14.422 -3.458 -20.439 1.00 18.06 342 THR A O 1
ATOM 2692 N N . GLY A 1 343 ? 13.591 -1.467 -19.765 1.00 16.73 343 GLY A N 1
ATOM 2693 C CA . GLY A 1 343 ? 14.066 -0.757 -20.936 1.00 16.62 343 GLY A CA 1
ATOM 2694 C C . GLY A 1 343 ? 13.193 -0.902 -22.166 1.00 15.22 343 GLY A C 1
ATOM 2695 O O . GLY A 1 343 ? 13.636 -0.604 -23.273 1.00 16.44 343 GLY A O 1
ATOM 2696 N N . LYS A 1 344 ? 11.955 -1.350 -21.986 1.00 13.98 344 LYS A N 1
ATOM 2697 C CA . LYS A 1 344 ? 11.036 -1.526 -23.110 1.00 12.41 344 LYS A CA 1
ATOM 2698 C C . LYS A 1 344 ? 10.195 -0.267 -23.322 1.00 14.18 344 LYS A C 1
ATOM 2699 O O . LYS A 1 344 ? 9.712 0.330 -22.364 1.00 11.45 344 LYS A O 1
ATOM 2705 N N . ILE A 1 345 ? 10.016 0.123 -24.580 1.00 14.52 345 ILE A N 1
ATOM 2706 C CA . ILE A 1 345 ? 9.240 1.314 -24.911 1.00 14.73 345 ILE A CA 1
ATOM 2707 C C . ILE A 1 345 ? 7.752 1.101 -24.669 1.00 13.92 345 ILE A C 1
ATOM 2708 O O . ILE A 1 345 ? 7.189 0.079 -25.059 1.00 12.75 345 ILE A O 1
ATOM 2713 N N . ILE A 1 346 ? 7.120 2.068 -24.015 1.00 13.35 346 ILE A N 1
ATOM 2714 C CA . ILE A 1 346 ? 5.694 1.981 -23.734 1.00 13.15 346 ILE A CA 1
ATOM 2715 C C . ILE A 1 346 ? 4.947 2.806 -24.774 1.00 14.59 346 ILE A C 1
ATOM 2716 O O . ILE A 1 346 ? 5.220 3.993 -24.951 1.00 16.41 346 ILE A O 1
ATOM 2721 N N . HIS A 1 347 ? 4.011 2.163 -25.469 1.00 12.97 347 HIS A N 1
ATOM 2722 C CA . HIS A 1 347 ? 3.220 2.827 -26.502 1.00 12.70 347 HIS A CA 1
ATOM 2723 C C . HIS A 1 347 ? 1.776 3.015 -26.056 1.00 11.90 347 HIS A C 1
ATOM 2724 O O . HIS A 1 347 ? 1.280 2.279 -25.203 1.00 12.00 347 HIS A O 1
ATOM 2731 N N . GLY A 1 348 ? 1.105 4.002 -26.644 1.00 15.90 348 GLY A N 1
ATOM 2732 C CA . GLY A 1 348 ? -0.301 4.233 -26.352 1.00 16.67 348 GLY A CA 1
ATOM 2733 C C . GLY A 1 348 ? -0.719 5.118 -25.195 1.00 17.16 348 GLY A C 1
ATOM 2734 O O . GLY A 1 348 ? -1.914 5.336 -25.004 1.00 18.05 348 GLY A O 1
ATOM 2735 N N . LEU A 1 349 ? 0.238 5.636 -24.432 1.00 14.54 349 LEU A N 1
ATOM 2736 C CA . LEU A 1 349 ? -0.088 6.484 -23.289 1.00 15.40 349 LEU A CA 1
ATOM 2737 C C . LEU A 1 349 ? -0.918 7.704 -23.683 1.00 17.56 349 LEU A C 1
ATOM 2738 O O . LEU A 1 349 ? -1.792 8.140 -22.928 1.00 16.66 349 LEU A O 1
ATOM 2743 N N . ASP A 1 350 ? -0.647 8.246 -24.865 1.00 18.94 350 ASP A N 1
ATOM 2744 C CA . ASP A 1 350 ? -1.382 9.407 -25.340 1.00 22.61 350 ASP A CA 1
ATOM 2745 C C . ASP A 1 350 ? -2.827 9.064 -25.670 1.00 22.18 350 ASP A C 1
ATOM 2746 O O . ASP A 1 350 ? -3.712 9.905 -25.523 1.00 23.57 350 ASP A O 1
ATOM 2751 N N . TYR A 1 351 ? -3.071 7.832 -26.116 1.00 21.06 351 TYR A N 1
ATOM 2752 C CA . TYR A 1 351 ? -4.433 7.407 -26.429 1.00 19.98 351 TYR A CA 1
ATOM 2753 C C . TYR A 1 351 ? -5.259 7.404 -25.150 1.00 19.61 351 TYR A C 1
ATOM 2754 O O . TYR A 1 351 ? -6.392 7.889 -25.122 1.00 18.00 351 TYR A O 1
ATOM 2763 N N . LEU A 1 352 ? -4.688 6.847 -24.084 1.00 18.30 352 LEU A N 1
ATOM 2764 C CA . LEU A 1 352 ? -5.393 6.762 -22.812 1.00 18.59 352 LEU A CA 1
ATOM 2765 C C . LEU A 1 352 ? -5.653 8.106 -22.149 1.00 19.58 352 LEU A C 1
ATOM 2766 O O . LEU A 1 352 ? -6.629 8.258 -21.416 1.00 19.00 352 LEU A O 1
ATOM 2771 N N . LYS A 1 353 ? -4.789 9.081 -22.400 1.00 22.75 353 LYS A N 1
ATOM 2772 C CA . LYS A 1 353 ? -4.981 10.401 -21.807 1.00 25.51 353 LYS A CA 1
ATOM 2773 C C . LYS A 1 353 ? -6.288 11.041 -22.272 1.00 25.87 353 LYS A C 1
ATOM 2774 O O . LYS A 1 353 ? -6.892 11.831 -21.547 1.00 25.74 353 LYS A O 1
ATOM 2780 N N . SER A 1 354 ? -6.730 10.684 -23.473 1.00 26.65 354 SER A N 1
ATOM 2781 C CA . SER A 1 354 ? -7.963 11.239 -24.020 1.00 27.21 354 SER A CA 1
ATOM 2782 C C . SER A 1 354 ? -9.198 10.384 -23.766 1.00 26.75 354 SER A C 1
ATOM 2783 O O . SER A 1 354 ? -10.306 10.763 -24.146 1.00 25.32 354 SER A O 1
ATOM 2786 N N . MET A 1 355 ? -9.014 9.232 -23.130 1.00 21.06 355 MET A N 1
ATOM 2787 C CA . MET A 1 355 ? -10.142 8.357 -22.818 1.00 20.44 355 MET A CA 1
ATOM 2788 C C . MET A 1 355 ? -10.837 8.852 -21.557 1.00 21.71 355 MET A C 1
ATOM 2789 O O . MET A 1 355 ? -10.194 9.040 -20.523 1.00 20.00 355 MET A O 1
ATOM 2794 N N . GLU A 1 356 ? -12.162 8.953 -21.652 1.00 20.91 356 GLU A N 1
ATOM 2795 C CA . GLU A 1 356 ? -12.892 9.438 -20.491 1.00 23.55 356 GLU A CA 1
ATOM 2796 C C . GLU A 1 356 ? -13.058 8.342 -19.448 1.00 20.86 356 GLU A C 1
ATOM 2797 O O . GLU A 1 356 ? -13.245 7.166 -19.781 1.00 20.49 356 GLU A O 1
ATOM 2803 N N . ASP A 1 357 ? -13.111 8.776 -18.179 1.00 20.77 357 ASP A N 1
ATOM 2804 C CA . ASP A 1 357 ? -13.097 7.944 -16.980 1.00 18.85 357 ASP A CA 1
ATOM 2805 C C . ASP A 1 357 ? -11.938 6.959 -16.940 1.00 17.80 357 ASP A C 1
ATOM 2806 O O . ASP A 1 357 ? -11.940 6.024 -16.143 1.00 16.22 357 ASP A O 1
ATOM 2811 N N . VAL A 1 358 ? -10.811 7.326 -17.547 1.00 15.49 358 VAL A N 1
ATOM 2812 C CA . VAL A 1 358 ? -9.611 6.507 -17.443 1.00 16.50 358 VAL A CA 1
ATOM 2813 C C . VAL A 1 358 ? -8.493 7.339 -16.834 1.00 17.19 358 VAL A C 1
ATOM 2814 O O . VAL A 1 358 ? -8.344 8.519 -17.141 1.00 16.50 358 VAL A O 1
ATOM 2818 N N . VAL A 1 359 ? -7.714 6.715 -15.958 1.00 18.12 359 VAL A N 1
ATOM 2819 C CA . VAL A 1 359 ? -6.608 7.383 -15.291 1.00 17.79 359 VAL A CA 1
ATOM 2820 C C . VAL A 1 359 ? -5.440 6.404 -15.242 1.00 15.65 359 VAL A C 1
ATOM 2821 O O . VAL A 1 359 ? -5.617 5.245 -14.886 1.00 13.95 359 VAL A O 1
ATOM 2825 N N . VAL A 1 360 ? -4.257 6.863 -15.621 1.00 15.26 360 VAL A N 1
ATOM 2826 C CA . VAL A 1 360 ? -3.088 6.001 -15.600 1.00 15.28 360 VAL A CA 1
ATOM 2827 C C . VAL A 1 360 ? -2.062 6.504 -14.600 1.00 14.20 360 VAL A C 1
ATOM 2828 O O . VAL A 1 360 ? -1.622 7.648 -14.676 1.00 13.61 360 VAL A O 1
ATOM 2832 N N . PHE A 1 361 ? -1.699 5.649 -13.652 1.00 13.72 361 PHE A N 1
ATOM 2833 C CA . PHE A 1 361 ? -0.693 6.004 -12.661 1.00 13.20 361 PHE A CA 1
ATOM 2834 C C . PHE A 1 361 ? 0.553 5.182 -12.964 1.00 13.21 361 PHE A C 1
ATOM 2835 O O . PHE A 1 361 ? 0.507 3.949 -12.979 1.00 12.96 361 PHE A O 1
ATOM 2843 N N . HIS A 1 362 ? 1.655 5.878 -13.225 1.00 13.31 362 HIS A N 1
ATOM 2844 C CA . HIS A 1 362 ? 2.929 5.244 -13.535 1.00 14.23 362 HIS A CA 1
ATOM 2845 C C . HIS A 1 362 ? 3.606 4.676 -12.302 1.00 13.28 362 HIS A C 1
ATOM 2846 O O . HIS A 1 362 ? 3.537 5.252 -11.219 1.00 14.51 362 HIS A O 1
ATOM 2853 N N . ALA A 1 363 ? 4.384 3.622 -12.577 1.00 16.35 363 ALA A N 1
ATOM 2854 C CA . ALA A 1 363 ? 4.964 3.053 -11.369 1.00 16.93 363 ALA A CA 1
ATOM 2855 C C . ALA A 1 363 ? 6.473 3.073 -11.642 1.00 19.38 363 ALA A C 1
ATOM 2856 O O . ALA A 1 363 ? 7.130 4.106 -11.507 1.00 23.29 363 ALA A O 1
ATOM 2858 N N . GLY A 1 364 ? 6.657 2.227 -12.649 1.00 20.58 364 GLY A N 1
ATOM 2859 C CA . GLY A 1 364 ? 8.055 1.992 -12.958 1.00 18.48 364 GLY A CA 1
ATOM 2860 C C . GLY A 1 364 ? 8.467 2.253 -14.396 1.00 17.79 364 GLY A C 1
ATOM 2861 O O . GLY A 1 364 ? 8.665 1.312 -15.170 1.00 16.90 364 GLY A O 1
ATOM 2862 N N . THR A 1 365 ? 8.473 3.574 -14.558 1.00 14.77 365 THR A N 1
ATOM 2863 C CA . THR A 1 365 ? 8.696 4.164 -15.873 1.00 14.85 365 THR A CA 1
ATOM 2864 C C . THR A 1 365 ? 9.725 5.280 -15.795 1.00 16.47 365 THR A C 1
ATOM 2865 O O . THR A 1 365 ? 9.856 5.961 -14.774 1.00 14.98 365 THR A O 1
ATOM 2869 N N . LYS A 1 366 ? 10.464 5.457 -16.881 1.00 13.16 366 LYS A N 1
ATOM 2870 C CA . LYS A 1 366 ? 11.459 6.512 -16.949 1.00 15.75 366 LYS A CA 1
ATOM 2871 C C . LYS A 1 366 ? 11.473 7.022 -18.379 1.00 17.11 366 LYS A C 1
ATOM 2872 O O . LYS A 1 366 ? 10.708 6.542 -19.223 1.00 14.67 366 LYS A O 1
ATOM 2878 N N . LYS A 1 367 ? 12.335 7.995 -18.647 1.00 20.22 367 LYS A N 1
ATOM 2879 C CA . LYS A 1 367 ? 12.435 8.569 -19.976 1.00 23.23 367 LYS A CA 1
ATOM 2880 C C . LYS A 1 367 ? 13.723 8.154 -20.678 1.00 25.46 367 LYS A C 1
ATOM 2881 O O . LYS A 1 367 ? 14.765 7.961 -20.047 1.00 24.23 367 LYS A O 1
ATOM 2887 N N . GLU A 1 368 ? 13.623 8.003 -21.994 1.00 23.43 368 GLU A N 1
ATOM 2888 C CA . GLU A 1 368 ? 14.750 7.652 -22.851 1.00 25.45 368 GLU A CA 1
ATOM 2889 C C . GLU A 1 368 ? 14.503 8.567 -24.041 1.00 25.65 368 GLU A C 1
ATOM 2890 O O . GLU A 1 368 ? 13.860 8.171 -25.014 1.00 23.98 368 GLU A O 1
ATOM 2896 N N . GLY A 1 369 ? 14.993 9.799 -23.951 1.00 29.99 369 GLY A N 1
ATOM 2897 C CA . GLY A 1 369 ? 14.756 10.750 -25.018 1.00 30.13 369 GLY A CA 1
ATOM 2898 C C . GLY A 1 369 ? 13.309 11.179 -24.871 1.00 29.79 369 GLY A C 1
ATOM 2899 O O . GLY A 1 369 ? 12.885 11.549 -23.777 1.00 30.59 369 GLY A O 1
ATOM 2900 N N . ASN A 1 370 ? 12.543 11.120 -25.954 1.00 27.39 370 ASN A N 1
ATOM 2901 C CA . ASN A 1 370 ? 11.132 11.494 -25.902 1.00 27.21 370 ASN A CA 1
ATOM 2902 C C . ASN A 1 370 ? 10.281 10.266 -25.598 1.00 25.59 370 ASN A C 1
ATOM 2903 O O . ASN A 1 370 ? 9.057 10.356 -25.465 1.00 26.24 370 ASN A O 1
ATOM 2908 N N . PHE A 1 371 ? 10.941 9.120 -25.483 1.00 22.83 371 PHE A N 1
ATOM 2909 C CA . PHE A 1 371 ? 10.259 7.860 -25.204 1.00 21.27 371 PHE A CA 1
ATOM 2910 C C . PHE A 1 371 ? 10.099 7.573 -23.714 1.00 19.17 371 PHE A C 1
ATOM 2911 O O . PHE A 1 371 ? 10.935 7.966 -22.896 1.00 17.98 371 PHE A O 1
ATOM 2919 N N . THR A 1 372 ? 9.014 6.883 -23.376 1.00 18.39 372 THR A N 1
ATOM 2920 C CA . THR A 1 372 ? 8.755 6.466 -22.004 1.00 18.00 372 THR A CA 1
ATOM 2921 C C . THR A 1 372 ? 9.090 4.976 -22.009 1.00 18.45 372 THR A C 1
ATOM 2922 O O . THR A 1 372 ? 8.562 4.226 -22.838 1.00 16.91 372 THR A O 1
ATOM 2926 N N . VAL A 1 373 ? 9.967 4.548 -21.104 1.00 15.39 373 VAL A N 1
ATOM 2927 C CA . VAL A 1 373 ? 10.371 3.146 -21.050 1.00 16.02 373 VAL A CA 1
ATOM 2928 C C . VAL A 1 373 ? 10.145 2.505 -19.679 1.00 15.42 373 VAL A C 1
ATOM 2929 O O . VAL A 1 373 ? 10.025 3.200 -18.665 1.00 13.32 373 VAL A O 1
ATOM 2933 N N . THR A 1 374 ? 10.070 1.175 -19.655 1.00 13.96 374 THR A N 1
ATOM 2934 C CA . THR A 1 374 ? 9.871 0.454 -18.403 1.00 14.01 374 THR A CA 1
ATOM 2935 C C . THR A 1 374 ? 11.165 0.518 -17.605 1.00 15.29 374 THR A C 1
ATOM 2936 O O . THR A 1 374 ? 12.257 0.517 -18.184 1.00 15.54 374 THR A O 1
ATOM 2940 N N . SER A 1 375 ? 11.041 0.576 -16.281 1.00 18.98 375 SER A N 1
ATOM 2941 C CA . SER A 1 375 ? 12.207 0.654 -15.409 1.00 20.24 375 SER A CA 1
ATOM 2942 C C . SER A 1 375 ? 12.053 -0.157 -14.128 1.00 21.88 375 SER A C 1
ATOM 2943 O O . SER A 1 375 ? 12.916 -0.101 -13.251 1.00 21.69 375 SER A O 1
ATOM 2946 N N . GLY A 1 376 ? 10.961 -0.906 -14.010 1.00 16.44 376 GLY A N 1
ATOM 2947 C CA . GLY A 1 376 ? 10.764 -1.705 -12.813 1.00 16.40 376 GLY A CA 1
ATOM 2948 C C . GLY A 1 376 ? 9.821 -2.876 -13.003 1.00 15.70 376 GLY A C 1
ATOM 2949 O O . GLY A 1 376 ? 9.385 -3.148 -14.121 1.00 15.48 376 GLY A O 1
ATOM 2950 N N . GLY A 1 377 ? 9.501 -3.561 -11.904 1.00 17.81 377 GLY A N 1
ATOM 2951 C CA . GLY A 1 377 ? 8.602 -4.705 -11.953 1.00 16.90 377 GLY A CA 1
ATOM 2952 C C . GLY A 1 377 ? 7.207 -4.295 -12.383 1.00 17.70 377 GLY A C 1
ATOM 2953 O O . GLY A 1 377 ? 6.726 -4.703 -13.443 1.00 16.86 377 GLY A O 1
ATOM 2954 N N . ARG A 1 378 ? 6.538 -3.509 -11.545 1.00 14.03 378 ARG A N 1
ATOM 2955 C CA . ARG A 1 378 ? 5.211 -3.013 -11.889 1.00 13.52 378 ARG A CA 1
ATOM 2956 C C . ARG A 1 378 ? 5.467 -1.741 -12.689 1.00 12.97 378 ARG A C 1
ATOM 2957 O O . ARG A 1 378 ? 6.254 -0.879 -12.283 1.00 11.37 378 ARG A O 1
ATOM 2965 N N . VAL A 1 379 ? 4.804 -1.631 -13.835 1.00 12.20 379 VAL A N 1
ATOM 2966 C CA . VAL A 1 379 ? 5.021 -0.509 -14.729 1.00 12.21 379 VAL A CA 1
ATOM 2967 C C . VAL A 1 379 ? 3.889 0.509 -14.808 1.00 13.06 379 VAL A C 1
ATOM 2968 O O . VAL A 1 379 ? 4.116 1.708 -14.658 1.00 13.57 379 VAL A O 1
ATOM 2972 N N . LEU A 1 380 ? 2.675 0.030 -15.046 1.00 12.82 380 LEU A N 1
ATOM 2973 C CA . LEU A 1 380 ? 1.544 0.928 -15.165 1.00 13.89 380 LEU A CA 1
ATOM 2974 C C . LEU A 1 380 ? 0.325 0.485 -14.377 1.00 13.99 380 LEU A C 1
ATOM 2975 O O . LEU A 1 380 ? 0.107 -0.707 -14.139 1.00 13.47 380 LEU A O 1
ATOM 2980 N N . ASN A 1 381 ? -0.458 1.474 -13.972 1.00 12.22 381 ASN A N 1
ATOM 2981 C CA . ASN A 1 381 ? -1.701 1.245 -13.269 1.00 12.50 381 ASN A CA 1
ATOM 2982 C C . ASN A 1 381 ? -2.766 1.830 -14.199 1.00 13.66 381 ASN A C 1
ATOM 2983 O O . ASN A 1 381 ? -2.926 3.050 -14.284 1.00 13.36 381 ASN A O 1
ATOM 2988 N N . VAL A 1 382 ? -3.455 0.966 -14.938 1.00 12.87 382 VAL A N 1
ATOM 2989 C CA . VAL A 1 382 ? -4.509 1.423 -15.838 1.00 12.21 382 VAL A CA 1
ATOM 2990 C C . VAL A 1 382 ? -5.799 1.374 -15.033 1.00 13.52 382 VAL A C 1
ATOM 2991 O O . VAL A 1 382 ? -6.316 0.294 -14.728 1.00 12.70 382 VAL A O 1
ATOM 2995 N N . CYS A 1 383 ? -6.309 2.557 -14.694 1.00 12.36 383 CYS A N 1
ATOM 2996 C CA . CYS A 1 383 ? -7.504 2.687 -13.869 1.00 11.88 383 CYS A CA 1
ATOM 2997 C C . CYS A 1 383 ? -8.718 3.288 -14.574 1.00 11.51 383 CYS A C 1
ATOM 2998 O O . CYS A 1 383 ? -8.590 4.014 -15.560 1.00 11.37 383 CYS A O 1
ATOM 3001 N N . ALA A 1 384 ? -9.898 2.998 -14.041 1.00 12.67 384 ALA A N 1
ATOM 3002 C CA . ALA A 1 384 ? -11.129 3.525 -14.612 1.00 12.35 384 ALA A CA 1
ATOM 3003 C C . ALA A 1 384 ? -12.252 3.629 -13.586 1.00 14.92 384 ALA A C 1
ATOM 3004 O O . ALA A 1 384 ? -12.335 2.831 -12.646 1.00 11.87 384 ALA A O 1
ATOM 3006 N N . TYR A 1 385 ? -13.105 4.631 -13.779 1.00 15.22 385 TYR A N 1
ATOM 3007 C CA . TYR A 1 385 ? -14.273 4.841 -12.936 1.00 17.02 385 TYR A CA 1
ATOM 3008 C C . TYR A 1 385 ? -15.407 4.075 -13.615 1.00 18.45 385 TYR A C 1
ATOM 3009 O O . TYR A 1 385 ? -15.311 3.720 -14.790 1.00 19.23 385 TYR A O 1
ATOM 3018 N N . GLY A 1 386 ? -16.481 3.841 -12.873 1.00 20.04 386 GLY A N 1
ATOM 3019 C CA . GLY A 1 386 ? -17.626 3.145 -13.417 1.00 20.26 386 GLY A CA 1
ATOM 3020 C C . GLY A 1 386 ? -18.769 3.258 -12.432 1.00 21.79 386 GLY A C 1
ATOM 3021 O O . GLY A 1 386 ? -18.547 3.192 -11.223 1.00 20.31 386 GLY A O 1
ATOM 3022 N N . LYS A 1 387 ? -19.987 3.443 -12.937 1.00 20.97 387 LYS A N 1
ATOM 3023 C CA . LYS A 1 387 ? -21.157 3.558 -12.072 1.00 22.04 387 LYS A CA 1
ATOM 3024 C C . LYS A 1 387 ? -21.339 2.230 -11.357 1.00 20.90 387 LYS A C 1
ATOM 3025 O O . LYS A 1 387 ? -21.773 2.179 -10.207 1.00 22.20 387 LYS A O 1
ATOM 3031 N N . THR A 1 388 ? -21.007 1.150 -12.056 1.00 18.73 388 THR A N 1
ATOM 3032 C CA . THR A 1 388 ? -21.090 -0.195 -11.504 1.00 16.44 388 THR A CA 1
ATOM 3033 C C . THR A 1 388 ? -19.675 -0.751 -11.576 1.00 16.98 388 THR A C 1
ATOM 3034 O O . THR A 1 388 ? -18.846 -0.227 -12.316 1.00 15.16 388 THR A O 1
ATOM 3038 N N . LEU A 1 389 ? -19.396 -1.805 -10.818 1.00 17.20 389 LEU A N 1
ATOM 3039 C CA . LEU A 1 389 ? -18.068 -2.405 -10.835 1.00 17.72 389 LEU A CA 1
ATOM 3040 C C . LEU A 1 389 ? -17.820 -3.002 -12.221 1.00 17.94 389 LEU A C 1
ATOM 3041 O O . LEU A 1 389 ? -16.724 -2.900 -12.773 1.00 15.90 389 LEU A O 1
ATOM 3046 N N . LYS A 1 390 ? -18.851 -3.618 -12.791 1.00 16.99 390 LYS A N 1
ATOM 3047 C CA . LYS A 1 390 ? -18.722 -4.203 -14.121 1.00 16.93 390 LYS A CA 1
ATOM 3048 C C . LYS A 1 390 ? -18.232 -3.141 -15.098 1.00 17.01 390 LYS A C 1
ATOM 3049 O O . LYS A 1 390 ? -17.328 -3.393 -15.895 1.00 17.82 390 LYS A O 1
ATOM 3055 N N . GLU A 1 391 ? -18.825 -1.954 -15.032 1.00 17.96 391 GLU A N 1
ATOM 3056 C CA . GLU A 1 391 ? -18.427 -0.860 -15.909 1.00 19.16 391 GLU A CA 1
ATOM 3057 C C . GLU A 1 391 ? -16.985 -0.436 -15.662 1.00 18.20 391 GLU A C 1
ATOM 3058 O O . GLU A 1 391 ? -16.232 -0.189 -16.604 1.00 17.14 391 GLU A O 1
ATOM 3064 N N . ALA A 1 392 ? -16.601 -0.343 -14.394 1.00 19.31 392 ALA A N 1
ATOM 3065 C CA . ALA A 1 392 ? -15.238 0.053 -14.061 1.00 18.98 392 ALA A CA 1
ATOM 3066 C C . ALA A 1 392 ? -14.247 -0.960 -14.631 1.00 17.58 392 ALA A C 1
ATOM 3067 O O . ALA A 1 392 ? -13.254 -0.586 -15.255 1.00 18.23 392 ALA A O 1
ATOM 3069 N N . LYS A 1 393 ? -14.522 -2.243 -14.417 1.00 16.52 393 LYS A N 1
ATOM 3070 C CA . LYS A 1 393 ? -13.640 -3.296 -14.909 1.00 17.39 393 LYS A CA 1
ATOM 3071 C C . LYS A 1 393 ? -13.529 -3.284 -16.434 1.00 17.38 393 LYS A C 1
ATOM 3072 O O . LYS A 1 393 ? -12.430 -3.322 -16.988 1.00 16.25 393 LYS A O 1
ATOM 3078 N N . GLU A 1 394 ? -14.668 -3.225 -17.116 1.00 15.13 394 GLU A N 1
ATOM 3079 C CA . GLU A 1 394 ? -14.672 -3.221 -18.573 1.00 16.04 394 GLU A CA 1
ATOM 3080 C C . GLU A 1 394 ? -13.929 -2.028 -19.157 1.00 14.85 394 GLU A C 1
ATOM 3081 O O . GLU A 1 394 ? -13.204 -2.167 -20.144 1.00 14.33 394 GLU A O 1
ATOM 3087 N N . ARG A 1 395 ? -14.100 -0.855 -18.553 1.00 17.24 395 ARG A N 1
ATOM 3088 C CA . ARG A 1 395 ? -13.424 0.345 -19.043 1.00 18.63 395 ARG A CA 1
ATOM 3089 C C . ARG A 1 395 ? -11.915 0.211 -18.889 1.00 16.93 395 ARG A C 1
ATOM 3090 O O . ARG A 1 395 ? -11.162 0.558 -19.796 1.00 14.96 395 ARG A O 1
ATOM 3098 N N . ALA A 1 396 ? -11.477 -0.282 -17.733 1.00 13.15 396 ALA A N 1
ATOM 3099 C CA . ALA A 1 396 ? -10.048 -0.469 -17.484 1.00 12.86 396 ALA A CA 1
ATOM 3100 C C . ALA A 1 396 ? -9.450 -1.429 -18.511 1.00 12.29 396 ALA A C 1
ATOM 3101 O O . ALA A 1 396 ? -8.394 -1.162 -19.080 1.00 12.74 396 ALA A O 1
ATOM 3103 N N . TYR A 1 397 ? -10.126 -2.549 -18.753 1.00 13.95 397 TYR A N 1
ATOM 3104 C CA . TYR A 1 397 ? -9.621 -3.521 -19.716 1.00 14.62 397 TYR A CA 1
ATOM 3105 C C . TYR A 1 397 ? -9.706 -3.015 -21.151 1.00 16.07 397 TYR A C 1
ATOM 3106 O O . TYR A 1 397 ? -8.895 -3.391 -21.995 1.00 13.14 397 TYR A O 1
ATOM 3115 N N . GLU A 1 398 ? -10.681 -2.154 -21.425 1.00 18.99 398 GLU A N 1
ATOM 3116 C CA . GLU A 1 398 ? -10.813 -1.582 -22.758 1.00 18.58 398 GLU A CA 1
ATOM 3117 C C . GLU A 1 398 ? -9.599 -0.679 -22.972 1.00 17.87 398 GLU A C 1
ATOM 3118 O O . GLU A 1 398 ? -8.982 -0.696 -24.035 1.00 16.71 398 GLU A O 1
ATOM 3124 N N . ALA A 1 399 ? -9.250 0.093 -21.945 1.00 12.91 399 ALA A N 1
ATOM 3125 C CA . ALA A 1 399 ? -8.101 0.987 -22.019 1.00 11.98 399 ALA A CA 1
ATOM 3126 C C . ALA A 1 399 ? -6.817 0.200 -22.277 1.00 12.26 399 ALA A C 1
ATOM 3127 O O . ALA A 1 399 ? -5.955 0.630 -23.047 1.00 10.95 399 ALA A O 1
ATOM 3129 N N . ILE A 1 400 ? -6.686 -0.954 -21.633 1.00 12.62 400 ILE A N 1
ATOM 3130 C CA . ILE A 1 400 ? -5.490 -1.772 -21.814 1.00 14.13 400 ILE A CA 1
ATOM 3131 C C . ILE A 1 400 ? -5.269 -2.160 -23.279 1.00 14.18 400 ILE A C 1
ATOM 3132 O O . ILE A 1 400 ? -4.138 -2.392 -23.700 1.00 12.73 400 ILE A O 1
ATOM 3137 N N . ARG A 1 401 ? -6.345 -2.213 -24.058 1.00 14.26 401 ARG A N 1
ATOM 3138 C CA . ARG A 1 401 ? -6.233 -2.565 -25.474 1.00 15.21 401 ARG A CA 1
ATOM 3139 C C . ARG A 1 401 ? -5.413 -1.558 -26.272 1.00 14.99 401 ARG A C 1
ATOM 3140 O O . ARG A 1 401 ? -4.912 -1.874 -27.355 1.00 15.48 401 ARG A O 1
ATOM 3148 N N . TYR A 1 402 ? -5.272 -0.347 -25.737 1.00 11.60 402 TYR A N 1
ATOM 3149 C CA . TYR A 1 402 ? -4.552 0.705 -26.441 1.00 11.11 402 TYR A CA 1
ATOM 3150 C C . TYR A 1 402 ? -3.159 1.037 -25.922 1.00 11.21 402 TYR A C 1
ATOM 3151 O O . TYR A 1 402 ? -2.492 1.905 -26.482 1.00 10.38 402 TYR A O 1
ATOM 3160 N N . VAL A 1 403 ? -2.719 0.360 -24.864 1.00 15.24 403 VAL A N 1
ATOM 3161 C CA . VAL A 1 403 ? -1.389 0.609 -24.308 1.00 17.74 403 VAL A CA 1
ATOM 3162 C C . VAL A 1 403 ? -0.556 -0.656 -24.500 1.00 17.41 403 VAL A C 1
ATOM 3163 O O . VAL A 1 403 ? -1.104 -1.755 -24.511 1.00 19.22 403 VAL A O 1
ATOM 3167 N N . CYS A 1 404 ? 0.758 -0.517 -24.654 1.00 13.48 404 CYS A N 1
ATOM 3168 C CA . CYS A 1 404 ? 1.572 -1.704 -24.875 1.00 14.45 404 CYS A CA 1
ATOM 3169 C C . CYS A 1 404 ? 3.076 -1.520 -24.666 1.00 13.43 404 CYS A C 1
ATOM 3170 O O . CYS A 1 404 ? 3.623 -0.444 -24.880 1.00 12.97 404 CYS A O 1
ATOM 3173 N N . PHE A 1 405 ? 3.721 -2.590 -24.214 1.00 15.29 405 PHE A N 1
ATOM 3174 C CA . PHE A 1 405 ? 5.168 -2.641 -24.049 1.00 14.12 405 PHE A CA 1
ATOM 3175 C C . PHE A 1 405 ? 5.525 -4.127 -24.069 1.00 13.46 405 PHE A C 1
ATOM 3176 O O . PHE A 1 405 ? 4.747 -4.966 -23.620 1.00 13.39 405 PHE A O 1
ATOM 3184 N N . GLU A 1 406 ? 6.683 -4.449 -24.634 1.00 13.44 406 GLU A N 1
ATOM 3185 C CA . GLU A 1 406 ? 7.131 -5.833 -24.747 1.00 13.65 406 GLU A CA 1
ATOM 3186 C C . GLU A 1 406 ? 7.132 -6.600 -23.430 1.00 13.98 406 GLU A C 1
ATOM 3187 O O . GLU A 1 406 ? 7.657 -6.124 -22.424 1.00 13.89 406 GLU A O 1
ATOM 3193 N N . GLY A 1 407 ? 6.545 -7.794 -23.444 1.00 13.03 407 GLY A N 1
ATOM 3194 C CA . GLY A 1 407 ? 6.509 -8.620 -22.250 1.00 13.03 407 GLY A CA 1
ATOM 3195 C C . GLY A 1 407 ? 5.496 -8.227 -21.189 1.00 11.71 407 GLY A C 1
ATOM 3196 O O . GLY A 1 407 ? 5.483 -8.805 -20.105 1.00 12.01 407 GLY A O 1
ATOM 3197 N N . MET A 1 408 ? 4.645 -7.252 -21.487 1.00 14.14 408 MET A N 1
ATOM 3198 C CA . MET A 1 408 ? 3.647 -6.814 -20.518 1.00 14.03 408 MET A CA 1
ATOM 3199 C C . MET A 1 408 ? 2.773 -7.979 -20.058 1.00 15.18 408 MET A C 1
ATOM 3200 O O . MET A 1 408 ? 2.427 -8.863 -20.852 1.00 14.33 408 MET A O 1
ATOM 3205 N N . HIS A 1 409 ? 2.440 -7.983 -18.771 1.00 10.97 409 HIS A N 1
ATOM 3206 C CA . HIS A 1 409 ? 1.588 -9.002 -18.180 1.00 12.07 409 HIS A CA 1
ATOM 3207 C C . HIS A 1 409 ? 0.622 -8.357 -17.200 1.00 11.47 409 HIS A C 1
ATOM 3208 O O . HIS A 1 409 ? 0.992 -7.440 -16.466 1.00 12.16 409 HIS A O 1
ATOM 3215 N N . TYR A 1 410 ? -0.610 -8.851 -17.189 1.00 10.14 410 TYR A N 1
ATOM 3216 C CA . TYR A 1 410 ? -1.631 -8.333 -16.286 1.00 11.77 410 TYR A CA 1
ATOM 3217 C C . TYR A 1 410 ? -2.697 -9.400 -16.080 1.00 12.76 410 TYR A C 1
ATOM 3218 O O . TYR A 1 410 ? -2.866 -10.291 -16.916 1.00 13.23 410 TYR A O 1
ATOM 3227 N N . ARG A 1 411 ? -3.387 -9.327 -14.951 1.00 14.44 411 ARG A N 1
ATOM 3228 C CA . ARG A 1 411 ? -4.456 -10.269 -14.659 1.00 13.67 411 ARG A CA 1
ATOM 3229 C C . ARG A 1 411 ? -5.735 -9.736 -15.289 1.00 14.53 411 ARG A C 1
ATOM 3230 O O . ARG A 1 411 ? -5.929 -8.521 -15.390 1.00 12.75 411 ARG A O 1
ATOM 3238 N N . LYS A 1 412 ? -6.600 -10.653 -15.711 1.00 14.08 412 LYS A N 1
ATOM 3239 C CA . LYS A 1 412 ? -7.864 -10.298 -16.338 1.00 14.64 412 LYS A CA 1
ATOM 3240 C C . LYS A 1 412 ? -9.041 -10.466 -15.387 1.00 16.02 412 LYS A C 1
ATOM 3241 O O . LYS A 1 412 ? -10.182 -10.156 -15.745 1.00 16.51 412 LYS A O 1
ATOM 3247 N N . ASP A 1 413 ? -8.763 -10.938 -14.174 1.00 13.83 413 ASP A N 1
ATOM 3248 C CA . ASP A 1 413 ? -9.810 -11.178 -13.184 1.00 13.92 413 ASP A CA 1
ATOM 3249 C C . ASP A 1 413 ? -9.868 -10.171 -12.026 1.00 13.43 413 ASP A C 1
ATOM 3250 O O . ASP A 1 413 ? -10.400 -10.483 -10.968 1.00 13.50 413 ASP A O 1
ATOM 3255 N N . ILE A 1 414 ? -9.335 -8.969 -12.227 1.00 14.17 414 ILE A N 1
ATOM 3256 C CA . ILE A 1 414 ? -9.363 -7.960 -11.169 1.00 13.37 414 ILE A CA 1
ATOM 3257 C C . ILE A 1 414 ? -10.807 -7.561 -10.860 1.00 15.70 414 ILE A C 1
ATOM 3258 O O . ILE A 1 414 ? -11.536 -7.092 -11.742 1.00 16.31 414 ILE A O 1
ATOM 3263 N N . GLY A 1 415 ? -11.209 -7.766 -9.607 1.00 16.17 415 GLY A N 1
ATOM 3264 C CA . GLY A 1 415 ? -12.553 -7.421 -9.177 1.00 16.62 415 GLY A CA 1
ATOM 3265 C C . GLY A 1 415 ? -13.571 -8.551 -9.232 1.00 16.20 415 GLY A C 1
ATOM 3266 O O . GLY A 1 415 ? -14.689 -8.398 -8.740 1.00 16.32 415 GLY A O 1
ATOM 3267 N N . ASP A 1 416 ? -13.187 -9.684 -9.814 1.00 15.37 416 ASP A N 1
ATOM 3268 C CA . ASP A 1 416 ? -14.092 -10.828 -9.953 1.00 15.15 416 ASP A CA 1
ATOM 3269 C C . ASP A 1 416 ? -14.657 -11.413 -8.661 1.00 16.19 416 ASP A C 1
ATOM 3270 O O . ASP A 1 416 ? -15.734 -12.014 -8.671 1.00 15.17 416 ASP A O 1
ATOM 3275 N N . LYS A 1 417 ? -13.945 -11.252 -7.550 1.00 16.51 417 LYS A N 1
ATOM 3276 C CA . LYS A 1 417 ? -14.421 -11.802 -6.288 1.00 18.19 417 LYS A CA 1
ATOM 3277 C C . LYS A 1 417 ? -15.566 -11.001 -5.681 1.00 17.26 417 LYS A C 1
ATOM 3278 O O . LYS A 1 417 ? -16.258 -11.486 -4.785 1.00 18.85 417 LYS A O 1
ATOM 3284 N N . ALA A 1 418 ? -15.777 -9.788 -6.178 1.00 16.02 418 ALA A N 1
ATOM 3285 C CA . ALA A 1 418 ? -16.818 -8.916 -5.641 1.00 17.39 418 ALA A CA 1
ATOM 3286 C C . ALA A 1 418 ? -18.236 -9.161 -6.144 1.00 18.56 418 ALA A C 1
ATOM 3287 O O . ALA A 1 418 ? -19.207 -8.898 -5.433 1.00 18.59 418 ALA A O 1
ATOM 3289 N N . PHE A 1 419 ? -18.352 -9.665 -7.367 1.00 24.51 419 PHE A N 1
ATOM 3290 C CA . PHE A 1 419 ? -19.653 -9.890 -7.976 1.00 24.93 419 PHE A CA 1
ATOM 3291 C C . PHE A 1 419 ? -20.633 -10.790 -7.229 1.00 25.88 419 PHE A C 1
ATOM 3292 O O . PHE A 1 419 ? -21.842 -10.579 -7.316 1.00 27.23 419 PHE A O 1
ATOM 3300 N N . LYS A 1 420 ? -20.136 -11.776 -6.488 1.00 21.18 420 LYS A N 1
ATOM 3301 C CA . LYS A 1 420 ? -21.036 -12.656 -5.742 1.00 23.22 420 LYS A CA 1
ATOM 3302 C C . LYS A 1 420 ? -21.708 -11.888 -4.601 1.00 24.55 420 LYS A C 1
ATOM 3303 O O . LYS A 1 420 ? -22.674 -12.363 -3.999 1.00 23.93 420 LYS A O 1
ATOM 3309 N N . TYR A 1 421 ? -21.198 -10.691 -4.326 1.00 24.36 421 TYR A N 1
ATOM 3310 C CA . TYR A 1 421 ? -21.730 -9.837 -3.269 1.00 26.39 421 TYR A CA 1
ATOM 3311 C C . TYR A 1 421 ? -22.667 -8.770 -3.819 1.00 27.01 421 TYR A C 1
ATOM 3312 O O . TYR A 1 421 ? -23.389 -8.120 -3.065 1.00 27.26 421 TYR A O 1
ATOM 3321 N N . LEU A 1 422 ? -22.647 -8.584 -5.134 1.00 28.33 422 LEU A N 1
ATOM 3322 C CA . LEU A 1 422 ? -23.467 -7.565 -5.776 1.00 30.89 422 LEU A CA 1
ATOM 3323 C C . LEU A 1 422 ? -24.570 -8.158 -6.647 1.00 33.21 422 LEU A C 1
ATOM 3324 O O . LEU A 1 422 ? -24.659 -9.373 -6.810 1.00 33.72 422 LEU A O 1
ATOM 3329 N N . SER A 1 423 ? -25.405 -7.288 -7.206 1.00 53.40 423 SER A N 1
ATOM 3330 C CA . SER A 1 423 ? -26.498 -7.721 -8.069 1.00 56.33 423 SER A CA 1
ATOM 3331 C C . SER A 1 423 ? -26.557 -6.877 -9.338 1.00 57.16 423 SER A C 1
ATOM 3332 O O . SER A 1 423 ? -25.816 -5.875 -9.413 1.00 57.20 423 SER A O 1
ATOM 3335 N N . MET B 1 1 ? -37.327 36.963 18.471 1.00 25.94 1 MET B N 1
ATOM 3336 C CA . MET B 1 1 ? -38.075 35.681 18.601 1.00 25.53 1 MET B CA 1
ATOM 3337 C C . MET B 1 1 ? -38.660 35.509 19.997 1.00 22.48 1 MET B C 1
ATOM 3338 O O . MET B 1 1 ? -38.271 36.204 20.937 1.00 22.51 1 MET B O 1
ATOM 3343 N N . LYS B 1 2 ? -39.600 34.579 20.124 1.00 18.67 2 LYS B N 1
ATOM 3344 C CA . LYS B 1 2 ? -40.236 34.303 21.406 1.00 16.07 2 LYS B CA 1
ATOM 3345 C C . LYS B 1 2 ? -39.615 33.041 21.983 1.00 15.18 2 LYS B C 1
ATOM 3346 O O . LYS B 1 2 ? -39.537 32.013 21.304 1.00 13.71 2 LYS B O 1
ATOM 3352 N N . VAL B 1 3 ? -39.179 33.120 23.237 1.00 14.27 3 VAL B N 1
ATOM 3353 C CA . VAL B 1 3 ? -38.554 31.984 23.900 1.00 12.04 3 VAL B CA 1
ATOM 3354 C C . VAL B 1 3 ? -39.281 31.600 25.187 1.00 13.34 3 VAL B C 1
ATOM 3355 O O . VAL B 1 3 ? -39.666 32.460 25.976 1.00 12.67 3 VAL B O 1
ATOM 3359 N N . LEU B 1 4 ? -39.467 30.299 25.388 1.00 12.55 4 LEU B N 1
ATOM 3360 C CA . LEU B 1 4 ? -40.140 29.802 26.579 1.00 10.24 4 LEU B CA 1
ATOM 3361 C C . LEU B 1 4 ? -39.201 28.929 27.405 1.00 11.00 4 LEU B C 1
ATOM 3362 O O . LEU B 1 4 ? -38.527 28.058 26.869 1.00 9.45 4 LEU B O 1
ATOM 3367 N N . VAL B 1 5 ? -39.151 29.189 28.706 1.00 8.72 5 VAL B N 1
ATOM 3368 C CA . VAL B 1 5 ? -38.340 28.395 29.617 1.00 9.29 5 VAL B CA 1
ATOM 3369 C C . VAL B 1 5 ? -39.340 27.635 30.482 1.00 9.22 5 VAL B C 1
ATOM 3370 O O . VAL B 1 5 ? -40.264 28.231 31.023 1.00 9.20 5 VAL B O 1
ATOM 3374 N N . VAL B 1 6 ? -39.163 26.322 30.600 1.00 9.54 6 VAL B N 1
ATOM 3375 C CA . VAL B 1 6 ? -40.069 25.500 31.401 1.00 8.49 6 VAL B CA 1
ATOM 3376 C C . VAL B 1 6 ? -39.414 25.120 32.722 1.00 9.25 6 VAL B C 1
ATOM 3377 O O . VAL B 1 6 ? -38.327 24.548 32.736 1.00 9.77 6 VAL B O 1
ATOM 3381 N N . GLY B 1 7 ? -40.071 25.452 33.832 1.00 9.02 7 GLY B N 1
ATOM 3382 C CA . GLY B 1 7 ? -39.515 25.145 35.140 1.00 10.44 7 GLY B CA 1
ATOM 3383 C C . GLY B 1 7 ? -39.798 26.259 36.133 1.00 11.50 7 GLY B C 1
ATOM 3384 O O . GLY B 1 7 ? -40.185 27.357 35.737 1.00 11.44 7 GLY B O 1
ATOM 3385 N N . ASN B 1 8 ? -39.585 25.994 37.419 1.00 11.39 8 ASN B N 1
ATOM 3386 C CA . ASN B 1 8 ? -39.883 26.992 38.451 1.00 11.12 8 ASN B CA 1
ATOM 3387 C C . ASN B 1 8 ? -38.776 27.295 39.449 1.00 11.69 8 ASN B C 1
ATOM 3388 O O . ASN B 1 8 ? -39.012 28.050 40.394 1.00 10.66 8 ASN B O 1
ATOM 3393 N N . GLY B 1 9 ? -37.586 26.735 39.246 1.00 10.81 9 GLY B N 1
ATOM 3394 C CA . GLY B 1 9 ? -36.522 26.931 40.215 1.00 10.28 9 GLY B CA 1
ATOM 3395 C C . GLY B 1 9 ? -35.308 27.767 39.868 1.00 11.36 9 GLY B C 1
ATOM 3396 O O . GLY B 1 9 ? -35.338 28.589 38.952 1.00 11.23 9 GLY B O 1
ATOM 3397 N N . GLY B 1 10 ? -34.238 27.545 40.630 1.00 10.79 10 GLY B N 1
ATOM 3398 C CA . GLY B 1 10 ? -32.998 28.277 40.446 1.00 11.27 10 GLY B CA 1
ATOM 3399 C C . GLY B 1 10 ? -32.358 28.047 39.098 1.00 10.90 10 GLY B C 1
ATOM 3400 O O . GLY B 1 10 ? -31.876 28.986 38.467 1.00 10.93 10 GLY B O 1
ATOM 3401 N N . ARG B 1 11 ? -32.337 26.791 38.666 1.00 8.72 11 ARG B N 1
ATOM 3402 C CA . ARG B 1 11 ? -31.780 26.430 37.369 1.00 9.56 11 ARG B CA 1
ATOM 3403 C C . ARG B 1 11 ? -32.481 27.233 36.276 1.00 10.82 11 ARG B C 1
ATOM 3404 O O . ARG B 1 11 ? -31.832 27.763 35.376 1.00 11.06 11 ARG B O 1
ATOM 3412 N N . GLU B 1 12 ? -33.803 27.327 36.365 1.00 10.22 12 GLU B N 1
ATOM 3413 C CA . GLU B 1 12 ? -34.576 28.060 35.367 1.00 10.02 12 GLU B CA 1
ATOM 3414 C C . GLU B 1 12 ? -34.318 29.565 35.428 1.00 10.32 12 GLU B C 1
ATOM 3415 O O . GLU B 1 12 ? -34.359 30.253 34.405 1.00 8.62 12 GLU B O 1
ATOM 3421 N N . HIS B 1 13 ? -34.066 30.093 36.620 1.00 8.84 13 HIS B N 1
ATOM 3422 C CA . HIS B 1 13 ? -33.782 31.517 36.706 1.00 10.43 13 HIS B CA 1
ATOM 3423 C C . HIS B 1 13 ? -32.451 31.766 35.982 1.00 9.85 13 HIS B C 1
ATOM 3424 O O . HIS B 1 13 ? -32.309 32.736 35.235 1.00 10.39 13 HIS B O 1
ATOM 3431 N N . ALA B 1 14 ? -31.483 30.879 36.195 1.00 10.50 14 ALA B N 1
ATOM 3432 C CA . ALA B 1 14 ? -30.182 31.015 35.546 1.00 10.66 14 ALA B CA 1
ATOM 3433 C C . ALA B 1 14 ? -30.358 30.957 34.031 1.00 11.54 14 ALA B C 1
ATOM 3434 O O . ALA B 1 14 ? -29.762 31.742 33.306 1.00 12.10 14 ALA B O 1
ATOM 3436 N N . ILE B 1 15 ? -31.182 30.022 33.559 1.00 12.17 15 ILE B N 1
ATOM 3437 C CA . ILE B 1 15 ? -31.436 29.880 32.120 1.00 12.14 15 ILE B CA 1
ATOM 3438 C C . ILE B 1 15 ? -32.060 31.146 31.535 1.00 11.87 15 ILE B C 1
ATOM 3439 O O . ILE B 1 15 ? -31.586 31.674 30.522 1.00 13.36 15 ILE B O 1
ATOM 3444 N N . ALA B 1 16 ? -33.116 31.634 32.177 1.00 8.55 16 ALA B N 1
ATOM 3445 C CA . ALA B 1 16 ? -33.805 32.840 31.719 1.00 9.90 16 ALA B CA 1
ATOM 3446 C C . ALA B 1 16 ? -32.864 34.036 31.792 1.00 11.69 16 ALA B C 1
ATOM 3447 O O . ALA B 1 16 ? -32.819 34.859 30.873 1.00 10.37 16 ALA B O 1
ATOM 3449 N N . TRP B 1 17 ? -32.129 34.125 32.900 1.00 15.78 17 TRP B N 1
ATOM 3450 C CA . TRP B 1 17 ? -31.171 35.205 33.136 1.00 18.29 17 TRP B CA 1
ATOM 3451 C C . TRP B 1 17 ? -30.171 35.273 31.986 1.00 19.72 17 TRP B C 1
ATOM 3452 O O . TRP B 1 17 ? -29.875 36.355 31.463 1.00 19.98 17 TRP B O 1
ATOM 3463 N N . LYS B 1 18 ? -29.661 34.111 31.586 1.00 18.63 18 LYS B N 1
ATOM 3464 C CA . LYS B 1 18 ? -28.695 34.033 30.498 1.00 20.06 18 LYS B CA 1
ATOM 3465 C C . LYS B 1 18 ? -29.369 34.367 29.164 1.00 19.30 18 LYS B C 1
ATOM 3466 O O . LYS B 1 18 ? -28.874 35.194 28.397 1.00 21.58 18 LYS B O 1
ATOM 3472 N N . VAL B 1 19 ? -30.497 33.719 28.890 1.00 15.64 19 VAL B N 1
ATOM 3473 C CA . VAL B 1 19 ? -31.229 33.956 27.655 1.00 15.34 19 VAL B CA 1
ATOM 3474 C C . VAL B 1 19 ? -31.611 35.431 27.481 1.00 15.38 19 VAL B C 1
ATOM 3475 O O . VAL B 1 19 ? -31.499 35.975 26.388 1.00 15.58 19 VAL B O 1
ATOM 3479 N N . ALA B 1 20 ? -32.052 36.073 28.558 1.00 16.89 20 ALA B N 1
ATOM 3480 C CA . ALA B 1 20 ? -32.459 37.478 28.504 1.00 18.70 20 ALA B CA 1
ATOM 3481 C C . ALA B 1 20 ? -31.326 38.403 28.057 1.00 19.66 20 ALA B C 1
ATOM 3482 O O . ALA B 1 20 ? -31.571 39.531 27.630 1.00 19.87 20 ALA B O 1
ATOM 3484 N N . GLN B 1 21 ? -30.091 37.927 28.158 1.00 22.21 21 GLN B N 1
ATOM 3485 C CA . GLN B 1 21 ? -28.937 38.726 27.756 1.00 24.00 21 GLN B CA 1
ATOM 3486 C C . GLN B 1 21 ? -28.704 38.716 26.243 1.00 24.55 21 GLN B C 1
ATOM 3487 O O . GLN B 1 21 ? -27.885 39.479 25.730 1.00 22.23 21 GLN B O 1
ATOM 3493 N N . SER B 1 22 ? -29.425 37.853 25.533 1.00 20.84 22 SER B N 1
ATOM 3494 C CA . SER B 1 22 ? -29.284 37.753 24.081 1.00 20.75 22 SER B CA 1
ATOM 3495 C C . SER B 1 22 ? -30.130 38.768 23.322 1.00 20.91 22 SER B C 1
ATOM 3496 O O . SER B 1 22 ? -31.312 38.960 23.617 1.00 21.05 22 SER B O 1
ATOM 3499 N N . PRO B 1 23 ? -29.533 39.445 22.330 1.00 26.41 23 PRO B N 1
ATOM 3500 C CA . PRO B 1 23 ? -30.291 40.432 21.556 1.00 26.56 23 PRO B CA 1
ATOM 3501 C C . PRO B 1 23 ? -31.317 39.753 20.648 1.00 27.50 23 PRO B C 1
ATOM 3502 O O . PRO B 1 23 ? -32.172 40.413 20.057 1.00 26.16 23 PRO B O 1
ATOM 3506 N N . LEU B 1 24 ? -31.226 38.430 20.551 1.00 24.54 24 LEU B N 1
ATOM 3507 C CA . LEU B 1 24 ? -32.134 37.645 19.716 1.00 24.80 24 LEU B CA 1
ATOM 3508 C C . LEU B 1 24 ? -33.569 37.567 20.244 1.00 25.14 24 LEU B C 1
ATOM 3509 O O . LEU B 1 24 ? -34.522 37.586 19.466 1.00 25.28 24 LEU B O 1
ATOM 3514 N N . VAL B 1 25 ? -33.724 37.486 21.563 1.00 25.24 25 VAL B N 1
ATOM 3515 C CA . VAL B 1 25 ? -35.049 37.373 22.168 1.00 25.34 25 VAL B CA 1
ATOM 3516 C C . VAL B 1 25 ? -35.781 38.705 22.289 1.00 25.13 25 VAL B C 1
ATOM 3517 O O . VAL B 1 25 ? -35.209 39.703 22.724 1.00 25.72 25 VAL B O 1
ATOM 3521 N N . LYS B 1 26 ? -37.051 38.710 21.899 1.00 24.27 26 LYS B N 1
ATOM 3522 C CA . LYS B 1 26 ? -37.872 39.913 21.967 1.00 24.79 26 LYS B CA 1
ATOM 3523 C C . LYS B 1 26 ? -38.995 39.715 22.978 1.00 24.01 26 LYS B C 1
ATOM 3524 O O . LYS B 1 26 ? -39.634 40.671 23.411 1.00 23.11 26 LYS B O 1
ATOM 3530 N N . GLU B 1 27 ? -39.236 38.460 23.342 1.00 22.70 27 GLU B N 1
ATOM 3531 C CA . GLU B 1 27 ? -40.265 38.110 24.317 1.00 20.57 27 GLU B CA 1
ATOM 3532 C C . GLU B 1 27 ? -39.820 36.828 25.012 1.00 19.39 27 GLU B C 1
ATOM 3533 O O . GLU B 1 27 ? -39.523 35.829 24.356 1.00 16.93 27 GLU B O 1
ATOM 3539 N N . LEU B 1 28 ? -39.761 36.868 26.338 1.00 19.08 28 LEU B N 1
ATOM 3540 C CA . LEU B 1 28 ? -39.335 35.712 27.120 1.00 17.55 28 LEU B CA 1
ATOM 3541 C C . LEU B 1 28 ? -40.461 35.253 28.040 1.00 16.47 28 LEU B C 1
ATOM 3542 O O . LEU B 1 28 ? -41.040 36.049 28.788 1.00 14.60 28 LEU B O 1
ATOM 3547 N N . TYR B 1 29 ? -40.770 33.960 27.974 1.00 11.02 29 TYR B N 1
ATOM 3548 C CA . TYR B 1 29 ? -41.828 33.369 28.777 1.00 10.84 29 TYR B CA 1
ATOM 3549 C C . TYR B 1 29 ? -41.258 32.295 29.696 1.00 9.73 29 TYR B C 1
ATOM 3550 O O . TYR B 1 29 ? -40.264 31.651 29.366 1.00 10.43 29 TYR B O 1
ATOM 3559 N N . VAL B 1 30 ? -41.882 32.116 30.854 1.00 12.29 30 VAL B N 1
ATOM 3560 C CA . VAL B 1 30 ? -41.460 31.074 31.782 1.00 11.38 30 VAL B CA 1
ATOM 3561 C C . VAL B 1 30 ? -42.744 30.406 32.272 1.00 12.39 30 VAL B C 1
ATOM 3562 O O . VAL B 1 30 ? -43.614 31.059 32.850 1.00 10.17 30 VAL B O 1
ATOM 3566 N N . ALA B 1 31 ? -42.933 29.104 32.244 1.00 13.44 31 ALA B N 1
ATOM 3567 C CA . ALA B 1 31 ? -44.072 28.310 32.688 1.00 14.51 31 ALA B CA 1
ATOM 3568 C C . ALA B 1 31 ? -43.640 27.518 33.892 1.00 16.14 31 ALA B C 1
ATOM 3569 O O . ALA B 1 31 ? -42.989 26.473 33.784 1.00 17.00 31 ALA B O 1
ATOM 3571 N N . LYS B 1 32 ? -43.881 27.736 35.168 1.00 16.20 32 LYS B N 1
ATOM 3572 C CA . LYS B 1 32 ? -44.613 28.827 35.772 1.00 16.05 32 LYS B CA 1
ATOM 3573 C C . LYS B 1 32 ? -43.563 29.860 36.139 1.00 15.67 32 LYS B C 1
ATOM 3574 O O . LYS B 1 32 ? -43.881 31.038 36.232 1.00 15.26 32 LYS B O 1
ATOM 3580 N N . GLY B 1 33 ? -42.425 29.378 36.642 1.00 13.82 33 GLY B N 1
ATOM 3581 C CA . GLY B 1 33 ? -41.285 30.174 37.064 1.00 12.82 33 GLY B CA 1
ATOM 3582 C C . GLY B 1 33 ? -41.439 30.528 38.533 1.00 11.99 33 GLY B C 1
ATOM 3583 O O . GLY B 1 33 ? -42.009 29.751 39.301 1.00 12.83 33 GLY B O 1
ATOM 3584 N N . ASN B 1 34 ? -40.934 31.694 38.932 1.00 12.10 34 ASN B N 1
ATOM 3585 C CA . ASN B 1 34 ? -41.035 32.147 40.320 1.00 11.88 34 ASN B CA 1
ATOM 3586 C C . ASN B 1 34 ? -40.874 33.671 40.390 1.00 13.24 34 ASN B C 1
ATOM 3587 O O . ASN B 1 34 ? -40.627 34.320 39.376 1.00 13.48 34 ASN B O 1
ATOM 3592 N N . ALA B 1 35 ? -41.001 34.241 41.585 1.00 13.22 35 ALA B N 1
ATOM 3593 C CA . ALA B 1 35 ? -40.901 35.689 41.738 1.00 14.59 35 ALA B CA 1
ATOM 3594 C C . ALA B 1 35 ? -39.671 36.329 41.087 1.00 13.70 35 ALA B C 1
ATOM 3595 O O . ALA B 1 35 ? -39.774 37.400 40.490 1.00 13.84 35 ALA B O 1
ATOM 3597 N N . GLY B 1 36 ? -38.519 35.678 41.202 1.00 12.98 36 GLY B N 1
ATOM 3598 C CA . GLY B 1 36 ? -37.302 36.221 40.615 1.00 11.69 36 GLY B CA 1
ATOM 3599 C C . GLY B 1 36 ? -37.302 36.215 39.094 1.00 14.32 36 GLY B C 1
ATOM 3600 O O . GLY B 1 36 ? -36.882 37.182 38.450 1.00 13.84 36 GLY B O 1
ATOM 3601 N N . ILE B 1 37 ? -37.778 35.126 38.507 1.00 10.88 37 ILE B N 1
ATOM 3602 C CA . ILE B 1 37 ? -37.813 35.040 37.055 1.00 11.53 37 ILE B CA 1
ATOM 3603 C C . ILE B 1 37 ? -38.890 35.949 36.462 1.00 13.21 37 ILE B C 1
ATOM 3604 O O . ILE B 1 37 ? -38.751 36.423 35.339 1.00 11.49 37 ILE B O 1
ATOM 3609 N N . TRP B 1 38 ? -39.951 36.214 37.222 1.00 14.53 38 TRP B N 1
ATOM 3610 C CA . TRP B 1 38 ? -41.026 37.066 36.723 1.00 15.82 38 TRP B CA 1
ATOM 3611 C C . TRP B 1 38 ? -40.589 38.508 36.508 1.00 17.16 38 TRP B C 1
ATOM 3612 O O . TRP B 1 38 ? -41.293 39.283 35.861 1.00 17.78 38 TRP B O 1
ATOM 3623 N N . GLU B 1 39 ? -39.424 38.866 37.036 1.00 16.98 39 GLU B N 1
ATOM 3624 C CA . GLU B 1 39 ? -38.916 40.222 36.862 1.00 18.60 39 GLU B CA 1
ATOM 3625 C C . GLU B 1 39 ? -38.367 40.376 35.446 1.00 19.07 39 GLU B C 1
ATOM 3626 O O . GLU B 1 39 ? -38.288 41.488 34.923 1.00 19.38 39 GLU B O 1
ATOM 3632 N N . ILE B 1 40 ? -38.002 39.258 34.820 1.00 16.00 40 ILE B N 1
ATOM 3633 C CA . ILE B 1 40 ? -37.446 39.303 33.471 1.00 15.30 40 ILE B CA 1
ATOM 3634 C C . ILE B 1 40 ? -38.161 38.438 32.436 1.00 15.00 40 ILE B C 1
ATOM 3635 O O . ILE B 1 40 ? -37.760 38.408 31.270 1.00 14.87 40 ILE B O 1
ATOM 3640 N N . ALA B 1 41 ? -39.213 37.737 32.849 1.00 14.11 41 ALA B N 1
ATOM 3641 C CA . ALA B 1 41 ? -39.941 36.878 31.923 1.00 16.03 41 ALA B CA 1
ATOM 3642 C C . ALA B 1 41 ? -41.435 36.887 32.189 1.00 17.75 41 ALA B C 1
ATOM 3643 O O . ALA B 1 41 ? -41.874 37.078 33.326 1.00 18.56 41 ALA B O 1
ATOM 3645 N N . LYS B 1 42 ? -42.216 36.679 31.136 1.00 18.26 42 LYS B N 1
ATOM 3646 C CA . LYS B 1 42 ? -43.661 36.656 31.274 1.00 19.30 42 LYS B CA 1
ATOM 3647 C C . LYS B 1 42 ? -44.103 35.342 31.906 1.00 18.02 42 LYS B C 1
ATOM 3648 O O . LYS B 1 42 ? -43.748 34.261 31.438 1.00 16.05 42 LYS B O 1
ATOM 3654 N N . ARG B 1 43 ? -44.873 35.453 32.980 1.00 18.04 43 ARG B N 1
ATOM 3655 C CA . ARG B 1 43 ? -45.388 34.298 33.698 1.00 18.72 43 ARG B CA 1
ATOM 3656 C C . ARG B 1 43 ? -46.456 33.576 32.877 1.00 17.81 43 ARG B C 1
ATOM 3657 O O . ARG B 1 43 ? -47.402 34.196 32.391 1.00 15.97 43 ARG B O 1
ATOM 3665 N N . VAL B 1 44 ? -46.285 32.268 32.710 1.00 13.71 44 VAL B N 1
ATOM 3666 C CA . VAL B 1 44 ? -47.253 31.445 31.988 1.00 12.38 44 VAL B CA 1
ATOM 3667 C C . VAL B 1 44 ? -47.768 30.457 33.023 1.00 12.82 44 VAL B C 1
ATOM 3668 O O . VAL B 1 44 ? -47.029 29.579 33.482 1.00 10.65 44 VAL B O 1
ATOM 3672 N N . ASP B 1 45 ? -49.031 30.610 33.401 1.00 18.90 45 ASP B N 1
ATOM 3673 C CA . ASP B 1 45 ? -49.617 29.766 34.428 1.00 22.50 45 ASP B CA 1
ATOM 3674 C C . ASP B 1 45 ? -49.988 28.356 33.992 1.00 22.11 45 ASP B C 1
ATOM 3675 O O . ASP B 1 45 ? -51.158 27.970 34.015 1.00 23.12 45 ASP B O 1
ATOM 3680 N N . ILE B 1 46 ? -48.983 27.587 33.597 1.00 18.93 46 ILE B N 1
ATOM 3681 C CA . ILE B 1 46 ? -49.197 26.207 33.189 1.00 18.54 46 ILE B CA 1
ATOM 3682 C C . ILE B 1 46 ? -48.135 25.359 33.879 1.00 16.93 46 ILE B C 1
ATOM 3683 O O . ILE B 1 46 ? -46.947 25.661 33.801 1.00 16.67 46 ILE B O 1
ATOM 3688 N N . SER B 1 47 ? -48.560 24.307 34.569 1.00 14.66 47 SER B N 1
ATOM 3689 C CA . SER B 1 47 ? -47.608 23.452 35.268 1.00 16.03 47 SER B CA 1
ATOM 3690 C C . SER B 1 47 ? -46.600 22.843 34.301 1.00 15.14 47 SER B C 1
ATOM 3691 O O . SER B 1 47 ? -46.950 22.472 33.179 1.00 15.83 47 SER B O 1
ATOM 3694 N N . PRO B 1 48 ? -45.326 22.750 34.715 1.00 14.14 48 PRO B N 1
ATOM 3695 C CA . PRO B 1 48 ? -44.310 22.166 33.835 1.00 14.71 48 PRO B CA 1
ATOM 3696 C C . PRO B 1 48 ? -44.669 20.744 33.409 1.00 13.65 48 PRO B C 1
ATOM 3697 O O . PRO B 1 48 ? -44.256 20.292 32.344 1.00 15.05 48 PRO B O 1
ATOM 3701 N N . THR B 1 49 ? -45.449 20.047 34.234 1.00 13.75 49 THR B N 1
ATOM 3702 C CA . THR B 1 49 ? -45.834 18.672 33.921 1.00 12.78 49 THR B CA 1
ATOM 3703 C C . THR B 1 49 ? -47.102 18.493 33.076 1.00 12.58 49 THR B C 1
ATOM 3704 O O . THR B 1 49 ? -47.470 17.363 32.748 1.00 11.42 49 THR B O 1
ATOM 3708 N N . ASP B 1 50 ? -47.782 19.590 32.744 1.00 11.53 50 ASP B N 1
ATOM 3709 C CA . ASP B 1 50 ? -48.961 19.514 31.872 1.00 11.37 50 ASP B CA 1
ATOM 3710 C C . ASP B 1 50 ? -48.338 19.735 30.492 1.00 10.62 50 ASP B C 1
ATOM 3711 O O . ASP B 1 50 ? -48.515 20.776 29.850 1.00 11.24 50 ASP B O 1
ATOM 3716 N N . VAL B 1 51 ? -47.590 18.729 30.062 1.00 12.13 51 VAL B N 1
ATOM 3717 C CA . VAL B 1 51 ? -46.838 18.767 28.817 1.00 11.21 51 VAL B CA 1
ATOM 3718 C C . VAL B 1 51 ? -47.574 19.101 27.524 1.00 13.37 51 VAL B C 1
ATOM 3719 O O . VAL B 1 51 ? -47.076 19.901 26.733 1.00 11.44 51 VAL B O 1
ATOM 3723 N N . GLU B 1 52 ? -48.743 18.519 27.277 1.00 13.85 52 GLU B N 1
ATOM 3724 C CA . GLU B 1 52 ? -49.394 18.882 26.026 1.00 15.88 52 GLU B CA 1
ATOM 3725 C C . GLU B 1 52 ? -50.073 20.240 26.130 1.00 14.04 52 GLU B C 1
ATOM 3726 O O . GLU B 1 52 ? -50.256 20.915 25.124 1.00 14.16 52 GLU B O 1
ATOM 3732 N N . LYS B 1 53 ? -50.421 20.657 27.343 1.00 12.98 53 LYS B N 1
ATOM 3733 C CA . LYS B 1 53 ? -51.025 21.973 27.512 1.00 14.83 53 LYS B CA 1
ATOM 3734 C C . LYS B 1 53 ? -49.930 23.011 27.222 1.00 12.90 53 LYS B C 1
ATOM 3735 O O . LYS B 1 53 ? -50.198 24.075 26.659 1.00 11.77 53 LYS B O 1
ATOM 3741 N N . LEU B 1 54 ? -48.691 22.691 27.593 1.00 12.11 54 LEU B N 1
ATOM 3742 C CA . LEU B 1 54 ? -47.555 23.586 27.331 1.00 11.06 54 LEU B CA 1
ATOM 3743 C C . LEU B 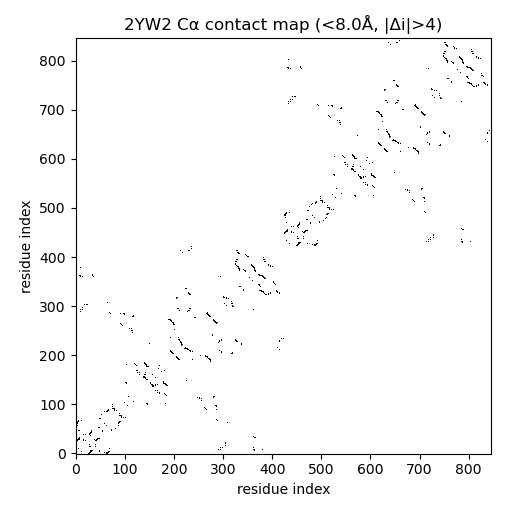1 54 ? -47.276 23.660 25.826 1.00 12.50 54 LEU B C 1
ATOM 3744 O O . LEU B 1 54 ? -46.973 24.733 25.283 1.00 10.92 54 LEU B O 1
ATOM 3749 N N . ALA B 1 55 ? -47.365 22.512 25.160 1.00 10.79 55 ALA B N 1
ATOM 3750 C CA . ALA B 1 55 ? -47.135 22.436 23.722 1.00 11.02 55 ALA B CA 1
ATOM 3751 C C . ALA B 1 55 ? -48.172 23.260 22.967 1.00 12.99 55 ALA B C 1
ATOM 3752 O O . ALA B 1 55 ? -47.840 23.971 22.017 1.00 11.77 55 ALA B O 1
ATOM 3754 N N . GLU B 1 56 ? -49.428 23.156 23.396 1.00 14.98 56 GLU B N 1
ATOM 3755 C CA . GLU B 1 56 ? -50.516 23.890 22.765 1.00 15.65 56 GLU B CA 1
ATOM 3756 C C . GLU B 1 56 ? -50.358 25.383 23.011 1.00 15.30 56 GLU B C 1
ATOM 3757 O O . GLU B 1 56 ? -50.681 26.193 22.144 1.00 13.85 56 GLU B O 1
ATOM 3763 N N . PHE B 1 57 ? -49.862 25.744 24.195 1.00 16.03 57 PHE B N 1
ATOM 3764 C CA . PHE B 1 57 ? -49.638 27.149 24.524 1.00 15.76 57 PHE B CA 1
ATOM 3765 C C . PHE B 1 57 ? -48.553 27.710 23.610 1.00 15.20 57 PHE B C 1
ATOM 3766 O O . PHE B 1 57 ? -48.719 28.778 23.016 1.00 14.46 57 PHE B O 1
ATOM 3774 N N . ALA B 1 58 ? -47.437 26.991 23.511 1.00 12.07 58 ALA B N 1
ATOM 3775 C CA . ALA B 1 58 ? -46.321 27.428 22.676 1.00 12.90 58 ALA B CA 1
ATOM 3776 C C . ALA B 1 58 ? -46.744 27.575 21.223 1.00 13.80 58 ALA B C 1
ATOM 3777 O O . ALA B 1 58 ? -46.345 28.522 20.539 1.00 12.37 58 ALA B O 1
ATOM 3779 N N . LYS B 1 59 ? -47.550 26.631 20.747 1.00 11.95 59 LYS B N 1
ATOM 3780 C CA . LYS B 1 59 ? -48.014 26.674 19.366 1.00 14.66 59 LYS B CA 1
ATOM 3781 C C . LYS B 1 59 ? -48.920 27.880 19.122 1.00 15.03 59 LYS B C 1
ATOM 3782 O O . LYS B 1 59 ? -48.720 28.623 18.164 1.00 15.50 59 LYS B O 1
ATOM 3788 N N . ASN B 1 60 ? -49.907 28.072 19.990 1.00 19.57 60 ASN B N 1
ATOM 3789 C CA . ASN B 1 60 ? -50.844 29.187 19.851 1.00 22.17 60 ASN B CA 1
ATOM 3790 C C . ASN B 1 60 ? -50.205 30.561 20.040 1.00 22.30 60 ASN B C 1
ATOM 3791 O O . ASN B 1 60 ? -50.604 31.526 19.394 1.00 23.02 60 ASN B O 1
ATOM 3796 N N . GLU B 1 61 ? -49.216 30.643 20.923 1.00 19.91 61 GLU B N 1
ATOM 3797 C CA . GLU B 1 61 ? -48.536 31.903 21.218 1.00 19.01 61 GLU B CA 1
ATOM 3798 C C . GLU B 1 61 ? -47.440 32.215 20.209 1.00 18.78 61 GLU B C 1
ATOM 3799 O O . GLU B 1 61 ? -46.945 33.340 20.141 1.00 19.28 61 GLU B O 1
ATOM 3805 N N . GLY B 1 62 ? -47.057 31.212 19.423 1.00 18.10 62 GLY B N 1
ATOM 3806 C CA . GLY B 1 62 ? -46.013 31.403 18.437 1.00 16.68 62 GLY B CA 1
ATOM 3807 C C . GLY B 1 62 ? -44.604 31.349 19.004 1.00 18.24 62 GLY B C 1
ATOM 3808 O O . GLY B 1 62 ? -43.709 32.028 18.503 1.00 17.65 62 GLY B O 1
ATOM 3809 N N . VAL B 1 63 ? -44.396 30.548 20.049 1.00 18.21 63 VAL B N 1
ATOM 3810 C CA . VAL B 1 63 ? -43.071 30.420 20.653 1.00 16.19 63 VAL B CA 1
ATOM 3811 C C . VAL B 1 63 ? -42.110 29.774 19.663 1.00 17.86 63 VAL B C 1
ATOM 3812 O O . VAL B 1 63 ? -42.372 28.691 19.135 1.00 18.45 63 VAL B O 1
ATOM 3816 N N . ASP B 1 64 ? -40.990 30.447 19.419 1.00 16.96 64 ASP B N 1
ATOM 3817 C CA . ASP B 1 64 ? -39.997 29.969 18.474 1.00 18.30 64 ASP B CA 1
ATOM 3818 C C . ASP B 1 64 ? -39.040 28.908 19.002 1.00 17.55 64 ASP B C 1
ATOM 3819 O O . ASP B 1 64 ? -38.565 28.064 18.243 1.00 17.70 64 ASP B O 1
ATOM 3824 N N . PHE B 1 65 ? -38.762 28.944 20.298 1.00 13.53 65 PHE B N 1
ATOM 3825 C CA . PHE B 1 65 ? -37.819 27.996 20.874 1.00 11.36 65 PHE B CA 1
ATOM 3826 C C . PHE B 1 65 ? -38.148 27.790 22.345 1.00 11.00 65 PHE B C 1
ATOM 3827 O O . PHE B 1 65 ? -38.437 28.745 23.060 1.00 13.39 65 PHE B O 1
ATOM 3835 N N . THR B 1 66 ? -38.094 26.541 22.796 1.00 13.35 66 THR B N 1
ATOM 3836 C CA . THR B 1 66 ? -38.392 26.221 24.183 1.00 11.65 66 THR B CA 1
ATOM 3837 C C . THR B 1 66 ? -37.238 25.455 24.829 1.00 12.59 66 THR B C 1
ATOM 3838 O O . THR B 1 66 ? -36.684 24.532 24.237 1.00 11.09 66 THR B O 1
ATOM 3842 N N . ILE B 1 67 ? -36.874 25.862 26.044 1.00 10.30 67 ILE B N 1
ATOM 3843 C CA . ILE B 1 67 ? -35.787 25.225 26.788 1.00 10.56 67 ILE B CA 1
ATOM 3844 C C . ILE B 1 67 ? -36.372 24.606 28.051 1.00 9.79 67 ILE B C 1
ATOM 3845 O O . ILE B 1 67 ? -36.968 25.308 28.864 1.00 11.12 67 ILE B O 1
ATOM 3850 N N . VAL B 1 68 ? -36.205 23.297 28.222 1.00 8.28 68 VAL B N 1
ATOM 3851 C CA . VAL B 1 68 ? -36.752 22.632 29.397 1.00 10.09 68 VAL B CA 1
ATOM 3852 C C . VAL B 1 68 ? -35.744 22.499 30.529 1.00 9.92 68 VAL B C 1
ATOM 3853 O O . VAL B 1 68 ? -34.635 22.011 30.337 1.00 9.37 68 VAL B O 1
ATOM 3857 N N . GLY B 1 69 ? -36.146 22.917 31.722 1.00 11.34 69 GLY B N 1
ATOM 3858 C CA . GLY B 1 69 ? -35.241 22.825 32.849 1.00 11.61 69 GLY B CA 1
ATOM 3859 C C . GLY B 1 69 ? -35.278 21.537 33.654 1.00 11.81 69 GLY B C 1
ATOM 3860 O O . GLY B 1 69 ? -34.255 20.862 33.782 1.00 13.44 69 GLY B O 1
ATOM 3861 N N . PRO B 1 70 ? -36.446 21.157 34.202 1.00 10.14 70 PRO B N 1
ATOM 3862 C CA . PRO B 1 70 ? -36.582 19.942 35.010 1.00 9.17 70 PRO B CA 1
ATOM 3863 C C . PRO B 1 70 ? -36.781 18.612 34.302 1.00 9.41 70 PRO B C 1
ATOM 3864 O O . PRO B 1 70 ? -37.158 18.557 33.134 1.00 9.91 70 PRO B O 1
ATOM 3868 N N . GLU B 1 71 ? -36.534 17.543 35.052 1.00 8.43 71 GLU B N 1
ATOM 3869 C CA . GLU B 1 71 ? -36.637 16.184 34.547 1.00 10.11 71 GLU B CA 1
ATOM 3870 C C . GLU B 1 71 ? -38.048 15.643 34.312 1.00 9.83 71 GLU B C 1
ATOM 3871 O O . GLU B 1 71 ? -38.289 14.962 33.320 1.00 9.70 71 GLU B O 1
ATOM 3877 N N . ALA B 1 72 ? -38.977 15.938 35.217 1.00 9.16 72 ALA B N 1
ATOM 3878 C CA . ALA B 1 72 ? -40.337 15.413 35.088 1.00 11.33 72 ALA B CA 1
ATOM 3879 C C . ALA B 1 72 ? -40.961 15.634 33.711 1.00 10.72 72 ALA B C 1
ATOM 3880 O O . ALA B 1 72 ? -41.436 14.685 33.086 1.00 11.31 72 ALA B O 1
ATOM 3882 N N . PRO B 1 73 ? -40.974 16.885 33.218 1.00 9.80 73 PRO B N 1
ATOM 3883 C CA . PRO B 1 73 ? -41.562 17.153 31.898 1.00 9.98 73 PRO B CA 1
ATOM 3884 C C . PRO B 1 73 ? -40.899 16.328 30.791 1.00 10.00 73 PRO B C 1
ATOM 3885 O O . PRO B 1 73 ? -41.559 15.868 29.863 1.00 9.04 73 PRO B O 1
ATOM 3889 N N . LEU B 1 74 ? -39.588 16.143 30.893 1.00 10.78 74 LEU B N 1
ATOM 3890 C CA . LEU B 1 74 ? -38.842 15.385 29.891 1.00 10.10 74 LEU B CA 1
ATOM 3891 C C . LEU B 1 74 ? -39.174 13.896 29.897 1.00 10.13 74 LEU B C 1
ATOM 3892 O O . LEU B 1 74 ? -39.403 13.281 28.845 1.00 9.59 74 LEU B O 1
ATOM 3897 N N . VAL B 1 75 ? -39.186 13.313 31.086 1.00 9.04 75 VAL B N 1
ATOM 3898 C CA . VAL B 1 75 ? -39.504 11.902 31.218 1.00 11.16 75 VAL B CA 1
ATOM 3899 C C . VAL B 1 75 ? -40.950 11.658 30.794 1.00 12.19 75 VAL B C 1
ATOM 3900 O O . VAL B 1 75 ? -41.289 10.568 30.330 1.00 11.24 75 VAL B O 1
ATOM 3904 N N . GLU B 1 76 ? -41.794 12.681 30.932 1.00 11.41 76 GLU B N 1
ATOM 3905 C CA . GLU B 1 76 ? -43.204 12.557 30.543 1.00 13.51 76 GLU B CA 1
ATOM 3906 C C . GLU B 1 76 ? -43.437 12.762 29.047 1.00 13.98 76 GLU B C 1
ATOM 3907 O O . GLU B 1 76 ? -44.570 12.648 28.569 1.00 15.94 76 GLU B O 1
ATOM 3913 N N . GLY B 1 77 ? -42.378 13.093 28.316 1.00 10.65 77 GLY B N 1
ATOM 3914 C CA . GLY B 1 77 ? -42.499 13.271 26.878 1.00 8.44 77 GLY B CA 1
ATOM 3915 C C . GLY B 1 77 ? -42.883 14.647 26.361 1.00 10.51 77 GLY B C 1
ATOM 3916 O O . GLY B 1 77 ? -43.510 14.761 25.304 1.00 10.11 77 GLY B O 1
ATOM 3917 N N . ILE B 1 78 ? -42.514 15.700 27.080 1.00 9.56 78 ILE B N 1
ATOM 3918 C CA . ILE B 1 78 ? -42.844 17.047 26.625 1.00 9.10 78 ILE B CA 1
ATOM 3919 C C . ILE B 1 78 ? -42.227 17.310 25.254 1.00 9.51 78 ILE B C 1
ATOM 3920 O O . ILE B 1 78 ? -42.834 17.975 24.411 1.00 10.91 78 ILE B O 1
ATOM 3925 N N . VAL B 1 79 ? -41.026 16.783 25.022 1.00 8.40 79 VAL B N 1
ATOM 3926 C CA . VAL B 1 79 ? -40.359 17.002 23.744 1.00 8.12 79 VAL B CA 1
ATOM 3927 C C . VAL B 1 79 ? -41.184 16.413 22.594 1.00 9.89 79 VAL B C 1
ATOM 3928 O O . VAL B 1 79 ? -41.361 17.048 21.554 1.00 7.03 79 VAL B O 1
ATOM 3932 N N . ASP B 1 80 ? -41.711 15.212 22.798 1.00 9.54 80 ASP B N 1
ATOM 3933 C CA . ASP B 1 80 ? -42.525 14.559 21.775 1.00 10.82 80 ASP B CA 1
ATOM 3934 C C . ASP B 1 80 ? -43.788 15.363 21.502 1.00 11.41 80 ASP B C 1
ATOM 3935 O O . ASP B 1 80 ? -44.222 15.467 20.353 1.00 12.02 80 ASP B O 1
ATOM 3940 N N . GLU B 1 81 ? -44.379 15.935 22.552 1.00 7.86 81 GLU B N 1
ATOM 3941 C CA . GLU B 1 81 ? -45.600 16.728 22.390 1.00 9.96 81 GLU B CA 1
ATOM 3942 C C . GLU B 1 81 ? -45.331 18.003 21.588 1.00 8.96 81 GLU B C 1
ATOM 3943 O O . GLU B 1 81 ? -46.209 18.479 20.859 1.00 7.88 81 GLU B O 1
ATOM 3949 N N . PHE B 1 82 ? -44.132 18.564 21.733 1.00 11.17 82 PHE B N 1
ATOM 3950 C CA . PHE B 1 82 ? -43.778 19.773 20.988 1.00 11.41 82 PHE B CA 1
ATOM 3951 C C . PHE B 1 82 ? -43.491 19.419 19.526 1.00 12.37 82 PHE B C 1
ATOM 3952 O O . PHE B 1 82 ? -43.906 20.141 18.612 1.00 13.09 82 PHE B O 1
ATOM 3960 N N . GLU B 1 83 ? -42.783 18.312 19.311 1.00 9.60 83 GLU B N 1
ATOM 3961 C CA . GLU B 1 83 ? -42.464 17.849 17.961 1.00 11.84 83 GLU B CA 1
ATOM 3962 C C . GLU B 1 83 ? -43.750 17.490 17.224 1.00 11.12 83 GLU B C 1
ATOM 3963 O O . GLU B 1 83 ? -43.843 17.664 16.010 1.00 12.41 83 GLU B O 1
ATOM 3969 N N . LYS B 1 84 ? -44.731 16.966 17.953 1.00 8.67 84 LYS B N 1
ATOM 3970 C CA . LYS B 1 84 ? -45.995 16.582 17.334 1.00 10.24 84 LYS B CA 1
ATOM 3971 C C . LYS B 1 84 ? -46.668 17.798 16.706 1.00 11.02 84 LYS B C 1
ATOM 3972 O O . LYS B 1 84 ? -47.434 17.667 15.755 1.00 9.38 84 LYS B O 1
ATOM 3978 N N . ARG B 1 85 ? -46.364 18.980 17.236 1.00 9.89 85 ARG B N 1
ATOM 3979 C CA . ARG B 1 85 ? -46.955 20.228 16.748 1.00 10.18 85 ARG B CA 1
ATOM 3980 C C . ARG B 1 85 ? -45.978 21.077 15.930 1.00 11.96 85 ARG B C 1
ATOM 3981 O O . ARG B 1 85 ? -46.222 22.269 15.678 1.00 11.27 85 ARG B O 1
ATOM 3989 N N . GLY B 1 86 ? -44.876 20.449 15.518 1.00 11.78 86 GLY B N 1
ATOM 3990 C CA . GLY B 1 86 ? -43.864 21.114 14.712 1.00 12.19 86 GLY B CA 1
ATOM 3991 C C . GLY B 1 86 ? -43.107 22.228 15.412 1.00 13.07 86 GLY B C 1
ATOM 3992 O O . GLY B 1 86 ? -42.696 23.199 14.777 1.00 13.41 86 GLY B O 1
ATOM 3993 N N . LEU B 1 87 ? -42.893 22.081 16.714 1.00 11.91 87 LEU B N 1
ATOM 3994 C CA . LEU B 1 87 ? -42.187 23.091 17.498 1.00 12.46 87 LEU B CA 1
ATOM 3995 C C . LEU B 1 87 ? -40.750 22.701 17.826 1.00 13.55 87 LEU B C 1
ATOM 3996 O O . LEU B 1 87 ? -40.443 21.521 17.985 1.00 12.97 87 LEU B O 1
ATOM 4001 N N . LYS B 1 88 ? -39.874 23.701 17.939 1.00 12.50 88 LYS B N 1
ATOM 4002 C CA . LYS B 1 88 ? -38.473 23.462 18.277 1.00 13.44 88 LYS B CA 1
ATOM 4003 C C . LYS B 1 88 ? -38.307 23.532 19.795 1.00 13.75 88 LYS B C 1
ATOM 4004 O O . LYS B 1 88 ? -38.647 24.542 20.425 1.00 14.78 88 LYS B O 1
ATOM 4010 N N . ILE B 1 89 ? -37.781 22.462 20.381 1.00 11.63 89 ILE B N 1
ATOM 4011 C CA . ILE B 1 89 ? -37.594 22.414 21.825 1.00 12.54 89 ILE B CA 1
ATOM 4012 C C . ILE B 1 89 ? -36.275 21.727 22.152 1.00 12.36 89 ILE B C 1
ATOM 4013 O O . ILE B 1 89 ? -35.922 20.724 21.534 1.00 12.63 89 ILE B O 1
ATOM 4018 N N . PHE B 1 90 ? -35.538 22.284 23.110 1.00 10.02 90 PHE B N 1
ATOM 4019 C CA . PHE B 1 90 ? -34.253 21.724 23.502 1.00 12.20 90 PHE B CA 1
ATOM 4020 C C . PHE B 1 90 ? -34.412 20.770 24.686 1.00 12.82 90 PHE B C 1
ATOM 4021 O O . PHE B 1 90 ? -34.707 21.195 25.809 1.00 10.83 90 PHE B O 1
ATOM 4029 N N . GLY B 1 91 ? -34.202 19.484 24.414 1.00 12.28 91 GLY B N 1
ATOM 4030 C CA . GLY B 1 91 ? -34.330 18.453 25.427 1.00 11.25 91 GLY B CA 1
ATOM 4031 C C . GLY B 1 91 ? -34.552 17.105 24.753 1.00 9.85 91 GLY B C 1
ATOM 4032 O O . GLY B 1 91 ? -34.983 17.053 23.604 1.00 10.32 91 GLY B O 1
ATOM 4033 N N . PRO B 1 92 ? -34.275 15.992 25.439 1.00 10.35 92 PRO B N 1
ATOM 4034 C CA . PRO B 1 92 ? -34.461 14.664 24.849 1.00 10.16 92 PRO B CA 1
ATOM 4035 C C . PRO B 1 92 ? -35.918 14.220 24.761 1.00 9.96 92 PRO B C 1
ATOM 4036 O O . PRO B 1 92 ? -36.744 14.614 25.585 1.00 8.54 92 PRO B O 1
ATOM 4040 N N . ASN B 1 93 ? -36.230 13.410 23.754 1.00 10.18 93 ASN B N 1
ATOM 4041 C CA . ASN B 1 93 ? -37.587 12.896 23.609 1.00 12.39 93 ASN B CA 1
ATOM 4042 C C . ASN B 1 93 ? -37.795 11.848 24.707 1.00 12.01 93 ASN B C 1
ATOM 4043 O O . ASN B 1 93 ? -36.855 11.498 25.424 1.00 12.99 93 ASN B O 1
ATOM 4048 N N . LYS B 1 94 ? -39.016 11.339 24.833 1.00 11.13 94 LYS B N 1
ATOM 4049 C CA . LYS B 1 94 ? -39.323 10.387 25.896 1.00 11.26 94 LYS B CA 1
ATOM 4050 C C . LYS B 1 94 ? -38.430 9.151 25.989 1.00 11.97 94 LYS B C 1
ATOM 4051 O O . LYS B 1 94 ? -38.060 8.732 27.089 1.00 13.34 94 LYS B O 1
ATOM 4057 N N . GLU B 1 95 ? -38.080 8.570 24.849 1.00 10.33 95 GLU B N 1
ATOM 4058 C CA . GLU B 1 95 ? -37.232 7.384 24.834 1.00 11.45 95 GLU B CA 1
ATOM 4059 C C . GLU B 1 95 ? -35.834 7.696 25.385 1.00 10.84 95 GLU B C 1
ATOM 4060 O O . GLU B 1 95 ? -35.315 6.965 26.237 1.00 10.59 95 GLU B O 1
ATOM 4066 N N . ALA B 1 96 ? -35.238 8.789 24.909 1.00 11.14 96 ALA B N 1
ATOM 4067 C CA . ALA B 1 96 ? -33.902 9.188 25.354 1.00 12.62 96 ALA B CA 1
ATOM 4068 C C . ALA B 1 96 ? -33.878 9.585 26.825 1.00 12.46 96 ALA B C 1
ATOM 4069 O O . ALA B 1 96 ? -32.872 9.391 27.516 1.00 13.81 96 ALA B O 1
ATOM 4071 N N . ALA B 1 97 ? -34.986 10.139 27.303 1.00 12.32 97 ALA B N 1
ATOM 4072 C CA . ALA B 1 97 ? -35.079 10.577 28.691 1.00 9.24 97 ALA B CA 1
ATOM 4073 C C . ALA B 1 97 ? -35.062 9.400 29.662 1.00 11.24 97 ALA B C 1
ATOM 4074 O O . ALA B 1 97 ? -34.962 9.595 30.870 1.00 10.96 97 ALA B O 1
ATOM 4076 N N . LYS B 1 98 ? -35.165 8.180 29.136 1.00 9.28 98 LYS B N 1
ATOM 4077 C CA . LYS B 1 98 ? -35.150 6.992 29.989 1.00 9.97 98 LYS B CA 1
ATOM 4078 C C . LYS B 1 98 ? -33.812 6.824 30.691 1.00 10.59 98 LYS B C 1
ATOM 4079 O O . LYS B 1 98 ? -33.718 6.121 31.701 1.00 10.57 98 LYS B O 1
ATOM 4085 N N . LEU B 1 99 ? -32.771 7.458 30.155 1.00 11.12 99 LEU B N 1
ATOM 4086 C CA . LEU B 1 99 ? -31.468 7.371 30.795 1.00 11.74 99 LEU B CA 1
ATOM 4087 C C . LEU B 1 99 ? -31.582 7.931 32.209 1.00 11.52 99 LEU B C 1
ATOM 4088 O O . LEU B 1 99 ? -30.794 7.569 33.082 1.00 11.72 99 LEU B O 1
ATOM 4093 N N . GLU B 1 100 ? -32.555 8.817 32.438 1.00 9.55 100 GLU B N 1
ATOM 4094 C CA . GLU B 1 100 ? -32.768 9.345 33.787 1.00 9.59 100 GLU B CA 1
ATOM 4095 C C . GLU B 1 100 ? -34.046 8.749 34.366 1.00 10.67 100 GLU B C 1
ATOM 4096 O O . GLU B 1 100 ? -34.089 8.388 35.540 1.00 10.68 100 GLU B O 1
ATOM 4102 N N . GLY B 1 101 ? -35.072 8.650 33.519 1.00 10.26 101 GLY B N 1
ATOM 4103 C CA . GLY B 1 101 ? -36.376 8.147 33.926 1.00 11.10 101 GLY B CA 1
ATOM 4104 C C . GLY B 1 101 ? -36.479 6.747 34.496 1.00 12.14 101 GLY B C 1
ATOM 4105 O O . GLY B 1 101 ? -37.399 6.453 35.269 1.00 12.41 101 GLY B O 1
ATOM 4106 N N . SER B 1 102 ? -35.554 5.877 34.113 1.00 9.66 102 SER B N 1
ATOM 4107 C CA . SER B 1 102 ? -35.564 4.507 34.606 1.00 9.39 102 SER B CA 1
ATOM 4108 C C . SER B 1 102 ? -34.157 4.039 34.955 1.00 11.83 102 SER B C 1
ATOM 4109 O O . SER B 1 102 ? -33.311 3.879 34.074 1.00 12.37 102 SER B O 1
ATOM 4112 N N . LYS B 1 103 ? -33.915 3.828 36.246 1.00 15.40 103 LYS B N 1
ATOM 4113 C CA . LYS B 1 103 ? -32.614 3.373 36.727 1.00 18.09 103 LYS B CA 1
ATOM 4114 C C . LYS B 1 103 ? -32.247 2.033 36.107 1.00 18.11 103 LYS B C 1
ATOM 4115 O O 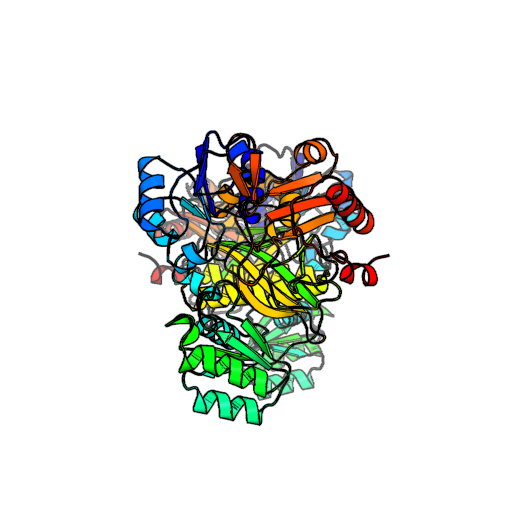. LYS B 1 103 ? -31.092 1.806 35.747 1.00 19.48 103 LYS B O 1
ATOM 4121 N N . ALA B 1 104 ? -33.232 1.148 35.992 1.00 18.44 104 ALA B N 1
ATOM 4122 C CA . ALA B 1 104 ? -32.999 -0.172 35.413 1.00 18.43 104 ALA B CA 1
ATOM 4123 C C . ALA B 1 104 ? -32.522 -0.035 33.969 1.00 18.45 104 ALA B C 1
ATOM 4124 O O . ALA B 1 104 ? -31.607 -0.739 33.537 1.00 19.13 104 ALA B O 1
ATOM 4126 N N . PHE B 1 105 ? -33.153 0.867 33.225 1.00 14.11 105 PHE B N 1
ATOM 4127 C CA . PHE B 1 105 ? -32.781 1.111 31.837 1.00 13.51 105 PHE B CA 1
ATOM 4128 C C . PHE B 1 105 ? -31.348 1.645 31.812 1.00 11.63 105 PHE B C 1
ATOM 4129 O O . PHE B 1 105 ? -30.496 1.166 31.053 1.00 11.12 105 PHE B O 1
ATOM 4137 N N . ALA B 1 106 ? -31.091 2.640 32.659 1.00 10.98 106 ALA B N 1
ATOM 4138 C CA . ALA B 1 106 ? -29.779 3.271 32.733 1.00 11.81 106 ALA B CA 1
ATOM 4139 C C . ALA B 1 106 ? -28.656 2.316 33.131 1.00 10.42 106 ALA B C 1
ATOM 4140 O O . ALA B 1 106 ? -27.588 2.314 32.515 1.00 11.12 106 ALA B O 1
ATOM 4142 N N . LYS B 1 107 ? -28.886 1.519 34.167 1.00 11.43 107 LYS B N 1
ATOM 4143 C CA . LYS B 1 107 ? -27.863 0.585 34.625 1.00 11.76 107 LYS B CA 1
ATOM 4144 C C . LYS B 1 107 ? -27.598 -0.511 33.596 1.00 13.35 107 LYS B C 1
ATOM 4145 O O . LYS B 1 107 ? -26.450 -0.880 33.357 1.00 13.29 107 LYS B O 1
ATOM 4151 N N . THR B 1 108 ? -28.663 -1.028 32.988 1.00 13.40 108 THR B N 1
ATOM 4152 C CA . THR B 1 108 ? -28.529 -2.075 31.983 1.00 13.71 108 THR B CA 1
ATOM 4153 C C . THR B 1 108 ? -27.753 -1.526 30.791 1.00 13.46 108 THR B C 1
ATOM 4154 O O . THR B 1 108 ? -26.904 -2.208 30.211 1.00 15.11 108 THR B O 1
ATOM 4158 N N . PHE B 1 109 ? -28.053 -0.281 30.435 1.00 11.24 109 PHE B N 1
ATOM 4159 C CA . PHE B 1 109 ? -27.395 0.411 29.332 1.00 11.95 109 PHE B CA 1
ATOM 4160 C C . PHE B 1 109 ? -25.894 0.547 29.624 1.00 10.86 109 PHE B C 1
ATOM 4161 O O . PHE B 1 109 ? -25.043 0.233 28.783 1.00 10.71 109 PHE B O 1
ATOM 4169 N N . MET B 1 110 ? -25.569 1.018 30.822 1.00 12.45 110 MET B N 1
ATOM 4170 C CA . MET B 1 110 ? -24.169 1.191 31.202 1.00 13.27 110 MET B CA 1
ATOM 4171 C C . MET B 1 110 ? -23.398 -0.125 31.193 1.00 14.28 110 MET B C 1
ATOM 4172 O O . MET B 1 110 ? -22.238 -0.175 30.776 1.00 13.02 110 MET B O 1
ATOM 4177 N N . LYS B 1 111 ? -24.043 -1.188 31.652 1.00 12.26 111 LYS B N 1
ATOM 4178 C CA . LYS B 1 111 ? -23.401 -2.495 31.677 1.00 14.53 111 LYS B CA 1
ATOM 4179 C C . LYS B 1 111 ? -23.134 -2.950 30.254 1.00 13.08 111 LYS B C 1
ATOM 4180 O O . LYS B 1 111 ? -22.042 -3.419 29.935 1.00 15.08 111 LYS B O 1
ATOM 4186 N N . LYS B 1 112 ? -24.135 -2.798 29.395 1.00 15.09 112 LYS B N 1
ATOM 4187 C CA . LYS B 1 112 ? -24.019 -3.208 28.002 1.00 15.67 112 LYS B CA 1
ATOM 4188 C C . LYS B 1 112 ? -22.938 -2.463 27.226 1.00 15.68 112 LYS B C 1
ATOM 4189 O O . LYS B 1 112 ? -22.283 -3.038 26.357 1.00 15.82 112 LYS B O 1
ATOM 4195 N N . TYR B 1 113 ? -22.739 -1.188 27.546 1.00 13.31 113 TYR B N 1
ATOM 4196 C CA . TYR B 1 113 ? -21.761 -0.391 26.824 1.00 13.35 113 TYR B CA 1
ATOM 4197 C C . TYR B 1 113 ? -20.469 -0.064 27.567 1.00 13.44 113 TYR B C 1
ATOM 4198 O O . TYR B 1 113 ? -19.724 0.829 27.164 1.00 15.60 113 TYR B O 1
ATOM 4207 N N . GLY B 1 114 ? -20.208 -0.810 28.637 1.00 14.12 114 GLY B N 1
ATOM 4208 C CA . GLY B 1 114 ? -18.987 -0.643 29.408 1.00 15.08 114 GLY B CA 1
ATOM 4209 C C . GLY B 1 114 ? -18.765 0.694 30.079 1.00 14.39 114 GLY B C 1
ATOM 4210 O O . GLY B 1 114 ? -17.627 1.171 30.176 1.00 14.91 114 GLY B O 1
ATOM 4211 N N . ILE B 1 115 ? -19.843 1.307 30.547 1.00 12.72 115 ILE B N 1
ATOM 4212 C CA . ILE B 1 115 ? -19.731 2.587 31.224 1.00 11.62 115 ILE B CA 1
ATOM 4213 C C . ILE B 1 115 ? -19.517 2.327 32.714 1.00 13.07 115 ILE B C 1
ATOM 4214 O O . ILE B 1 115 ? -20.287 1.601 33.347 1.00 11.26 115 ILE B O 1
ATOM 4219 N N . PRO B 1 116 ? -18.446 2.903 33.287 1.00 13.21 116 PRO B N 1
ATOM 4220 C CA . PRO B 1 116 ? -18.108 2.741 34.706 1.00 14.73 116 PRO B CA 1
ATOM 4221 C C . PRO B 1 116 ? -19.233 3.197 35.621 1.00 13.48 116 PRO B C 1
ATOM 4222 O O . PRO B 1 116 ? -19.704 4.330 35.519 1.00 13.12 116 PRO B O 1
ATOM 4226 N N . THR B 1 117 ? -19.657 2.317 36.522 1.00 14.03 117 THR B N 1
ATOM 4227 C CA . THR B 1 117 ? -20.738 2.643 37.441 1.00 15.72 117 THR B CA 1
ATOM 4228 C C . THR B 1 117 ? -20.705 1.664 38.622 1.00 17.34 117 THR B C 1
ATOM 4229 O O . THR B 1 117 ? -19.869 0.761 38.653 1.00 17.34 117 THR B O 1
ATOM 4233 N N . ALA B 1 118 ? -21.596 1.840 39.596 1.00 15.96 118 ALA B N 1
ATOM 4234 C CA . ALA B 1 118 ? -21.623 0.946 40.757 1.00 16.27 118 ALA B CA 1
ATOM 4235 C C . ALA B 1 118 ? -22.203 -0.418 40.404 1.00 17.05 118 ALA B C 1
ATOM 4236 O O . ALA B 1 118 ? -23.159 -0.510 39.628 1.00 16.49 118 ALA B O 1
ATOM 4238 N N . ARG B 1 119 ? -21.624 -1.475 40.974 1.00 17.40 119 ARG B N 1
ATOM 4239 C CA . ARG B 1 119 ? -22.115 -2.831 40.737 1.00 18.75 119 ARG B CA 1
ATOM 4240 C C . ARG B 1 119 ? -23.538 -2.862 41.295 1.00 18.23 119 ARG B C 1
ATOM 4241 O O . ARG B 1 119 ? -23.803 -2.304 42.364 1.00 18.08 119 ARG B O 1
ATOM 4249 N N . TYR B 1 120 ? -24.449 -3.515 40.580 1.00 17.71 120 TYR B N 1
ATOM 4250 C CA . TYR B 1 120 ? -25.852 -3.501 40.983 1.00 18.04 120 TYR B CA 1
ATOM 4251 C C . TYR B 1 120 ? -26.651 -4.768 40.693 1.00 17.94 120 TYR B C 1
ATOM 4252 O O . TYR B 1 120 ? -26.169 -5.711 40.073 1.00 19.00 120 TYR B O 1
ATOM 4261 N N . GLU B 1 121 ? -27.904 -4.741 41.138 1.00 19.85 121 GLU B N 1
ATOM 4262 C CA . GLU B 1 121 ? -28.866 -5.816 40.934 1.00 21.25 121 GLU B CA 1
ATOM 4263 C C . GLU B 1 121 ? -30.242 -5.148 40.887 1.00 21.14 121 GLU B C 1
ATOM 4264 O O . GLU B 1 121 ? -30.494 -4.200 41.625 1.00 21.37 121 GLU B O 1
ATOM 4270 N N . VAL B 1 122 ? -31.122 -5.628 40.014 1.00 20.68 122 VAL B N 1
ATOM 4271 C CA . VAL B 1 122 ? -32.466 -5.061 39.895 1.00 22.08 122 VAL B CA 1
ATOM 4272 C C . VAL B 1 122 ? -33.486 -5.997 40.553 1.00 22.32 122 VAL B C 1
ATOM 4273 O O . VAL B 1 122 ? -33.324 -7.209 40.516 1.00 22.20 122 VAL B O 1
ATOM 4277 N N . PHE B 1 123 ? -34.531 -5.436 41.153 1.00 25.84 123 PHE B N 1
ATOM 4278 C CA . PHE B 1 123 ? -35.544 -6.252 41.824 1.00 28.00 123 PHE B CA 1
ATOM 4279 C C . PHE B 1 123 ? -36.961 -5.694 41.733 1.00 28.33 123 PHE B C 1
ATOM 4280 O O . PHE B 1 123 ? -37.167 -4.480 41.717 1.00 27.40 123 PHE B O 1
ATOM 4288 N N . THR B 1 124 ? -37.931 -6.604 41.692 1.00 28.20 124 THR B N 1
ATOM 4289 C CA . THR B 1 124 ? -39.345 -6.242 41.659 1.00 29.51 124 THR B CA 1
ATOM 4290 C C . THR B 1 124 ? -40.028 -7.000 42.799 1.00 30.97 124 THR B C 1
ATOM 4291 O O . THR B 1 124 ? -41.149 -6.680 43.196 1.00 31.48 124 THR B O 1
ATOM 4295 N N . ASP B 1 125 ? -39.334 -8.006 43.325 1.00 32.88 125 ASP B N 1
ATOM 4296 C CA . ASP B 1 125 ? -39.862 -8.810 44.425 1.00 34.01 125 ASP B CA 1
ATOM 4297 C C . ASP B 1 125 ? -39.191 -8.421 45.740 1.00 34.08 125 ASP B C 1
ATOM 4298 O O . ASP B 1 125 ? -37.964 -8.456 45.852 1.00 33.65 125 ASP B O 1
ATOM 4303 N N . PHE B 1 126 ? -40.003 -8.063 46.731 1.00 30.38 126 PHE B N 1
ATOM 4304 C CA . PHE B 1 126 ? -39.503 -7.643 48.041 1.00 31.58 126 PHE B CA 1
ATOM 4305 C C . PHE B 1 126 ? -38.586 -8.654 48.725 1.00 32.51 126 PHE B C 1
ATOM 4306 O O . PHE B 1 126 ? -37.497 -8.299 49.181 1.00 31.52 126 PHE B O 1
ATOM 4314 N N . GLU B 1 127 ? -39.032 -9.904 48.812 1.00 35.83 127 GLU B N 1
ATOM 4315 C CA . GLU B 1 127 ? -38.238 -10.947 49.456 1.00 37.64 127 GLU B CA 1
ATOM 4316 C C . GLU B 1 127 ? -36.836 -11.065 48.876 1.00 36.88 127 GLU B C 1
ATOM 4317 O O . GLU B 1 127 ? -35.846 -11.024 49.608 1.00 36.19 127 GLU B O 1
ATOM 4323 N N . LYS B 1 128 ? -36.756 -11.213 47.560 1.00 31.21 128 LYS B N 1
ATOM 4324 C CA . LYS B 1 128 ? -35.471 -11.338 46.888 1.00 30.64 128 LYS B CA 1
ATOM 4325 C C . LYS B 1 128 ? -34.603 -10.104 47.126 1.00 29.59 128 LYS B C 1
ATOM 4326 O O . LYS B 1 128 ? -33.381 -10.211 47.227 1.00 28.52 128 LYS B O 1
ATOM 4332 N N . ALA B 1 129 ? -35.234 -8.936 47.218 1.00 26.55 129 ALA B N 1
ATOM 4333 C CA . ALA B 1 129 ? -34.500 -7.694 47.442 1.00 26.06 129 ALA B CA 1
ATOM 4334 C C . ALA B 1 129 ? -33.959 -7.638 48.867 1.00 25.88 129 ALA B C 1
ATOM 4335 O O . ALA B 1 129 ? -32.804 -7.271 49.084 1.00 24.28 129 ALA B O 1
ATOM 4337 N N . LYS B 1 130 ? -34.799 -7.995 49.834 1.00 26.05 130 LYS B N 1
ATOM 4338 C CA . LYS B 1 130 ? -34.390 -7.995 51.236 1.00 27.53 130 LYS B CA 1
ATOM 4339 C C . LYS B 1 130 ? -33.326 -9.069 51.421 1.00 28.19 130 LYS B C 1
ATOM 4340 O O . LYS B 1 130 ? -32.351 -8.882 52.149 1.00 28.86 130 LYS B O 1
ATOM 4346 N N . GLU B 1 131 ? -33.533 -10.194 50.748 1.00 38.92 131 GLU B N 1
ATOM 4347 C CA . GLU B 1 131 ? -32.620 -11.327 50.802 1.00 38.97 131 GLU B CA 1
ATOM 4348 C C . GLU B 1 131 ? -31.237 -10.916 50.292 1.00 37.97 131 GLU B C 1
ATOM 4349 O O . GLU B 1 131 ? -30.213 -11.392 50.782 1.00 37.27 131 GLU B O 1
ATOM 4355 N N . TYR B 1 132 ? -31.223 -10.026 49.304 1.00 31.20 132 TYR B N 1
ATOM 4356 C CA . TYR B 1 132 ? -29.983 -9.547 48.702 1.00 29.90 132 TYR B CA 1
ATOM 4357 C C . TYR B 1 132 ? -29.194 -8.599 49.608 1.00 29.67 132 TYR B C 1
ATOM 4358 O O . TYR B 1 132 ? -27.976 -8.729 49.737 1.00 29.56 132 TYR B O 1
ATOM 4367 N N . VAL B 1 133 ? -29.880 -7.646 50.230 1.00 28.96 133 VAL B N 1
ATOM 4368 C CA . VAL B 1 133 ? -29.202 -6.695 51.104 1.00 29.08 133 VAL B CA 1
ATOM 4369 C C . VAL B 1 133 ? -28.691 -7.365 52.374 1.00 29.66 133 VAL B C 1
ATOM 4370 O O . VAL B 1 133 ? -27.741 -6.888 53.000 1.00 28.62 133 VAL B O 1
ATOM 4374 N N . GLU B 1 134 ? -29.326 -8.469 52.758 1.00 35.62 134 GLU B N 1
ATOM 4375 C CA . GLU B 1 134 ? -28.902 -9.195 53.946 1.00 36.75 134 GLU B CA 1
ATOM 4376 C C . GLU B 1 134 ? -27.622 -9.957 53.617 1.00 35.82 134 GLU B C 1
ATOM 4377 O O . GLU B 1 134 ? -26.794 -10.203 54.490 1.00 38.19 134 GLU B O 1
ATOM 4383 N N . LYS B 1 135 ? -27.457 -10.307 52.345 1.00 32.86 135 LYS B N 1
ATOM 4384 C CA . LYS B 1 135 ? -26.274 -11.034 51.886 1.00 31.88 135 LYS B CA 1
ATOM 4385 C C . LYS B 1 135 ? -25.072 -10.111 51.682 1.00 31.77 135 LYS B C 1
ATOM 4386 O O . LYS B 1 135 ? -23.973 -10.395 52.162 1.00 30.35 135 LYS B O 1
ATOM 4392 N N . VAL B 1 136 ? -25.287 -9.005 50.971 1.00 25.60 136 VAL B N 1
ATOM 4393 C CA . VAL B 1 136 ? -24.218 -8.052 50.697 1.00 23.76 136 VAL B CA 1
ATOM 4394 C C . VAL B 1 136 ? -23.947 -7.114 51.870 1.00 22.54 136 VAL B C 1
ATOM 4395 O O . VAL B 1 136 ? -22.847 -6.583 52.005 1.00 21.25 136 VAL B O 1
ATOM 4399 N N . GLY B 1 137 ? -24.952 -6.905 52.712 1.00 24.24 137 GLY B N 1
ATOM 4400 C CA . GLY B 1 137 ? -24.779 -6.042 53.868 1.00 23.33 137 GLY B CA 1
ATOM 4401 C C . GLY B 1 137 ? -24.756 -4.552 53.577 1.00 25.01 137 GLY B C 1
ATOM 4402 O O . GLY B 1 137 ? -25.018 -4.120 52.451 1.00 23.84 137 GLY B O 1
ATOM 4403 N N . ALA B 1 138 ? -24.438 -3.767 54.602 1.00 25.63 138 ALA B N 1
ATOM 4404 C CA . ALA B 1 138 ? -24.376 -2.315 54.481 1.00 27.09 138 ALA B CA 1
ATOM 4405 C C . ALA B 1 138 ? -22.940 -1.843 54.665 1.00 27.20 138 ALA B C 1
ATOM 4406 O O . ALA B 1 138 ? -22.120 -2.551 55.248 1.00 28.32 138 ALA B O 1
ATOM 4408 N N . PRO B 1 139 ? -22.612 -0.634 54.176 1.00 24.67 139 PRO B N 1
ATOM 4409 C CA . PRO B 1 139 ? -23.494 0.303 53.474 1.00 23.57 139 PRO B CA 1
ATOM 4410 C C . PRO B 1 139 ? -23.933 -0.205 52.105 1.00 22.39 139 PRO B C 1
ATOM 4411 O O . PRO B 1 139 ? -23.217 -0.962 51.448 1.00 22.43 139 PRO B O 1
ATOM 4415 N N . ILE B 1 140 ? -25.118 0.221 51.684 1.00 22.75 140 ILE B N 1
ATOM 4416 C CA . ILE B 1 140 ? -25.668 -0.178 50.399 1.00 21.63 140 ILE B CA 1
ATOM 4417 C C . ILE B 1 140 ? -26.663 0.898 49.969 1.00 21.58 140 ILE B C 1
ATOM 4418 O O . ILE B 1 140 ? -27.245 1.578 50.814 1.00 22.65 140 ILE B O 1
ATOM 4423 N N . VAL B 1 141 ? -26.849 1.056 48.661 1.00 19.63 141 VAL B N 1
ATOM 4424 C CA . VAL B 1 141 ? -27.758 2.070 48.130 1.00 19.06 141 VAL B CA 1
ATOM 4425 C C . VAL B 1 141 ? -28.997 1.463 47.465 1.00 19.27 141 VAL B C 1
ATOM 4426 O O . VAL B 1 141 ? -28.891 0.601 46.589 1.00 17.96 141 VAL B O 1
ATOM 4430 N N . VAL B 1 142 ? -30.171 1.926 47.893 1.00 15.52 142 VAL B N 1
ATOM 4431 C CA . VAL B 1 142 ? -31.449 1.447 47.371 1.00 15.36 142 VAL B CA 1
ATOM 4432 C C . VAL B 1 142 ? -32.100 2.574 46.573 1.00 15.64 142 VAL B C 1
ATOM 4433 O O . VAL B 1 142 ? -32.245 3.686 47.084 1.00 14.80 142 VAL B O 1
ATOM 4437 N N . LYS B 1 143 ? -32.501 2.286 45.336 1.00 20.21 143 LYS B N 1
ATOM 4438 C CA . LYS B 1 143 ? -33.112 3.310 44.486 1.00 19.23 143 LYS B CA 1
ATOM 4439 C C . LYS B 1 143 ? -34.380 2.876 43.761 1.00 20.07 143 LYS B C 1
ATOM 4440 O O . LYS B 1 143 ? -34.452 1.781 43.193 1.00 20.60 143 LYS B O 1
ATOM 4446 N N . ALA B 1 144 ? -35.383 3.746 43.774 1.00 17.62 144 ALA B N 1
ATOM 4447 C CA . ALA B 1 144 ? -36.624 3.466 43.065 1.00 18.05 144 ALA B CA 1
ATOM 4448 C C . ALA B 1 144 ? -36.260 3.549 41.586 1.00 17.86 144 ALA B C 1
ATOM 4449 O O . ALA B 1 144 ? -35.309 4.236 41.216 1.00 14.80 144 ALA B O 1
ATOM 4451 N N . ASP B 1 145 ? -37.003 2.851 40.740 1.00 17.25 145 ASP B N 1
ATOM 4452 C CA . ASP B 1 145 ? -36.703 2.877 39.316 1.00 18.09 145 ASP B CA 1
ATOM 4453 C C . ASP B 1 145 ? -37.028 4.225 38.672 1.00 16.92 145 ASP B C 1
ATOM 4454 O O . ASP B 1 145 ? -36.224 4.764 37.907 1.00 15.57 145 ASP B O 1
ATOM 4459 N N . GLY B 1 146 ? -38.197 4.773 38.996 1.00 18.86 146 GLY B N 1
ATOM 4460 C CA . GLY B 1 146 ? -38.612 6.038 38.403 1.00 17.77 146 GLY B CA 1
ATOM 4461 C C . GLY B 1 146 ? -38.430 7.290 39.244 1.00 20.50 146 GLY B C 1
ATOM 4462 O O . GLY B 1 146 ? -37.881 7.242 40.346 1.00 18.95 146 GLY B O 1
ATOM 4463 N N . LEU B 1 147 ? -38.900 8.420 38.718 1.00 19.53 147 LEU B N 1
ATOM 4464 C CA . LEU B 1 147 ? -38.785 9.694 39.420 1.00 21.71 147 LEU B CA 1
ATOM 4465 C C . LEU B 1 147 ? -39.571 9.634 40.723 1.00 23.47 147 LEU B C 1
ATOM 4466 O O . LEU B 1 147 ? -40.643 9.033 40.779 1.00 23.17 147 LEU B O 1
ATOM 4471 N N . ALA B 1 148 ? -39.037 10.259 41.767 1.00 29.26 148 ALA B N 1
ATOM 4472 C CA . ALA B 1 148 ? -39.695 10.252 43.070 1.00 31.53 148 ALA B CA 1
ATOM 4473 C C . ALA B 1 148 ? -39.462 11.546 43.847 1.00 31.38 148 ALA B C 1
ATOM 4474 O O . ALA B 1 148 ? -39.280 11.526 45.065 1.00 32.28 148 ALA B O 1
ATOM 4476 N N . ALA B 1 149 ? -39.467 12.665 43.134 1.00 37.93 149 ALA B N 1
ATOM 4477 C CA . ALA B 1 149 ? -39.272 13.979 43.742 1.00 37.35 149 ALA B CA 1
ATOM 4478 C C . ALA B 1 149 ? -38.086 14.062 44.704 1.00 37.14 149 ALA B C 1
ATOM 4479 O O . ALA B 1 149 ? -38.156 14.756 45.718 1.00 36.72 149 ALA B O 1
ATOM 4481 N N . GLY B 1 150 ? -37.004 13.354 44.394 1.00 25.13 150 GLY B N 1
ATOM 4482 C CA . GLY B 1 150 ? -35.821 13.400 45.239 1.00 24.21 150 GLY B CA 1
ATOM 4483 C C . GLY B 1 150 ? -35.775 12.440 46.417 1.00 24.24 150 GLY B C 1
ATOM 4484 O O . GLY B 1 150 ? -34.862 12.509 47.246 1.00 21.87 150 GLY B O 1
ATOM 4485 N N . LYS B 1 151 ? -36.749 11.540 46.496 1.00 22.08 151 LYS B N 1
ATOM 4486 C CA . LYS B 1 151 ? -36.797 10.577 47.591 1.00 23.71 151 LYS B CA 1
ATOM 4487 C C . LYS B 1 151 ? -36.576 9.151 47.091 1.00 22.80 151 LYS B C 1
ATOM 4488 O O . LYS B 1 151 ? -36.679 8.196 47.861 1.00 23.39 151 LYS B O 1
ATOM 4494 N N . GLY B 1 152 ? -36.261 9.016 45.807 1.00 23.45 152 GLY B N 1
ATOM 4495 C CA . GLY B 1 152 ? -36.063 7.702 45.224 1.00 22.33 152 GLY B CA 1
ATOM 4496 C C . GLY B 1 152 ? -34.732 7.005 45.448 1.00 21.98 152 GLY B C 1
ATOM 4497 O O . GLY B 1 152 ? -34.671 5.779 45.401 1.00 22.43 152 GLY B O 1
ATOM 4498 N N . ALA B 1 153 ? -33.666 7.767 45.672 1.00 23.27 153 ALA B N 1
ATOM 4499 C CA . ALA B 1 153 ? -32.343 7.180 45.888 1.00 24.22 153 ALA B CA 1
ATOM 4500 C C . ALA B 1 153 ? -31.899 7.375 47.334 1.00 23.87 153 ALA B C 1
ATOM 4501 O O . ALA B 1 153 ? -31.687 8.503 47.776 1.00 25.71 153 ALA B O 1
ATOM 4503 N N . VAL B 1 154 ? -31.739 6.275 48.063 1.00 20.21 154 VAL B N 1
ATOM 4504 C CA . VAL B 1 154 ? -31.361 6.351 49.468 1.00 20.14 154 VAL B CA 1
ATOM 4505 C C . VAL B 1 154 ? -30.115 5.559 49.852 1.00 20.66 154 VAL B C 1
ATOM 4506 O O . VAL B 1 154 ? -30.024 4.359 49.590 1.00 19.83 154 VAL B O 1
ATOM 4510 N N . VAL B 1 155 ? -29.161 6.238 50.482 1.00 23.55 155 VAL B N 1
ATOM 4511 C CA . VAL B 1 155 ? -27.940 5.589 50.950 1.00 24.54 155 VAL B CA 1
ATOM 4512 C C . VAL B 1 155 ? -28.285 4.962 52.300 1.00 24.77 155 VAL B C 1
ATOM 4513 O O . VAL B 1 155 ? -28.670 5.662 53.239 1.00 24.19 155 VAL B O 1
ATOM 4517 N N . CYS B 1 156 ? -28.147 3.643 52.392 1.00 20.98 156 CYS B N 1
ATOM 4518 C CA . CYS B 1 156 ? -28.485 2.932 53.620 1.00 20.92 156 CYS B CA 1
ATOM 4519 C C . CYS B 1 156 ? -27.264 2.480 54.413 1.00 20.26 156 CYS B C 1
ATOM 4520 O O . CYS B 1 156 ? -26.536 1.583 53.994 1.00 19.27 156 CYS B O 1
ATOM 4523 N N . GLU B 1 157 ? -27.058 3.113 55.565 1.00 26.72 157 GLU B N 1
ATOM 4524 C CA . GLU B 1 157 ? -25.926 2.813 56.435 1.00 28.06 157 GLU B CA 1
ATOM 4525 C C . GLU B 1 157 ? -26.073 1.500 57.202 1.00 28.17 157 GLU B C 1
ATOM 4526 O O . GLU B 1 157 ? -25.102 0.999 57.764 1.00 28.34 157 GLU B O 1
ATOM 4532 N N . THR B 1 158 ? -27.284 0.955 57.234 1.00 25.27 158 THR B N 1
ATOM 4533 C CA . THR B 1 158 ? -27.533 -0.307 57.925 1.00 26.40 158 THR B CA 1
ATOM 4534 C C . THR B 1 158 ? -28.457 -1.174 57.088 1.00 26.49 158 THR B C 1
ATOM 4535 O O . THR B 1 158 ? -29.135 -0.680 56.188 1.00 26.83 158 THR B O 1
ATOM 4539 N N . VAL B 1 159 ? -28.480 -2.467 57.390 1.00 23.35 159 VAL B N 1
ATOM 4540 C CA . VAL B 1 159 ? -29.342 -3.393 56.671 1.00 23.54 159 VAL B CA 1
ATOM 4541 C C . VAL B 1 159 ? -30.806 -3.086 56.975 1.00 25.31 159 VAL B C 1
ATOM 4542 O O . VAL B 1 159 ? -31.671 -3.211 56.103 1.00 24.57 159 VAL B O 1
ATOM 4546 N N . GLU B 1 160 ? -31.078 -2.679 58.214 1.00 25.80 160 GLU B N 1
ATOM 4547 C CA . GLU B 1 160 ? -32.437 -2.355 58.635 1.00 27.63 160 GLU B CA 1
ATOM 4548 C C . GLU B 1 160 ? -32.985 -1.173 57.838 1.00 26.47 160 GLU B C 1
ATOM 4549 O O . GLU B 1 160 ? -34.141 -1.174 57.424 1.00 25.28 160 GLU B O 1
ATOM 4555 N N . LYS B 1 161 ? -32.142 -0.167 57.639 1.00 25.67 161 LYS B N 1
ATOM 4556 C CA . LYS B 1 161 ? -32.518 1.020 56.878 1.00 25.98 161 LYS B CA 1
ATOM 4557 C C . LYS B 1 161 ? -32.845 0.618 55.443 1.00 25.41 161 LYS B C 1
ATOM 4558 O O . LYS B 1 161 ? -33.776 1.147 54.832 1.00 24.54 161 LYS B O 1
ATOM 4564 N N . ALA B 1 162 ? -32.075 -0.330 54.915 1.00 26.99 162 ALA B N 1
ATOM 4565 C CA . ALA B 1 162 ? -32.266 -0.806 53.552 1.00 26.45 162 ALA B CA 1
ATOM 4566 C C . ALA B 1 162 ? -33.581 -1.565 53.396 1.00 26.77 162 ALA B C 1
ATOM 4567 O O . ALA B 1 162 ? -34.330 -1.328 52.447 1.00 25.12 162 ALA B O 1
ATOM 4569 N N . ILE B 1 163 ? -33.868 -2.476 54.321 1.00 24.71 163 ILE B N 1
ATOM 4570 C CA . ILE B 1 163 ? -35.109 -3.241 54.241 1.00 26.73 163 ILE B CA 1
ATOM 4571 C C . ILE B 1 163 ? -36.308 -2.315 54.428 1.00 27.02 163 ILE B C 1
ATOM 4572 O O . ILE B 1 163 ? -37.340 -2.488 53.779 1.00 27.44 163 ILE B O 1
ATOM 4577 N N . GLU B 1 164 ? -36.167 -1.330 55.313 1.00 29.84 164 GLU B N 1
ATOM 4578 C CA . GLU B 1 164 ? -37.242 -0.377 55.567 1.00 31.50 164 GLU B CA 1
ATOM 4579 C C . GLU B 1 164 ? -37.601 0.347 54.277 1.00 30.99 164 GLU B C 1
ATOM 4580 O O . GLU B 1 164 ? -38.777 0.490 53.937 1.00 30.21 164 GLU B O 1
ATOM 4586 N N . THR B 1 165 ? -36.574 0.800 53.562 1.00 33.77 165 THR B N 1
ATOM 4587 C CA . THR B 1 165 ? -36.775 1.518 52.311 1.00 32.23 165 THR B CA 1
ATOM 4588 C C . THR B 1 165 ? -37.386 0.607 51.255 1.00 31.40 165 THR B C 1
ATOM 4589 O O . THR B 1 165 ? -38.301 1.006 50.537 1.00 31.66 165 THR B O 1
ATOM 4593 N N . LEU B 1 166 ? -36.884 -0.621 51.162 1.00 23.26 166 LEU B N 1
ATOM 4594 C CA . LEU B 1 166 ? -37.408 -1.572 50.190 1.00 23.29 166 LEU B CA 1
ATOM 4595 C C . LEU B 1 166 ? -38.887 -1.804 50.461 1.00 24.03 166 LEU B C 1
ATOM 4596 O O . LEU B 1 166 ? -39.691 -1.912 49.535 1.00 24.68 166 LEU B O 1
ATOM 4601 N N . ASP B 1 167 ? -39.244 -1.872 51.738 1.00 31.68 167 ASP B N 1
ATOM 4602 C CA . ASP B 1 167 ? -40.631 -2.090 52.123 1.00 32.39 167 ASP B CA 1
ATOM 4603 C C . ASP B 1 167 ? -41.512 -0.959 51.599 1.00 32.51 167 ASP B C 1
ATOM 4604 O O . ASP B 1 167 ? -42.565 -1.207 51.005 1.00 32.25 167 ASP B O 1
ATOM 4609 N N . ARG B 1 168 ? -41.075 0.277 51.823 1.00 34.21 168 ARG B N 1
ATOM 4610 C CA . ARG B 1 168 ? -41.817 1.450 51.372 1.00 34.98 168 ARG B CA 1
ATOM 4611 C C . ARG B 1 168 ? -41.967 1.465 49.854 1.00 34.05 168 ARG B C 1
ATOM 4612 O O . ARG B 1 168 ? -43.032 1.800 49.329 1.00 33.96 168 ARG B O 1
ATOM 4620 N N . PHE B 1 169 ? -40.893 1.110 49.154 1.00 24.99 169 PHE B N 1
ATOM 4621 C CA . PHE B 1 169 ? -40.893 1.106 47.694 1.00 24.01 169 PHE B CA 1
ATOM 4622 C C . PHE B 1 169 ? -41.690 -0.027 47.059 1.00 23.97 169 PHE B C 1
ATOM 4623 O O . PHE B 1 169 ? -42.619 0.212 46.289 1.00 22.81 169 PHE B O 1
ATOM 4631 N N . LEU B 1 170 ? -41.318 -1.259 47.387 1.00 24.64 170 LEU B N 1
ATOM 4632 C CA . LEU B 1 170 ? -41.961 -2.438 46.816 1.00 26.97 170 LEU B CA 1
ATOM 4633 C C . LEU B 1 170 ? -43.285 -2.874 47.444 1.00 28.77 170 LEU B C 1
ATOM 4634 O O . LEU B 1 170 ? -44.224 -3.221 46.727 1.00 29.79 170 LEU B O 1
ATOM 4639 N N . ASN B 1 171 ? -43.367 -2.859 48.771 1.00 35.37 171 ASN B N 1
ATOM 4640 C CA . ASN B 1 171 ? -44.592 -3.275 49.446 1.00 37.30 171 ASN B CA 1
ATOM 4641 C C . ASN B 1 171 ? -45.649 -2.177 49.516 1.00 38.03 171 ASN B C 1
ATOM 4642 O O . ASN B 1 171 ? -46.794 -2.383 49.109 1.00 37.95 171 ASN B O 1
ATOM 4647 N N . LYS B 1 172 ? -45.270 -1.015 50.036 1.00 38.03 172 LYS B N 1
ATOM 4648 C CA . LYS B 1 172 ? -46.202 0.101 50.149 1.00 39.89 172 LYS B CA 1
ATOM 4649 C C . LYS B 1 172 ? -46.383 0.853 48.831 1.00 39.53 172 LYS B C 1
ATOM 4650 O O . LYS B 1 172 ? -47.332 1.623 48.678 1.00 39.05 172 LYS B O 1
ATOM 4656 N N . LYS B 1 173 ? -45.474 0.628 47.884 1.00 30.93 173 LYS B N 1
ATOM 4657 C CA . LYS B 1 173 ? -45.540 1.287 46.580 1.00 30.29 173 LYS B CA 1
ATOM 4658 C C . LYS B 1 173 ? -45.773 2.790 46.737 1.00 28.10 173 LYS B C 1
ATOM 4659 O O . LYS B 1 173 ? -46.607 3.383 46.047 1.00 26.50 173 LYS B O 1
ATOM 4665 N N . ILE B 1 174 ? -45.023 3.399 47.650 1.00 30.37 174 ILE B N 1
ATOM 4666 C CA . ILE B 1 174 ? -45.132 4.826 47.933 1.00 29.75 174 ILE B CA 1
ATOM 4667 C C . ILE B 1 174 ? -45.065 5.718 46.690 1.00 28.74 174 ILE B C 1
ATOM 4668 O O . ILE B 1 174 ? -45.697 6.775 46.648 1.00 28.14 174 ILE B O 1
ATOM 4673 N N . PHE B 1 175 ? -44.305 5.297 45.682 1.00 28.02 175 PHE B N 1
ATOM 4674 C CA . PHE B 1 175 ? -44.180 6.085 44.462 1.00 28.01 175 PHE B CA 1
ATOM 4675 C C . PHE B 1 175 ? -44.865 5.428 43.272 1.00 28.50 175 PHE B C 1
ATOM 4676 O O . PHE B 1 175 ? -44.429 5.584 42.131 1.00 28.46 175 PHE B O 1
ATOM 4684 N N . GLY B 1 176 ? -45.942 4.696 43.534 1.00 30.40 176 GLY B N 1
ATOM 4685 C CA . GLY B 1 176 ? -46.650 4.044 42.452 1.00 30.61 176 GLY B CA 1
ATOM 4686 C C . GLY B 1 176 ? -45.737 3.136 41.652 1.00 31.30 176 GLY B C 1
ATOM 4687 O O . GLY B 1 176 ? -44.890 2.442 42.219 1.00 31.20 176 GLY B O 1
ATOM 4688 N N . LYS B 1 177 ? -45.897 3.144 40.332 1.00 26.43 177 LYS B N 1
ATOM 4689 C CA . LYS B 1 177 ? -45.089 2.298 39.463 1.00 27.32 177 LYS B CA 1
ATOM 4690 C C . LYS B 1 177 ? -43.602 2.631 39.548 1.00 26.46 177 LYS B C 1
ATOM 4691 O O . LYS B 1 177 ? -42.748 1.781 39.284 1.00 25.59 177 LYS B O 1
ATOM 4697 N N . SER B 1 178 ? -43.299 3.867 39.924 1.00 26.04 178 SER B N 1
ATOM 4698 C CA . SER B 1 178 ? -41.920 4.313 40.039 1.00 25.71 178 SER B CA 1
ATOM 4699 C C . SER B 1 178 ? -41.126 3.508 41.070 1.00 24.54 178 SER B C 1
ATOM 4700 O O . SER B 1 178 ? -39.898 3.444 40.997 1.00 23.95 178 SER B O 1
ATOM 4703 N N . SER B 1 179 ? -41.817 2.893 42.026 1.00 22.75 179 SER B N 1
ATOM 4704 C CA . SER B 1 179 ? -41.128 2.103 43.044 1.00 23.54 179 SER B CA 1
ATOM 4705 C C . SER B 1 179 ? -41.469 0.616 42.998 1.00 23.54 179 SER B C 1
ATOM 4706 O O . SER B 1 179 ? -41.098 -0.133 43.897 1.00 22.78 179 SER B O 1
ATOM 4709 N N . GLU B 1 180 ? -42.170 0.186 41.954 1.00 27.67 180 GLU B N 1
ATOM 4710 C CA . GLU B 1 180 ? -42.527 -1.227 41.825 1.00 29.25 180 GLU B CA 1
ATOM 4711 C C . GLU B 1 180 ? -41.321 -2.000 41.304 1.00 28.49 180 GLU B C 1
ATOM 4712 O O . GLU B 1 180 ? -41.359 -3.221 41.151 1.00 26.27 180 GLU B O 1
ATOM 4718 N N . ARG B 1 181 ? -40.251 -1.266 41.024 1.00 25.01 181 ARG B N 1
ATOM 4719 C CA . ARG B 1 181 ? -39.002 -1.845 40.550 1.00 25.22 181 ARG B CA 1
ATOM 4720 C C . ARG B 1 181 ? -37.897 -1.031 41.208 1.00 23.53 181 ARG B C 1
ATOM 4721 O O . ARG B 1 181 ? -37.994 0.194 41.299 1.00 23.23 181 ARG B O 1
ATOM 4729 N N . VAL B 1 182 ? -36.854 -1.702 41.679 1.00 22.85 182 VAL B N 1
ATOM 4730 C CA . VAL B 1 182 ? -35.763 -0.999 42.338 1.00 20.77 182 VAL B CA 1
ATOM 4731 C C . VAL B 1 182 ? -34.386 -1.464 41.900 1.00 20.26 182 VAL B C 1
ATOM 4732 O O . VAL B 1 182 ? -34.218 -2.558 41.358 1.00 21.32 182 VAL B O 1
ATOM 4736 N N . VAL B 1 183 ? -33.402 -0.609 42.142 1.00 18.11 183 VAL B N 1
ATOM 4737 C CA . VAL B 1 183 ? -32.022 -0.909 41.830 1.00 18.03 183 VAL B CA 1
ATOM 4738 C C . VAL B 1 183 ? -31.252 -0.814 43.138 1.00 17.92 183 VAL B C 1
ATOM 4739 O O . VAL B 1 183 ? -31.369 0.169 43.868 1.00 18.72 183 VAL B O 1
ATOM 4743 N N . ILE B 1 184 ? -30.481 -1.854 43.443 1.00 18.65 184 ILE B N 1
ATOM 4744 C CA . ILE B 1 184 ? -29.673 -1.876 44.653 1.00 18.27 184 ILE B CA 1
ATOM 4745 C C . ILE B 1 184 ? -28.224 -1.886 44.189 1.00 17.33 184 ILE B C 1
ATOM 4746 O O . ILE B 1 184 ? -27.814 -2.779 43.450 1.00 18.29 184 ILE B O 1
ATOM 4751 N N . GLU B 1 185 ? -27.447 -0.898 44.605 1.00 16.72 185 GLU B N 1
ATOM 4752 C CA . GLU B 1 185 ? -26.065 -0.851 44.167 1.00 16.35 185 GLU B CA 1
ATOM 4753 C C . GLU B 1 185 ? -25.070 -0.570 45.278 1.00 17.12 185 GLU B C 1
ATOM 4754 O O . GLU B 1 185 ? -25.426 -0.057 46.344 1.00 16.60 185 GLU B O 1
ATOM 4760 N N . GLU B 1 186 ? -23.813 -0.898 45.006 1.00 18.33 186 GLU B N 1
ATOM 4761 C CA . GLU B 1 186 ? -22.744 -0.710 45.977 1.00 19.71 186 GLU B CA 1
ATOM 4762 C C . GLU B 1 186 ? -22.511 0.757 46.308 1.00 20.53 186 GLU B C 1
ATOM 4763 O O . GLU B 1 186 ? -22.653 1.641 45.457 1.00 20.94 186 GLU B O 1
ATOM 4769 N N . PHE B 1 187 ? -22.159 1.003 47.561 1.00 20.47 187 PHE B N 1
ATOM 4770 C CA . PHE B 1 187 ? -21.868 2.352 48.015 1.00 20.57 187 PHE B CA 1
ATOM 4771 C C . PHE B 1 187 ? -20.462 2.682 47.522 1.00 19.93 187 PHE B C 1
ATOM 4772 O O . PHE B 1 187 ? -19.513 1.957 47.814 1.00 20.43 187 PHE B O 1
ATOM 4780 N N . LEU B 1 188 ? -20.331 3.763 46.762 1.00 18.93 188 LEU B N 1
ATOM 4781 C CA . LEU B 1 188 ? -19.032 4.166 46.237 1.00 18.84 188 LEU B CA 1
ATOM 4782 C C . LEU B 1 188 ? -18.435 5.283 47.078 1.00 20.52 188 LEU B C 1
ATOM 4783 O O . LEU B 1 188 ? -19.149 6.163 47.560 1.00 19.83 188 LEU B O 1
ATOM 4788 N N . GLU B 1 189 ? -17.121 5.241 47.259 1.00 22.31 189 GLU B N 1
ATOM 4789 C CA . GLU B 1 189 ? -16.437 6.264 48.037 1.00 23.92 189 GLU B CA 1
ATOM 4790 C C . GLU B 1 189 ? -15.535 7.101 47.143 1.00 22.04 189 GLU B C 1
ATOM 4791 O O . GLU B 1 189 ? -14.966 6.601 46.171 1.00 22.37 189 GLU B O 1
ATOM 4797 N N . GLY B 1 190 ? -15.414 8.378 47.482 1.00 22.43 190 GLY B N 1
ATOM 4798 C CA . GLY B 1 190 ? -14.582 9.279 46.709 1.00 22.54 190 GLY B CA 1
ATOM 4799 C C . GLY B 1 190 ? -15.121 10.689 46.786 1.00 21.64 190 GLY B C 1
ATOM 4800 O O . GLY B 1 190 ? -15.748 11.064 47.777 1.00 22.01 190 GLY B O 1
ATOM 4801 N N . GLU B 1 191 ? -14.879 11.469 45.738 1.00 17.56 191 GLU B N 1
ATOM 4802 C CA . GLU B 1 191 ? -15.342 12.852 45.664 1.00 18.82 191 GLU B CA 1
ATOM 4803 C C . GLU B 1 191 ? -16.428 12.966 44.601 1.00 15.74 191 GLU B C 1
ATOM 4804 O O . GLU B 1 191 ? -16.278 12.446 43.496 1.00 14.63 191 GLU B O 1
ATOM 4810 N N . GLU B 1 192 ? -17.521 13.642 44.927 1.00 18.04 192 GLU B N 1
ATOM 4811 C CA . GLU B 1 192 ? -18.585 13.811 43.951 1.00 16.87 192 GLU B CA 1
ATOM 4812 C C . GLU B 1 192 ? -18.223 14.937 42.989 1.00 16.07 192 GLU B C 1
ATOM 4813 O O . GLU B 1 192 ? -17.508 15.875 43.348 1.00 14.50 192 GLU B O 1
ATOM 4819 N N . ALA B 1 193 ? -18.702 14.824 41.756 1.00 15.61 193 ALA B N 1
ATOM 4820 C CA . ALA B 1 193 ? -18.457 15.839 40.748 1.00 15.90 193 ALA B CA 1
ATOM 4821 C C . ALA B 1 193 ? -19.560 15.755 39.701 1.00 14.97 193 ALA B C 1
ATOM 4822 O O . ALA B 1 193 ? -20.180 14.700 39.507 1.00 12.96 193 ALA B O 1
ATOM 4824 N N . SER B 1 194 ? -19.808 16.880 39.040 1.00 12.52 194 SER B N 1
ATOM 4825 C CA . SER B 1 194 ? -20.843 16.949 38.022 1.00 13.16 194 SER B CA 1
ATOM 4826 C C . SER B 1 194 ? -20.257 17.334 36.669 1.00 13.22 194 SER B C 1
ATOM 4827 O O . SER B 1 194 ? -19.643 18.394 36.525 1.00 12.19 194 SER B O 1
ATOM 4830 N N . TYR B 1 195 ? -20.425 16.460 35.682 1.00 11.93 195 TYR B N 1
ATOM 4831 C CA . TYR B 1 195 ? -19.929 16.750 34.343 1.00 12.14 195 TYR B CA 1
ATOM 4832 C C . TYR B 1 195 ? -21.146 16.854 33.434 1.00 13.16 195 TYR B C 1
ATOM 4833 O O . TYR B 1 195 ? -21.953 15.925 33.355 1.00 12.86 195 TYR B O 1
ATOM 4842 N N . ILE B 1 196 ? -21.281 17.992 32.760 1.00 10.86 196 ILE B N 1
ATOM 4843 C CA . ILE B 1 196 ? -22.427 18.226 31.891 1.00 11.69 196 ILE B CA 1
ATOM 4844 C C . ILE B 1 196 ? -21.999 18.589 30.476 1.00 12.16 196 ILE B C 1
ATOM 4845 O O . ILE B 1 196 ? -21.083 19.391 30.279 1.00 12.24 196 ILE B O 1
ATOM 4850 N N . VAL B 1 197 ? -22.659 17.984 29.494 1.00 11.21 197 VAL B N 1
ATOM 4851 C CA . VAL B 1 197 ? -22.362 18.263 28.092 1.00 11.32 197 VAL B CA 1
ATOM 4852 C C . VAL B 1 197 ? -23.671 18.512 27.363 1.00 11.22 197 VAL B C 1
ATOM 4853 O O . VAL B 1 197 ? -24.746 18.229 27.895 1.00 10.96 197 VAL B O 1
ATOM 4857 N N . MET B 1 198 ? -23.577 19.063 26.157 1.00 11.16 198 MET B N 1
ATOM 4858 C CA . MET B 1 198 ? -24.752 19.265 25.318 1.00 10.89 198 MET B CA 1
ATOM 4859 C C . MET B 1 198 ? -24.529 18.228 24.226 1.00 10.85 198 MET B C 1
ATOM 4860 O O . MET B 1 198 ? -23.416 18.092 23.720 1.00 10.43 198 MET B O 1
ATOM 4865 N N . ILE B 1 199 ? -25.574 17.489 23.875 1.00 10.83 199 ILE B N 1
ATOM 4866 C CA . ILE B 1 199 ? -25.467 16.450 22.853 1.00 10.70 199 ILE B CA 1
ATOM 4867 C C . ILE B 1 199 ? -26.519 16.650 21.778 1.00 10.03 199 ILE B C 1
ATOM 4868 O O . ILE B 1 199 ? -27.614 17.112 22.057 1.00 9.60 199 ILE B O 1
ATOM 4873 N N . ASN B 1 200 ? -26.162 16.324 20.543 1.00 12.99 200 ASN B N 1
ATOM 4874 C CA . ASN B 1 200 ? -27.093 16.365 19.428 1.00 13.53 200 ASN B CA 1
ATOM 4875 C C . ASN B 1 200 ? -26.580 15.298 18.483 1.00 13.85 200 ASN B C 1
ATOM 4876 O O . ASN B 1 200 ? -25.712 15.554 17.648 1.00 13.84 200 ASN B O 1
ATOM 4881 N N . GLY B 1 201 ? -27.104 14.090 18.636 1.00 17.37 201 GLY B N 1
ATOM 4882 C CA . GLY B 1 201 ? -26.659 13.002 17.791 1.00 18.92 201 GLY B CA 1
ATOM 4883 C C . GLY B 1 201 ? -25.214 12.646 18.097 1.00 20.11 201 GLY B C 1
ATOM 4884 O O . GLY B 1 201 ? -24.843 12.429 19.247 1.00 21.75 201 GLY B O 1
ATOM 4885 N N . ASP B 1 202 ? -24.393 12.609 17.057 1.00 15.45 202 ASP B N 1
ATOM 4886 C CA . ASP B 1 202 ? -22.985 12.263 17.191 1.00 18.07 202 ASP B CA 1
ATOM 4887 C C . ASP B 1 202 ? -22.101 13.352 17.795 1.00 17.10 202 ASP B C 1
ATOM 4888 O O . ASP B 1 202 ? -20.968 13.080 18.181 1.00 17.87 202 ASP B O 1
ATOM 4893 N N . ARG B 1 203 ? -22.609 14.577 17.883 1.00 19.58 203 ARG B N 1
ATOM 4894 C CA . ARG B 1 203 ? -21.819 15.681 18.423 1.00 19.36 203 ARG B CA 1
ATOM 4895 C C . ARG B 1 203 ? -22.122 16.041 19.873 1.00 17.31 203 ARG B C 1
ATOM 4896 O O . ARG B 1 203 ? -23.274 16.022 20.304 1.00 14.33 203 ARG B O 1
ATOM 4904 N N . TYR B 1 204 ? -21.077 16.380 20.622 1.00 15.28 204 TYR B N 1
ATOM 4905 C CA . TYR B 1 204 ? -21.261 16.810 22.001 1.00 14.33 204 TYR B CA 1
ATOM 4906 C C . TYR B 1 204 ? -20.262 17.913 22.306 1.00 14.60 204 TYR B C 1
ATOM 4907 O O . TYR B 1 204 ? -19.164 17.952 21.740 1.00 12.27 204 TYR B O 1
ATOM 4916 N N . VAL B 1 205 ? -20.663 18.821 23.189 1.00 13.53 205 VAL B N 1
ATOM 4917 C CA . VAL B 1 205 ? -19.820 19.937 23.595 1.00 13.99 205 VAL B CA 1
ATOM 4918 C C . VAL B 1 205 ? -19.908 20.036 25.114 1.00 14.45 205 VAL B C 1
ATOM 4919 O O . VAL B 1 205 ? -21.001 20.097 25.675 1.00 14.18 205 VAL B O 1
ATOM 4923 N N . PRO B 1 206 ? -18.757 20.048 25.801 1.00 15.32 206 PRO B N 1
ATOM 4924 C CA . PRO B 1 206 ? -18.774 20.137 27.263 1.00 14.91 206 PRO B CA 1
ATOM 4925 C C . PRO B 1 206 ? -19.111 21.525 27.779 1.00 15.38 206 PRO B C 1
ATOM 4926 O O . PRO B 1 206 ? -18.824 22.531 27.130 1.00 15.50 206 PRO B O 1
ATOM 4930 N N . LEU B 1 207 ? -19.741 21.564 28.946 1.00 12.95 207 LEU B N 1
ATOM 4931 C CA . LEU B 1 207 ? -20.062 22.822 29.607 1.00 13.72 207 LEU B CA 1
ATOM 4932 C C . LEU B 1 207 ? -19.127 22.831 30.820 1.00 11.35 207 LEU B C 1
ATOM 4933 O O . LEU B 1 207 ? -18.512 21.814 31.144 1.00 11.75 207 LEU B O 1
ATOM 4938 N N . PRO B 1 208 ? -18.995 23.977 31.499 1.00 13.98 208 PRO B N 1
ATOM 4939 C CA . PRO B 1 208 ? -18.122 24.074 32.676 1.00 13.66 208 PRO B CA 1
ATOM 4940 C C . PRO B 1 208 ? -18.335 22.959 33.709 1.00 14.99 208 PRO B C 1
ATOM 4941 O O . PRO B 1 208 ? -19.464 22.505 33.924 1.00 16.16 208 PRO B O 1
ATOM 4945 N N . THR B 1 209 ? -17.252 22.518 34.343 1.00 13.44 209 THR B N 1
ATOM 4946 C CA . THR B 1 209 ? -17.342 21.481 35.367 1.00 14.79 209 THR B CA 1
ATOM 4947 C C . THR B 1 209 ? -17.845 22.092 36.679 1.00 13.98 209 THR B C 1
ATOM 4948 O O . THR B 1 209 ? -17.838 23.316 36.859 1.00 13.22 209 THR B O 1
ATOM 4952 N N . SER B 1 210 ? -18.282 21.242 37.600 1.00 12.60 210 SER B N 1
ATOM 4953 C CA . SER B 1 210 ? -18.788 21.744 38.872 1.00 11.66 210 SER B CA 1
ATOM 4954 C C . SER B 1 210 ? -18.906 20.649 39.914 1.00 10.87 210 SER B C 1
ATOM 4955 O O . SER B 1 210 ? -18.848 19.462 39.591 1.00 11.21 210 SER B O 1
ATOM 4958 N N . GLN B 1 211 ? -19.042 21.061 41.172 1.00 11.18 211 GLN B N 1
ATOM 4959 C CA . GLN B 1 211 ? -19.196 20.117 42.270 1.00 11.01 211 GLN B CA 1
ATOM 4960 C C . GLN B 1 211 ? -20.325 20.619 43.156 1.00 12.36 211 GLN B C 1
ATOM 4961 O O . GLN B 1 211 ? -20.323 21.770 43.597 1.00 11.35 211 GLN B O 1
ATOM 4967 N N . ASP B 1 212 ? -21.283 19.736 43.408 1.00 10.40 212 ASP B N 1
ATOM 4968 C CA . ASP B 1 212 ? -22.460 20.032 44.215 1.00 10.25 212 ASP B CA 1
ATOM 4969 C C . ASP B 1 212 ? -22.238 19.479 45.625 1.00 11.50 212 ASP B C 1
ATOM 4970 O O . ASP B 1 212 ? -21.277 18.752 45.872 1.00 11.99 212 ASP B O 1
ATOM 4975 N N . HIS B 1 213 ? -23.116 19.850 46.549 1.00 13.81 213 HIS B N 1
ATOM 4976 C CA . HIS B 1 213 ? -23.042 19.378 47.932 1.00 15.12 213 HIS B CA 1
ATOM 4977 C C . HIS B 1 213 ? -24.454 18.895 48.247 1.00 14.72 213 HIS B C 1
ATOM 4978 O O . HIS B 1 213 ? -25.349 19.690 48.522 1.00 15.37 213 HIS B O 1
ATOM 4985 N N . LYS B 1 214 ? -24.633 17.581 48.203 1.00 13.73 214 LYS B N 1
ATOM 4986 C CA . LYS B 1 214 ? -25.942 16.961 48.388 1.00 14.17 214 LYS B CA 1
ATOM 4987 C C . LYS B 1 214 ? -26.560 16.868 49.777 1.00 13.81 214 LYS B C 1
ATOM 4988 O O . LYS B 1 214 ? -27.776 17.008 49.921 1.00 13.69 214 LYS B O 1
ATOM 4994 N N . ARG B 1 215 ? -25.749 16.621 50.798 1.00 13.79 215 ARG B N 1
ATOM 4995 C CA . ARG B 1 215 ? -26.296 16.504 52.142 1.00 14.88 215 ARG B CA 1
ATOM 4996 C C . ARG B 1 215 ? -26.793 17.848 52.650 1.00 13.11 215 ARG B C 1
ATOM 4997 O O . ARG B 1 215 ? -26.316 18.901 52.229 1.00 13.59 215 ARG B O 1
ATOM 5005 N N . LEU B 1 216 ? -27.755 17.802 53.562 1.00 12.06 216 LEU B N 1
ATOM 5006 C CA . LEU B 1 216 ? -28.345 19.012 54.115 1.00 13.34 216 LEU B CA 1
ATOM 5007 C C . LEU B 1 216 ? -27.424 19.835 54.997 1.00 13.47 216 LEU B C 1
ATOM 5008 O O . LEU B 1 216 ? -27.465 21.063 54.951 1.00 13.69 216 LEU B O 1
ATOM 5013 N N . LEU B 1 217 ? -26.586 19.159 55.780 1.00 12.16 217 LEU B N 1
ATOM 5014 C CA . LEU B 1 217 ? -25.711 19.833 56.737 1.00 12.82 217 LEU B CA 1
ATOM 5015 C C . LEU B 1 217 ? -24.219 19.896 56.426 1.00 13.51 217 LEU B C 1
ATOM 5016 O O . LEU B 1 217 ? -23.700 19.120 55.625 1.00 13.22 217 LEU B O 1
ATOM 5021 N N . ASP B 1 218 ? -23.540 20.832 57.085 1.00 12.75 218 ASP B N 1
ATOM 5022 C CA . ASP B 1 218 ? -22.100 20.989 56.925 1.00 15.96 218 ASP B CA 1
ATOM 5023 C C . ASP B 1 218 ? -21.444 19.646 57.246 1.00 15.08 218 ASP B C 1
ATOM 5024 O O . ASP B 1 218 ? -22.007 18.839 57.989 1.00 15.08 218 ASP B O 1
ATOM 5029 N N . GLU B 1 219 ? -20.242 19.423 56.712 1.00 18.38 219 GLU B N 1
ATOM 5030 C CA . GLU B 1 219 ? -19.487 18.177 56.798 1.00 19.98 219 GLU B CA 1
ATOM 5031 C C . GLU B 1 219 ? -20.306 16.976 56.327 1.00 19.82 219 GLU B C 1
ATOM 5032 O O . GLU B 1 219 ? -20.055 15.837 56.727 1.00 17.10 219 GLU B O 1
ATOM 5038 N N . ASP B 1 220 ? -21.059 17.223 55.289 1.00 18.76 220 ASP B N 1
ATOM 5039 C CA . ASP B 1 220 ? -21.800 16.179 54.599 1.00 17.96 220 ASP B CA 1
ATOM 5040 C C . ASP B 1 220 ? -22.634 15.322 55.542 1.00 18.23 220 ASP B C 1
ATOM 5041 O O . ASP B 1 220 ? -22.597 14.090 55.478 1.00 17.34 220 ASP B O 1
ATOM 5046 N N . LYS B 1 221 ? -23.393 15.981 56.410 1.00 17.54 221 LYS B N 1
ATOM 5047 C CA . LYS B 1 221 ? -24.248 15.288 57.363 1.00 19.45 221 LYS B CA 1
ATOM 5048 C C . LYS B 1 221 ? -25.727 15.582 57.097 1.00 19.36 221 LYS B C 1
ATOM 5049 O O . LYS B 1 221 ? -26.070 16.479 56.320 1.00 17.31 221 LYS B O 1
ATOM 5055 N N . GLY B 1 222 ? -26.606 14.830 57.746 1.00 18.28 222 GLY B N 1
ATOM 5056 C CA . GLY B 1 222 ? -28.021 15.040 57.524 1.00 18.44 222 GLY B CA 1
ATOM 5057 C C . GLY B 1 222 ? -28.482 14.275 56.297 1.00 17.64 222 GLY B C 1
ATOM 5058 O O . GLY B 1 222 ? -27.683 13.610 55.635 1.00 16.08 222 GLY B O 1
ATOM 5059 N N . PRO B 1 223 ? -29.775 14.357 55.961 1.00 18.21 223 PRO B N 1
ATOM 5060 C CA . PRO B 1 223 ? -30.312 13.650 54.799 1.00 18.09 223 PRO B CA 1
ATOM 5061 C C . PRO B 1 223 ? -29.894 14.226 53.452 1.00 18.11 223 PRO B C 1
ATOM 5062 O O . PRO B 1 223 ? -29.368 15.339 53.356 1.00 16.93 223 PRO B O 1
ATOM 5066 N N . ASN B 1 224 ? -30.137 13.437 52.414 1.00 15.97 224 ASN B N 1
ATOM 5067 C CA . ASN B 1 224 ? -29.835 13.813 51.042 1.00 14.40 224 ASN B CA 1
ATOM 5068 C C . ASN B 1 224 ? -30.826 14.890 50.597 1.00 14.00 224 ASN B C 1
ATOM 5069 O O . ASN B 1 224 ? -31.962 14.927 51.070 1.00 12.75 224 ASN B O 1
ATOM 5074 N N . THR B 1 225 ? -30.391 15.772 49.697 1.00 11.63 225 THR B N 1
ATOM 5075 C CA . THR B 1 225 ? -31.251 16.838 49.192 1.00 10.75 225 THR B CA 1
ATOM 5076 C C . THR B 1 225 ? -31.024 16.972 47.693 1.00 10.14 225 THR B C 1
ATOM 5077 O O . THR B 1 225 ? -30.238 16.228 47.109 1.00 10.40 225 THR B O 1
ATOM 5081 N N . GLY B 1 226 ? -31.709 17.925 47.071 1.00 13.33 226 GLY B N 1
ATOM 5082 C CA . GLY B 1 226 ? -31.532 18.127 45.644 1.00 13.26 226 GLY B CA 1
ATOM 5083 C C . GLY B 1 226 ? -30.212 18.805 45.311 1.00 14.07 226 GLY B C 1
ATOM 5084 O O . GLY B 1 226 ? -29.795 18.826 44.157 1.00 14.55 226 GLY B O 1
ATOM 5085 N N . GLY B 1 227 ? -29.545 19.339 46.329 1.00 10.30 227 GLY B N 1
ATOM 5086 C CA . GLY B 1 227 ? -28.283 20.037 46.121 1.00 10.13 227 GLY B CA 1
ATOM 5087 C C . GLY B 1 227 ? -28.285 21.330 46.917 1.00 8.74 227 GLY B C 1
ATOM 5088 O O . GLY B 1 227 ? -29.133 22.199 46.694 1.00 10.63 227 GLY B O 1
ATOM 5089 N N . MET B 1 228 ? -27.336 21.472 47.840 1.00 9.91 228 MET B N 1
ATOM 5090 C CA . MET B 1 228 ? -27.270 22.657 48.696 1.00 11.28 228 MET B CA 1
ATOM 5091 C C . MET B 1 228 ? -26.281 23.741 48.276 1.00 12.38 228 MET B C 1
ATOM 5092 O O . MET B 1 228 ? -26.134 24.753 48.959 1.00 10.47 228 MET B O 1
ATOM 5097 N N . GLY B 1 229 ? -25.603 23.535 47.157 1.00 14.54 229 GLY B N 1
ATOM 5098 C CA . GLY B 1 229 ? -24.652 24.528 46.701 1.00 13.28 229 GLY B CA 1
ATOM 5099 C C . GLY B 1 229 ? -23.672 23.931 45.721 1.00 12.71 229 GLY B C 1
ATOM 5100 O O . GLY B 1 229 ? -23.378 22.739 45.779 1.00 13.01 229 GLY B O 1
ATOM 5101 N N . ALA B 1 230 ? -23.159 24.759 44.822 1.00 13.86 230 ALA B N 1
ATOM 5102 C CA . ALA B 1 230 ? -22.203 24.281 43.832 1.00 12.45 230 ALA B CA 1
ATOM 5103 C C . ALA B 1 230 ? -21.287 25.401 43.359 1.00 13.13 230 ALA B C 1
ATOM 5104 O O . ALA B 1 230 ? -21.621 26.582 43.464 1.00 13.57 230 ALA B O 1
ATOM 5106 N N . TYR B 1 231 ? -20.122 25.023 42.845 1.00 10.77 231 TYR B N 1
ATOM 5107 C CA . TYR B 1 231 ? -19.172 25.995 42.347 1.00 11.70 231 TYR B CA 1
ATOM 5108 C C . TYR B 1 231 ? -18.557 25.451 41.067 1.00 13.18 231 TYR B C 1
ATOM 5109 O O . TYR B 1 231 ? -18.607 24.243 40.805 1.00 14.20 231 TYR B O 1
ATOM 5118 N N . SER B 1 232 ? -17.985 26.350 40.273 1.00 11.93 232 SER B N 1
ATOM 5119 C CA . SER B 1 232 ? -17.377 25.986 39.001 1.00 12.73 232 SER B CA 1
ATOM 5120 C C . SER B 1 232 ? -16.188 26.900 38.718 1.00 14.14 232 SER B C 1
ATOM 5121 O O . SER B 1 232 ? -16.243 28.100 38.984 1.00 15.26 232 SER B O 1
ATOM 5124 N N . PRO B 1 233 ? -15.092 26.336 38.191 1.00 13.70 233 PRO B N 1
ATOM 5125 C CA . PRO B 1 233 ? -14.950 24.914 37.873 1.00 14.40 233 PRO B CA 1
ATOM 5126 C C . PRO B 1 233 ? -14.500 24.149 39.115 1.00 14.79 233 PRO B C 1
ATOM 5127 O O . PRO B 1 233 ? -14.200 24.760 40.139 1.00 13.24 233 PRO B O 1
ATOM 5131 N N . THR B 1 234 ? -14.466 22.819 39.043 1.00 14.99 234 THR B N 1
ATOM 5132 C CA . THR B 1 234 ? -14.016 22.042 40.191 1.00 13.91 234 THR B CA 1
ATOM 5133 C C . THR B 1 234 ? -12.688 21.355 39.890 1.00 16.43 234 THR B C 1
ATOM 5134 O O . THR B 1 234 ? -12.540 20.686 38.863 1.00 15.72 234 THR B O 1
ATOM 5138 N N . PRO B 1 235 ? -11.692 21.533 40.781 1.00 15.41 235 PRO B N 1
ATOM 5139 C CA . PRO B 1 235 ? -10.367 20.931 40.615 1.00 16.25 235 PRO B CA 1
ATOM 5140 C C . PRO B 1 235 ? -10.413 19.417 40.765 1.00 17.38 235 PRO B C 1
ATOM 5141 O O . PRO B 1 235 ? -9.452 18.724 40.443 1.00 19.17 235 PRO B O 1
ATOM 5145 N N . VAL B 1 236 ? -11.540 18.913 41.258 1.00 17.63 236 VAL B N 1
ATOM 5146 C CA . VAL B 1 236 ? -11.724 17.483 41.426 1.00 19.09 236 VAL B CA 1
ATOM 5147 C C . VAL B 1 236 ? -11.647 16.833 40.048 1.00 19.44 236 VAL B C 1
ATOM 5148 O O . VAL B 1 236 ? -11.256 15.675 39.923 1.00 20.29 236 VAL B O 1
ATOM 5152 N N . ILE B 1 237 ? -12.038 17.583 39.019 1.00 18.90 237 ILE B N 1
ATOM 5153 C CA . ILE B 1 237 ? -11.977 17.081 37.651 1.00 19.16 237 ILE B CA 1
ATOM 5154 C C . ILE B 1 237 ? -10.824 17.751 36.920 1.00 18.97 237 ILE B C 1
ATOM 5155 O O . ILE B 1 237 ? -10.989 18.821 36.323 1.00 19.03 237 ILE B O 1
ATOM 5160 N N . ASN B 1 238 ? -9.663 17.136 37.000 1.00 16.91 238 ASN B N 1
ATOM 5161 C CA . ASN B 1 238 ? -8.501 17.638 36.276 1.00 16.91 238 ASN B CA 1
ATOM 5162 C C . ASN B 1 238 ? -8.463 17.083 34.856 1.00 16.91 238 ASN B C 1
ATOM 5163 O O . ASN B 1 238 ? -9.407 16.337 34.519 1.00 15.52 238 ASN B O 1
ATOM 5168 N N . GLU B 1 239 ? -7.422 17.430 34.121 1.00 16.07 239 GLU B N 1
ATOM 5169 C CA . GLU B 1 239 ? -7.453 16.881 32.769 1.00 16.39 239 GLU B CA 1
ATOM 5170 C C . GLU B 1 239 ? -7.433 15.357 32.760 1.00 15.23 239 GLU B C 1
ATOM 5171 O O . GLU B 1 239 ? -8.207 14.723 32.036 1.00 17.10 239 GLU B O 1
ATOM 5177 N N . GLU B 1 240 ? -6.615 14.657 33.552 1.00 14.88 240 GLU B N 1
ATOM 5178 C CA . GLU B 1 240 ? -6.584 13.199 33.563 1.00 15.80 240 GLU B CA 1
ATOM 5179 C C . GLU B 1 240 ? -7.987 12.643 33.793 1.00 15.87 240 GLU B C 1
ATOM 5180 O O . GLU B 1 240 ? -8.461 11.790 33.038 1.00 14.42 240 GLU B O 1
ATOM 5186 N N . VAL B 1 241 ? -8.731 13.188 34.745 1.00 12.58 241 VAL B N 1
ATOM 5187 C CA . VAL B 1 241 ? -10.086 12.726 35.030 1.00 12.76 241 VAL B CA 1
ATOM 5188 C C . VAL B 1 241 ? -11.081 13.104 33.932 1.00 13.08 241 VAL B C 1
ATOM 5189 O O . VAL B 1 241 ? -11.923 12.285 33.548 1.00 13.16 241 VAL B O 1
ATOM 5193 N N . GLU B 1 242 ? -11.004 14.336 33.433 1.00 13.30 242 GLU B N 1
ATOM 5194 C CA . GLU B 1 242 ? -11.935 14.750 32.384 1.00 14.16 242 GLU B CA 1
ATOM 5195 C C . GLU B 1 242 ? -11.790 13.899 31.128 1.00 15.67 242 GLU B C 1
ATOM 5196 O O . GLU B 1 242 ? -12.779 13.576 30.462 1.00 13.39 242 GLU B O 1
ATOM 5202 N N . LYS B 1 243 ? -10.553 13.546 30.799 1.00 12.27 243 LYS B N 1
ATOM 5203 C CA . LYS B 1 243 ? -10.287 12.720 29.632 1.00 15.01 243 LYS B CA 1
ATOM 5204 C C . LYS B 1 243 ? -10.957 11.351 29.804 1.00 14.75 243 LYS B C 1
ATOM 5205 O O . LYS B 1 243 ? -11.531 10.806 28.852 1.00 14.85 243 LYS B O 1
ATOM 5211 N N . ARG B 1 244 ? -10.890 10.796 31.011 1.00 14.84 244 ARG B N 1
ATOM 5212 C CA . ARG B 1 244 ? -11.514 9.499 31.270 1.00 16.79 244 ARG B CA 1
ATOM 5213 C C . ARG B 1 244 ? -13.036 9.605 31.217 1.00 15.48 244 ARG B C 1
ATOM 5214 O O . ARG B 1 244 ? -13.714 8.691 30.746 1.00 16.12 244 ARG B O 1
ATOM 5222 N N . ILE B 1 245 ? -13.572 10.716 31.711 1.00 15.66 245 ILE B N 1
ATOM 5223 C CA . ILE B 1 245 ? -15.016 10.919 31.696 1.00 14.95 245 ILE B CA 1
ATOM 5224 C C . ILE B 1 245 ? -15.518 10.970 30.256 1.00 15.73 245 ILE B C 1
ATOM 5225 O O . ILE B 1 245 ? -16.511 10.331 29.911 1.00 15.80 245 ILE B O 1
ATOM 5230 N N . ARG B 1 246 ? -14.825 11.730 29.414 1.00 18.26 246 ARG B N 1
ATOM 5231 C CA . ARG B 1 246 ? -15.229 11.866 28.018 1.00 18.90 246 ARG B CA 1
ATOM 5232 C C . ARG B 1 246 ? -15.116 10.562 27.237 1.00 19.80 246 ARG B C 1
ATOM 5233 O O . ARG B 1 246 ? -15.985 10.237 26.424 1.00 19.96 246 ARG B O 1
ATOM 5241 N N . GLU B 1 247 ? -14.049 9.811 27.487 1.00 16.03 247 GLU B N 1
ATOM 5242 C CA . GLU B 1 247 ? -13.832 8.562 26.769 1.00 17.77 247 GLU B CA 1
ATOM 5243 C C . GLU B 1 247 ? -14.608 7.365 27.316 1.00 15.95 247 GLU B C 1
ATOM 5244 O O . GLU B 1 247 ? -15.227 6.617 26.553 1.00 16.43 247 GLU B O 1
ATOM 5250 N N . GLU B 1 248 ? -14.584 7.195 28.632 1.00 12.73 248 GLU B N 1
ATOM 5251 C CA . GLU B 1 248 ? -15.246 6.067 29.279 1.00 13.53 248 GLU B CA 1
ATOM 5252 C C . GLU B 1 248 ? -16.729 6.251 29.578 1.00 13.69 248 GLU B C 1
ATOM 5253 O O . GLU B 1 248 ? -17.443 5.270 29.804 1.00 12.63 248 GLU B O 1
ATOM 5259 N N . ILE B 1 249 ? -17.191 7.497 29.578 1.00 15.17 249 ILE B N 1
ATOM 5260 C CA . ILE B 1 249 ? -18.584 7.771 29.889 1.00 15.49 249 ILE B CA 1
ATOM 5261 C C . ILE B 1 249 ? -19.363 8.467 28.770 1.00 16.48 249 ILE B C 1
ATOM 5262 O O . ILE B 1 249 ? -20.236 7.853 28.156 1.00 16.73 249 ILE B O 1
ATOM 5267 N N . VAL B 1 250 ? -19.048 9.727 28.489 1.00 13.03 250 VAL B N 1
ATOM 5268 C CA . VAL B 1 250 ? -19.768 10.457 27.448 1.00 12.70 250 VAL B CA 1
ATOM 5269 C C . VAL B 1 250 ? -19.757 9.778 26.082 1.00 13.12 250 VAL B C 1
ATOM 5270 O O . VAL B 1 250 ? -20.815 9.531 25.497 1.00 11.48 250 VAL B O 1
ATOM 5274 N N . GLU B 1 251 ? -18.569 9.475 25.571 1.00 11.23 251 GLU B N 1
ATOM 5275 C CA . GLU B 1 251 ? -18.474 8.842 24.260 1.00 13.47 251 GLU B CA 1
ATOM 5276 C C . GLU B 1 251 ? -19.087 7.449 24.189 1.00 12.79 251 GLU B C 1
ATOM 5277 O O . GLU B 1 251 ? -19.622 7.064 23.145 1.00 13.89 251 GLU B O 1
ATOM 5283 N N . ARG B 1 252 ? -19.031 6.691 25.277 1.00 16.46 252 ARG B N 1
ATOM 5284 C CA . ARG B 1 252 ? -19.630 5.361 25.267 1.00 16.67 252 ARG B CA 1
ATOM 5285 C C . ARG B 1 252 ? -21.153 5.495 25.324 1.00 16.48 252 ARG B C 1
ATOM 5286 O O . ARG B 1 252 ? -21.874 4.643 24.811 1.00 15.47 252 ARG B O 1
ATOM 5294 N N . VAL B 1 253 ? -21.641 6.570 25.942 1.00 14.31 253 VAL B N 1
ATOM 5295 C CA . VAL B 1 253 ? -23.080 6.814 25.999 1.00 12.94 253 VAL B CA 1
ATOM 5296 C C . VAL B 1 253 ? -23.529 7.108 24.570 1.00 13.66 253 VAL B C 1
ATOM 5297 O O . VAL B 1 253 ? -24.551 6.596 24.114 1.00 11.93 253 VAL B O 1
ATOM 5301 N N . ILE B 1 254 ? -22.754 7.934 23.867 1.00 11.38 254 ILE B N 1
ATOM 5302 C CA . ILE B 1 254 ? -23.070 8.285 22.486 1.00 13.11 254 ILE B CA 1
ATOM 5303 C C . ILE B 1 254 ? -23.066 7.021 21.629 1.00 13.21 254 ILE B C 1
ATOM 5304 O O . ILE B 1 254 ? -23.977 6.802 20.820 1.00 12.95 254 ILE B O 1
ATOM 5309 N N . LYS B 1 255 ? -22.046 6.186 21.812 1.00 13.25 255 LYS B N 1
ATOM 5310 C CA . LYS B 1 255 ? -21.949 4.939 21.058 1.00 16.08 255 LYS B CA 1
ATOM 5311 C C . LYS B 1 255 ? -23.141 4.038 21.359 1.00 14.19 255 LYS B C 1
ATOM 5312 O O . LYS B 1 255 ? -23.721 3.444 20.447 1.00 13.43 255 LYS B O 1
ATOM 5318 N N . GLY B 1 256 ? -23.493 3.937 22.639 1.00 13.33 256 GLY B N 1
ATOM 5319 C CA . GLY B 1 256 ? -24.614 3.108 23.043 1.00 14.56 256 GLY B CA 1
ATOM 5320 C C . GLY B 1 256 ? -25.932 3.559 22.445 1.00 14.84 256 GLY B C 1
ATOM 5321 O O . GLY B 1 256 ? -26.733 2.734 21.982 1.00 14.28 256 GLY B O 1
ATOM 5322 N N . LEU B 1 257 ? -26.173 4.867 22.458 1.00 12.82 257 LEU B N 1
ATOM 5323 C CA . LEU B 1 257 ? -27.408 5.404 21.898 1.00 13.29 257 LEU B CA 1
ATOM 5324 C C . LEU B 1 257 ? -27.474 5.108 20.404 1.00 12.69 257 LEU B C 1
ATOM 5325 O O . LEU B 1 257 ? -28.533 4.766 19.875 1.00 11.23 257 LEU B O 1
ATOM 5330 N N . LYS B 1 258 ? -26.334 5.230 19.733 1.00 11.82 258 LYS B N 1
ATOM 5331 C CA . LYS B 1 258 ? -26.270 4.960 18.304 1.00 14.41 258 LYS B CA 1
ATOM 5332 C C . LYS B 1 258 ? -26.600 3.490 18.029 1.00 14.32 258 LYS B C 1
ATOM 5333 O O . LYS B 1 258 ? -27.330 3.174 17.089 1.00 13.07 258 LYS B O 1
ATOM 5339 N N . GLU B 1 259 ? -26.055 2.597 18.848 1.00 14.02 259 GLU B N 1
ATOM 5340 C CA . GLU B 1 259 ? -26.308 1.168 18.679 1.00 17.56 259 GLU B CA 1
ATOM 5341 C C . GLU B 1 259 ? -27.773 0.834 18.952 1.00 16.21 259 GLU B C 1
ATOM 5342 O O . GLU B 1 259 ? -28.344 -0.045 18.303 1.00 16.12 259 GLU B O 1
ATOM 5348 N N . GLU B 1 260 ? -28.376 1.542 19.906 1.00 14.88 260 GLU B N 1
ATOM 5349 C CA . GLU B 1 260 ? -29.777 1.324 20.268 1.00 14.48 260 GLU B CA 1
ATOM 5350 C C . GLU B 1 260 ? -30.739 1.996 19.297 1.00 13.24 260 GLU B C 1
ATOM 5351 O O . GLU B 1 260 ? -31.949 1.755 19.349 1.00 13.37 260 GLU B O 1
ATOM 5357 N N . GLY B 1 261 ? -30.207 2.842 18.421 1.00 13.09 261 GLY B N 1
ATOM 5358 C CA . GLY B 1 261 ? -31.053 3.534 17.464 1.00 12.43 261 GLY B CA 1
ATOM 5359 C C . GLY B 1 261 ? -31.865 4.643 18.121 1.00 13.73 261 GLY B C 1
ATOM 5360 O O . GLY B 1 261 ? -32.923 5.030 17.617 1.00 12.22 261 GLY B O 1
ATOM 5361 N N . ILE B 1 262 ? -31.370 5.155 19.249 1.00 10.37 262 ILE B N 1
ATOM 5362 C CA . ILE B 1 262 ? -32.054 6.219 19.983 1.00 10.32 262 ILE B CA 1
ATOM 5363 C C . ILE B 1 262 ? -31.412 7.587 19.742 1.00 10.53 262 ILE B C 1
ATOM 5364 O O . ILE B 1 262 ? -30.222 7.774 19.977 1.00 11.60 262 ILE B O 1
ATOM 5369 N N . TYR B 1 263 ? -32.204 8.536 19.266 1.00 11.50 263 TYR B N 1
ATOM 5370 C CA . TYR B 1 263 ? -31.710 9.882 18.997 1.00 10.36 263 TYR B CA 1
ATOM 5371 C C . TYR B 1 263 ? -31.769 10.720 20.276 1.00 10.13 263 TYR B C 1
ATOM 5372 O O . TYR B 1 263 ? -32.796 10.772 20.952 1.00 9.70 263 TYR B O 1
ATOM 5381 N N . TYR B 1 264 ? -30.655 11.365 20.604 1.00 9.80 264 TYR B N 1
ATOM 5382 C CA . TYR B 1 264 ? -30.573 12.186 21.806 1.00 10.57 264 TYR B CA 1
ATOM 5383 C C . TYR B 1 264 ? -30.130 13.605 21.481 1.00 11.48 264 TYR B C 1
ATOM 5384 O O . TYR B 1 264 ? -29.116 13.801 20.812 1.00 9.76 264 TYR B O 1
ATOM 5393 N N . ARG B 1 265 ? -30.900 14.582 21.948 1.00 9.77 265 ARG B N 1
ATOM 5394 C CA . ARG B 1 265 ? -30.558 15.985 21.766 1.00 11.35 265 ARG B CA 1
ATOM 5395 C C . ARG B 1 265 ? -30.905 16.694 23.069 1.00 10.73 265 ARG B C 1
ATOM 5396 O O . ARG B 1 265 ? -32.029 16.583 23.558 1.00 10.90 265 ARG B O 1
ATOM 5404 N N . GLY B 1 266 ? -29.939 17.404 23.639 1.00 11.05 266 GLY B N 1
ATOM 5405 C CA . GLY B 1 266 ? -30.193 18.114 24.884 1.00 10.22 266 GLY B CA 1
ATOM 5406 C C . GLY B 1 266 ? -28.983 18.101 25.800 1.00 11.36 266 GLY B C 1
ATOM 5407 O O . GLY B 1 266 ? -27.863 17.846 25.354 1.00 11.63 266 GLY B O 1
ATOM 5408 N N . PHE B 1 267 ? -29.195 18.389 27.080 1.00 9.55 267 PHE B N 1
ATOM 5409 C CA . PHE B 1 267 ? -28.095 18.359 28.037 1.00 8.76 267 PHE B CA 1
ATOM 5410 C C . PHE B 1 267 ? -28.024 16.947 28.592 1.00 9.71 267 PHE B C 1
ATOM 5411 O O . PHE B 1 267 ? -29.037 16.251 28.663 1.00 8.62 267 PHE B O 1
ATOM 5419 N N . LEU B 1 268 ? -26.825 16.525 28.973 1.00 9.61 268 LEU B N 1
ATOM 5420 C CA . LEU B 1 268 ? -26.639 15.230 29.612 1.00 10.63 268 LEU B CA 1
ATOM 5421 C C . LEU B 1 268 ? -25.722 15.532 30.774 1.00 11.58 268 LEU B C 1
ATOM 5422 O O . LEU B 1 268 ? -24.548 15.861 30.587 1.00 11.77 268 LEU B O 1
ATOM 5427 N N . TYR B 1 269 ? -26.274 15.448 31.974 1.00 11.44 269 TYR B N 1
ATOM 5428 C CA . TYR B 1 269 ? -25.515 15.723 33.176 1.00 11.39 269 TYR B CA 1
ATOM 5429 C C . TYR B 1 269 ? -25.225 14.396 33.866 1.00 11.37 269 TYR B C 1
ATOM 5430 O O . TYR B 1 269 ? -26.133 13.698 34.308 1.00 11.82 269 TYR B O 1
ATOM 5439 N N . ALA B 1 270 ? -23.947 14.038 33.908 1.00 10.59 270 ALA B N 1
ATOM 5440 C CA . ALA B 1 270 ? -23.532 12.801 34.545 1.00 11.75 270 ALA B CA 1
ATOM 5441 C C . ALA B 1 270 ? -23.145 13.070 35.997 1.00 12.55 270 ALA B C 1
ATOM 5442 O O . ALA B 1 270 ? -22.166 13.784 36.264 1.00 12.85 270 ALA B O 1
ATOM 5444 N N . GLY B 1 271 ? -23.939 12.518 36.917 1.00 10.10 271 GLY B N 1
ATOM 5445 C CA . GLY B 1 271 ? -23.681 12.655 38.343 1.00 12.07 271 GLY B CA 1
ATOM 5446 C C . GLY B 1 271 ? -22.589 11.650 38.639 1.00 11.93 271 GLY B C 1
ATOM 5447 O O . GLY B 1 271 ? -22.804 10.438 38.559 1.00 13.03 271 GLY B O 1
ATOM 5448 N N . LEU B 1 272 ? -21.418 12.150 39.000 1.00 9.28 272 LEU B N 1
ATOM 5449 C CA . LEU B 1 272 ? -20.268 11.289 39.214 1.00 10.74 272 LEU B CA 1
ATOM 5450 C C . LEU B 1 272 ? -19.682 11.190 40.605 1.00 13.07 272 LEU B C 1
ATOM 5451 O O . LEU B 1 272 ? -19.864 12.064 41.456 1.00 12.80 272 LEU B O 1
ATOM 5456 N N . MET B 1 273 ? -18.954 10.102 40.803 1.00 16.49 273 MET B N 1
ATOM 5457 C CA . MET B 1 273 ? -18.217 9.874 42.027 1.00 17.80 273 MET B CA 1
ATOM 5458 C C . MET B 1 273 ? -16.827 9.599 41.491 1.00 18.24 273 MET B C 1
ATOM 5459 O O . MET B 1 273 ? -16.625 8.656 40.727 1.00 18.09 273 MET B O 1
ATOM 5464 N N . ILE B 1 274 ? -15.874 10.448 41.850 1.00 18.45 274 ILE B N 1
ATOM 5465 C CA . ILE B 1 274 ? -14.505 10.259 41.402 1.00 17.63 274 ILE B CA 1
ATOM 5466 C C . ILE B 1 274 ? -13.848 9.342 42.434 1.00 18.97 274 ILE B C 1
ATOM 5467 O O . ILE B 1 274 ? -13.498 9.778 43.533 1.00 19.99 274 ILE B O 1
ATOM 5472 N N . THR B 1 275 ? -13.714 8.067 42.084 1.00 16.96 275 THR B N 1
ATOM 5473 C CA . THR B 1 275 ? -13.123 7.070 42.975 1.00 18.45 275 THR B CA 1
ATOM 5474 C C . THR B 1 275 ? -11.670 6.862 42.586 1.00 19.26 275 THR B C 1
ATOM 5475 O O . THR B 1 275 ? -11.225 7.372 41.560 1.00 18.71 275 THR B O 1
ATOM 5479 N N . LYS B 1 276 ? -10.928 6.111 43.395 1.00 26.45 276 LYS B N 1
ATOM 5480 C CA . LYS B 1 276 ? -9.533 5.861 43.066 1.00 28.63 276 LYS B CA 1
ATOM 5481 C C . LYS B 1 276 ? -9.487 4.982 41.820 1.00 29.03 276 LYS B C 1
ATOM 5482 O O . LYS B 1 276 ? -8.501 4.984 41.083 1.00 30.41 276 LYS B O 1
ATOM 5488 N N . GLU B 1 277 ? -10.574 4.248 41.582 1.00 25.69 277 GLU B N 1
ATOM 5489 C CA . GLU B 1 277 ? -10.681 3.376 40.413 1.00 25.42 277 GLU B CA 1
ATOM 5490 C C . GLU B 1 277 ? -10.995 4.197 39.164 1.00 23.99 277 GLU B C 1
ATOM 5491 O O . GLU B 1 277 ? -10.924 3.692 38.043 1.00 23.67 277 GLU B O 1
ATOM 5497 N N . GLY B 1 278 ? -11.362 5.459 39.362 1.00 20.90 278 GLY B N 1
ATOM 5498 C CA . GLY B 1 278 ? -11.692 6.320 38.239 1.00 19.41 278 GLY B CA 1
ATOM 5499 C C . GLY B 1 278 ? -13.085 6.907 38.360 1.00 15.51 278 GLY B C 1
ATOM 5500 O O . GLY B 1 278 ? -13.797 6.610 39.319 1.00 16.14 278 GLY B O 1
ATOM 5501 N N . PRO B 1 279 ? -13.511 7.741 37.400 1.00 15.90 279 PRO B N 1
ATOM 5502 C CA . PRO B 1 279 ? -14.848 8.336 37.475 1.00 14.83 279 PRO B CA 1
ATOM 5503 C C . PRO B 1 279 ? -15.944 7.307 37.199 1.00 15.39 279 PRO B C 1
ATOM 5504 O O . PRO B 1 279 ? -15.854 6.539 36.241 1.00 16.47 279 PRO B O 1
ATOM 5508 N N . LYS B 1 280 ? -16.960 7.286 38.058 1.00 14.47 280 LYS B N 1
ATOM 5509 C CA . LYS B 1 280 ? -18.080 6.361 37.915 1.00 14.09 280 LYS B CA 1
ATOM 5510 C C . LYS B 1 280 ? -19.425 7.092 37.966 1.00 13.38 280 LYS B C 1
ATOM 5511 O O . LYS B 1 280 ? -19.609 8.047 38.727 1.00 13.04 280 LYS B O 1
ATOM 5517 N N . VAL B 1 281 ? -20.363 6.630 37.149 1.00 14.63 281 VAL B N 1
ATOM 5518 C CA . VAL B 1 281 ? -21.683 7.243 37.079 1.00 13.97 281 VAL B CA 1
ATOM 5519 C C . VAL B 1 281 ? -22.608 6.815 38.211 1.00 15.18 281 VAL B C 1
ATOM 5520 O O . VAL B 1 281 ? -22.891 5.626 38.368 1.00 15.79 281 VAL B O 1
ATOM 5524 N N . LEU B 1 282 ? -23.068 7.787 39.000 1.00 12.13 282 LEU B N 1
ATOM 5525 C CA . LEU B 1 282 ? -24.007 7.518 40.084 1.00 11.99 282 LEU B CA 1
ATOM 5526 C C . LEU B 1 282 ? -25.387 7.486 39.428 1.00 12.94 282 LEU B C 1
ATOM 5527 O O . LEU B 1 282 ? -26.253 6.701 39.802 1.00 14.60 282 LEU B O 1
ATOM 5532 N N . GLU B 1 283 ? -25.583 8.359 38.448 1.00 13.80 283 GLU B N 1
ATOM 5533 C CA . GLU B 1 283 ? -26.840 8.391 37.709 1.00 13.61 283 GLU B CA 1
ATOM 5534 C C . GLU B 1 283 ? -26.739 9.373 36.551 1.00 13.59 283 GLU B C 1
ATOM 5535 O O . GLU B 1 283 ? -25.847 10.220 36.523 1.00 11.30 283 GLU B O 1
ATOM 5541 N N . PHE B 1 284 ? -27.633 9.230 35.578 1.00 10.83 284 PHE B N 1
ATOM 5542 C CA . PHE B 1 284 ? -27.656 10.145 34.446 1.00 10.63 284 PHE B CA 1
ATOM 5543 C C . PHE B 1 284 ? -28.840 11.071 34.631 1.00 11.98 284 PHE B C 1
ATOM 5544 O O . PHE B 1 284 ? -29.911 10.634 35.067 1.00 10.73 284 PHE B O 1
ATOM 5552 N N . ASN B 1 285 ? -28.635 12.345 34.308 1.00 11.29 285 ASN B N 1
ATOM 5553 C CA . ASN B 1 285 ? -29.679 13.358 34.400 1.00 11.35 285 ASN B CA 1
ATOM 5554 C C . ASN B 1 285 ? -29.734 13.973 33.002 1.00 12.51 285 ASN B C 1
ATOM 5555 O O . ASN B 1 285 ? -28.743 14.514 32.497 1.00 11.66 285 ASN B O 1
ATOM 5560 N N . VAL B 1 286 ? -30.894 13.872 32.366 1.00 11.09 286 VAL B N 1
ATOM 5561 C CA . VAL B 1 286 ? -31.059 14.348 30.997 1.00 8.90 286 VAL B CA 1
ATOM 5562 C C . VAL B 1 286 ? -31.408 15.827 30.843 1.00 9.35 286 VAL B C 1
ATOM 5563 O O . VAL B 1 286 ? -32.199 16.209 29.985 1.00 9.15 286 VAL B O 1
ATOM 5567 N N . ARG B 1 287 ? -30.780 16.657 31.664 1.00 9.01 287 ARG B N 1
ATOM 5568 C CA . ARG B 1 287 ? -31.001 18.097 31.656 1.00 8.42 287 ARG B CA 1
ATOM 5569 C C . ARG B 1 287 ? -29.929 18.714 32.532 1.00 8.58 287 ARG B C 1
ATOM 5570 O O . ARG B 1 287 ? -29.071 18.009 33.045 1.00 6.49 287 ARG B O 1
ATOM 5578 N N . LEU B 1 288 ? -29.981 20.029 32.703 1.00 10.09 288 LEU B N 1
ATOM 5579 C CA . LEU B 1 288 ? -29.007 20.706 33.550 1.00 10.82 288 LEU B CA 1
ATOM 5580 C C . LEU B 1 288 ? -29.279 20.361 35.005 1.00 11.39 288 LEU B C 1
ATOM 5581 O O . LEU B 1 288 ? -30.421 20.086 35.394 1.00 9.75 288 LEU B O 1
ATOM 5586 N N . GLY B 1 289 ? -28.226 20.375 35.812 1.00 11.38 289 GLY B N 1
ATOM 5587 C CA . GLY B 1 289 ? -28.409 20.096 37.219 1.00 10.80 289 GLY B CA 1
ATOM 5588 C C . GLY B 1 289 ? -28.823 21.379 37.918 1.00 8.59 289 GLY B C 1
ATOM 5589 O O . GLY B 1 289 ? -28.639 22.477 37.387 1.00 9.83 289 GLY B O 1
ATOM 5590 N N . ASP B 1 290 ? -29.424 21.237 39.089 1.00 8.02 290 ASP B N 1
ATOM 5591 C CA . ASP B 1 290 ? -29.829 22.379 39.910 1.00 9.96 290 ASP B CA 1
ATOM 5592 C C . ASP B 1 290 ? -29.285 21.951 41.268 1.00 11.01 290 ASP B C 1
ATOM 5593 O O . ASP B 1 290 ? -29.728 20.941 41.815 1.00 11.76 290 ASP B O 1
ATOM 5598 N N . PRO B 1 291 ? -28.398 22.754 41.881 1.00 11.80 291 PRO B N 1
ATOM 5599 C CA . PRO B 1 291 ? -27.833 24.045 41.477 1.00 11.40 291 PRO B CA 1
ATOM 5600 C C . PRO B 1 291 ? -26.619 24.122 40.540 1.00 12.67 291 PRO B C 1
ATOM 5601 O O . PRO B 1 291 ? -26.018 25.191 40.414 1.00 12.29 291 PRO B O 1
ATOM 5605 N N . GLU B 1 292 ? -26.246 23.027 39.882 1.00 9.92 292 GLU B N 1
ATOM 5606 C CA . GLU B 1 292 ? -25.093 23.082 38.986 1.00 11.63 292 GLU B CA 1
ATOM 5607 C C . GLU B 1 292 ? -25.224 24.153 37.905 1.00 10.99 292 GLU B C 1
ATOM 5608 O O . GLU B 1 292 ? -24.267 24.861 37.604 1.00 11.12 292 GLU B O 1
ATOM 5614 N N . ALA B 1 293 ? -26.413 24.279 37.330 1.00 11.56 293 ALA B N 1
ATOM 5615 C CA . ALA B 1 293 ? -26.641 25.245 36.259 1.00 12.08 293 ALA B CA 1
ATOM 5616 C C . ALA B 1 293 ? -26.288 26.677 36.632 1.00 12.53 293 ALA B C 1
ATOM 5617 O O . ALA B 1 293 ? -25.815 27.443 35.790 1.00 11.51 293 ALA B O 1
ATOM 5619 N N . GLN B 1 294 ? -26.537 27.043 37.886 1.00 10.28 294 GLN B N 1
ATOM 5620 C CA . GLN B 1 294 ? -26.268 28.400 38.325 1.00 11.71 294 GLN B CA 1
ATOM 5621 C C . GLN B 1 294 ? -24.808 28.830 38.112 1.00 11.42 294 GLN B C 1
ATOM 5622 O O . GLN B 1 294 ? -24.543 29.716 37.299 1.00 12.58 294 GLN B O 1
ATOM 5628 N N . PRO B 1 295 ? -23.840 28.212 38.813 1.00 13.87 295 PRO B N 1
ATOM 5629 C CA . PRO B 1 295 ? -22.457 28.647 38.577 1.00 14.14 295 PRO B CA 1
ATOM 5630 C C . PRO B 1 295 ? -21.995 28.391 37.144 1.00 14.72 295 PRO B C 1
ATOM 5631 O O . PRO B 1 295 ? -21.232 29.180 36.574 1.00 15.69 295 PRO B O 1
ATOM 5635 N N . ILE B 1 296 ? -22.463 27.291 36.558 1.00 11.28 296 ILE B N 1
ATOM 5636 C CA . ILE B 1 296 ? -22.095 26.951 35.189 1.00 11.08 296 ILE B CA 1
ATOM 5637 C C . ILE B 1 296 ? -22.470 28.040 34.199 1.00 9.77 296 ILE B C 1
ATOM 5638 O O . ILE B 1 296 ? -21.624 28.500 33.425 1.00 11.22 296 ILE B O 1
ATOM 5643 N N . LEU B 1 297 ? -23.739 28.451 34.204 1.00 9.72 297 LEU B N 1
ATOM 5644 C CA . LEU B 1 297 ? -24.182 29.480 33.270 1.00 11.12 297 LEU B CA 1
ATOM 5645 C C . LEU B 1 297 ? -23.552 30.834 33.585 1.00 12.82 297 LEU B C 1
ATOM 5646 O O . LEU B 1 297 ? -23.393 31.671 32.698 1.00 13.13 297 LEU B O 1
ATOM 5651 N N . MET B 1 298 ? -23.199 31.045 34.848 1.00 12.89 298 MET B N 1
ATOM 5652 C CA . MET B 1 298 ? -22.555 32.293 35.238 1.00 14.30 298 MET B CA 1
ATOM 5653 C C . MET B 1 298 ? -21.196 32.376 34.543 1.00 14.75 298 MET B C 1
ATOM 5654 O O . MET B 1 298 ? -20.650 33.461 34.363 1.00 15.44 298 MET B O 1
ATOM 5659 N N . ARG B 1 299 ? -20.663 31.222 34.150 1.00 13.34 299 ARG B N 1
ATOM 5660 C CA . ARG B 1 299 ? -19.357 31.165 33.503 1.00 14.69 299 ARG B CA 1
ATOM 5661 C C . ARG B 1 299 ? -19.329 30.948 31.992 1.00 14.90 299 ARG B C 1
ATOM 5662 O O . ARG B 1 299 ? -18.257 30.778 31.412 1.00 15.96 299 ARG B O 1
ATOM 5670 N N . VAL B 1 300 ? -20.496 30.943 31.354 1.00 12.50 300 VAL B N 1
ATOM 5671 C CA . VAL B 1 300 ? -20.554 30.811 29.899 1.00 13.90 300 VAL B CA 1
ATOM 5672 C C . VAL B 1 300 ? -20.618 32.256 29.402 1.00 15.95 300 VAL B C 1
ATOM 5673 O O . VAL B 1 300 ? -21.624 32.936 29.589 1.00 17.22 300 VAL B O 1
ATOM 5677 N N . LYS B 1 301 ? -19.531 32.733 28.799 1.00 19.79 301 LYS B N 1
ATOM 5678 C CA . LYS B 1 301 ? -19.463 34.117 28.328 1.00 22.92 301 LYS B CA 1
ATOM 5679 C C . LYS B 1 301 ? -20.235 34.464 27.065 1.00 23.49 301 LYS B C 1
ATOM 5680 O O . LYS B 1 301 ? -20.694 35.593 26.915 1.00 24.87 301 LYS B O 1
ATOM 5686 N N . ASN B 1 302 ? -20.384 33.510 26.156 1.00 30.87 302 ASN B N 1
ATOM 5687 C CA . ASN B 1 302 ? -21.092 33.792 24.914 1.00 32.31 302 ASN B CA 1
ATOM 5688 C C . ASN B 1 302 ? -22.614 33.799 25.048 1.00 30.78 302 ASN B C 1
ATOM 5689 O O . ASN B 1 302 ? -23.157 33.470 26.104 1.00 30.11 302 ASN B O 1
ATOM 5694 N N . ASP B 1 303 ? -23.285 34.203 23.972 1.00 19.91 303 ASP B N 1
ATOM 5695 C CA . ASP B 1 303 ? -24.739 34.251 23.932 1.00 19.93 303 ASP B CA 1
ATOM 5696 C C . ASP B 1 303 ? -25.218 32.807 24.009 1.00 19.37 303 ASP B C 1
ATOM 5697 O O . ASP B 1 303 ? -25.109 32.057 23.036 1.00 18.76 303 ASP B O 1
ATOM 5702 N N . PHE B 1 304 ? -25.753 32.419 25.161 1.00 21.72 304 PHE B N 1
ATOM 5703 C CA . PHE B 1 304 ? -26.222 31.051 25.356 1.00 20.88 304 PHE B CA 1
ATOM 5704 C C . PHE B 1 304 ? -27.419 30.699 24.478 1.00 19.88 304 PHE B C 1
ATOM 5705 O O . PHE B 1 304 ? -27.564 29.550 24.054 1.00 19.20 304 PHE B O 1
ATOM 5713 N N . LEU B 1 305 ? -28.277 31.677 24.202 1.00 15.89 305 LEU B N 1
ATOM 5714 C CA . LEU B 1 305 ? -29.439 31.416 23.361 1.00 15.96 305 LEU B CA 1
ATOM 5715 C C . LEU B 1 305 ? -28.978 31.086 21.944 1.00 16.49 305 LEU B C 1
ATOM 5716 O O . LEU B 1 305 ? -29.441 30.124 21.335 1.00 13.77 305 LEU B O 1
ATOM 5721 N N . GLU B 1 306 ? -28.058 31.892 21.423 1.00 17.44 306 GLU B N 1
ATOM 5722 C CA . GLU B 1 306 ? -27.535 31.670 20.084 1.00 17.91 306 GLU B CA 1
ATOM 5723 C C . GLU B 1 306 ? -26.836 30.317 20.033 1.00 17.39 306 GLU B C 1
ATOM 5724 O O . GLU B 1 306 ? -26.961 29.569 19.061 1.00 17.05 306 GLU B O 1
ATOM 5730 N N . THR B 1 307 ? -26.094 30.016 21.091 1.00 14.42 307 THR B N 1
ATOM 5731 C CA . THR B 1 307 ? -25.372 28.760 21.184 1.00 15.52 307 THR B CA 1
ATOM 5732 C C . THR B 1 307 ? -26.341 27.583 21.127 1.00 14.58 307 THR B C 1
ATOM 5733 O O . THR B 1 307 ? -26.123 26.631 20.377 1.00 14.33 307 THR B O 1
ATOM 5737 N N . LEU B 1 308 ? -27.409 27.646 21.916 1.00 14.92 308 LEU B N 1
ATOM 5738 C CA . LEU B 1 308 ? -28.402 26.568 21.923 1.00 14.88 308 LEU B CA 1
ATOM 5739 C C . LEU B 1 308 ? -29.092 26.445 20.567 1.00 15.59 308 LEU B C 1
ATOM 5740 O O . LEU B 1 308 ? -29.321 25.335 20.076 1.00 12.18 308 LEU B O 1
ATOM 5745 N N . LEU B 1 309 ? -29.430 27.581 19.964 1.00 14.07 309 LEU B N 1
ATOM 5746 C CA . LEU B 1 309 ? -30.097 27.568 18.665 1.00 16.23 309 LEU B CA 1
ATOM 5747 C C . LEU B 1 309 ? -29.207 26.939 17.605 1.00 15.67 309 LEU B C 1
ATOM 5748 O O . LEU B 1 309 ? -29.644 26.086 16.840 1.00 17.09 309 LEU B O 1
ATOM 5753 N N . ASN B 1 310 ? -27.950 27.361 17.557 1.00 17.02 310 ASN B N 1
ATOM 5754 C CA . ASN B 1 310 ? -27.018 26.818 16.575 1.00 18.01 310 ASN B CA 1
ATOM 5755 C C . ASN B 1 310 ? -26.737 25.336 16.817 1.00 16.35 310 ASN B C 1
ATOM 5756 O O . ASN B 1 310 ? -26.709 24.542 15.876 1.00 16.99 310 ASN B O 1
ATOM 5761 N N . PHE B 1 311 ? -26.544 24.960 18.078 1.00 11.73 311 PHE B N 1
ATOM 5762 C CA . PHE B 1 311 ? -26.264 23.566 18.419 1.00 11.59 311 PHE B CA 1
ATOM 5763 C C . PHE B 1 311 ? -27.484 22.690 18.122 1.00 12.40 311 PHE B C 1
ATOM 5764 O O . PHE B 1 311 ? -27.345 21.551 17.664 1.00 12.87 311 PHE B O 1
ATOM 5772 N N . TYR B 1 312 ? -28.671 23.232 18.379 1.00 11.25 312 TYR B N 1
ATOM 5773 C CA . TYR B 1 312 ? -29.925 22.508 18.132 1.00 12.37 312 TYR B CA 1
ATOM 5774 C C . TYR B 1 312 ? -30.055 22.091 16.665 1.00 14.42 312 TYR B C 1
ATOM 5775 O O . TYR B 1 312 ? -30.546 21.002 16.365 1.00 13.80 312 TYR B O 1
ATOM 5784 N N . GLU B 1 313 ? -29.628 22.952 15.746 1.00 15.01 313 GLU B N 1
ATOM 5785 C CA . GLU B 1 313 ? -29.749 22.606 14.334 1.00 16.41 313 GLU B CA 1
ATOM 5786 C C . GLU B 1 313 ? -28.535 21.911 13.725 1.00 18.24 313 GLU B C 1
ATOM 5787 O O . GLU B 1 313 ? -28.373 21.883 12.500 1.00 16.37 313 GLU B O 1
ATOM 5793 N N . GLY B 1 314 ? -27.685 21.349 14.581 1.00 20.82 314 GLY B N 1
ATOM 5794 C CA . GLY B 1 314 ? -26.526 20.614 14.102 1.00 22.35 314 GLY B CA 1
ATOM 5795 C C . GLY B 1 314 ? -25.267 21.385 13.767 1.00 25.63 314 GLY B C 1
ATOM 5796 O O . GLY B 1 314 ? -24.355 20.833 13.151 1.00 26.17 314 GLY B O 1
ATOM 5797 N N . LYS B 1 315 ? -25.206 22.652 14.163 1.00 31.29 315 LYS B N 1
ATOM 5798 C CA . LYS B 1 315 ? -24.030 23.472 13.895 1.00 33.95 315 LYS B CA 1
ATOM 5799 C C . LYS B 1 315 ? -23.021 23.322 15.023 1.00 34.26 315 LYS B C 1
ATOM 5800 O O . LYS B 1 315 ? -23.389 23.070 16.170 1.00 34.98 315 LYS B O 1
ATOM 5806 N N . ASP B 1 316 ? -21.742 23.473 14.702 1.00 26.78 316 ASP B N 1
ATOM 5807 C CA . ASP B 1 316 ? -20.717 23.363 15.726 1.00 27.51 316 ASP B CA 1
ATOM 5808 C C . ASP B 1 316 ? -20.761 24.632 16.567 1.00 25.29 316 ASP B C 1
ATOM 5809 O O . ASP B 1 316 ? -21.096 25.707 16.067 1.00 24.85 316 ASP B O 1
ATOM 5814 N N . VAL B 1 317 ? -20.454 24.499 17.851 1.00 23.32 317 VAL B N 1
ATOM 5815 C CA . VAL B 1 317 ? -20.437 25.649 18.742 1.00 22.26 317 VAL B CA 1
ATOM 5816 C C . VAL B 1 317 ? -19.201 25.559 19.615 1.00 21.27 317 VAL B C 1
ATOM 5817 O O . VAL B 1 317 ? -18.650 24.478 19.818 1.00 21.27 317 VAL B O 1
ATOM 5821 N N . HIS B 1 318 ? -18.765 26.702 20.125 1.00 25.20 318 HIS B N 1
ATOM 5822 C CA . HIS B 1 318 ? -17.583 26.763 20.971 1.00 24.97 318 HIS B CA 1
ATOM 5823 C C . HIS B 1 318 ? -17.907 27.591 22.199 1.00 25.19 318 HIS B C 1
ATOM 5824 O O . HIS B 1 318 ? -18.273 28.760 22.089 1.00 25.03 318 HIS B O 1
ATOM 5831 N N . ILE B 1 319 ? -17.767 26.980 23.366 1.00 21.98 319 ILE B N 1
ATOM 5832 C CA . ILE B 1 319 ? -18.057 27.660 24.615 1.00 22.23 319 ILE B CA 1
ATOM 5833 C C . ILE B 1 319 ? -16.828 28.358 25.184 1.00 21.75 319 ILE B C 1
ATOM 5834 O O . ILE B 1 319 ? -15.770 27.750 25.352 1.00 22.49 319 ILE B O 1
ATOM 5839 N N . LYS B 1 320 ? -16.978 29.647 25.464 1.00 21.79 320 LYS B N 1
ATOM 5840 C CA . LYS B 1 320 ? -15.896 30.437 26.029 1.00 22.92 320 LYS B CA 1
ATOM 5841 C C . LYS B 1 320 ? -16.205 30.566 27.512 1.00 21.47 320 LYS B C 1
ATOM 5842 O O . LYS B 1 320 ? -17.216 31.148 27.890 1.00 20.42 320 LYS B O 1
ATOM 5848 N N . GLU B 1 321 ? -15.336 30.015 28.348 1.00 23.26 321 GLU B N 1
ATOM 5849 C CA . GLU B 1 321 ? -15.557 30.057 29.783 1.00 23.61 321 GLU B CA 1
ATOM 5850 C C . GLU B 1 321 ? -14.978 31.285 30.468 1.00 23.16 321 GLU B C 1
ATOM 5851 O O . GLU B 1 321 ? -13.884 31.740 30.142 1.00 22.10 321 GLU B O 1
ATOM 5857 N N . ASP B 1 322 ? -15.744 31.828 31.407 1.00 20.13 322 ASP B N 1
ATOM 5858 C CA . ASP B 1 322 ? -15.317 32.991 32.170 1.00 20.31 322 ASP B CA 1
ATOM 5859 C C . ASP B 1 322 ? -14.097 32.563 32.983 1.00 20.04 322 ASP B C 1
ATOM 5860 O O . ASP B 1 322 ? -14.073 31.474 33.557 1.00 17.53 322 ASP B O 1
ATOM 5865 N N . GLU B 1 323 ? -13.079 33.414 33.017 1.00 23.35 323 GLU B N 1
ATOM 5866 C CA . GLU B 1 323 ? -11.852 33.112 33.749 1.00 24.56 323 GLU B CA 1
ATOM 5867 C C . GLU B 1 323 ? -12.077 33.083 35.262 1.00 22.45 323 GLU B C 1
ATOM 5868 O O . GLU B 1 323 ? -11.246 32.576 36.018 1.00 23.30 323 GLU B O 1
ATOM 5874 N N . ARG B 1 324 ? -13.209 33.618 35.697 1.00 20.59 324 ARG B N 1
ATOM 5875 C CA . ARG B 1 324 ? -13.536 33.663 37.119 1.00 19.11 324 ARG B CA 1
ATOM 5876 C C . ARG B 1 324 ? -14.263 32.428 37.634 1.00 18.43 324 ARG B C 1
ATOM 5877 O O . ARG B 1 324 ? -14.958 31.742 36.879 1.00 18.41 324 ARG B O 1
ATOM 5885 N N . TYR B 1 325 ? -14.085 32.152 38.925 1.00 15.72 325 TYR B N 1
ATOM 5886 C CA . TYR B 1 325 ? -14.766 31.046 39.599 1.00 16.22 325 TYR B CA 1
ATOM 5887 C C . TYR B 1 325 ? -16.167 31.568 39.890 1.00 15.28 325 TYR B C 1
ATOM 5888 O O . TYR B 1 325 ? -16.373 32.775 39.972 1.00 13.50 325 TYR B O 1
ATOM 5897 N N . ALA B 1 326 ? -17.125 30.661 40.043 1.00 14.87 326 ALA B N 1
ATOM 5898 C CA . ALA B 1 326 ? -18.493 31.039 40.379 1.00 14.54 326 ALA B CA 1
ATOM 5899 C C . ALA B 1 326 ? -18.934 30.076 41.472 1.00 13.03 326 ALA B C 1
ATOM 5900 O O . ALA B 1 326 ? -18.728 28.869 41.359 1.00 11.50 326 ALA B O 1
ATOM 5902 N N . LEU B 1 327 ? -19.523 30.608 42.538 1.00 14.10 327 LEU B N 1
ATOM 5903 C CA . LEU B 1 327 ? -19.975 29.769 43.631 1.00 13.46 327 LEU B CA 1
ATOM 5904 C C . LEU B 1 327 ? -21.393 30.140 44.024 1.00 13.89 327 LEU B C 1
ATOM 5905 O O . LEU B 1 327 ? -21.747 31.316 44.085 1.00 13.11 327 LEU B O 1
ATOM 5910 N N . ASP B 1 328 ? -22.197 29.118 44.292 1.00 11.35 328 ASP B N 1
ATOM 5911 C CA . ASP B 1 328 ? -23.604 29.290 44.647 1.00 12.79 328 ASP B CA 1
ATOM 5912 C C . ASP B 1 328 ? -23.943 28.630 45.980 1.00 12.52 328 ASP B C 1
ATOM 5913 O O . ASP B 1 328 ? -23.655 27.446 46.179 1.00 9.80 328 ASP B O 1
ATOM 5918 N N . VAL B 1 329 ? -24.534 29.401 46.891 1.00 11.91 329 VAL B N 1
ATOM 5919 C CA . VAL B 1 329 ? -24.955 28.865 48.185 1.00 12.93 329 VAL B CA 1
ATOM 5920 C C . VAL B 1 329 ? -26.477 28.861 48.236 1.00 11.85 329 VAL B C 1
ATOM 5921 O O . VAL B 1 329 ? -27.118 29.900 48.069 1.00 11.97 329 VAL B O 1
ATOM 5925 N N . VAL B 1 330 ? -27.054 27.690 48.474 1.00 10.93 330 VAL B N 1
ATOM 5926 C CA . VAL B 1 330 ? -28.504 27.564 48.548 1.00 10.74 330 VAL B CA 1
ATOM 5927 C C . VAL B 1 330 ? -29.052 27.872 49.933 1.00 11.49 330 VAL B C 1
ATOM 5928 O O . VAL B 1 330 ? -28.545 27.365 50.938 1.00 13.99 330 VAL B O 1
ATOM 5932 N N . LEU B 1 331 ? -30.085 28.705 49.980 1.00 11.84 331 LEU B N 1
ATOM 5933 C CA . LEU B 1 331 ? -30.751 29.030 51.240 1.00 11.99 331 LEU B CA 1
ATOM 5934 C C . LEU B 1 331 ? -32.064 28.248 51.199 1.00 11.99 331 LEU B C 1
ATOM 5935 O O . LEU B 1 331 ? -32.906 28.484 50.331 1.00 12.72 331 LEU B O 1
ATOM 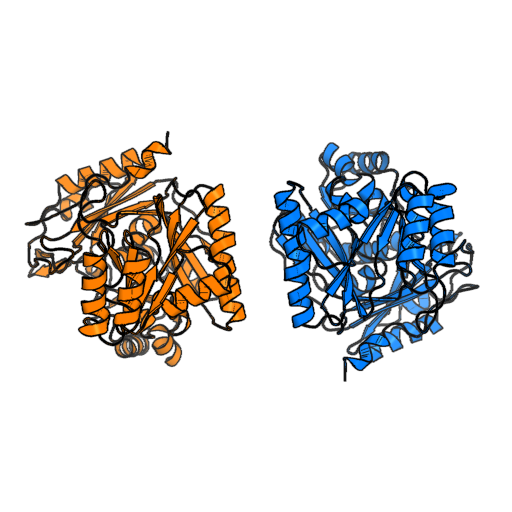5940 N N . ALA B 1 332 ? -32.218 27.301 52.121 1.00 7.88 332 ALA B N 1
ATOM 5941 C CA . ALA B 1 332 ? -33.412 26.461 52.167 1.00 9.91 332 ALA B CA 1
ATOM 5942 C C . ALA B 1 332 ? -34.334 26.814 53.314 1.00 10.78 332 ALA B C 1
ATOM 5943 O O . ALA B 1 332 ? -33.929 27.446 54.290 1.00 11.25 332 ALA B O 1
ATOM 5945 N N . SER B 1 333 ? -35.586 26.396 53.192 1.00 12.23 333 SER B N 1
ATOM 5946 C CA . SER B 1 333 ? -36.556 26.666 54.232 1.00 13.47 333 SER B CA 1
ATOM 5947 C C . SER B 1 333 ? -36.480 25.570 55.287 1.00 13.58 333 SER B C 1
ATOM 5948 O O . SER B 1 333 ? -35.962 24.482 55.037 1.00 14.02 333 SER B O 1
ATOM 5951 N N . ARG B 1 334 ? -36.988 25.877 56.474 1.00 15.05 334 ARG B N 1
ATOM 5952 C CA . ARG B 1 334 ? -37.010 24.921 57.571 1.00 15.70 334 ARG B CA 1
ATOM 5953 C C . ARG B 1 334 ? -37.909 23.769 57.120 1.00 14.38 334 ARG B C 1
ATOM 5954 O O . ARG B 1 334 ? -38.913 23.993 56.449 1.00 15.03 334 ARG B O 1
ATOM 5962 N N . GLY B 1 335 ? -37.539 22.542 57.467 1.00 14.85 335 GLY B N 1
ATOM 5963 C CA . GLY B 1 335 ? -38.337 21.397 57.056 1.00 15.29 335 GLY B CA 1
ATOM 5964 C C . GLY B 1 335 ? -37.757 20.680 55.846 1.00 14.96 335 GLY B C 1
ATOM 5965 O O . GLY B 1 335 ? -37.934 19.475 55.693 1.00 15.28 335 GLY B O 1
ATOM 5966 N N . TYR B 1 336 ? -37.075 21.419 54.977 1.00 13.56 336 TYR B N 1
ATOM 5967 C CA . TYR B 1 336 ? -36.458 20.832 53.781 1.00 13.47 336 TYR B CA 1
ATOM 5968 C C . TYR B 1 336 ? -35.379 19.857 54.267 1.00 13.73 336 TYR B C 1
ATOM 5969 O O . TYR B 1 336 ? -34.668 20.155 55.229 1.00 15.09 336 TYR B O 1
ATOM 5978 N N . PRO B 1 337 ? -35.207 18.701 53.597 1.00 13.73 337 PRO B N 1
ATOM 5979 C CA . PRO B 1 337 ? -35.879 18.151 52.417 1.00 14.45 337 PRO B CA 1
ATOM 5980 C C . PRO B 1 337 ? -37.230 17.486 52.663 1.00 17.24 337 PRO B C 1
ATOM 5981 O O . PRO B 1 337 ? -37.816 16.923 51.744 1.00 17.65 337 PRO B O 1
ATOM 5985 N N . GLU B 1 338 ? -37.691 17.256 53.886 1.00 18.59 338 GLU B N 1
ATOM 5986 C CA . GLU B 1 338 ? -39.024 16.744 54.197 1.00 22.97 338 GLU B CA 1
ATOM 5987 C C . GLU B 1 338 ? -39.961 17.932 53.977 1.00 23.35 338 GLU B C 1
ATOM 5988 O O . GLU B 1 338 ? -39.623 18.862 53.240 1.00 22.54 338 GLU B O 1
ATOM 5994 N N . LYS B 1 339 ? -41.226 17.994 54.346 1.00 23.26 339 LYS B N 1
ATOM 5995 C CA . LYS B 1 339 ? -42.199 19.023 54.014 1.00 22.81 339 LYS B CA 1
ATOM 5996 C C . LYS B 1 339 ? -41.634 20.350 54.503 1.00 22.68 339 LYS B C 1
ATOM 5997 O O . LYS B 1 339 ? -41.389 20.532 55.695 1.00 20.84 339 LYS B O 1
ATOM 6003 N N . PRO B 1 340 ? -41.398 21.290 53.579 1.00 23.57 340 PRO B N 1
ATOM 6004 C CA . PRO B 1 340 ? -40.853 22.584 53.986 1.00 22.77 340 PRO B CA 1
ATOM 6005 C C . PRO B 1 340 ? -41.894 23.586 54.476 1.00 22.35 340 PRO B C 1
ATOM 6006 O O . PRO B 1 340 ? -43.067 23.547 54.093 1.00 20.56 340 PRO B O 1
ATOM 6010 N N . GLU B 1 341 ? -41.436 24.476 55.344 1.00 22.30 341 GLU B N 1
ATOM 6011 C CA . GLU B 1 341 ? -42.256 25.539 55.896 1.00 22.09 341 GLU B CA 1
ATOM 6012 C C . GLU B 1 341 ? -42.230 26.624 54.832 1.00 21.56 341 GLU B C 1
ATOM 6013 O O . GLU B 1 341 ? -41.179 26.899 54.256 1.00 24.34 341 GLU B O 1
ATOM 6019 N N . THR B 1 342 ? -43.377 27.234 54.554 1.00 17.41 342 THR B N 1
ATOM 6020 C CA . THR B 1 342 ? -43.436 28.276 53.537 1.00 16.98 342 THR B CA 1
ATOM 6021 C C . THR B 1 342 ? -44.167 29.524 54.018 1.00 15.47 342 THR B C 1
ATOM 6022 O O . THR B 1 342 ? -44.654 29.574 55.148 1.00 15.80 342 THR B O 1
ATOM 6026 N N . GLY B 1 343 ? -44.220 30.536 53.159 1.00 15.78 343 GLY B N 1
ATOM 6027 C CA . GLY B 1 343 ? -44.921 31.760 53.497 1.00 15.90 343 GLY B CA 1
ATOM 6028 C C . GLY B 1 343 ? -44.128 32.762 54.309 1.00 16.08 343 GLY B C 1
ATOM 6029 O O . GLY B 1 343 ? -44.701 33.707 54.847 1.00 16.81 343 GLY B O 1
ATOM 6030 N N . LYS B 1 344 ? -42.817 32.569 54.410 1.00 17.08 344 LYS B N 1
ATOM 6031 C CA . LYS B 1 344 ? -41.980 33.495 55.172 1.00 15.61 344 LYS B CA 1
ATOM 6032 C C . LYS B 1 344 ? -41.474 34.627 54.293 1.00 16.68 344 LYS B C 1
ATOM 6033 O O . LYS B 1 344 ? -41.027 34.402 53.163 1.00 14.68 344 LYS B O 1
ATOM 6039 N N . ILE B 1 345 ? -41.531 35.846 54.818 1.00 13.98 345 ILE B N 1
ATOM 6040 C CA . ILE B 1 345 ? -41.070 37.010 54.068 1.00 14.30 345 ILE B CA 1
ATOM 6041 C C . ILE B 1 345 ? -39.554 36.985 53.904 1.00 13.76 345 ILE B C 1
ATOM 6042 O O . ILE B 1 345 ? -38.820 36.666 54.844 1.00 13.42 345 ILE B O 1
ATOM 6047 N N . ILE B 1 346 ? -39.147 37.367 52.685 1.00 13.66 346 ILE B N 1
ATOM 6048 C CA . ILE B 1 346 ? -37.705 37.372 52.457 1.00 13.92 346 ILE B CA 1
ATOM 6049 C C . ILE B 1 346 ? -37.241 38.821 52.369 1.00 14.67 346 ILE B C 1
ATOM 6050 O O . ILE B 1 346 ? -37.717 39.574 51.523 1.00 14.51 346 ILE B O 1
ATOM 6055 N N . HIS B 1 347 ? -36.228 39.184 53.140 1.00 13.47 347 HIS B N 1
ATOM 6056 C CA . HIS B 1 347 ? -35.634 40.506 53.327 1.00 14.17 347 HIS B CA 1
ATOM 6057 C C . HIS B 1 347 ? -34.226 40.575 52.758 1.00 12.91 347 HIS B C 1
ATOM 6058 O O . HIS B 1 347 ? -33.526 39.565 52.703 1.00 13.72 347 HIS B O 1
ATOM 6065 N N . GLY B 1 348 ? -33.988 41.781 52.291 1.00 14.89 348 GLY B N 1
ATOM 6066 C CA . GLY B 1 348 ? -32.661 42.035 51.756 1.00 14.09 348 GLY B CA 1
ATOM 6067 C C . GLY B 1 348 ? -32.340 41.867 50.287 1.00 16.85 348 GLY B C 1
ATOM 6068 O O . GLY B 1 348 ? -31.250 42.246 49.859 1.00 17.71 348 GLY B O 1
ATOM 6069 N N . LEU B 1 349 ? -33.259 41.314 49.507 1.00 16.14 349 LEU B N 1
ATOM 6070 C CA . LEU B 1 349 ? -32.997 41.111 48.084 1.00 17.44 349 LEU B CA 1
ATOM 6071 C C . LEU B 1 349 ? -32.512 42.382 47.394 1.00 18.88 349 LEU B C 1
ATOM 6072 O O . LEU B 1 349 ? -31.695 42.323 46.473 1.00 18.77 349 LEU B O 1
ATOM 6077 N N . ASP B 1 350 ? -33.015 43.528 47.842 1.00 22.89 350 ASP B N 1
ATOM 6078 C CA . ASP B 1 350 ? -32.623 44.808 47.261 1.00 26.85 350 ASP B CA 1
ATOM 6079 C C . ASP B 1 350 ? -31.171 45.152 47.582 1.00 27.25 350 ASP B C 1
ATOM 6080 O O . ASP B 1 350 ? -30.476 45.748 46.761 1.00 28.09 350 ASP B O 1
ATOM 6085 N N . TYR B 1 351 ? -30.711 44.783 48.773 1.00 24.02 351 TYR B N 1
ATOM 6086 C CA . TYR B 1 351 ? -29.324 45.047 49.150 1.00 25.16 351 TYR B CA 1
ATOM 6087 C C . TYR B 1 351 ? -28.415 44.292 48.183 1.00 24.76 351 TYR B C 1
ATOM 6088 O O . TYR B 1 351 ? -27.466 44.847 47.639 1.00 24.26 351 TYR B O 1
ATOM 6097 N N . LEU B 1 352 ? -28.725 43.015 47.978 1.00 26.45 352 LEU B N 1
ATOM 6098 C CA . LEU B 1 352 ? -27.924 42.163 47.106 1.00 25.83 352 LEU B CA 1
ATOM 6099 C C . LEU B 1 352 ? -27.827 42.626 45.655 1.00 25.97 352 LEU B C 1
ATOM 6100 O O . LEU B 1 352 ? -26.790 42.447 45.012 1.00 24.95 352 LEU B O 1
ATOM 6105 N N . LYS B 1 353 ? -28.895 43.222 45.137 1.00 26.66 353 LYS B N 1
ATOM 6106 C CA . LYS B 1 353 ? -28.872 43.698 43.759 1.00 28.16 353 LYS B CA 1
ATOM 6107 C C . LYS B 1 353 ? -27.795 44.765 43.565 1.00 28.93 353 LYS B C 1
ATOM 6108 O O . LYS B 1 353 ? -27.264 44.921 42.467 1.00 29.03 353 LYS B O 1
ATOM 6114 N N . SER B 1 354 ? -27.470 45.475 44.644 1.00 31.66 354 SER B N 1
ATOM 6115 C CA . SER B 1 354 ? -26.467 46.540 44.613 1.00 32.82 354 SER B CA 1
ATOM 6116 C C . SER B 1 354 ? -25.034 46.039 44.775 1.00 31.55 354 SER B C 1
ATOM 6117 O O . SER B 1 354 ? -24.089 46.773 44.495 1.00 31.96 354 SER B O 1
ATOM 6120 N N . MET B 1 355 ? -24.872 44.801 45.233 1.00 24.97 355 MET B N 1
ATOM 6121 C CA . MET B 1 355 ? -23.542 44.233 45.445 1.00 24.88 355 MET B CA 1
ATOM 6122 C C . MET B 1 355 ? -22.926 43.731 44.151 1.00 23.82 355 MET B C 1
ATOM 6123 O O . MET B 1 355 ? -23.516 42.905 43.465 1.00 23.80 355 MET B O 1
ATOM 6128 N N . GLU B 1 356 ? -21.731 44.213 43.819 1.00 24.72 356 GLU B N 1
ATOM 6129 C CA . GLU B 1 356 ? -21.078 43.765 42.594 1.00 24.75 356 GLU B CA 1
ATOM 6130 C C . GLU B 1 356 ? -20.530 42.347 42.759 1.00 22.32 356 GLU B C 1
ATOM 6131 O O . GLU B 1 356 ? -20.144 41.945 43.855 1.00 22.66 356 GLU B O 1
ATOM 6137 N N . ASP B 1 357 ? -20.381 41.667 41.610 1.00 21.89 357 ASP B N 1
ATOM 6138 C CA . ASP B 1 357 ? -20.005 40.257 41.545 1.00 20.94 357 ASP B CA 1
ATOM 6139 C C . ASP B 1 357 ? -20.898 39.359 42.390 1.00 19.12 357 ASP B C 1
ATOM 6140 O O . ASP B 1 357 ? -20.630 38.166 42.538 1.00 17.98 357 ASP B O 1
ATOM 6145 N N . VAL B 1 358 ? -22.143 39.722 42.693 1.00 17.07 358 VAL B N 1
ATOM 6146 C CA . VAL B 1 358 ? -23.137 38.873 43.336 1.00 15.52 358 VAL B CA 1
ATOM 6147 C C . VAL B 1 358 ? -24.329 38.723 42.398 1.00 16.25 358 VAL B C 1
ATOM 6148 O O . VAL B 1 358 ? -24.721 39.676 41.726 1.00 14.40 358 VAL B O 1
ATOM 6152 N N . VAL B 1 359 ? -24.890 37.520 42.347 1.00 16.24 359 VAL B N 1
ATOM 6153 C CA . VAL B 1 359 ? -26.049 37.243 41.503 1.00 16.10 359 VAL B CA 1
ATOM 6154 C C . VAL B 1 359 ? -26.974 36.321 42.296 1.00 15.47 359 VAL B C 1
ATOM 6155 O O . VAL B 1 359 ? -26.526 35.313 42.841 1.00 12.89 359 VAL B O 1
ATOM 6159 N N . VAL B 1 360 ? -28.251 36.671 42.373 1.00 15.59 360 VAL B N 1
ATOM 6160 C CA . VAL B 1 360 ? -29.208 35.850 43.109 1.00 15.06 360 VAL B CA 1
ATOM 6161 C C . VAL B 1 360 ? -30.206 35.173 42.186 1.00 14.33 360 VAL B C 1
ATOM 6162 O O . VAL B 1 360 ? -30.904 35.833 41.427 1.00 15.16 360 VAL B O 1
ATOM 6166 N N . PHE B 1 361 ? -30.261 33.849 42.252 1.00 11.77 361 PHE B N 1
ATOM 6167 C CA . PHE B 1 361 ? -31.207 33.090 41.442 1.00 11.44 361 PHE B CA 1
ATOM 6168 C C . PHE B 1 361 ? -32.278 32.547 42.374 1.00 10.93 361 PHE B C 1
ATOM 6169 O O . PHE B 1 361 ? -31.983 31.789 43.301 1.00 9.92 361 PHE B O 1
ATOM 6177 N N . HIS B 1 362 ? -33.557 32.821 42.162 1.00 10.76 362 HIS B N 1
ATOM 6178 C CA . HIS B 1 362 ? -34.696 32.382 42.957 1.00 11.92 362 HIS B CA 1
ATOM 6179 C C . HIS B 1 362 ? -35.075 30.941 42.627 1.00 12.41 362 HIS B C 1
ATOM 6180 O O . HIS B 1 362 ? -34.976 30.502 41.474 1.00 11.64 362 HIS B O 1
ATOM 6187 N N . ALA B 1 363 ? -35.460 30.310 43.734 1.00 13.60 363 ALA B N 1
ATOM 6188 C CA . ALA B 1 363 ? -35.938 28.995 43.347 1.00 15.00 363 ALA B CA 1
ATOM 6189 C C . ALA B 1 363 ? -37.386 28.964 43.839 1.00 15.19 363 ALA B C 1
ATOM 6190 O O . ALA B 1 363 ? -38.306 29.356 43.121 1.00 17.20 363 ALA B O 1
ATOM 6192 N N . GLY B 1 364 ? -37.437 29.000 45.171 1.00 17.19 364 GLY B N 1
ATOM 6193 C CA . GLY B 1 364 ? -38.815 28.824 45.590 1.00 15.80 364 GLY B CA 1
ATOM 6194 C C . GLY B 1 364 ? -39.429 30.035 46.273 1.00 15.55 364 GLY B C 1
ATOM 6195 O O . GLY B 1 364 ? -39.611 30.028 47.489 1.00 15.34 364 GLY B O 1
ATOM 6196 N N . THR B 1 365 ? -39.768 30.989 45.407 1.00 13.24 365 THR B N 1
ATOM 6197 C CA . THR B 1 365 ? -40.239 32.301 45.845 1.00 14.01 365 THR B CA 1
ATOM 6198 C C . THR B 1 365 ? -41.503 32.701 45.086 1.00 14.62 365 THR B C 1
ATOM 6199 O O . THR B 1 365 ? -41.708 32.324 43.932 1.00 14.31 365 THR B O 1
ATOM 6203 N N . LYS B 1 366 ? -42.361 33.459 45.751 1.00 13.13 366 LYS B N 1
ATOM 6204 C CA . LYS B 1 366 ? -43.594 33.923 45.135 1.00 13.86 366 LYS B CA 1
ATOM 6205 C C . LYS B 1 366 ? -43.877 35.299 45.717 1.00 14.84 366 LYS B C 1
ATOM 6206 O O . LYS B 1 366 ? -43.158 35.759 46.606 1.00 12.97 366 LYS B O 1
ATOM 6212 N N . LYS B 1 367 ? -44.911 35.954 45.210 1.00 17.20 367 LYS B N 1
ATOM 6213 C CA . LYS B 1 367 ? -45.270 37.279 45.693 1.00 19.30 367 LYS B CA 1
ATOM 6214 C C . LYS B 1 367 ? -46.501 37.190 46.583 1.00 20.38 367 LYS B C 1
ATOM 6215 O O . LYS B 1 367 ? -47.374 36.351 46.367 1.00 19.53 367 LYS B O 1
ATOM 6221 N N . GLU B 1 368 ? -46.531 38.046 47.598 1.00 18.87 368 GLU B N 1
ATOM 6222 C CA . GLU B 1 368 ? -47.642 38.146 48.543 1.00 21.70 368 GLU B CA 1
ATOM 6223 C C . GLU B 1 368 ? -47.790 39.663 48.672 1.00 20.97 368 GLU B C 1
ATOM 6224 O O . GLU B 1 368 ? -47.132 40.300 49.500 1.00 19.87 368 GLU B O 1
ATOM 6230 N N . GLY B 1 369 ? -48.638 40.243 47.834 1.00 24.31 369 GLY B N 1
ATOM 6231 C CA . GLY B 1 369 ? -48.780 41.685 47.849 1.00 22.38 369 GLY B CA 1
ATOM 6232 C C . GLY B 1 369 ? -47.498 42.181 47.203 1.00 22.08 369 GLY B C 1
ATOM 6233 O O . GLY B 1 369 ? -47.158 41.754 46.099 1.00 21.13 369 GLY B O 1
ATOM 6234 N N . ASN B 1 370 ? -46.771 43.061 47.883 1.00 18.12 370 ASN B N 1
ATOM 6235 C CA . ASN B 1 370 ? -45.519 43.575 47.339 1.00 18.46 370 ASN B CA 1
ATOM 6236 C C . ASN B 1 370 ? -44.326 42.876 47.983 1.00 17.00 370 ASN B C 1
ATOM 6237 O O . ASN B 1 370 ? -43.173 43.226 47.729 1.00 17.20 370 ASN B O 1
ATOM 6242 N N . PHE B 1 371 ? -44.608 41.885 48.819 1.00 17.74 371 PHE B N 1
ATOM 6243 C CA . PHE B 1 371 ? -43.555 41.138 49.493 1.00 18.26 371 PHE B CA 1
ATOM 6244 C C . PHE B 1 371 ? -43.183 39.867 48.732 1.00 17.34 371 PHE B C 1
ATOM 6245 O O . PHE B 1 371 ? -44.022 39.251 48.067 1.00 17.40 371 PHE B O 1
ATOM 6253 N N . THR B 1 372 ? -41.914 39.486 48.822 1.00 17.24 372 THR B N 1
ATOM 6254 C CA . THR B 1 372 ? -41.456 38.256 48.193 1.00 17.44 372 THR B CA 1
ATOM 6255 C C . THR B 1 372 ? -41.440 37.267 49.349 1.00 16.50 372 THR B C 1
ATOM 6256 O O . THR B 1 372 ? -40.882 37.565 50.406 1.00 15.45 372 THR B O 1
ATOM 6260 N N . VAL B 1 373 ? -42.062 36.108 49.168 1.00 13.44 373 VAL B N 1
ATOM 6261 C CA . VAL B 1 373 ? -42.117 35.123 50.244 1.00 14.17 373 VAL B CA 1
ATOM 6262 C C . VAL B 1 373 ? -41.670 33.741 49.789 1.00 13.75 373 VAL B C 1
ATOM 6263 O O . VAL B 1 373 ? -41.663 33.450 48.591 1.00 13.32 373 VAL B O 1
ATOM 6267 N N . THR B 1 374 ? -41.285 32.896 50.744 1.00 13.80 374 THR B N 1
ATOM 6268 C CA . THR B 1 374 ? -40.834 31.547 50.423 1.00 12.94 374 THR B CA 1
ATOM 6269 C C . THR B 1 374 ? -42.019 30.705 49.976 1.00 14.06 374 THR B C 1
ATOM 6270 O O . THR B 1 374 ? -43.133 30.866 50.482 1.00 13.83 374 THR B O 1
ATOM 6274 N N . SER B 1 375 ? -41.773 29.794 49.043 1.00 16.20 375 SER B N 1
ATOM 6275 C CA . SER B 1 375 ? -42.837 28.942 48.539 1.00 16.89 375 SER B CA 1
ATOM 6276 C C . SER B 1 375 ? -42.421 27.489 48.357 1.00 17.32 375 SER B C 1
ATOM 6277 O O . SER B 1 375 ? -43.218 26.675 47.898 1.00 17.56 375 SER B O 1
ATOM 6280 N N . GLY B 1 376 ? -41.182 27.164 48.708 1.00 13.04 376 GLY B N 1
ATOM 6281 C CA . GLY B 1 376 ? -40.718 25.795 48.548 1.00 13.88 376 GLY B CA 1
ATOM 6282 C C . GLY B 1 376 ? -39.524 25.444 49.413 1.00 12.22 376 GLY B C 1
ATOM 6283 O O . GLY B 1 376 ? -39.136 26.230 50.272 1.00 12.55 376 GLY B O 1
ATOM 6284 N N . GLY B 1 377 ? -38.943 24.266 49.169 1.00 14.58 377 GLY B N 1
ATOM 6285 C CA . GLY B 1 377 ? -37.797 23.793 49.936 1.00 13.16 377 GLY B CA 1
ATOM 6286 C C . GLY B 1 377 ? -36.567 24.653 49.744 1.00 14.36 377 GLY B C 1
ATOM 6287 O O . GLY B 1 377 ? -36.060 25.251 50.696 1.00 14.71 377 GLY B O 1
ATOM 6288 N N . ARG B 1 378 ? -36.056 24.691 48.519 1.00 11.03 378 ARG B N 1
ATOM 6289 C CA . ARG B 1 378 ? -34.917 25.542 48.220 1.00 10.23 378 ARG B CA 1
ATOM 6290 C C . ARG B 1 378 ? -35.537 26.881 47.846 1.00 9.12 378 ARG B C 1
ATOM 6291 O O . ARG B 1 378 ? -36.441 26.944 47.019 1.00 8.77 378 ARG B O 1
ATOM 6299 N N . VAL B 1 379 ? -35.055 27.949 48.473 1.00 12.56 379 VAL B N 1
ATOM 6300 C CA . VAL B 1 379 ? -35.607 29.285 48.259 1.00 12.35 379 VAL B CA 1
ATOM 6301 C C . VAL B 1 379 ? -34.758 30.209 47.402 1.00 13.84 379 VAL B C 1
ATOM 6302 O O . VAL B 1 379 ? -35.243 30.775 46.420 1.00 14.52 379 VAL B O 1
ATOM 6306 N N . LEU B 1 380 ? -33.494 30.363 47.789 1.00 14.76 380 LEU B N 1
ATOM 6307 C CA . LEU B 1 380 ? -32.582 31.250 47.079 1.00 15.27 380 LEU B CA 1
ATOM 6308 C C . LEU B 1 380 ? -31.217 30.648 46.809 1.00 13.69 380 LEU B C 1
ATOM 6309 O O . LEU B 1 380 ? -30.745 29.766 47.530 1.00 14.39 380 LEU B O 1
ATOM 6314 N N . ASN B 1 381 ? -30.599 31.143 45.747 1.00 13.49 381 ASN B N 1
ATOM 6315 C CA . ASN B 1 381 ? -29.260 30.748 45.354 1.00 13.96 381 ASN B CA 1
ATOM 6316 C C . ASN B 1 381 ? -28.478 32.059 45.413 1.00 13.48 381 ASN B C 1
ATOM 6317 O O . ASN B 1 381 ? -28.685 32.950 44.593 1.00 13.78 381 ASN B O 1
ATOM 6322 N N . VAL B 1 382 ? -27.621 32.195 46.419 1.00 11.07 382 VAL B N 1
ATOM 6323 C CA . VAL B 1 382 ? -26.822 33.401 46.556 1.00 11.46 382 VAL B CA 1
ATOM 6324 C C . VAL B 1 382 ? -25.484 33.061 45.929 1.00 10.01 382 VAL B C 1
ATOM 6325 O O . VAL B 1 382 ? -24.724 32.252 46.469 1.00 9.26 382 VAL B O 1
ATOM 6329 N N . CYS B 1 383 ? -25.212 33.678 44.783 1.00 12.35 383 CYS B N 1
ATOM 6330 C CA . CYS B 1 383 ? -23.992 33.411 44.030 1.00 13.12 383 CYS B CA 1
ATOM 6331 C C . CYS B 1 383 ? -23.026 34.579 43.911 1.00 13.05 383 CYS B C 1
ATOM 6332 O O . CYS B 1 383 ? -23.410 35.745 43.993 1.00 13.08 383 CYS B O 1
ATOM 6335 N N . ALA B 1 384 ? -21.762 34.242 43.686 1.00 13.13 384 ALA B N 1
ATOM 6336 C CA . ALA B 1 384 ? -20.727 35.249 43.526 1.00 14.14 384 ALA B CA 1
ATOM 6337 C C . ALA B 1 384 ? -19.594 34.765 42.636 1.00 14.80 384 ALA B C 1
ATOM 6338 O O . ALA B 1 384 ? -19.293 33.568 42.573 1.00 12.66 384 ALA B O 1
ATOM 6340 N N . TYR B 1 385 ? -18.982 35.726 41.954 1.00 16.96 385 TYR B N 1
ATOM 6341 C CA . TYR B 1 385 ? -17.837 35.504 41.084 1.00 17.51 385 TYR B CA 1
ATOM 6342 C C . TYR B 1 385 ? -16.612 35.763 41.949 1.00 19.61 385 TYR B C 1
ATOM 6343 O O . TYR B 1 385 ? -16.675 36.522 42.920 1.00 19.91 385 TYR B O 1
ATOM 6352 N N . GLY B 1 386 ? -15.497 35.146 41.591 1.00 19.18 386 GLY B N 1
ATOM 6353 C CA . GLY B 1 386 ? -14.278 35.353 42.347 1.00 19.56 386 GLY B CA 1
ATOM 6354 C C . GLY B 1 386 ? -13.075 35.054 41.479 1.00 20.55 386 GLY B C 1
ATOM 6355 O O . GLY B 1 386 ? -13.103 34.121 40.678 1.00 19.99 386 GLY B O 1
ATOM 6356 N N . LYS B 1 387 ? -12.019 35.850 41.620 1.00 18.36 387 LYS B N 1
ATOM 6357 C CA . LYS B 1 387 ? -10.818 35.624 40.835 1.00 19.59 387 LYS B CA 1
ATOM 6358 C C . LYS B 1 387 ? -10.259 34.290 41.305 1.00 18.36 387 LYS B C 1
ATOM 6359 O O . LYS B 1 387 ? -9.689 33.528 40.531 1.00 19.00 387 LYS B O 1
ATOM 6365 N N . THR B 1 388 ? -10.436 34.020 42.594 1.00 18.03 388 THR B N 1
ATOM 6366 C CA . THR B 1 388 ? -10.000 32.772 43.203 1.00 17.56 388 THR B CA 1
ATOM 6367 C C . THR B 1 388 ? -11.258 32.151 43.803 1.00 17.55 388 THR B C 1
ATOM 6368 O O . THR B 1 388 ? -12.266 32.837 43.970 1.00 16.84 388 THR B O 1
ATOM 6372 N N . LEU B 1 389 ? -11.213 30.864 44.122 1.00 17.06 389 LEU B N 1
ATOM 6373 C CA . LEU B 1 389 ? -12.381 30.215 44.707 1.00 17.14 389 LEU B CA 1
ATOM 6374 C C . LEU B 1 389 ? -12.620 30.773 46.110 1.00 17.95 389 LEU B C 1
ATOM 6375 O O . LEU B 1 389 ? -13.762 30.935 46.537 1.00 17.06 389 LEU B O 1
ATOM 6380 N N . LYS B 1 390 ? -11.539 31.069 46.825 1.00 19.35 390 LYS B N 1
ATOM 6381 C CA . LYS B 1 390 ? -11.662 31.638 48.163 1.00 19.60 390 LYS B CA 1
ATOM 6382 C C . LYS B 1 390 ? -12.462 32.936 48.081 1.00 19.11 390 LYS B C 1
ATOM 6383 O O . LYS B 1 390 ? -13.364 33.166 48.882 1.00 21.24 390 LYS B O 1
ATOM 6389 N N . GLU B 1 391 ? -12.133 33.781 47.109 1.00 18.01 391 GLU B N 1
ATOM 6390 C CA . GLU B 1 391 ? -12.838 35.049 46.933 1.00 20.05 391 GLU B CA 1
ATOM 6391 C C . GLU B 1 391 ? -14.319 34.846 46.631 1.00 18.33 391 GLU B C 1
ATOM 6392 O O . GLU B 1 391 ? -15.169 35.555 47.158 1.00 16.52 391 GLU B O 1
ATOM 6398 N N . ALA B 1 392 ? -14.618 33.887 45.762 1.00 17.91 392 ALA B N 1
ATOM 6399 C CA . ALA B 1 392 ? -16.000 33.609 45.398 1.00 16.20 392 ALA B CA 1
ATOM 6400 C C . ALA B 1 392 ? -16.785 33.149 46.616 1.00 13.80 392 ALA B C 1
ATOM 6401 O O . ALA B 1 392 ? -17.893 33.622 46.854 1.00 14.76 392 ALA B O 1
ATOM 6403 N N . LYS B 1 393 ? -16.209 32.233 47.390 1.00 12.91 393 LYS B N 1
ATOM 6404 C CA . LYS B 1 393 ? -16.872 31.731 48.587 1.00 14.42 393 LYS B CA 1
ATOM 6405 C C . LYS B 1 393 ? -17.090 32.884 49.568 1.00 14.61 393 LYS B C 1
ATOM 6406 O O . LYS B 1 393 ? -18.186 33.066 50.100 1.00 12.63 393 LYS B O 1
ATOM 6412 N N . GLU B 1 394 ? -16.046 33.679 49.792 1.00 15.95 394 GLU B N 1
ATOM 6413 C CA . GLU B 1 394 ? -16.145 34.803 50.716 1.00 16.92 394 GLU B CA 1
ATOM 6414 C C . GLU B 1 394 ? -17.238 35.789 50.324 1.00 15.78 394 GLU B C 1
ATOM 6415 O O . GLU B 1 394 ? -18.017 36.227 51.175 1.00 12.70 394 GLU B O 1
ATOM 6421 N N . ARG B 1 395 ? -17.292 36.142 49.043 1.00 17.17 395 ARG B N 1
ATOM 6422 C CA . ARG B 1 395 ? -18.290 37.090 48.561 1.00 17.60 395 ARG B CA 1
ATOM 6423 C C . ARG B 1 395 ? -19.705 36.544 48.717 1.00 17.41 395 ARG B C 1
ATOM 6424 O O . ARG B 1 395 ? -20.611 37.267 49.125 1.00 17.58 395 ARG B O 1
ATOM 6432 N N . ALA B 1 396 ? -19.886 35.267 48.396 1.00 16.44 396 ALA B N 1
ATOM 6433 C CA . ALA B 1 396 ? -21.196 34.642 48.519 1.00 16.15 396 ALA B CA 1
ATOM 6434 C C . ALA B 1 396 ? -21.669 34.681 49.973 1.00 16.77 396 ALA B C 1
ATOM 6435 O O . ALA B 1 396 ? -22.787 35.115 50.257 1.00 15.24 396 ALA B O 1
ATOM 6437 N N . TYR B 1 397 ? -20.818 34.239 50.897 1.00 15.95 397 TYR B N 1
ATOM 6438 C CA . TYR B 1 397 ? -21.202 34.238 52.304 1.00 16.68 397 TYR B CA 1
ATOM 6439 C C . TYR B 1 397 ? -21.374 35.649 52.858 1.00 17.35 397 TYR B C 1
ATOM 6440 O O . TYR B 1 397 ? -22.165 35.871 53.775 1.00 14.82 397 TYR B O 1
ATOM 6449 N N . GLU B 1 398 ? -20.644 36.602 52.290 1.00 18.16 398 GLU B N 1
ATOM 6450 C CA . GLU B 1 398 ? -20.757 37.987 52.723 1.00 20.44 398 GLU B CA 1
ATOM 6451 C C . GLU B 1 398 ? -22.142 38.488 52.322 1.00 19.72 398 GLU B C 1
ATOM 6452 O O . GLU B 1 398 ? -22.802 39.194 53.084 1.00 19.20 398 GLU B O 1
ATOM 6458 N N . ALA B 1 399 ? -22.581 38.111 51.123 1.00 14.99 399 ALA B N 1
ATOM 6459 C CA . ALA B 1 399 ? -23.893 38.519 50.639 1.00 13.03 399 ALA B CA 1
ATOM 6460 C C . ALA B 1 399 ? -24.993 37.947 51.526 1.00 13.06 399 ALA B C 1
ATOM 6461 O O . ALA B 1 399 ? -25.997 38.613 51.795 1.00 10.64 399 ALA B O 1
ATOM 6463 N N . ILE B 1 400 ? -24.802 36.712 51.978 1.00 14.21 400 ILE B N 1
ATOM 6464 C CA . ILE B 1 400 ? -25.791 36.049 52.827 1.00 14.49 400 ILE B CA 1
ATOM 6465 C C . ILE B 1 400 ? -26.066 36.829 54.116 1.00 15.05 400 ILE B C 1
ATOM 6466 O O . ILE B 1 400 ? -27.144 36.717 54.702 1.00 15.02 400 ILE B O 1
ATOM 6471 N N . ARG B 1 401 ? -25.099 37.630 54.550 1.00 14.27 401 ARG B N 1
ATOM 6472 C CA . ARG B 1 401 ? -25.274 38.428 55.760 1.00 15.82 401 ARG B CA 1
ATOM 6473 C C . ARG B 1 401 ? -26.388 39.454 55.599 1.00 16.14 401 ARG B C 1
ATOM 6474 O O . ARG B 1 401 ? -26.979 39.902 56.583 1.00 17.64 401 ARG B O 1
ATOM 6482 N N . TYR B 1 402 ? -26.675 39.815 54.355 1.00 13.95 402 TYR B N 1
ATOM 6483 C CA . TYR B 1 402 ? -27.680 40.831 54.067 1.00 14.33 402 TYR B CA 1
ATOM 6484 C C . TYR B 1 402 ? -29.061 40.335 53.664 1.00 13.67 402 TYR B C 1
ATOM 6485 O O . TYR B 1 402 ? -29.972 41.142 53.485 1.00 13.08 402 TYR B O 1
ATOM 6494 N N . VAL B 1 403 ? -29.223 39.023 53.526 1.00 14.48 403 VAL B N 1
ATOM 6495 C CA . VAL B 1 403 ? -30.522 38.466 53.155 1.00 15.27 403 VAL B CA 1
ATOM 6496 C C . VAL B 1 403 ? -31.069 37.671 54.338 1.00 16.94 403 VAL B C 1
ATOM 6497 O O . VAL B 1 403 ? -30.306 37.203 55.186 1.00 17.68 403 VAL B O 1
ATOM 6501 N N . CYS B 1 404 ? -32.385 37.510 54.410 1.00 14.65 404 CYS B N 1
ATOM 6502 C CA . CYS B 1 404 ? -32.940 36.793 55.543 1.00 14.42 404 CYS B CA 1
ATOM 6503 C C . CYS B 1 404 ? -34.416 36.441 55.433 1.00 13.77 404 CYS B C 1
ATOM 6504 O O . CYS B 1 404 ? -35.205 37.163 54.827 1.00 10.68 404 CYS B O 1
ATOM 6507 N N . PHE B 1 405 ? -34.765 35.303 56.018 1.00 14.69 405 PHE B N 1
ATOM 6508 C CA . PHE B 1 405 ? -36.145 34.851 56.088 1.00 14.01 405 PHE B CA 1
ATOM 6509 C C . PHE B 1 405 ? -36.183 33.838 57.220 1.00 13.29 405 PHE B C 1
ATOM 6510 O O . PHE B 1 405 ? -35.205 33.127 57.460 1.00 11.44 405 PHE B O 1
ATOM 6518 N N . GLU B 1 406 ? -37.296 33.808 57.945 1.00 13.94 406 GLU B N 1
ATOM 6519 C CA . GLU B 1 406 ? -37.445 32.908 59.080 1.00 15.06 406 GLU B CA 1
ATOM 6520 C C . GLU B 1 406 ? -37.150 31.449 58.757 1.00 13.98 406 GLU B C 1
ATOM 6521 O O . GLU B 1 406 ? -37.633 30.917 57.758 1.00 13.79 406 GLU B O 1
ATOM 6527 N N . GLY B 1 407 ? -36.355 30.815 59.619 1.00 12.23 407 GLY B N 1
ATOM 6528 C CA . GLY B 1 407 ? -36.014 29.413 59.447 1.00 13.28 407 GLY B CA 1
ATOM 6529 C C . GLY B 1 407 ? -35.014 29.092 58.352 1.00 13.61 407 GLY B C 1
ATOM 6530 O O . GLY B 1 407 ? -34.778 27.920 58.046 1.00 13.70 407 GLY B O 1
ATOM 6531 N N . MET B 1 408 ? -34.411 30.121 57.768 1.00 13.44 408 MET B N 1
ATOM 6532 C CA . MET B 1 408 ? -33.443 29.912 56.697 1.00 13.81 408 MET B CA 1
ATOM 6533 C C . MET B 1 408 ? -32.292 29.011 57.150 1.00 14.69 408 MET B C 1
ATOM 6534 O O . MET B 1 408 ? -31.807 29.122 58.281 1.00 13.41 408 MET B O 1
ATOM 6539 N N . HIS B 1 409 ? -31.881 28.107 56.265 1.00 10.61 409 HIS B N 1
ATOM 6540 C CA . HIS B 1 409 ? -30.772 27.202 56.530 1.00 11.36 409 HIS B CA 1
ATOM 6541 C C . HIS B 1 409 ? -29.883 27.081 55.301 1.00 11.46 409 HIS B C 1
ATOM 6542 O O . HIS B 1 409 ? -30.371 27.008 54.165 1.00 9.52 409 HIS B O 1
ATOM 6549 N N . TYR B 1 410 ? -28.575 27.070 55.534 1.00 13.02 410 TYR B N 1
ATOM 6550 C CA . TYR B 1 410 ? -27.601 26.943 54.457 1.00 13.79 410 TYR B CA 1
ATOM 6551 C C . TYR B 1 410 ? -26.321 26.326 55.010 1.00 14.33 410 TYR B C 1
ATOM 6552 O O . TYR B 1 410 ? -26.079 26.366 56.217 1.00 13.81 410 TYR B O 1
ATOM 6561 N N . ARG B 1 411 ? -25.521 25.740 54.127 1.00 13.55 411 ARG B N 1
ATOM 6562 C CA . ARG B 1 411 ? -24.259 25.140 54.530 1.00 13.11 411 ARG B CA 1
ATOM 6563 C C . ARG B 1 411 ? -23.175 26.192 54.405 1.00 14.10 411 ARG B C 1
ATOM 6564 O O . ARG B 1 411 ? -23.235 27.050 53.521 1.00 13.40 411 ARG B O 1
ATOM 6572 N N . LYS B 1 412 ? -22.194 26.132 55.301 1.00 15.61 412 LYS B N 1
ATOM 6573 C CA . LYS B 1 412 ? -21.100 27.096 55.301 1.00 17.63 412 LYS B CA 1
ATOM 6574 C C . LYS B 1 412 ? -19.818 26.499 54.730 1.00 18.08 412 LYS B C 1
ATOM 6575 O O . LYS B 1 412 ? -18.772 27.152 54.724 1.00 17.89 412 LYS B O 1
ATOM 6581 N N . ASP B 1 413 ? -19.905 25.268 54.238 1.00 15.03 413 ASP B N 1
ATOM 6582 C CA . ASP B 1 413 ? -18.730 24.594 53.703 1.00 14.55 413 ASP B CA 1
ATOM 6583 C C . ASP B 1 413 ? -18.775 24.359 52.199 1.00 13.58 413 ASP B C 1
ATOM 6584 O O . ASP B 1 413 ? -18.110 23.467 51.685 1.00 13.80 413 ASP B O 1
ATOM 6589 N N . ILE B 1 414 ? -19.555 25.165 51.487 1.00 13.90 414 ILE B N 1
ATOM 6590 C CA . ILE B 1 414 ? -19.638 25.014 50.039 1.00 14.33 414 ILE B CA 1
ATOM 6591 C C . ILE B 1 414 ? -18.285 25.363 49.424 1.00 14.66 414 ILE B C 1
ATOM 6592 O O . ILE B 1 414 ? -17.773 26.469 49.616 1.00 15.30 414 ILE B O 1
ATOM 6597 N N . GLY B 1 415 ? -17.708 24.405 48.698 1.00 14.86 415 GLY B N 1
ATOM 6598 C CA . GLY B 1 415 ? -16.420 24.618 48.058 1.00 15.83 415 GLY B CA 1
ATOM 6599 C C . GLY B 1 415 ? -15.222 24.146 48.870 1.00 17.28 415 GLY B C 1
ATOM 6600 O O . GLY B 1 415 ? -14.112 24.062 48.343 1.00 16.13 415 GLY B O 1
ATOM 6601 N N . ASP B 1 416 ? -15.441 23.811 50.139 1.00 18.17 416 ASP B N 1
ATOM 6602 C CA . ASP B 1 416 ? -14.356 23.376 51.019 1.00 19.79 416 ASP B CA 1
ATOM 6603 C C . ASP B 1 416 ? -13.552 22.165 50.551 1.00 20.33 416 ASP B C 1
ATOM 6604 O O . ASP B 1 416 ? -12.385 22.028 50.906 1.00 18.88 416 ASP B O 1
ATOM 6609 N N . LYS B 1 417 ? -14.159 21.288 49.760 1.00 17.32 417 LYS B N 1
ATOM 6610 C CA . LYS B 1 417 ? -13.438 20.111 49.287 1.00 17.99 417 LYS B CA 1
ATOM 6611 C C . LYS B 1 417 ? -12.426 20.451 48.193 1.00 16.81 417 LYS B C 1
ATOM 6612 O O . LYS B 1 417 ? -11.494 19.691 47.946 1.00 17.27 417 LYS B O 1
ATOM 6618 N N . ALA B 1 418 ? -12.596 21.604 47.553 1.00 16.02 418 ALA B N 1
ATOM 6619 C CA . ALA B 1 418 ? -11.707 22.008 46.466 1.00 16.19 418 ALA B CA 1
ATOM 6620 C C . ALA B 1 418 ? -10.367 22.614 46.880 1.00 17.44 418 ALA B C 1
ATOM 6621 O O . ALA B 1 418 ? -9.381 22.513 46.146 1.00 15.13 418 ALA B O 1
ATOM 6623 N N . PHE B 1 419 ? -10.322 23.232 48.053 1.00 20.08 419 PHE B N 1
ATOM 6624 C CA . PHE B 1 419 ? -9.103 23.891 48.500 1.00 21.26 419 PHE B CA 1
ATOM 6625 C C . PHE B 1 419 ? -7.849 23.031 48.612 1.00 22.53 419 PHE B C 1
ATOM 6626 O O . PHE B 1 419 ? -6.745 23.523 48.368 1.00 23.43 419 PHE B O 1
ATOM 6634 N N . LYS B 1 420 ? -8.006 21.756 48.958 1.00 24.68 420 LYS B N 1
ATOM 6635 C CA . LYS B 1 420 ? -6.850 20.871 49.080 1.00 26.85 420 LYS B CA 1
ATOM 6636 C C . LYS B 1 420 ? -6.192 20.621 47.724 1.00 27.75 420 LYS B C 1
ATOM 6637 O O . LYS B 1 420 ? -5.082 20.096 47.650 1.00 27.08 420 LYS B O 1
ATOM 6643 N N . TYR B 1 421 ? -6.878 21.016 46.654 1.00 24.08 421 TYR B N 1
ATOM 6644 C CA . TYR B 1 421 ? -6.359 20.843 45.299 1.00 24.72 421 TYR B CA 1
ATOM 6645 C C . TYR B 1 421 ? -5.785 22.149 44.752 1.00 24.01 421 TYR B C 1
ATOM 6646 O O . TYR B 1 421 ? -5.070 22.149 43.752 1.00 24.12 421 TYR B O 1
ATOM 6655 N N . LEU B 1 422 ? -6.091 23.260 45.415 1.00 23.60 422 LEU B N 1
ATOM 6656 C CA . LEU B 1 422 ? -5.655 24.568 44.942 1.00 24.02 422 LEU B CA 1
ATOM 6657 C C . LEU B 1 422 ? -4.496 25.233 45.672 1.00 27.07 422 LEU B C 1
ATOM 6658 O O . LEU B 1 422 ? -4.108 24.832 46.769 1.00 28.09 422 LEU B O 1
ATOM 6663 N N . SER B 1 423 ? -3.974 26.277 45.037 1.00 37.37 423 SER B N 1
ATOM 6664 C CA . SER B 1 423 ? -2.871 27.072 45.562 1.00 40.97 423 SER B CA 1
ATOM 6665 C C . SER B 1 423 ? -3.191 28.557 45.389 1.00 41.61 423 SER B C 1
ATOM 6666 O O . SER B 1 423 ? -2.638 29.199 44.467 1.00 42.98 423 SER B O 1
#

Radius of gyration: 33.43 Å; Cα contacts (8 Å, |Δi|>4): 2049; chains: 2; bounding box: 72×78×86 Å

Nearest PDB structures (foldseek):
  2yw2-assembly1_A  TM=1.002E+00  e=3.799E-96  Aquifex aeolicus
  3lp8-assembly1_A  TM=9.680E-01  e=7.640E-55  Ehrlichia chaffeensis str. Arkansas
  1gso-assembly1_A  TM=8.838E-01  e=1.752E-57  Escherichia coli
  5vev-assembly2_B  TM=9.059E-01  e=4.566E-54  Neisseria gonorrhoeae NCCP11945
  5vev-assembly1_A  TM=9.045E-01  e=4.394E-53  Neisseria gonorrhoeae NCCP11945

Organism: Aquifex aeolicus (strain VF5) (NCBI:txid224324)

Sequence (846 aa):
MKVLVVGNGGREHAIAWKVAQSPLVKELYVAKGNAGIWEIAKRVDISPTDVEKLAEFAKNEGVDFTIVGPEAPLVEGIVDEFEKRGLKIFGPNKEAAKLEGSKAFAKTFMKKYGIPTARYEVFTDFEKAKEYVEKVGAPIVVKADGLAAGKGAVVCETVEKAIETLDRFLNKKIFGKSSERVVIEEFLEGEEASYIVMINGDRYVPLPTSQDHKRLLDEDKGPNTGGMGAYSPTPVINEEVEKRIREEIVERVIKGLKEEGIYYRGFLYAGLMITKEGPKVLEFNVRLGDPEAQPILMRVKNDFLETLLNFYEGKDVHIKEDERYALDVVLASRGYPEKPETGKIIHGLDYLKSMEDVVVFHAGTKKEGNFTVTSGGRVLNVCAYGKTLKEAKERAYEAIRYVCFEGMHYRKDIGDKAFKYLSMKVLVVGNGGREHAIAWKVAQSPLVKELYVAKGNAGIWEIAKRVDISPTDVEKLAEFAKNEGVDFTIVGPEAPLVEGIVDEFEKRGLKIFGPNKEAAKLEGSKAFAKTFMKKYGIPTARYEVFTDFEKAKEYVEKVGAPIVVKADGLAAGKGAVVCETVEKAIETLDRFLNKKIFGKSSERVVIEEFLEGEEASYIVMINGDRYVPLPTSQDHKRLLDEDKGPNTGGMGAYSPTPVINEEVEKRIREEIVERVIKGLKEEGIYYRGFLYAGLMITKEGPKVLEFNVRLGDPEAQPILMRVKNDFLETLLNFYEGKDVHIKEDERYALDVVLASRGYPEKPETGKIIHGLDYLKSMEDVVVFHAGTKKEGNFTVTSGGRVLNVCAYGKTLKEAKERAYEAIRYVCFEGMHYRKDIGDKAFKYLS

Foldseek 3Di:
DEEEEEAAFLLSLLVLVLLLVDPPHDAYAYEAYAPSSVVRHHHDPDHSLVLLVVLVCCLVVVHAEYEYADLNNQCNASVVSNVVSPHHYFFFGNVVSLLFFFPVVVVVLCVVLVFFAFDKDKDLDLVVVLVVCVVVWDQKWKAFTGDDQFPGIDGRGGSVVVSVNLCCLRVVVVVPPRSSMMMMGHDAAAFKWKWKWWDFQQDIGTFWIKHFQQAQEAPNDHDGALTFKMKTDFLSCDDVLVVCCCPRPVNSSSVSCVVVVHTTGHMKMFTWGQHPVGIHGHGIGRYQGVPVSNNRSVFFPDSVVVQNVCVSVPHDDDTHTHLWMKIKGWKFAAQPPHFGDWFWFKFQPVVQVPDPQWDKRAGAWHDDPPTIIGGDGTGMIIMGIGNDVVRRLVSSVVSVVRMDTPRIGIYSCHPVVRPVSDD/DEEEEEAAFQLSLLVLVLQLPDPPHPAYAYDAYAPNSVVRHPGDPDHSQVLLVVLVVCLVVVHAEYEYADLNSQCNFSVVSNVVSPHHYFFFGNVVSLLFFFPVVVVVLCVVLVFFAFDKDKDLDLVVQLVVCVVVWDQKWKAFGGDDPQPGIDGRGGSVSRSVVLCCQCVVVVVPNSRSMMMMGDDADAFKWKWKWWDFQQDIGTFWIKGFQFAQEAPNDHDGALTFKMKTDFLSCDPVQVVCCVVRPVNSSSVSCVVVVGTTGHMKMFTWGQHPVGIHGHGIGRYAGVVVSNNRSVFFPDSVVVQSVCVSVPHDDDTDTHLWMKMKGWKFAACPPHFGDWDWFKFQPVVQVPDPQKDKGAGAWHDDPNTIIGHGGTGMIIMGIGNDVVRRLVSSVVSVVRMDTPRIGIYSCHCVVRPVSDD

B-factor: mean 21.61, std 13.02, range [5.47, 173.0]

InterPro domains:
  IPR000115 Phosphoribosylglycinamide synthetase [MF_00138] (1-419)
  IPR000115 Phosphoribosylglycinamide synthetase [PTHR43472] (1-420)
  IPR000115 Phosphoribosylglycinamide synthetase [TIGR00877] (1-419)
  IPR011054 Rudiment single hybrid motif [SSF51246] (324-419)
  IPR011761 ATP-grasp fold [PS50975] (107-313)
  IPR013815 ATP-grasp fold, subdomain 1 [G3DSA:3.30.1490.20] (119-188)
  IPR016185 Pre-ATP-grasp domain superfamily [SSF52440] (1-101)
  IPR020559 Phosphoribosylglycinamide synthetase, conserved site [PS00184] (287-294)
  IPR020560 Phosphoribosylglycinamide synthetase, C-domain [PF02843] (326-417)
  IPR020560 Phosphoribosylglycinamide synthetase, C-domain [SM01210] (325-419)
  IPR020561 Phosphoribosylglycinamide synthetase, ATP-grasp (A) domain [PF01071] (101-293)
  IPR020562 Phosphoribosylglycinamide synthetase, N-terminal [PF02844] (1-100)
  IPR037123 Phosphoribosylglycinamide synthetase, C-domain superfamily [G3DSA:3.90.600.10] (325-423)

Solvent-accessible surface area: 35552 Å² total; per-residue (Å²): 61,39,0,0,0,0,0,62,18,0,19,2,16,0,1,0,57,18,0,46,102,7,126,75,28,127,44,12,16,0,0,66,8,3,8,1,0,72,113,72,10,110,121,10,86,17,45,14,60,54,20,99,103,0,0,72,43,0,106,132,55,38,8,64,0,1,0,3,0,24,48,28,0,1,32,75,3,0,5,55,42,0,86,142,48,70,23,104,4,1,5,1,28,112,70,1,0,80,2,13,12,23,39,16,55,3,3,72,9,1,147,134,36,42,6,30,22,0,185,36,79,54,15,84,73,36,100,138,0,48,97,66,0,80,172,68,20,41,74,16,12,0,10,1,18,13,57,13,102,52,78,10,47,38,40,0,102,74,45,102,81,0,26,79,10,0,39,133,7,15,73,136,108,108,52,32,166,29,0,64,110,0,0,2,5,44,75,14,130,52,32,72,4,4,1,0,1,0,0,18,29,101,120,38,24,29,3,1,15,0,2,15,3,68,62,26,74,53,124,67,112,33,54,43,4,28,0,0,0,0,0,0,44,3,29,7,12,71,160,101,16,46,76,75,0,82,61,30,1,3,59,93,0,25,110,0,8,111,100,70,70,23,99,2,42,0,3,4,22,3,5,1,22,25,12,194,88,8,2,38,0,31,45,2,9,0,25,1,0,17,0,1,0,0,0,0,0,7,9,2,120,23,36,0,0,86,9,0,33,51,4,28,99,38,108,98,16,131,31,126,78,16,164,79,39,0,0,0,0,1,0,0,5,114,33,32,18,108,185,40,57,64,37,50,66,11,112,14,24,114,149,2,137,103,47,153,45,19,25,26,1,16,10,12,3,93,97,91,67,145,118,18,0,0,49,18,14,52,0,0,2,0,0,0,20,0,159,66,2,127,59,0,32,94,58,0,38,90,0,9,194,102,4,68,4,99,24,44,53,49,0,124,21,0,0,67,54,0,76,135,96,62,165,60,44,0,0,0,0,0,61,16,0,17,2,15,0,0,0,57,16,0,44,107,6,123,67,25,171,58,12,13,0,0,68,8,3,6,2,0,59,114,72,10,114,129,10,97,18,33,14,57,68,18,77,123,0,0,86,46,0,107,132,59,41,8,67,0,1,0,2,0,23,52,31,1,2,32,80,4,0,5,55,32,0,83,134,45,64,24,112,4,1,5,1,29,110,68,1,0,79,2,14,11,14,36,9,55,2,3,76,8,1,156,134,35,43,7,32,23,0,184,42,78,55,30,90,59,43,82,128,0,50,100,51,0,97,168,68,18,42,74,10,12,0,11,1,16,15,60,13,108,60,75,10,44,31,40,0,107,72,49,102,79,0,32,93,3,0,39,88,0,14,71,137,108,65,53,39,166,22,0,57,101,0,0,0,5,39,79,14,136,52,32,66,3,4,2,0,1,0,0,17,28,118,102,35,23,32,3,1,17,0,2,13,2,65,57,24,73,51,127,68,118,31,54,43,6,31,0,0,0,0,0,0,45,4,31,9,12,78,144,99,23,46,77,74,0,84,59,31,0,3,73,81,0,25,88,0,8,157,80,69,69,25,98,3,40,0,5,3,22,2,5,1,20,25,12,193,89,6,2,38,0,31,45,2,14,1,16,1,0,16,0,2,0,0,0,0,0,3,6,0,123,35,37,1,0,86,11,0,32,48,3,32,110,34,104,94,14,142,32,141,86,11,164,85,40,0,0,0,0,1,0,0,4,115,34,32,17,102,184,36,52,62,34,49,69,11,106,13,25,115,144,1,144,100,51,150,40,19,27,28,0,14,11,11,3,82,96,82,72,145,119,20,1,0,47,17,13,50,0,0,2,0,0,0,20,0,169,67,2,131,62,0,40,91,83,0,40,67,0,8,177,93,4,67,4,100,22,47,54,58,0,131,20,0,0,62,51,0,69,138,102,65,164

Secondary structure (DSSP, 8-state):
-EEEEEESSHHHHHHHHHHTT-TT-SEEEEEE--TTGGGTSEEE-S-TT-HHHHHHHHHHHT-SEEEE-SHHHHHTTHHHHHHHTT--EES--TTTTHHHH-HHHHHHHHHHTT--B--EEEES-HHHHHHHHHHH-SSEEEEESS--TT-SEEEESSHHHHHHHHIIIIIS-TTGGGGSSEEEEEPP-SEEEEEEEEEETTEEEE---BEE--EEETTTEEEE-S-SEEEES-TTS-HHHHHHHIIIIIHHHHHHHHHHT---EEEEEEEEEEETTEEEEEEEESS--TTTHHHHHHTB-S-HHHHHHHHHTT------B-SSEEEEEEEE-TTTTSSPP--PBPB-HHHHHTSTTEEEEESSEEEETTEEEE-SSEEEEEEEEESSHHHHHHHHHHHHTT-B-TT-B--S-TTTTTGGG--/-EEEEEESSHHHHHHHHHHTT-TT-SEEEEEE--TTGGGTSEEE-S-TT-HHHHHHHHHHHT--EEEE-SHHHHHTTHHHHHHHTT--EES--TTTTHHHH-HHHHHHHHHHTT--B--EEEES-HHHHHHHHHHH-SSEEEEESS--TT-SEEEESSHHHHHHHHIIIIIS-TTGGGGSSEEEEEPP-SEEEEEEEEEETTEEEE---BEE--EEEGGGEEEE-S-SEEEES-TTS-HHHHHHHIIIIIHHHHHHHHHHT---EEEEEEEEEEETTEEEEEEEESS--TTTHHHHHHTB-S-HHHHHHHHHTT----PPBPSSEEEEEEEE-TTTTSSPP---B-B-HHHHHHSTTEEEEESSEEEETTEEEE-SSEEEEEEEEESSHHHHHHHHHHHHTT-B-TT-B--S-TTTTTGGG--

CATH classification: 3.40.50.20 (+3 more: 3.30.1490.20, 3.30.470.20, 3.90.600.10)